Protein AF-A0A4U0TKV6-F1 (afdb_monomer_lite)

Sequence (790 aa):
MGPEIKHHVLARADGSATFTSKLYSILAAANGPVEVQRRDELPEEAAIEVNIRPASGVGGPRERWLESVVSEVLRSVLFVYMHPRTLVQVTLQITKIPSLPFKGAVQDVALLPSLVNAAFLALVDGGLPLQSTVAAALVVVDGEGRSAVDTDEKAVVACQSVHALAFNQHAEMLLNQSSGNFGFAQWEDAAEQAERTCLDAMAPLGVDEQMANGAAEGTSWLRRELEEKAKEAFGPIWQQGALVSWLPRRYFDRACAFCDYALQAPRSLRDGNATIGMGSTGNRETSIQAFFPPTPNSSPVKRTPLPSSDAPLGDGFTAEEKNEALRPQPAEPWQPLVDYEDCDIRALDPGPRAVTFMGRVANLFDVANTPKTPRSAKGCVKLCVKDDTGAVTVRVWFASHVPTVKLGSLVSIWTNHISNGQSGSLSSTTAPLFVSLFPERDRNCHLMVHENSDDGTLCTKPLGYRKGQPLTGLMTLQNFIDGGHEIVDAKILVVVKSIGAKKQITRKDETITENINLQVQDDTADATLGLWGSNSSAPLHCIPQQESTMNPEATCARQGWKAGETVLLLQSAGCKLGRTTYLSFSSATIVDVDPDFPDAEWLRRWSLRQRSREAINPPFPEGIFDLNMIKHGPVRCLYTIGDLDEFARAAPGETFQGYLSVLLTEVKLVDNWRRRILFSGECCSIPTYANATTIQCEGCDKDVPLRLNPRVISQVMDETACIGTGKLLFSDLAWRDLFGRVPEELLRLDCDAMKYLSDRLLFCRLTLLFGWTGDESKAGGRICVLGVQS

pLDDT: mean 78.94, std 19.99, range [22.86, 96.62]

InterPro domains:
  IPR001247 Exoribonuclease, phosphorolytic domain 1 [PF01138] (4-129)
  IPR012340 Nucleic acid-binding, OB-fold [G3DSA:2.40.50.140] (341-428)
  IPR012340 Nucleic acid-binding, OB-fold [G3DSA:2.40.50.140] (476-611)
  IPR012340 Nucleic acid-binding, OB-fold [SSF50249] (332-420)
  IPR012340 Nucleic acid-binding, OB-fold [SSF50249] (490-607)
  IPR020568 Ribosomal protein uS5 domain 2-type superfamily [SSF54211] (5-127)
  IPR027408 PNPase/RNase PH domain superfamily [G3DSA:3.30.230.70] (4-205)
  IPR036345 Exoribonuclease, PH domain 2 superfamily [SSF55666] (129-200)
  IPR052469 Meiosis-specific OB domain-containing [PTHR21166] (334-773)

Organism: NCBI:txid706561

Secondary structure (DSSP, 8-state):
-PPEEEE---TTSSEEEEEE-SS-EEEEEEEEEEEPPTTT--SSS-EEEEEEE-SSS---HHHHHHHHHHHHHHHHHB-GGGSTTEEEEEEEEEEE--SSPPPTHHHHHHHHHHHHHHHHHHHHHTT--BSS-EEEEEEEE-TTS-EEES--HHHHHT-SEEEEEEEETT--EEEEEEEES--HHHHHHHHHHHHHHHHHHH----GGGGS--SS---S-HHHHHHHHHHHHHHHHHHTTT--SSSS--SS-SSS-----------------------------------------PPP----------------S--HHHHHHHTSPPP-PPP--SSPPEE--GGG--SEEEEEEEEEEEEEEEEEE---SSTTS-SEEEEEEEE-SS-EEEEEEEESS------TT-EEEEEEEEEEE--STTTSBTTB-EEEEE-TTT-TT-EEEE-TTT--S-TT-SPTT--TTSPPTTEE-HHHHHTTGGGSTT-EEEEEEEEEPPPEEEE-TTS-EEEEEEEEEE-SS-EEEEEEEGGGGGTTSPPPP-S-----SGGGTTTSPPPTTT-EEEEES-EEE-SSS-EEE--TT-EEEES-SSHHHHHHHHHHHHHHHHH-SSPPP-TTSS-HHHHHH-S---EE-HHHHHHHHHH-TT-EEEEEEEEEEEEE-HHHHHHTT-SEEEEETTEEEEESSSEEE-TTT--EEE-EE-GGGEEEEE-SS-EE-TT-EEE-HHHHHHHHTS-GGGGGG--HHHHHHHHHHHTT-EEEEEEEEES-HHHHTT-EEEEEEE-

Structure (mmCIF, N/CA/C/O backbone):
data_AF-A0A4U0TKV6-F1
#
_entry.id   AF-A0A4U0TKV6-F1
#
loop_
_atom_site.group_PDB
_atom_site.id
_atom_site.type_symbol
_atom_site.label_atom_id
_atom_site.label_alt_id
_atom_site.label_comp_id
_atom_site.label_asym_id
_atom_site.label_entity_id
_atom_site.label_seq_id
_atom_site.pdbx_PDB_ins_code
_atom_site.Cartn_x
_atom_site.Cartn_y
_atom_site.Cartn_z
_atom_site.occupancy
_atom_site.B_iso_or_equiv
_atom_site.auth_seq_id
_atom_site.auth_comp_id
_atom_site.auth_asym_id
_atom_site.auth_atom_id
_atom_site.pdbx_PDB_model_num
ATOM 1 N N . MET A 1 1 ? 10.350 9.645 46.215 1.00 47.09 1 MET A N 1
ATOM 2 C CA . MET A 1 1 ? 11.005 8.520 45.517 1.00 47.09 1 MET A CA 1
ATOM 3 C C . MET A 1 1 ? 9.901 7.600 45.052 1.00 47.09 1 MET A C 1
ATOM 5 O O . MET A 1 1 ? 9.075 7.247 45.882 1.00 47.09 1 MET A O 1
ATOM 9 N N . GLY A 1 2 ? 9.846 7.299 43.755 1.00 67.25 2 GLY A N 1
ATOM 10 C CA . GLY A 1 2 ? 8.886 6.337 43.215 1.00 67.25 2 GLY A CA 1
ATOM 11 C C . GLY A 1 2 ? 9.183 4.897 43.667 1.00 67.25 2 GLY A C 1
ATOM 12 O O . GLY A 1 2 ? 10.212 4.656 44.306 1.00 67.25 2 GLY A O 1
ATOM 13 N N . PRO A 1 3 ? 8.285 3.949 43.361 1.00 83.94 3 PRO A N 1
ATOM 14 C CA . PRO A 1 3 ? 8.494 2.526 43.630 1.00 83.94 3 PRO A CA 1
ATOM 15 C C . PRO A 1 3 ? 9.687 1.966 42.834 1.00 83.94 3 PRO A C 1
ATOM 17 O O . PRO A 1 3 ? 10.012 2.466 41.761 1.00 83.94 3 PRO A O 1
ATOM 20 N N . GLU A 1 4 ? 10.335 0.912 43.344 1.00 87.62 4 GLU A N 1
ATOM 21 C CA . GLU A 1 4 ? 11.399 0.203 42.612 1.00 87.62 4 GLU A CA 1
ATOM 22 C C . GLU A 1 4 ? 10.769 -0.851 41.690 1.00 87.62 4 GLU A C 1
ATOM 24 O O . GLU A 1 4 ? 10.024 -1.723 42.154 1.00 87.62 4 GLU A O 1
ATOM 29 N N . ILE A 1 5 ? 11.079 -0.774 40.393 1.00 90.50 5 ILE A N 1
ATOM 30 C CA . ILE A 1 5 ? 10.494 -1.618 39.345 1.00 90.50 5 ILE A CA 1
ATOM 31 C C . ILE A 1 5 ? 11.603 -2.390 38.628 1.00 90.50 5 ILE A C 1
ATOM 33 O O . ILE A 1 5 ? 12.664 -1.848 38.325 1.00 90.50 5 ILE A O 1
ATOM 37 N N . LYS A 1 6 ? 11.376 -3.683 38.376 1.00 88.69 6 LYS A N 1
ATOM 38 C CA . LYS A 1 6 ? 12.265 -4.533 37.568 1.00 88.69 6 LYS A CA 1
ATOM 39 C C . LYS A 1 6 ? 11.451 -5.334 36.568 1.00 88.69 6 LYS A C 1
ATOM 41 O O . LYS A 1 6 ? 10.641 -6.162 36.972 1.00 88.69 6 LYS A O 1
ATOM 46 N N . HIS A 1 7 ? 11.695 -5.113 35.288 1.00 86.50 7 HIS A N 1
ATOM 47 C CA . HIS A 1 7 ? 11.038 -5.810 34.184 1.00 86.50 7 HIS A CA 1
ATOM 48 C C . HIS A 1 7 ? 11.765 -7.101 33.784 1.00 86.50 7 HIS A C 1
ATOM 50 O O . HIS A 1 7 ? 12.953 -7.262 34.068 1.00 86.50 7 HIS A O 1
ATOM 56 N N . HIS A 1 8 ? 11.044 -7.999 33.113 1.00 84.31 8 HIS A N 1
ATOM 57 C CA . HIS A 1 8 ? 11.537 -9.223 32.489 1.00 84.31 8 HIS A CA 1
ATOM 58 C C . HIS A 1 8 ? 12.391 -10.129 33.404 1.00 84.31 8 HIS A C 1
ATOM 60 O O . HIS A 1 8 ? 13.448 -10.638 33.029 1.00 84.31 8 HIS A O 1
ATOM 66 N N . VAL A 1 9 ? 11.942 -10.323 34.649 1.00 85.06 9 VAL A N 1
ATOM 67 C CA . VAL A 1 9 ? 12.652 -11.110 35.678 1.00 85.06 9 VAL A CA 1
ATOM 68 C C . VAL A 1 9 ? 12.530 -12.622 35.441 1.00 85.06 9 VAL A C 1
ATOM 70 O O . VAL A 1 9 ? 13.395 -13.395 35.860 1.00 85.06 9 VAL A O 1
ATOM 73 N N . LEU A 1 10 ? 11.460 -13.067 34.777 1.00 86.44 10 LEU A N 1
ATOM 74 C CA . LEU A 1 10 ? 11.166 -14.478 34.530 1.00 86.44 10 LEU A CA 1
ATOM 75 C C . LEU A 1 10 ? 11.349 -14.829 33.052 1.00 86.44 10 LEU A C 1
ATOM 77 O O . LEU A 1 10 ? 10.582 -14.396 32.207 1.00 86.44 10 LEU A O 1
ATOM 81 N N . ALA A 1 11 ? 12.289 -15.728 32.757 1.00 80.31 11 ALA A N 1
ATOM 82 C CA . ALA A 1 11 ? 12.618 -16.131 31.383 1.00 80.31 11 ALA A CA 1
ATOM 83 C C . ALA A 1 11 ? 11.553 -16.991 30.668 1.00 80.31 11 ALA A C 1
ATOM 85 O O . ALA A 1 11 ? 11.699 -17.288 29.488 1.00 80.31 11 ALA A O 1
ATOM 86 N N . ARG A 1 12 ? 10.541 -17.489 31.390 1.00 82.19 12 ARG A N 1
ATOM 87 C CA . ARG A 1 12 ? 9.494 -18.378 30.847 1.00 82.19 12 ARG A CA 1
ATOM 88 C C . ARG A 1 12 ? 8.121 -17.720 30.755 1.00 82.19 12 ARG A C 1
ATOM 90 O O . ARG A 1 12 ? 7.193 -18.392 30.322 1.00 82.19 12 ARG A O 1
ATOM 97 N N . ALA A 1 13 ? 7.992 -16.489 31.242 1.00 85.69 13 ALA A N 1
ATOM 98 C CA . ALA A 1 13 ? 6.748 -15.746 31.155 1.00 85.69 13 ALA A CA 1
ATOM 99 C C . ALA A 1 13 ? 6.806 -14.807 29.953 1.00 85.69 13 ALA A C 1
ATOM 101 O O . ALA A 1 13 ? 7.878 -14.276 29.665 1.00 85.69 13 ALA A O 1
ATOM 102 N N . ASP A 1 14 ? 5.671 -14.598 29.286 1.00 86.50 14 ASP A N 1
ATOM 103 C CA . ASP A 1 14 ? 5.591 -13.667 28.154 1.00 86.50 14 ASP A CA 1
ATOM 104 C C . ASP A 1 14 ? 5.890 -12.235 28.620 1.00 86.50 14 ASP A C 1
ATOM 106 O O . ASP A 1 14 ? 6.655 -11.516 27.983 1.00 86.50 14 ASP A O 1
ATOM 110 N N . GLY A 1 15 ? 5.357 -11.859 29.788 1.00 90.31 15 GLY A N 1
ATOM 111 C CA . GLY A 1 15 ? 5.693 -10.629 30.500 1.00 90.31 15 GLY A CA 1
ATOM 112 C C . GLY A 1 15 ? 5.951 -10.882 31.978 1.00 90.31 15 GLY A C 1
ATOM 113 O O . GLY A 1 15 ? 5.281 -11.699 32.615 1.00 90.31 15 GLY A O 1
ATOM 114 N N . SER A 1 16 ? 6.913 -10.177 32.568 1.00 93.25 16 SER A N 1
ATOM 115 C CA . SER A 1 16 ? 7.109 -10.217 34.018 1.00 93.25 16 SER A CA 1
ATOM 116 C C . SER A 1 16 ? 7.615 -8.900 34.585 1.00 93.25 16 SER A C 1
ATOM 118 O O . SER A 1 16 ? 8.428 -8.207 33.985 1.00 93.25 16 SER A O 1
ATOM 120 N N . ALA A 1 17 ? 7.158 -8.561 35.785 1.00 93.56 17 ALA A N 1
ATOM 121 C CA . ALA A 1 17 ? 7.587 -7.356 36.478 1.00 93.56 17 ALA A CA 1
ATOM 122 C C . ALA A 1 17 ? 7.644 -7.597 37.987 1.00 93.56 17 ALA A C 1
ATOM 124 O O . ALA A 1 17 ? 6.777 -8.250 38.560 1.00 93.56 17 ALA A O 1
ATOM 125 N N . THR A 1 18 ? 8.663 -7.064 38.653 1.00 93.50 18 THR A N 1
ATOM 126 C CA . THR A 1 18 ? 8.704 -6.948 40.112 1.00 93.50 18 THR A CA 1
ATOM 127 C C . THR A 1 18 ? 8.419 -5.506 40.483 1.00 93.50 18 THR A C 1
ATOM 129 O O . THR A 1 18 ? 9.177 -4.619 40.100 1.00 93.50 18 THR A O 1
ATOM 132 N N . PHE A 1 19 ? 7.353 -5.284 41.244 1.00 93.19 19 PHE A N 1
ATOM 133 C CA . PHE A 1 19 ? 6.976 -3.980 41.775 1.00 93.19 19 PHE A CA 1
ATOM 134 C C . PHE A 1 19 ? 7.220 -3.961 43.282 1.00 93.19 19 PHE A C 1
ATOM 136 O O . PHE A 1 19 ? 6.690 -4.804 44.012 1.00 93.19 19 PHE A O 1
ATOM 143 N N . THR A 1 20 ? 8.018 -3.006 43.753 1.00 92.19 20 THR A N 1
ATOM 144 C CA . THR A 1 20 ? 8.342 -2.852 45.174 1.00 92.19 20 THR A CA 1
ATOM 145 C C . THR A 1 20 ? 7.878 -1.493 45.675 1.00 92.19 20 THR A C 1
ATOM 147 O O . THR A 1 20 ? 8.464 -0.459 45.354 1.00 92.19 20 THR A O 1
ATOM 150 N N . SER A 1 21 ? 6.827 -1.514 46.493 1.00 87.75 21 SER A N 1
ATOM 151 C CA . SER A 1 21 ? 6.363 -0.372 47.278 1.00 87.75 21 SER A CA 1
ATOM 152 C C . SER A 1 21 ? 7.008 -0.369 48.670 1.00 87.75 21 SER A C 1
ATOM 154 O O . SER A 1 21 ? 7.744 -1.289 49.047 1.00 87.75 21 SER A O 1
ATOM 156 N N . LYS A 1 22 ? 6.720 0.663 49.475 1.00 85.62 22 LYS A N 1
ATOM 157 C CA . LYS A 1 22 ? 7.195 0.740 50.869 1.00 85.62 22 LYS A CA 1
ATOM 158 C C . LYS A 1 22 ? 6.721 -0.443 51.718 1.00 85.62 22 LYS A C 1
ATOM 160 O O . LYS A 1 22 ? 7.459 -0.898 52.589 1.00 85.62 22 LYS A O 1
ATOM 165 N N . LEU A 1 23 ? 5.520 -0.954 51.435 1.00 87.38 23 LEU A N 1
ATOM 166 C CA . LEU A 1 23 ? 4.865 -2.008 52.212 1.00 87.38 23 LEU A CA 1
ATOM 167 C C . LEU A 1 23 ? 5.115 -3.407 51.634 1.00 87.38 23 LEU A C 1
ATOM 169 O O . LEU A 1 23 ? 5.493 -4.317 52.370 1.00 87.38 23 LEU A O 1
ATOM 173 N N . TYR A 1 24 ? 4.928 -3.583 50.324 1.00 90.50 24 TYR A N 1
ATOM 174 C CA . TYR A 1 24 ? 4.923 -4.896 49.675 1.00 90.50 24 TYR A CA 1
ATOM 175 C C . TYR A 1 24 ? 5.875 -4.946 48.480 1.00 90.50 24 TYR A C 1
ATOM 177 O O . TYR A 1 24 ? 6.066 -3.961 47.772 1.00 90.50 24 TYR A O 1
ATOM 185 N N . SER A 1 25 ? 6.437 -6.126 48.225 1.00 92.88 25 SER A N 1
ATOM 186 C CA . SER A 1 25 ? 7.106 -6.438 46.957 1.00 92.88 25 SER A CA 1
ATOM 187 C C . SER A 1 25 ? 6.396 -7.619 46.314 1.00 92.88 25 SER A C 1
ATOM 189 O O . SER A 1 25 ? 6.110 -8.617 46.986 1.00 92.88 25 SER A O 1
ATOM 191 N N . ILE A 1 26 ? 6.047 -7.466 45.039 1.00 95.38 26 ILE A N 1
ATOM 192 C CA . ILE A 1 26 ? 5.226 -8.415 44.291 1.00 95.38 26 ILE A CA 1
ATOM 193 C C . ILE A 1 26 ? 5.910 -8.702 42.964 1.00 95.38 26 ILE A C 1
ATOM 195 O O . ILE A 1 26 ? 6.240 -7.786 42.213 1.00 95.38 26 ILE A O 1
ATOM 199 N N . LEU A 1 27 ? 6.100 -9.988 42.684 1.00 95.12 27 LEU A N 1
ATOM 200 C CA . LEU A 1 27 ? 6.540 -10.495 41.394 1.00 95.12 27 LEU A CA 1
ATOM 201 C C . LEU A 1 27 ? 5.308 -10.913 40.590 1.00 95.12 27 LEU A C 1
ATOM 203 O O . LEU A 1 27 ? 4.599 -11.842 40.972 1.00 95.12 27 LEU A O 1
ATOM 207 N N . ALA A 1 28 ? 5.068 -10.229 39.483 1.00 95.94 28 ALA A N 1
ATOM 208 C CA . ALA A 1 28 ? 3.990 -10.494 38.552 1.00 95.94 28 ALA A CA 1
ATOM 209 C C . ALA A 1 28 ? 4.517 -11.206 37.302 1.00 95.94 28 ALA A C 1
ATOM 211 O O . ALA A 1 28 ? 5.570 -10.853 36.768 1.00 95.94 28 ALA A O 1
ATOM 212 N N . ALA A 1 29 ? 3.764 -12.195 36.834 1.00 95.56 29 ALA A N 1
ATOM 213 C CA . ALA A 1 29 ? 3.970 -12.886 35.571 1.00 95.56 29 ALA A CA 1
ATOM 214 C C . ALA A 1 29 ? 2.662 -12.860 34.779 1.00 95.56 29 ALA A C 1
ATOM 216 O O . ALA A 1 29 ? 1.625 -13.255 35.312 1.00 95.56 29 ALA A O 1
ATOM 217 N N . ALA A 1 30 ? 2.714 -12.424 33.529 1.00 94.50 30 ALA A N 1
ATOM 218 C CA . ALA A 1 30 ? 1.605 -12.458 32.590 1.00 94.50 30 ALA A CA 1
ATOM 219 C C . ALA A 1 30 ? 1.929 -13.457 31.475 1.00 94.50 30 ALA A C 1
ATOM 221 O O . ALA A 1 30 ? 3.003 -13.393 30.881 1.00 94.50 30 ALA A O 1
ATOM 222 N N . ASN A 1 31 ? 1.003 -14.378 31.217 1.00 91.50 31 ASN A N 1
ATOM 223 C CA . ASN A 1 31 ? 1.083 -15.344 30.125 1.00 91.50 31 ASN A CA 1
ATOM 224 C C . ASN A 1 31 ? -0.216 -15.277 29.333 1.00 91.50 31 ASN A C 1
ATOM 226 O O . ASN A 1 31 ? -1.300 -15.387 29.911 1.00 91.50 31 ASN A O 1
ATOM 230 N N . GLY A 1 32 ? -0.129 -15.082 28.027 1.00 84.75 32 GLY A N 1
ATOM 231 C CA . GLY A 1 32 ? -1.316 -14.879 27.209 1.00 84.75 32 GLY A CA 1
ATOM 232 C C . GLY A 1 32 ? -1.001 -14.245 25.861 1.00 84.75 32 GLY A C 1
ATOM 233 O O . GLY A 1 32 ? -0.009 -13.530 25.747 1.00 84.75 32 GLY A O 1
ATOM 234 N N . PRO A 1 33 ? -1.853 -14.455 24.844 1.00 84.19 33 PRO A N 1
ATOM 235 C CA . PRO A 1 33 ? -3.112 -15.204 24.878 1.00 84.19 33 PRO A CA 1
ATOM 236 C C . PRO A 1 33 ? -2.876 -16.718 24.715 1.00 84.19 33 PRO A C 1
ATOM 238 O O . PRO A 1 33 ? -2.315 -17.155 23.711 1.00 84.19 33 PRO A O 1
ATOM 241 N N . VAL A 1 34 ? -3.316 -17.526 25.684 1.00 88.38 34 VAL A N 1
ATOM 242 C CA . VAL A 1 34 ? -3.201 -18.999 25.664 1.00 88.38 34 VAL A CA 1
ATOM 243 C C . VAL A 1 34 ? -4.540 -19.626 25.265 1.00 88.38 34 VAL A C 1
ATOM 245 O O . VAL A 1 34 ? -5.595 -19.032 25.470 1.00 88.38 34 VAL A O 1
ATOM 248 N N . GLU A 1 35 ? -4.530 -20.831 24.694 1.00 85.94 35 GLU A N 1
ATOM 249 C CA . GLU A 1 35 ? -5.759 -21.595 24.450 1.00 85.94 35 GLU A CA 1
ATOM 250 C C . GLU A 1 35 ? -6.469 -21.914 25.779 1.00 85.94 35 GLU A C 1
ATOM 252 O O . GLU A 1 35 ? -5.880 -22.477 26.706 1.00 85.94 35 GLU A O 1
ATOM 257 N N . VAL A 1 36 ? -7.740 -21.528 25.878 1.00 88.69 36 VAL A N 1
ATOM 258 C CA . VAL A 1 36 ? -8.565 -21.733 27.074 1.00 88.69 36 VAL A CA 1
ATOM 259 C C . VAL A 1 36 ? -9.237 -23.109 27.040 1.00 88.69 36 VAL A C 1
ATOM 261 O O . VAL A 1 36 ? -9.538 -23.656 25.980 1.00 88.69 36 VAL A O 1
ATOM 264 N N . GLN A 1 37 ? -9.504 -23.701 28.207 1.00 85.69 37 GLN A N 1
ATOM 265 C CA . GLN A 1 37 ? -10.308 -24.924 28.259 1.00 85.69 37 GLN A CA 1
ATOM 266 C C . GLN A 1 37 ? -11.754 -24.620 27.854 1.00 85.69 37 GLN A C 1
ATOM 268 O O . GLN A 1 37 ? -12.324 -23.646 28.330 1.00 85.69 37 GLN A O 1
ATOM 273 N N . ARG A 1 38 ? -12.397 -25.520 27.094 1.00 81.06 38 ARG A N 1
ATOM 274 C CA . ARG A 1 38 ? -13.794 -25.374 26.616 1.00 81.06 38 ARG A CA 1
ATOM 275 C C . ARG A 1 38 ? -14.830 -24.988 27.682 1.00 81.06 38 ARG A C 1
ATOM 277 O O . ARG A 1 38 ? -15.897 -24.501 27.339 1.00 81.06 38 ARG A O 1
ATOM 284 N N . ARG A 1 39 ? -14.565 -25.270 28.962 1.00 86.56 39 ARG A N 1
ATOM 285 C CA . ARG A 1 39 ? -15.453 -24.913 30.082 1.00 86.56 39 ARG A CA 1
ATOM 286 C C . ARG A 1 39 ? -15.382 -23.431 30.479 1.00 86.56 39 ARG A C 1
ATOM 288 O O . ARG A 1 39 ? -16.380 -22.904 30.950 1.00 86.56 39 ARG A O 1
ATOM 295 N N . ASP A 1 40 ? -14.223 -22.805 30.282 1.00 83.50 40 ASP A N 1
ATOM 296 C CA . ASP A 1 40 ? -13.897 -21.434 30.700 1.00 83.50 40 ASP A CA 1
ATOM 297 C C . ASP A 1 40 ? -13.782 -20.510 29.465 1.00 83.50 40 ASP A C 1
ATOM 299 O O . ASP A 1 40 ? -13.374 -19.356 29.562 1.00 83.50 40 ASP A O 1
ATOM 303 N N . GLU A 1 41 ? -14.128 -21.037 28.285 1.00 85.88 41 GLU A N 1
ATOM 304 C CA . GLU A 1 41 ? -14.083 -20.351 27.000 1.00 85.88 41 GLU A CA 1
ATOM 305 C C . GLU A 1 41 ? -15.209 -19.324 26.893 1.00 85.88 41 GLU A C 1
ATOM 307 O O . GLU A 1 41 ? -16.393 -19.667 26.907 1.00 85.88 41 GLU A O 1
ATOM 312 N N . LEU A 1 42 ? -14.829 -18.057 26.736 1.00 85.88 42 LEU A N 1
ATOM 313 C CA . LEU A 1 42 ? -15.757 -16.974 26.447 1.00 85.88 42 LEU A CA 1
ATOM 314 C C . LEU A 1 42 ? -15.746 -16.711 24.928 1.00 85.88 42 LEU A C 1
ATOM 316 O O . LEU A 1 42 ? -14.689 -16.410 24.367 1.00 85.88 42 LEU A O 1
ATOM 320 N N . PRO A 1 43 ? -16.889 -16.851 24.225 1.00 82.69 43 PRO A N 1
ATOM 321 C CA . PRO A 1 43 ? -16.918 -16.758 22.763 1.00 82.69 43 PRO A CA 1
ATOM 322 C C . PRO A 1 43 ? -16.517 -15.392 22.197 1.00 82.69 43 PRO A C 1
ATOM 324 O O . PRO A 1 43 ? -15.984 -15.343 21.091 1.00 82.69 43 PRO A O 1
ATOM 327 N N . GLU A 1 44 ? -16.790 -14.313 22.934 1.00 83.88 44 GLU A N 1
ATOM 328 C CA . GLU A 1 44 ? -16.665 -12.925 22.462 1.00 83.88 44 GLU A CA 1
ATOM 329 C C . GLU A 1 44 ? -15.487 -12.167 23.096 1.00 83.88 44 GLU A C 1
ATOM 331 O O . GLU A 1 44 ? -15.111 -11.101 22.616 1.00 83.88 44 GLU A O 1
ATOM 336 N N . GLU A 1 45 ? -14.872 -12.705 24.150 1.00 88.06 45 GLU A N 1
ATOM 337 C CA . GLU A 1 45 ? -13.831 -12.022 24.923 1.00 88.06 45 GLU A CA 1
ATOM 338 C C . GLU A 1 45 ? -12.765 -13.000 25.438 1.00 88.06 45 GLU A C 1
ATOM 340 O O . GLU A 1 45 ? -12.980 -14.211 25.494 1.00 88.06 45 GLU A O 1
ATOM 345 N N . ALA A 1 46 ? -11.595 -12.480 25.801 1.00 87.50 46 ALA A N 1
ATOM 346 C CA . ALA A 1 46 ? -10.569 -13.244 26.496 1.00 87.50 46 ALA A CA 1
ATOM 347 C C . ALA A 1 46 ? -10.995 -13.515 27.947 1.00 87.50 46 ALA A C 1
ATOM 349 O O . ALA A 1 46 ? -11.371 -12.596 28.679 1.00 87.50 46 ALA A O 1
ATOM 350 N N . ALA A 1 47 ? -10.878 -14.766 28.386 1.00 90.81 47 ALA A N 1
ATOM 351 C CA . ALA A 1 47 ? -10.973 -15.111 29.795 1.00 90.81 47 ALA A CA 1
ATOM 352 C C . ALA A 1 47 ? -9.730 -14.587 30.531 1.00 90.81 47 ALA A C 1
ATOM 354 O O . ALA A 1 47 ? -8.609 -14.689 30.031 1.00 90.81 47 ALA A O 1
ATOM 355 N N . ILE A 1 48 ? -9.920 -14.031 31.726 1.00 93.06 48 ILE A N 1
ATOM 356 C CA . ILE A 1 48 ? -8.825 -13.561 32.579 1.00 93.06 48 ILE A CA 1
ATOM 357 C C . ILE A 1 48 ? -8.792 -14.444 33.817 1.00 93.06 48 ILE A C 1
ATOM 359 O O . ILE A 1 48 ? -9.782 -14.553 34.536 1.00 93.06 48 ILE A O 1
ATOM 363 N N . GLU A 1 49 ? -7.643 -15.061 34.068 1.00 94.06 49 GLU A N 1
ATOM 364 C CA . GLU A 1 49 ? -7.401 -15.832 35.283 1.00 94.06 49 GLU A CA 1
ATOM 365 C C . GLU A 1 49 ? -6.293 -15.164 36.090 1.00 94.06 49 GLU A C 1
ATOM 367 O O . GLU A 1 49 ? -5.140 -15.091 35.662 1.00 94.06 49 GLU A O 1
ATOM 372 N N . VAL A 1 50 ? -6.641 -14.695 37.287 1.00 96.25 50 VAL A N 1
ATOM 373 C CA . VAL A 1 50 ? -5.679 -14.142 38.240 1.00 96.25 50 VAL A CA 1
ATOM 374 C C . VAL A 1 50 ? -5.389 -15.187 39.311 1.00 96.25 50 VAL A C 1
ATOM 376 O O . VAL A 1 50 ? -6.307 -15.736 39.914 1.00 96.25 50 VAL A O 1
ATOM 379 N N . ASN A 1 51 ? -4.107 -15.457 39.554 1.00 94.75 51 ASN A N 1
ATOM 380 C CA . ASN A 1 51 ? -3.643 -16.364 40.599 1.00 94.75 51 ASN A CA 1
ATOM 381 C C . ASN A 1 51 ? -2.739 -15.609 41.575 1.00 94.75 51 ASN A C 1
ATOM 383 O O . ASN A 1 51 ? -1.651 -15.171 41.197 1.00 94.75 51 ASN A O 1
ATOM 387 N N . ILE A 1 52 ? -3.166 -15.460 42.828 1.00 95.06 52 ILE A N 1
ATOM 388 C CA . ILE A 1 52 ? -2.388 -14.770 43.859 1.00 95.06 52 ILE A CA 1
ATOM 389 C C . ILE A 1 52 ? -1.780 -15.801 44.799 1.00 95.06 52 ILE A C 1
ATOM 391 O O . ILE A 1 52 ? -2.470 -16.557 45.484 1.00 95.06 52 ILE A O 1
ATOM 395 N N . ARG A 1 53 ? -0.450 -15.798 44.872 1.00 93.06 53 ARG A N 1
ATOM 396 C CA . ARG A 1 53 ? 0.316 -16.654 45.770 1.00 93.06 53 ARG A CA 1
ATOM 397 C C . ARG A 1 53 ? 0.798 -15.855 46.981 1.00 93.06 53 ARG A C 1
ATOM 399 O O . ARG A 1 53 ? 1.561 -14.894 46.812 1.00 93.06 53 ARG A O 1
ATOM 406 N N . PRO A 1 54 ? 0.394 -16.244 48.205 1.00 90.19 54 PRO A N 1
ATOM 407 C CA . PRO A 1 54 ? 0.865 -15.586 49.414 1.00 90.19 54 PRO A CA 1
ATOM 408 C C . PRO A 1 54 ? 2.366 -15.846 49.614 1.00 90.19 54 PRO A C 1
ATOM 410 O O . PRO A 1 54 ? 2.938 -16.771 49.033 1.00 90.19 54 PRO A O 1
ATOM 413 N N . ALA A 1 55 ? 3.021 -15.048 50.464 1.00 86.62 55 ALA A N 1
ATOM 414 C CA . ALA A 1 55 ? 4.447 -15.248 50.757 1.00 86.62 55 ALA A CA 1
ATOM 415 C C . ALA A 1 55 ? 4.722 -16.552 51.531 1.00 86.62 55 ALA A C 1
ATOM 417 O O . ALA A 1 55 ? 5.834 -17.070 51.502 1.00 86.62 55 ALA A O 1
ATOM 418 N N . SER A 1 56 ? 3.716 -17.079 52.237 1.00 82.06 56 SER A N 1
ATOM 419 C CA . SER A 1 56 ? 3.781 -18.353 52.952 1.00 82.06 56 SER A CA 1
ATOM 420 C C . SER A 1 56 ? 2.417 -19.041 52.937 1.00 82.06 56 SER A C 1
ATOM 422 O O . SER A 1 56 ? 1.391 -18.382 53.103 1.00 82.06 56 SER A O 1
ATOM 424 N N . GLY A 1 57 ? 2.411 -20.365 52.768 1.00 80.31 57 GLY A N 1
ATOM 425 C CA . GLY A 1 57 ? 1.199 -21.185 52.720 1.00 80.31 57 GLY A CA 1
ATOM 426 C C . GLY A 1 57 ? 0.616 -21.375 51.316 1.00 80.31 57 GLY A C 1
ATOM 427 O O . GLY A 1 57 ? 1.225 -21.022 50.308 1.00 80.31 57 GLY A O 1
ATOM 428 N N . VAL A 1 58 ? -0.566 -21.989 51.264 1.00 82.69 58 VAL A N 1
ATOM 429 C CA . VAL A 1 58 ? -1.365 -22.172 50.042 1.00 82.69 58 VAL A CA 1
ATOM 430 C C . VAL A 1 58 ? -2.492 -21.142 50.009 1.00 82.69 58 VAL A C 1
ATOM 432 O O . VAL A 1 58 ? -2.972 -20.737 51.066 1.00 82.69 58 VAL A O 1
ATOM 435 N N . GLY A 1 59 ? -2.912 -20.722 48.813 1.00 80.25 59 GLY A N 1
ATOM 436 C CA . GLY A 1 59 ? -3.991 -19.743 48.654 1.00 80.25 59 GLY A CA 1
ATOM 437 C C . GLY A 1 59 ? -5.297 -20.209 49.307 1.00 80.25 59 GLY A C 1
ATOM 438 O O . GLY A 1 59 ? -5.713 -21.358 49.129 1.00 80.25 59 GLY A O 1
ATOM 439 N N . GLY A 1 60 ? -5.925 -19.322 50.076 1.00 87.94 60 GLY A N 1
ATOM 440 C CA . GLY A 1 60 ? -7.188 -19.552 50.768 1.00 87.94 60 GLY A CA 1
ATOM 441 C C . GLY A 1 60 ? -8.326 -18.660 50.249 1.00 87.94 60 GLY A C 1
ATOM 442 O O . GLY A 1 60 ? -8.221 -18.045 49.187 1.00 87.94 60 GLY A O 1
ATOM 443 N N . PRO A 1 61 ? -9.443 -18.562 50.998 1.00 89.25 61 PRO A N 1
ATOM 444 C CA . PRO A 1 61 ? -10.581 -17.710 50.634 1.00 89.25 61 PRO A CA 1
ATOM 445 C C . PRO A 1 61 ? -10.224 -16.222 50.506 1.00 89.25 61 PRO A C 1
ATOM 447 O O . PRO A 1 61 ? -10.810 -15.510 49.697 1.00 89.25 61 PRO A O 1
ATOM 450 N N . ARG A 1 62 ? -9.244 -15.767 51.293 1.00 89.25 62 ARG A N 1
ATOM 451 C CA . ARG A 1 62 ? -8.715 -14.402 51.261 1.00 89.25 62 ARG A CA 1
ATOM 452 C C . ARG A 1 62 ? -8.081 -14.085 49.905 1.00 89.25 62 ARG A C 1
ATOM 454 O O . ARG A 1 62 ? -8.422 -13.082 49.287 1.00 89.25 62 ARG A O 1
ATOM 461 N N . GLU A 1 63 ? -7.187 -14.948 49.430 1.00 92.12 63 GLU A N 1
ATOM 462 C CA . GLU A 1 63 ? -6.528 -14.784 48.133 1.00 92.12 63 GLU A CA 1
ATOM 463 C C . GLU A 1 63 ? -7.536 -14.881 46.986 1.00 92.12 63 GLU A C 1
ATOM 465 O O . GLU A 1 63 ? -7.475 -14.070 46.074 1.00 92.12 63 GLU A O 1
ATOM 470 N N . ARG A 1 64 ? -8.535 -15.772 47.076 1.00 92.62 64 ARG A N 1
ATOM 471 C CA . ARG A 1 64 ? -9.631 -15.867 46.090 1.00 92.62 64 ARG A CA 1
ATOM 472 C C . ARG A 1 64 ? -10.447 -14.578 45.963 1.00 92.62 64 ARG A C 1
ATOM 474 O O . ARG A 1 64 ? -10.850 -14.204 44.861 1.00 92.62 64 ARG A O 1
ATOM 481 N N . TRP A 1 65 ? -10.694 -13.895 47.081 1.00 93.56 65 TRP A N 1
ATOM 482 C CA . TRP A 1 65 ? -11.345 -12.585 47.065 1.00 93.56 65 TRP A CA 1
ATOM 483 C C . TRP A 1 65 ? -10.460 -11.534 46.380 1.00 93.56 65 TRP A C 1
ATOM 485 O O . TRP A 1 65 ? -10.931 -10.843 45.480 1.00 93.56 65 TRP A O 1
ATOM 495 N N . LEU A 1 66 ? -9.169 -11.473 46.729 1.00 93.81 66 LEU A N 1
ATOM 496 C CA . LEU A 1 66 ? -8.210 -10.568 46.082 1.00 93.81 66 LEU A CA 1
ATOM 497 C C . LEU A 1 66 ? -8.090 -10.835 44.572 1.00 93.81 66 LEU A C 1
ATOM 499 O O . LEU A 1 66 ? -8.049 -9.891 43.788 1.00 93.81 66 LEU A O 1
ATOM 503 N N . GLU A 1 67 ? -8.065 -12.105 44.159 1.00 95.69 67 GLU A N 1
ATOM 504 C CA . GLU A 1 67 ? -8.034 -12.520 42.751 1.00 95.69 67 GLU A CA 1
ATOM 505 C C . GLU A 1 67 ? -9.250 -11.986 41.996 1.00 95.69 67 GLU A C 1
ATOM 507 O O . GLU A 1 67 ? -9.096 -11.448 40.904 1.00 95.69 67 GLU A O 1
ATOM 512 N N . SER A 1 68 ? -10.441 -12.076 42.598 1.00 94.81 68 SER A N 1
ATOM 513 C CA . SER A 1 68 ? -11.684 -11.584 41.992 1.00 94.81 68 SER A CA 1
ATOM 514 C C . SER A 1 68 ? -11.636 -10.067 41.785 1.00 94.81 68 SER A C 1
ATOM 516 O O . SER A 1 68 ? -11.902 -9.588 40.686 1.00 94.81 68 SER A O 1
ATOM 518 N N . VAL A 1 69 ? -11.200 -9.320 42.806 1.00 95.12 69 VAL A N 1
ATOM 519 C CA . VAL A 1 69 ? -11.083 -7.853 42.746 1.00 95.12 69 VAL A CA 1
ATOM 520 C C . VAL A 1 69 ? -10.066 -7.415 41.688 1.00 95.12 69 VAL A C 1
ATOM 522 O O . VAL A 1 69 ? -10.344 -6.531 40.882 1.00 95.12 69 VAL A O 1
ATOM 525 N N . VAL A 1 70 ? -8.884 -8.036 41.656 1.00 95.81 70 VAL A N 1
ATOM 526 C CA . VAL A 1 70 ? -7.856 -7.702 40.658 1.00 95.81 70 VAL A CA 1
ATOM 527 C C . VAL A 1 70 ? -8.315 -8.106 39.255 1.00 95.81 70 VAL A C 1
ATOM 529 O O . VAL A 1 70 ? -8.093 -7.354 38.311 1.00 95.81 70 VAL A O 1
ATOM 532 N N . SER A 1 71 ? -8.999 -9.243 39.106 1.00 95.25 71 SER A N 1
ATOM 533 C CA . SER A 1 71 ? -9.533 -9.695 37.819 1.00 95.25 71 SER A CA 1
ATOM 534 C C . SER A 1 71 ? -10.549 -8.714 37.230 1.00 95.25 71 SER A C 1
ATOM 536 O O . SER A 1 71 ? -10.528 -8.493 36.021 1.00 95.25 71 SER A O 1
ATOM 538 N N . GLU A 1 72 ? -11.414 -8.108 38.049 1.00 94.00 72 GLU A N 1
ATOM 539 C CA . GLU A 1 72 ? -12.370 -7.085 37.598 1.00 94.00 72 GLU A CA 1
ATOM 540 C C . GLU A 1 72 ? -11.655 -5.831 37.076 1.00 94.00 72 GLU A C 1
ATOM 542 O O . GLU A 1 72 ? -11.969 -5.345 35.987 1.00 94.00 72 GLU A O 1
ATOM 547 N N . VAL A 1 73 ? -10.629 -5.360 37.795 1.00 94.44 73 VAL A N 1
ATOM 548 C CA . VAL A 1 73 ? -9.816 -4.213 37.362 1.00 94.44 73 VAL A CA 1
ATOM 549 C C . VAL A 1 73 ? -9.089 -4.531 36.056 1.00 94.44 73 VAL A C 1
ATOM 551 O O . VAL A 1 73 ? -9.181 -3.765 35.098 1.00 94.44 73 VAL A O 1
ATOM 554 N N . LEU A 1 74 ? -8.413 -5.681 35.965 1.00 93.75 74 LEU A N 1
ATOM 555 C CA . LEU A 1 74 ? -7.680 -6.070 34.756 1.00 93.75 74 LEU A CA 1
ATOM 556 C C . LEU A 1 74 ? -8.600 -6.265 33.549 1.00 93.75 74 LEU A C 1
ATOM 558 O O . LEU A 1 74 ? -8.203 -5.936 32.433 1.00 93.75 74 LEU A O 1
ATOM 562 N N . ARG A 1 75 ? -9.836 -6.731 33.757 1.00 91.81 75 ARG A N 1
ATOM 563 C CA . ARG A 1 75 ? -10.838 -6.856 32.691 1.00 91.81 75 ARG A CA 1
ATOM 564 C C . ARG A 1 75 ? -11.224 -5.514 32.078 1.00 91.81 75 ARG A C 1
ATOM 566 O O . ARG A 1 75 ? -11.437 -5.457 30.875 1.00 91.81 75 ARG A O 1
ATOM 573 N N . SER A 1 76 ? -11.280 -4.449 32.877 1.00 90.12 76 SER A N 1
ATOM 574 C CA . SER A 1 76 ? -11.533 -3.089 32.372 1.00 90.12 76 SER A CA 1
ATOM 575 C C . SER A 1 76 ? -10.330 -2.474 31.641 1.00 90.12 76 SER A C 1
ATOM 577 O O . SER A 1 76 ? -10.487 -1.559 30.837 1.00 90.12 76 SER A O 1
ATOM 579 N N . VAL A 1 77 ? -9.126 -2.981 31.919 1.00 89.44 77 VAL A N 1
ATOM 580 C CA . VAL A 1 77 ? -7.853 -2.444 31.422 1.00 89.44 77 VAL A CA 1
ATOM 581 C C . VAL A 1 77 ? -7.369 -3.176 30.168 1.00 89.44 77 VAL A C 1
ATOM 583 O O . VAL A 1 77 ? -6.738 -2.562 29.310 1.00 89.44 77 VAL A O 1
ATOM 586 N N . LEU A 1 78 ? -7.647 -4.473 30.036 1.00 88.31 78 LEU A N 1
ATOM 587 C CA . LEU A 1 78 ? -7.279 -5.285 28.875 1.00 88.31 78 LEU A CA 1
ATOM 588 C C . LEU A 1 78 ? -8.282 -5.127 27.734 1.00 88.31 78 LEU A C 1
ATOM 590 O O . LEU A 1 78 ? -9.492 -5.100 27.941 1.00 88.31 78 LEU A O 1
ATOM 594 N N . PHE A 1 79 ? -7.787 -5.122 26.497 1.00 84.19 79 PHE A N 1
ATOM 595 C CA . PHE A 1 79 ? -8.644 -5.137 25.314 1.00 84.19 79 PHE A CA 1
ATOM 596 C C . PHE A 1 79 ? -9.147 -6.568 25.039 1.00 84.19 79 PHE A C 1
ATOM 598 O O . PHE A 1 79 ? -8.729 -7.230 24.087 1.00 84.19 79 PHE A O 1
ATOM 605 N N . VAL A 1 80 ? -10.037 -7.068 25.902 1.00 83.69 80 VAL A N 1
ATOM 606 C CA . VAL A 1 80 ? -10.471 -8.479 25.928 1.00 83.69 80 VAL A CA 1
ATOM 607 C C . VAL A 1 80 ? -11.094 -8.966 24.612 1.00 83.69 80 VAL A C 1
ATOM 609 O O . VAL A 1 80 ? -10.943 -10.132 24.259 1.00 83.69 80 VAL A O 1
ATOM 612 N N . TYR A 1 81 ? -11.709 -8.077 23.829 1.00 82.75 81 TYR A N 1
ATOM 613 C CA . TYR A 1 81 ? -12.348 -8.404 22.545 1.00 82.75 81 TYR A CA 1
ATOM 614 C C . TYR A 1 81 ? -11.364 -8.699 21.400 1.00 82.75 81 TYR A C 1
ATOM 616 O O . TYR A 1 81 ? -11.767 -9.198 20.354 1.00 82.75 81 TYR A O 1
ATOM 624 N N . MET A 1 82 ? -10.070 -8.391 21.561 1.00 76.62 82 MET A N 1
ATOM 625 C CA . MET A 1 82 ? -9.056 -8.679 20.532 1.00 76.62 82 MET A CA 1
ATOM 626 C C . MET A 1 82 ? -8.586 -10.135 20.548 1.00 76.62 82 MET A C 1
ATOM 628 O O . MET A 1 82 ? -7.951 -10.579 19.590 1.00 76.62 82 MET A O 1
ATOM 632 N N . HIS A 1 83 ? -8.905 -10.879 21.610 1.00 76.81 83 HIS A N 1
ATOM 633 C CA . HIS A 1 83 ? -8.487 -12.265 21.785 1.00 76.81 83 HIS A CA 1
ATOM 634 C C . HIS A 1 83 ? -9.653 -13.156 22.265 1.00 76.81 83 HIS A C 1
ATOM 636 O O . HIS A 1 83 ? -9.573 -13.739 23.350 1.00 76.81 83 HIS A O 1
ATOM 642 N N . PRO A 1 84 ? -10.745 -13.282 21.482 1.00 84.88 84 PRO A N 1
ATOM 643 C CA . PRO A 1 84 ? -11.867 -14.147 21.847 1.00 84.88 84 PRO A CA 1
ATOM 644 C C . PRO A 1 84 ? -11.404 -15.601 21.990 1.00 84.88 84 PRO A C 1
ATOM 646 O O . PRO A 1 84 ? -10.521 -16.042 21.251 1.00 84.88 84 PRO A O 1
ATOM 649 N N . ARG A 1 85 ? -12.019 -16.359 22.909 1.00 87.88 85 ARG A N 1
ATOM 650 C CA . ARG A 1 85 ? -11.709 -17.786 23.146 1.00 87.88 85 ARG A CA 1
ATOM 651 C C . ARG A 1 85 ? -10.258 -18.054 23.561 1.00 87.88 85 ARG A C 1
ATOM 653 O O . ARG A 1 85 ? -9.717 -19.131 23.318 1.00 87.88 85 ARG A O 1
ATOM 660 N N . THR A 1 86 ? -9.616 -17.076 24.189 1.00 89.12 86 THR A N 1
ATOM 661 C CA . THR A 1 86 ? -8.270 -17.222 24.755 1.00 89.12 86 THR A CA 1
ATOM 662 C C . THR A 1 86 ? -8.279 -16.941 26.251 1.00 89.12 86 THR A C 1
ATOM 664 O O . THR A 1 86 ? -9.254 -16.417 26.789 1.00 89.12 86 THR A O 1
ATOM 667 N N . LEU A 1 87 ? -7.191 -17.304 26.920 1.00 91.88 87 LEU A N 1
ATOM 668 C CA . LEU A 1 87 ? -6.943 -17.087 28.335 1.00 91.88 87 LEU A CA 1
ATOM 669 C C . LEU A 1 87 ? -5.725 -16.178 28.512 1.00 91.88 87 LEU A C 1
ATOM 671 O O . LEU A 1 87 ? -4.647 -16.462 27.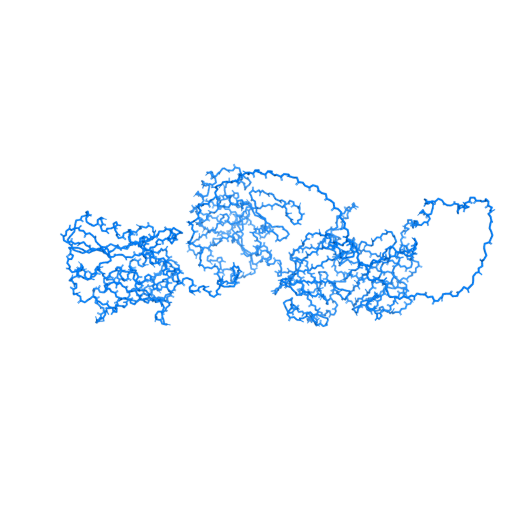985 1.00 91.88 87 LEU A O 1
ATOM 675 N N . VAL A 1 88 ? -5.884 -15.118 29.299 1.00 93.38 88 VAL A N 1
ATOM 676 C CA . VAL A 1 88 ? -4.777 -14.327 29.843 1.00 93.38 88 VAL A CA 1
ATOM 677 C C . VAL A 1 88 ? -4.628 -14.690 31.313 1.00 93.38 88 VAL A C 1
ATOM 679 O O . VAL A 1 88 ? -5.501 -14.400 32.132 1.00 93.38 88 VAL A O 1
ATOM 682 N N . GLN A 1 89 ? -3.517 -15.338 31.646 1.00 94.06 89 GLN A N 1
ATOM 683 C CA . GLN A 1 89 ? -3.222 -15.779 32.998 1.00 94.06 89 GLN A CA 1
ATOM 684 C C . GLN A 1 89 ? -2.199 -14.851 33.651 1.00 94.06 89 GLN A C 1
ATOM 686 O O . GLN A 1 89 ? -1.055 -14.747 33.203 1.00 94.06 89 GLN A O 1
ATOM 691 N N . VAL A 1 90 ? -2.591 -14.215 34.753 1.00 95.81 90 VAL A N 1
ATOM 692 C CA . VAL A 1 90 ? -1.724 -13.338 35.546 1.00 95.81 90 VAL A CA 1
ATOM 693 C C . VAL A 1 90 ? -1.457 -13.986 36.897 1.00 95.81 90 VAL A C 1
ATOM 695 O O . VAL A 1 90 ? -2.365 -14.189 37.697 1.00 95.81 90 VAL A O 1
ATOM 698 N N . THR A 1 91 ? -0.198 -14.317 37.171 1.00 95.25 91 THR A N 1
ATOM 699 C CA . THR A 1 91 ? 0.231 -14.872 38.461 1.00 95.25 91 THR A CA 1
ATOM 700 C C . THR A 1 91 ? 0.991 -13.821 39.260 1.00 95.25 91 THR A C 1
ATOM 702 O O . THR A 1 91 ? 1.980 -13.273 38.782 1.00 95.25 91 THR A O 1
ATOM 705 N N . LEU A 1 92 ? 0.557 -13.565 40.493 1.00 95.50 92 LEU A N 1
ATOM 706 C CA . LEU A 1 92 ? 1.129 -12.573 41.402 1.00 95.50 92 LEU A CA 1
ATOM 707 C C . LEU A 1 92 ? 1.698 -13.279 42.635 1.00 95.50 92 LEU A C 1
ATOM 709 O O . LEU A 1 92 ? 0.954 -13.841 43.435 1.00 95.50 92 LEU A O 1
ATOM 713 N N . GLN A 1 93 ? 3.017 -13.250 42.804 1.00 94.12 93 GLN A N 1
ATOM 714 C CA . GLN A 1 93 ? 3.717 -13.815 43.955 1.00 94.12 93 GLN A CA 1
ATOM 715 C C . GLN A 1 93 ? 4.155 -12.702 44.906 1.00 94.12 93 GLN A C 1
ATOM 717 O O . GLN A 1 93 ? 4.981 -11.859 44.554 1.00 94.12 93 GLN A O 1
ATOM 722 N N . ILE A 1 94 ? 3.661 -12.737 46.143 1.00 94.56 94 ILE A N 1
ATOM 723 C CA . ILE A 1 94 ? 4.103 -11.813 47.193 1.00 94.56 94 ILE A CA 1
ATOM 724 C C . ILE A 1 94 ? 5.470 -12.285 47.703 1.00 94.56 94 ILE A C 1
ATOM 726 O O . ILE A 1 94 ? 5.604 -13.428 48.145 1.00 94.56 94 ILE A O 1
ATOM 730 N N . THR A 1 95 ? 6.486 -11.424 47.631 1.00 91.06 95 THR A N 1
ATOM 731 C CA . THR A 1 95 ? 7.869 -11.735 48.042 1.00 91.06 95 THR A CA 1
ATOM 732 C C . THR A 1 95 ? 8.242 -11.053 49.355 1.00 91.06 95 THR A C 1
ATOM 734 O O . THR A 1 95 ? 8.882 -11.668 50.206 1.00 91.06 95 THR A O 1
ATOM 737 N N . LYS A 1 96 ? 7.803 -9.804 49.553 1.00 89.12 96 LYS A N 1
ATOM 738 C CA . LYS A 1 96 ? 8.015 -9.034 50.785 1.00 89.12 96 LYS A CA 1
ATOM 739 C C . LYS A 1 96 ? 6.674 -8.647 51.398 1.00 89.12 96 LYS A C 1
ATOM 741 O O . LYS A 1 96 ? 5.801 -8.121 50.710 1.00 89.12 96 LYS A O 1
ATOM 746 N N . ILE A 1 97 ? 6.552 -8.886 52.700 1.00 88.81 97 ILE A N 1
ATOM 747 C CA . ILE A 1 97 ? 5.428 -8.480 53.549 1.00 88.81 97 ILE A CA 1
ATOM 748 C C . ILE A 1 97 ? 5.961 -7.464 54.576 1.00 88.81 97 ILE A C 1
ATOM 750 O O . ILE A 1 97 ? 7.134 -7.568 54.955 1.00 88.81 97 ILE A O 1
ATOM 754 N N . PRO A 1 98 ? 5.140 -6.498 55.024 1.00 86.62 98 PRO A N 1
ATOM 755 C CA . PRO A 1 98 ? 5.502 -5.565 56.085 1.00 86.62 98 PRO A CA 1
ATOM 756 C C . PRO A 1 98 ? 5.910 -6.278 57.381 1.00 86.62 98 PRO A C 1
ATOM 758 O O . PRO A 1 98 ? 5.406 -7.353 57.714 1.00 86.62 98 PRO A O 1
ATOM 761 N N . SER A 1 99 ? 6.825 -5.659 58.128 1.00 83.06 99 SER A N 1
ATOM 762 C CA . SER A 1 99 ? 7.335 -6.207 59.392 1.00 83.06 99 SER A CA 1
ATOM 763 C C . SER A 1 99 ? 6.320 -6.112 60.534 1.00 83.06 99 SER A C 1
ATOM 765 O O . SER A 1 99 ? 6.292 -6.966 61.425 1.00 83.06 99 SER A O 1
ATOM 767 N N . LEU A 1 100 ? 5.468 -5.085 60.499 1.00 83.56 100 LEU A N 1
ATOM 768 C CA . LEU A 1 100 ? 4.393 -4.884 61.462 1.00 83.56 100 LEU A CA 1
ATOM 769 C C . LEU A 1 100 ? 3.113 -5.623 61.028 1.00 83.56 100 LEU A C 1
ATOM 771 O O . LEU A 1 100 ? 2.694 -5.505 59.876 1.00 83.56 100 LEU A O 1
ATOM 775 N N . PRO A 1 101 ? 2.442 -6.356 61.938 1.00 77.25 101 PRO A N 1
ATOM 776 C CA . PRO A 1 101 ? 1.220 -7.074 61.601 1.00 77.25 101 PRO A CA 1
ATOM 777 C C . PRO A 1 101 ? 0.043 -6.107 61.434 1.00 77.25 101 PRO A C 1
ATOM 779 O O . PRO A 1 101 ? -0.397 -5.464 62.391 1.00 77.25 101 PRO A O 1
ATOM 782 N N . PHE A 1 102 ? -0.512 -6.050 60.226 1.00 83.38 102 PHE A N 1
ATOM 783 C CA . PHE A 1 102 ? -1.788 -5.383 59.964 1.00 83.38 102 PHE A CA 1
ATOM 784 C C . PHE A 1 102 ? -2.949 -6.298 60.370 1.00 83.38 102 PHE A C 1
ATOM 786 O O . PHE A 1 102 ? -2.863 -7.520 60.249 1.00 83.38 102 PHE A O 1
ATOM 793 N N . LYS A 1 103 ? -4.037 -5.721 60.892 1.00 77.00 103 LYS A N 1
ATOM 794 C CA . LYS A 1 103 ? -5.180 -6.488 61.407 1.00 77.00 103 LYS A CA 1
ATOM 795 C C . LYS A 1 103 ? -6.332 -6.523 60.405 1.00 77.00 103 LYS A C 1
ATOM 797 O O . LYS A 1 103 ? -6.774 -5.477 59.938 1.00 77.00 103 LYS A O 1
ATOM 802 N N . GLY A 1 104 ? -6.878 -7.719 60.179 1.00 81.25 104 GLY A N 1
ATOM 803 C CA . GLY A 1 104 ? -8.125 -7.927 59.437 1.00 81.25 104 GLY A CA 1
ATOM 804 C C . GLY A 1 104 ? -8.111 -7.309 58.036 1.00 81.25 104 GLY A C 1
ATOM 805 O O . GLY A 1 104 ? -7.081 -7.310 57.366 1.00 81.25 104 GLY A O 1
ATOM 806 N N . ALA A 1 105 ? -9.247 -6.734 57.633 1.00 83.56 105 ALA A N 1
ATOM 807 C CA . ALA A 1 105 ? -9.469 -6.178 56.296 1.00 83.56 105 ALA A CA 1
ATOM 808 C C . ALA A 1 105 ? -8.503 -5.041 55.907 1.00 83.56 105 ALA A C 1
ATOM 810 O O . ALA A 1 105 ? -8.284 -4.803 54.723 1.00 83.56 105 ALA A O 1
ATOM 811 N N . VAL A 1 106 ? -7.861 -4.373 56.875 1.00 86.88 106 VAL A N 1
ATOM 812 C CA . VAL A 1 106 ? -6.847 -3.340 56.592 1.00 86.88 106 VAL A CA 1
ATOM 813 C C . VAL A 1 106 ? -5.648 -3.934 55.847 1.00 86.88 106 VAL A C 1
ATOM 815 O O . VAL A 1 106 ? -5.121 -3.303 54.936 1.00 86.88 106 VAL A O 1
ATOM 818 N N . GLN A 1 107 ? -5.246 -5.166 56.183 1.00 87.56 107 GLN A N 1
ATOM 819 C CA . GLN A 1 107 ? -4.156 -5.858 55.489 1.00 87.56 107 GLN A CA 1
ATOM 820 C C . GLN A 1 107 ? -4.513 -6.160 54.027 1.00 87.56 107 GLN A C 1
ATOM 822 O O . GLN A 1 107 ? -3.652 -6.115 53.153 1.00 87.56 107 GLN A O 1
ATOM 827 N N . ASP A 1 108 ? -5.777 -6.492 53.779 1.00 89.38 108 ASP A N 1
ATOM 828 C CA . ASP A 1 108 ? -6.280 -6.885 52.464 1.00 89.38 108 ASP A CA 1
ATOM 829 C C . ASP A 1 108 ? -6.388 -5.683 51.531 1.00 89.38 108 ASP A C 1
ATOM 831 O O . ASP A 1 108 ? -5.877 -5.716 50.413 1.00 89.38 108 ASP A O 1
ATOM 835 N N . VAL A 1 109 ? -6.964 -4.589 52.031 1.00 91.00 109 VAL A N 1
ATOM 836 C CA . VAL A 1 109 ? -7.084 -3.331 51.289 1.00 91.00 109 VAL A CA 1
ATOM 837 C C . VAL A 1 109 ? -5.702 -2.735 51.006 1.00 91.00 109 VAL A C 1
ATOM 839 O O . VAL A 1 109 ? -5.433 -2.345 49.874 1.00 91.00 109 VAL A O 1
ATOM 842 N N . ALA A 1 110 ? -4.778 -2.744 51.974 1.00 91.00 110 ALA A N 1
ATOM 843 C CA . ALA A 1 110 ? -3.431 -2.191 51.787 1.00 91.00 110 ALA A CA 1
ATOM 844 C C . ALA A 1 110 ? -2.590 -2.909 50.715 1.00 91.00 110 ALA A C 1
ATOM 846 O O . ALA A 1 110 ? -1.653 -2.325 50.166 1.00 91.00 110 ALA A O 1
ATOM 847 N N . LEU A 1 111 ? -2.915 -4.165 50.408 1.00 91.88 111 LEU A N 1
ATOM 848 C CA . LEU A 1 111 ? -2.198 -4.973 49.425 1.00 91.88 111 LEU A CA 1
ATOM 849 C C . LEU A 1 111 ? -2.649 -4.694 47.978 1.00 91.88 111 LEU A C 1
ATOM 851 O O . LEU A 1 111 ? -1.834 -4.787 47.055 1.00 91.88 111 LEU A O 1
ATOM 855 N N . LEU A 1 112 ? -3.920 -4.327 47.771 1.00 94.19 112 LEU A N 1
ATOM 856 C CA . LEU A 1 112 ? -4.535 -4.187 46.444 1.00 94.19 112 LEU A CA 1
ATOM 857 C C . LEU A 1 112 ? -3.793 -3.229 45.494 1.00 94.19 112 LEU A C 1
ATOM 859 O O . LEU A 1 112 ? -3.546 -3.636 44.357 1.00 94.19 112 LEU A O 1
ATOM 863 N N . PRO A 1 113 ? -3.360 -2.018 45.904 1.00 93.88 113 PRO A N 1
ATOM 864 C CA . PRO A 1 113 ? -2.687 -1.108 44.979 1.00 93.88 113 PRO A CA 1
ATOM 865 C C . PRO A 1 113 ? -1.374 -1.673 44.435 1.00 93.88 113 PRO A C 1
ATOM 867 O O . PRO A 1 113 ? -1.060 -1.516 43.257 1.00 93.88 113 PRO A O 1
ATOM 870 N N . SER A 1 114 ? -0.627 -2.400 45.274 1.00 93.62 114 SER A N 1
ATOM 871 C CA . SER A 1 114 ? 0.612 -3.047 44.836 1.00 93.62 114 SER A CA 1
ATOM 872 C C . SER A 1 114 ? 0.325 -4.203 43.868 1.00 93.62 114 SER A C 1
ATOM 874 O O . SER A 1 114 ? 1.069 -4.373 42.907 1.00 93.62 114 SER A O 1
ATOM 876 N N . LEU A 1 115 ? -0.753 -4.972 44.083 1.00 95.56 115 LEU A N 1
ATOM 877 C CA . LEU A 1 115 ? -1.162 -6.056 43.177 1.00 95.56 115 LEU A CA 1
ATOM 878 C C . LEU A 1 115 ? -1.559 -5.521 41.797 1.00 95.56 115 LEU A C 1
ATOM 880 O O . LEU A 1 115 ? -1.092 -6.049 40.791 1.00 95.56 115 LEU A O 1
ATOM 884 N N . VAL A 1 116 ? -2.382 -4.467 41.752 1.00 95.50 116 VAL A N 1
ATOM 885 C CA . VAL A 1 116 ? -2.855 -3.857 40.497 1.00 95.50 116 VAL A CA 1
ATOM 886 C C . VAL A 1 116 ? -1.689 -3.263 39.705 1.00 95.50 116 VAL A C 1
ATOM 888 O O . VAL A 1 116 ? -1.546 -3.571 38.523 1.00 95.50 116 VAL A O 1
ATOM 891 N N . ASN A 1 117 ? -0.811 -2.487 40.352 1.00 94.38 117 ASN A N 1
ATOM 892 C CA . ASN A 1 117 ? 0.346 -1.887 39.679 1.00 94.38 117 ASN A CA 1
ATOM 893 C C . ASN A 1 117 ? 1.326 -2.953 39.157 1.00 94.38 117 ASN A C 1
ATOM 895 O O . ASN A 1 117 ? 1.803 -2.849 38.029 1.00 94.38 117 ASN A O 1
ATOM 899 N N . ALA A 1 118 ? 1.596 -4.008 39.937 1.00 95.00 118 ALA A N 1
ATOM 900 C CA . ALA A 1 118 ? 2.460 -5.111 39.509 1.00 95.00 118 ALA A CA 1
ATOM 901 C C . ALA A 1 118 ? 1.867 -5.881 38.318 1.00 95.00 118 ALA A C 1
ATOM 903 O O . ALA A 1 118 ? 2.575 -6.174 37.354 1.00 95.00 118 ALA A O 1
ATOM 904 N N . ALA A 1 119 ? 0.567 -6.187 38.374 1.00 95.62 119 ALA A N 1
ATOM 905 C CA . ALA A 1 119 ? -0.142 -6.868 37.298 1.00 95.62 119 ALA A CA 1
ATOM 906 C C . ALA A 1 119 ? -0.121 -6.043 36.007 1.00 95.62 119 ALA A C 1
ATOM 908 O O . ALA A 1 119 ? 0.229 -6.572 34.956 1.00 95.62 119 ALA A O 1
ATOM 909 N N . PHE A 1 120 ? -0.422 -4.744 36.092 1.00 94.62 120 PHE A N 1
ATOM 910 C CA . PHE A 1 120 ? -0.377 -3.840 34.946 1.00 94.62 120 PHE A CA 1
ATOM 911 C C . PHE A 1 120 ? 1.012 -3.805 34.297 1.00 94.62 120 PHE A C 1
ATOM 913 O O . PHE A 1 120 ? 1.128 -3.998 33.090 1.00 94.62 120 PHE A O 1
ATOM 920 N N . LEU A 1 121 ? 2.075 -3.649 35.092 1.00 92.44 121 LEU A N 1
ATOM 921 C CA . LEU A 1 121 ? 3.449 -3.619 34.580 1.00 92.44 121 LEU A CA 1
ATOM 922 C C . LEU A 1 121 ? 3.853 -4.930 33.889 1.00 92.44 121 LEU A C 1
ATOM 924 O O . LEU A 1 121 ? 4.546 -4.886 32.876 1.00 92.44 121 LEU A O 1
ATOM 928 N N . ALA A 1 122 ? 3.403 -6.087 34.387 1.00 93.31 122 ALA A N 1
ATOM 929 C CA . ALA A 1 122 ? 3.651 -7.370 33.727 1.00 93.31 122 ALA A CA 1
ATOM 930 C C . ALA A 1 122 ? 2.866 -7.527 32.414 1.00 93.31 122 ALA A C 1
ATOM 932 O O . ALA A 1 122 ? 3.394 -8.104 31.466 1.00 93.31 122 ALA A O 1
ATOM 933 N N . LEU A 1 123 ? 1.637 -7.002 32.333 1.00 92.00 123 LEU A N 1
ATOM 934 C CA . LEU A 1 123 ? 0.853 -6.998 31.091 1.00 92.00 123 LEU A CA 1
ATOM 935 C C . LEU A 1 123 ? 1.498 -6.114 30.015 1.00 92.00 123 LEU A C 1
ATOM 937 O O . LEU A 1 123 ? 1.537 -6.506 28.850 1.00 92.00 123 LEU A O 1
ATOM 941 N N . VAL A 1 124 ? 2.034 -4.954 30.411 1.00 90.81 124 VAL A N 1
ATOM 942 C CA . VAL A 1 124 ? 2.809 -4.080 29.518 1.00 90.81 124 VAL A CA 1
ATOM 943 C C . VAL A 1 124 ? 4.085 -4.782 29.053 1.00 90.81 124 VAL A C 1
ATOM 945 O O . VAL A 1 124 ? 4.364 -4.781 27.857 1.00 90.81 124 VAL A O 1
ATOM 948 N N . ASP A 1 125 ? 4.847 -5.388 29.972 1.00 88.38 125 ASP A N 1
ATOM 949 C CA . ASP A 1 125 ? 6.087 -6.112 29.645 1.00 88.38 125 ASP A CA 1
ATOM 950 C C . ASP A 1 125 ? 5.835 -7.238 28.632 1.00 88.38 125 ASP A C 1
ATOM 952 O O . ASP A 1 125 ? 6.618 -7.427 27.706 1.00 88.38 125 ASP A O 1
ATOM 956 N N . GLY A 1 126 ? 4.699 -7.930 28.768 1.00 85.12 126 GLY A N 1
ATOM 957 C CA . GLY A 1 126 ? 4.267 -8.988 27.852 1.00 85.12 126 GLY A CA 1
ATOM 958 C C . GLY A 1 126 ? 3.676 -8.497 26.530 1.00 85.12 126 GLY A C 1
ATOM 959 O O . GLY A 1 126 ? 3.281 -9.316 25.705 1.00 85.12 126 GLY A O 1
ATOM 960 N N . GLY A 1 127 ? 3.575 -7.181 26.313 1.00 85.06 127 GLY A N 1
ATOM 961 C CA . GLY A 1 127 ? 3.047 -6.608 25.073 1.00 85.06 127 GLY A CA 1
ATOM 962 C C . GLY A 1 127 ? 1.569 -6.917 24.814 1.00 85.06 127 GLY A C 1
ATOM 963 O O . GLY A 1 127 ? 1.134 -6.912 23.660 1.00 85.06 127 GLY A O 1
ATOM 964 N N . LEU A 1 128 ? 0.789 -7.198 25.864 1.00 86.31 128 LEU A N 1
ATOM 965 C CA . LEU A 1 128 ? -0.644 -7.460 25.736 1.00 86.31 128 LEU A CA 1
ATOM 966 C C . LEU A 1 128 ? -1.395 -6.161 25.395 1.00 86.31 128 LEU A C 1
ATOM 968 O O . LEU A 1 128 ? -1.049 -5.095 25.910 1.00 86.31 128 LEU A O 1
ATOM 972 N N . PRO A 1 129 ? -2.430 -6.203 24.536 1.00 83.12 129 PRO A N 1
ATOM 973 C CA . PRO A 1 129 ? -3.165 -5.003 24.161 1.00 83.12 129 PRO A CA 1
ATOM 974 C C . PRO A 1 129 ? -4.010 -4.489 25.332 1.00 83.12 129 PRO A C 1
ATOM 976 O O . PRO A 1 129 ? -4.948 -5.145 25.791 1.00 83.12 129 PRO A O 1
ATOM 979 N N . LEU A 1 130 ? -3.689 -3.280 25.786 1.00 86.62 130 LEU A N 1
ATOM 980 C CA . LEU A 1 130 ? -4.355 -2.590 26.889 1.00 86.62 130 LEU A CA 1
ATOM 981 C C . LEU A 1 130 ? -5.251 -1.474 26.330 1.00 86.62 130 LEU A C 1
ATOM 983 O O . LEU A 1 130 ? -4.857 -0.746 25.421 1.00 86.62 130 LEU A O 1
ATOM 987 N N . GLN A 1 131 ? -6.464 -1.346 26.866 1.00 85.44 131 GLN A N 1
ATOM 988 C CA . GLN A 1 131 ? -7.425 -0.293 26.529 1.00 85.44 131 GLN A CA 1
ATOM 989 C C . GLN A 1 131 ? -7.060 1.048 27.182 1.00 85.44 131 GLN A C 1
ATOM 991 O O . GLN A 1 131 ? -7.259 2.102 26.579 1.00 85.44 131 GLN A O 1
ATOM 996 N N . SER A 1 132 ? -6.520 1.019 28.402 1.00 85.50 132 SER A N 1
ATOM 997 C CA . SER A 1 132 ? -6.144 2.218 29.158 1.00 85.50 132 SER A CA 1
ATOM 998 C C . SER A 1 132 ? -4.959 1.957 30.085 1.00 85.50 132 SER A C 1
ATOM 1000 O O . SER A 1 132 ? -4.775 0.839 30.556 1.00 85.50 132 SER A O 1
ATOM 1002 N N . THR A 1 133 ? -4.192 2.999 30.406 1.00 89.62 133 THR A N 1
ATOM 1003 C CA . THR A 1 133 ? -3.195 2.955 31.489 1.00 89.62 133 THR A CA 1
ATOM 1004 C C . THR A 1 133 ? -3.908 3.038 32.837 1.00 89.62 133 THR A C 1
ATOM 1006 O O . THR A 1 133 ? -4.827 3.848 32.976 1.00 89.62 133 THR A O 1
ATOM 1009 N N . VAL A 1 134 ? -3.493 2.230 33.817 1.00 92.75 134 VAL A N 1
ATOM 1010 C CA . VAL A 1 134 ? -4.012 2.277 35.192 1.00 92.75 134 VAL A CA 1
ATOM 1011 C C . VAL A 1 134 ? -2.882 2.509 36.187 1.00 92.75 134 VAL A C 1
ATOM 1013 O O . VAL A 1 134 ? -1.791 1.957 36.043 1.00 92.75 134 VAL A O 1
ATOM 1016 N N . ALA A 1 135 ? -3.174 3.287 37.224 1.00 93.25 135 ALA A N 1
ATOM 1017 C CA . ALA A 1 135 ? -2.367 3.357 38.429 1.00 93.25 135 ALA A CA 1
ATOM 1018 C C . ALA A 1 135 ? -3.273 3.207 39.654 1.00 93.25 135 ALA A C 1
ATOM 1020 O O . ALA A 1 135 ? -4.424 3.648 39.657 1.00 93.25 135 ALA A O 1
ATOM 1021 N N . ALA A 1 136 ? -2.751 2.565 40.693 1.00 93.81 136 ALA A N 1
ATOM 1022 C CA . ALA A 1 136 ? -3.426 2.399 41.968 1.00 93.81 136 ALA A CA 1
ATO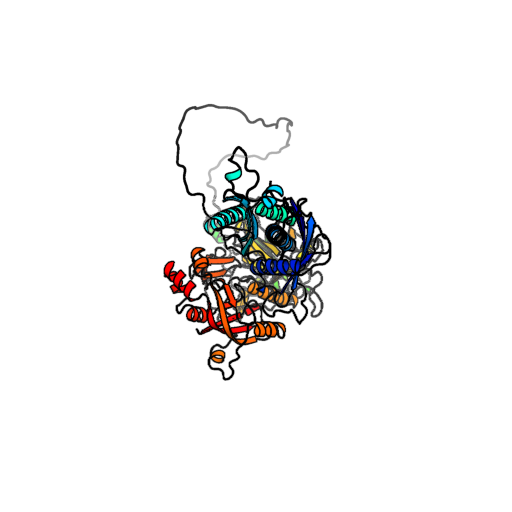M 1023 C C . ALA A 1 136 ? -2.616 3.025 43.104 1.00 93.81 136 ALA A C 1
ATOM 1025 O O . ALA A 1 136 ? -1.392 2.868 43.173 1.00 93.81 136 ALA A O 1
ATOM 1026 N N . ALA A 1 137 ? -3.316 3.690 44.020 1.00 93.06 137 ALA A N 1
ATOM 1027 C CA . ALA A 1 137 ? -2.749 4.360 45.179 1.00 93.06 137 ALA A CA 1
ATOM 1028 C C . ALA A 1 137 ? -3.384 3.854 46.480 1.00 93.06 137 ALA A C 1
ATOM 1030 O O . ALA A 1 137 ? -4.548 3.450 46.530 1.00 93.06 137 ALA A O 1
ATOM 1031 N N . LEU A 1 138 ? -2.581 3.880 47.545 1.00 93.19 138 LEU A N 1
ATOM 1032 C CA . LEU A 1 138 ? -3.025 3.620 48.907 1.00 93.19 138 LEU A CA 1
ATOM 1033 C C . LEU A 1 138 ? -3.100 4.943 49.665 1.00 93.19 138 LEU A C 1
ATOM 1035 O O . LEU A 1 138 ? -2.077 5.619 49.799 1.00 93.19 138 LEU A O 1
ATOM 1039 N N . VAL A 1 139 ? -4.279 5.267 50.188 1.00 92.19 139 VAL A N 1
ATOM 1040 C CA . VAL A 1 139 ? -4.501 6.440 51.038 1.00 92.19 139 VAL A CA 1
ATOM 1041 C C . VAL A 1 139 ? -4.877 5.982 52.435 1.00 92.19 139 VAL A C 1
ATOM 1043 O O . VAL A 1 139 ? -5.736 5.119 52.621 1.00 92.19 139 VAL A O 1
ATOM 1046 N N . VAL A 1 140 ? -4.213 6.552 53.428 1.00 91.69 140 VAL A N 1
ATOM 1047 C CA . VAL A 1 140 ? -4.424 6.244 54.838 1.00 91.69 140 VAL A CA 1
ATOM 1048 C C . VAL A 1 140 ? -4.927 7.493 55.535 1.00 91.69 140 VAL A C 1
ATOM 1050 O O . VAL A 1 140 ? -4.338 8.558 55.379 1.00 91.69 140 VAL A O 1
ATOM 1053 N N . VAL A 1 141 ? -5.993 7.355 56.319 1.00 90.06 141 VAL A N 1
ATOM 1054 C CA . VAL A 1 141 ? -6.544 8.443 57.131 1.00 90.06 141 VAL A CA 1
ATOM 1055 C C . VAL A 1 141 ? -6.175 8.205 58.591 1.00 90.06 141 VAL A C 1
ATOM 1057 O O . VAL A 1 141 ? -6.469 7.144 59.159 1.00 90.06 141 VAL A O 1
ATOM 1060 N N . ASP A 1 142 ? -5.500 9.180 59.195 1.00 86.50 142 ASP A N 1
ATOM 1061 C CA . ASP A 1 142 ? -5.117 9.151 60.604 1.00 86.50 142 ASP A CA 1
ATOM 1062 C C . ASP A 1 142 ? -6.309 9.442 61.541 1.00 86.50 142 ASP A C 1
ATOM 1064 O O . ASP A 1 142 ? -7.405 9.797 61.108 1.00 86.50 142 ASP A O 1
ATOM 1068 N N . GLY A 1 143 ? -6.107 9.279 62.852 1.00 79.88 143 GLY A N 1
ATOM 1069 C CA . GLY A 1 143 ? -7.141 9.568 63.856 1.00 79.88 143 GLY A CA 1
ATOM 1070 C C . GLY A 1 143 ? -7.488 11.056 64.017 1.00 79.88 143 GLY A C 1
ATOM 1071 O O . GLY A 1 143 ? -8.442 11.377 64.722 1.00 79.88 143 GLY A O 1
ATOM 1072 N N . GLU A 1 144 ? -6.732 11.961 63.386 1.00 79.75 144 GLU A N 1
ATOM 1073 C CA . GLU A 1 144 ? -7.030 13.397 63.313 1.00 79.75 144 GLU A CA 1
ATOM 1074 C C . GLU A 1 144 ? -7.823 13.745 62.037 1.00 79.75 144 GLU A C 1
ATOM 1076 O O . GLU A 1 144 ? -8.191 14.902 61.835 1.00 79.75 144 GLU A O 1
ATOM 1081 N N . GLY A 1 145 ? -8.133 12.746 61.200 1.00 77.75 145 GLY A N 1
ATOM 1082 C CA . GLY A 1 145 ? -8.885 12.901 59.960 1.00 77.75 145 GLY A CA 1
ATOM 1083 C C . GLY A 1 145 ? -8.057 13.409 58.782 1.00 77.75 145 GLY A C 1
ATOM 1084 O O . GLY A 1 145 ? -8.648 13.824 57.790 1.00 77.75 145 GLY A O 1
ATOM 1085 N N . ARG A 1 146 ? -6.722 13.389 58.870 1.00 83.44 146 ARG A N 1
ATOM 1086 C CA . ARG A 1 146 ? -5.831 13.745 57.761 1.00 83.44 146 ARG A CA 1
ATOM 1087 C C . ARG A 1 146 ? -5.512 12.513 56.929 1.00 83.44 146 ARG A C 1
ATOM 1089 O O . ARG A 1 146 ? -5.129 11.470 57.457 1.00 83.44 146 ARG A O 1
ATOM 1096 N N . SER A 1 147 ? -5.635 12.668 55.627 1.00 84.88 147 SER A N 1
ATOM 1097 C CA . SER A 1 147 ? -5.301 11.697 54.592 1.00 84.88 147 SER A CA 1
ATOM 1098 C C . SER A 1 147 ? -3.830 11.843 54.177 1.00 84.88 147 SER A C 1
ATOM 1100 O O . SER A 1 147 ? -3.270 12.939 54.116 1.00 84.88 147 SER A O 1
ATOM 1102 N N . ALA A 1 148 ? -3.169 10.712 53.952 1.00 85.31 148 ALA A N 1
ATOM 1103 C CA . ALA A 1 148 ? -1.794 10.645 53.485 1.00 85.31 148 ALA A CA 1
ATOM 1104 C C . ALA A 1 148 ? -1.644 9.520 52.456 1.00 85.31 148 ALA A C 1
ATOM 1106 O O . ALA A 1 148 ? -2.186 8.427 52.633 1.00 85.31 148 ALA A O 1
ATOM 1107 N N . VAL A 1 149 ? -0.879 9.786 51.397 1.00 84.50 149 VAL A N 1
ATOM 1108 C CA . VAL A 1 149 ? -0.603 8.841 50.304 1.00 84.50 149 VAL A CA 1
ATOM 1109 C C . VAL A 1 149 ? 0.818 8.285 50.438 1.00 84.50 149 VAL A C 1
ATOM 1111 O O . VAL A 1 149 ? 1.701 8.965 50.958 1.00 84.50 149 VAL A O 1
ATOM 1114 N N . ASP A 1 150 ? 1.044 7.049 49.980 1.00 70.50 150 ASP A N 1
ATOM 1115 C CA . ASP A 1 150 ? 2.361 6.382 49.992 1.00 70.50 150 ASP A CA 1
ATOM 1116 C C . ASP A 1 150 ? 3.007 6.356 51.396 1.00 70.50 150 ASP A C 1
ATOM 1118 O O . ASP A 1 150 ? 4.119 6.832 51.640 1.00 70.50 150 ASP A O 1
ATOM 1122 N N . THR A 1 151 ? 2.260 5.825 52.363 1.00 79.12 151 THR A N 1
ATOM 1123 C CA . THR A 1 151 ? 2.594 5.877 53.793 1.00 79.12 151 THR A CA 1
ATOM 1124 C C . THR A 1 151 ? 3.429 4.693 54.291 1.00 79.12 151 THR A C 1
ATOM 1126 O O . THR A 1 151 ? 3.334 3.582 53.772 1.00 79.12 151 THR A O 1
ATOM 1129 N N . ASP A 1 152 ? 4.179 4.905 55.376 1.00 82.75 152 ASP A N 1
ATOM 1130 C CA . ASP A 1 152 ? 4.982 3.870 56.042 1.00 82.75 152 ASP A CA 1
ATOM 1131 C C . ASP A 1 152 ? 4.142 2.894 56.889 1.00 82.75 152 ASP A C 1
ATOM 1133 O O . ASP A 1 152 ? 3.032 3.206 57.327 1.00 82.75 152 ASP A O 1
ATOM 1137 N N . GLU A 1 153 ? 4.720 1.736 57.237 1.00 85.94 153 GLU A N 1
ATOM 1138 C CA . GLU A 1 153 ? 4.060 0.690 58.042 1.00 85.94 153 GLU A CA 1
ATOM 1139 C C . GLU A 1 153 ? 3.453 1.218 59.360 1.00 85.94 153 GLU A C 1
ATOM 1141 O O . GLU A 1 153 ? 2.390 0.769 59.785 1.00 85.94 153 GLU A O 1
ATOM 1146 N N . LYS A 1 154 ? 4.100 2.199 60.008 1.00 84.38 154 LYS A N 1
ATOM 1147 C CA . LYS A 1 154 ? 3.626 2.791 61.274 1.00 84.38 154 LYS A CA 1
ATOM 1148 C C . LYS A 1 154 ? 2.321 3.570 61.108 1.00 84.38 154 LYS A C 1
ATOM 1150 O O . LYS A 1 154 ? 1.480 3.529 62.003 1.00 84.38 154 LYS A O 1
ATOM 1155 N N . ALA A 1 155 ? 2.160 4.261 59.981 1.00 84.62 155 ALA A N 1
ATOM 1156 C CA . ALA A 1 155 ? 0.960 5.034 59.687 1.00 84.62 155 ALA A CA 1
ATOM 1157 C C . ALA A 1 155 ? -0.232 4.109 59.411 1.00 84.62 155 ALA A C 1
ATOM 1159 O O . ALA A 1 155 ? -1.316 4.355 59.924 1.00 84.62 155 ALA A O 1
ATOM 1160 N N . VAL A 1 156 ? -0.011 2.991 58.707 1.00 85.94 156 VAL A N 1
ATOM 1161 C CA . VAL A 1 156 ? -1.049 1.975 58.452 1.00 85.94 156 VAL A CA 1
ATOM 1162 C C . VAL A 1 156 ? -1.514 1.305 59.752 1.00 85.94 156 VAL A C 1
ATOM 1164 O O . VAL A 1 156 ? -2.697 1.041 59.930 1.00 85.94 156 VAL A O 1
ATOM 1167 N N . VAL A 1 157 ? -0.613 1.049 60.706 1.00 86.44 157 VAL A N 1
ATOM 1168 C CA . VAL A 1 157 ? -1.001 0.454 62.002 1.00 86.44 157 VAL A CA 1
ATOM 1169 C C . VAL A 1 157 ? -1.795 1.431 62.875 1.00 86.44 157 VAL A C 1
ATOM 1171 O O . VAL A 1 157 ? -2.694 1.006 63.598 1.00 86.44 157 VAL A O 1
ATOM 1174 N N . ALA A 1 158 ? -1.462 2.723 62.826 1.00 85.88 158 ALA A N 1
ATOM 1175 C CA . ALA A 1 158 ? -2.101 3.770 63.625 1.00 85.88 158 ALA A CA 1
ATOM 1176 C C . ALA A 1 158 ? -3.324 4.416 62.945 1.00 85.88 158 ALA A C 1
ATOM 1178 O O . ALA A 1 158 ? -3.896 5.361 63.490 1.00 85.88 158 ALA A O 1
ATOM 1179 N N . CYS A 1 159 ? -3.708 3.942 61.758 1.00 84.69 159 CYS A N 1
ATOM 1180 C CA . CYS A 1 159 ? -4.764 4.557 60.967 1.00 84.69 159 CYS A CA 1
ATOM 1181 C C . CYS A 1 159 ? -6.161 4.336 61.551 1.00 84.69 159 CYS A C 1
ATOM 1183 O O . CYS A 1 159 ? -6.444 3.329 62.206 1.00 84.69 159 CYS A O 1
ATOM 1185 N N . GLN A 1 160 ? -7.054 5.271 61.244 1.00 88.25 160 GLN A N 1
ATOM 1186 C CA . GLN A 1 160 ? -8.484 5.118 61.472 1.00 88.25 160 GLN A CA 1
ATOM 1187 C C . GLN A 1 160 ? -9.157 4.386 60.299 1.00 88.25 160 GLN A C 1
ATOM 1189 O O . GLN A 1 160 ? -10.082 3.591 60.504 1.00 88.25 160 GLN A O 1
ATOM 1194 N N . SER A 1 161 ? -8.695 4.651 59.072 1.00 90.25 161 SER A N 1
ATOM 1195 C CA . SER A 1 161 ? -9.178 3.996 57.855 1.00 90.25 161 SER A CA 1
ATOM 1196 C C . SER A 1 161 ? -8.135 3.977 56.737 1.00 90.25 161 SER A C 1
ATOM 1198 O O . SER A 1 161 ? -7.181 4.755 56.742 1.00 90.25 161 SER A O 1
ATOM 1200 N N . VAL A 1 162 ? -8.314 3.047 55.799 1.00 92.44 162 VAL A N 1
ATOM 1201 C CA . VAL A 1 162 ? -7.450 2.825 54.638 1.00 92.44 162 VAL A CA 1
ATOM 1202 C C . VAL A 1 162 ? -8.307 2.677 53.389 1.00 92.44 162 VAL A C 1
ATOM 1204 O O . VAL A 1 162 ? -9.303 1.952 53.408 1.00 92.44 162 VAL A O 1
ATOM 1207 N N . HIS A 1 163 ? -7.882 3.322 52.307 1.00 93.81 163 HIS A N 1
ATOM 1208 C CA . HIS A 1 163 ? -8.556 3.361 51.015 1.00 93.81 163 HIS A CA 1
ATOM 1209 C C . HIS A 1 163 ? -7.583 2.927 49.911 1.00 93.81 163 HIS A C 1
ATOM 1211 O O . HIS A 1 163 ? -6.543 3.552 49.701 1.00 93.81 163 HIS A O 1
ATOM 1217 N N . ALA A 1 164 ? -7.914 1.843 49.213 1.00 94.38 164 ALA A N 1
ATOM 1218 C CA . ALA A 1 164 ? -7.246 1.396 48.000 1.00 94.38 164 ALA A CA 1
ATOM 1219 C C . ALA A 1 164 ? -8.091 1.791 46.794 1.00 94.38 164 ALA A C 1
ATOM 1221 O O . ALA A 1 164 ? -9.200 1.281 46.599 1.00 94.38 164 ALA A O 1
ATOM 1222 N N . LEU A 1 165 ? -7.547 2.704 45.998 1.00 95.75 165 LEU A N 1
ATOM 1223 C CA . LEU A 1 165 ? -8.234 3.299 44.864 1.00 95.75 165 LEU A CA 1
ATOM 1224 C C . LEU A 1 165 ? -7.356 3.180 43.622 1.00 95.75 165 LEU A C 1
ATOM 1226 O O . LEU A 1 165 ? -6.136 3.330 43.703 1.00 95.75 165 LEU A O 1
ATOM 1230 N N . ALA A 1 166 ? -7.972 2.892 42.480 1.00 95.19 166 ALA A N 1
ATOM 1231 C CA . ALA A 1 166 ? -7.285 2.848 41.194 1.00 95.19 166 ALA A CA 1
ATOM 1232 C C . ALA A 1 166 ? -8.029 3.701 40.182 1.00 95.19 166 ALA A C 1
ATOM 1234 O O . ALA A 1 166 ? -9.257 3.649 40.118 1.00 95.19 166 ALA A O 1
ATOM 1235 N N . PHE A 1 167 ? -7.271 4.446 39.387 1.00 94.62 167 PHE A N 1
ATOM 1236 C CA . PHE A 1 167 ? -7.793 5.334 38.362 1.00 94.62 167 PHE A CA 1
ATOM 1237 C C . PHE A 1 167 ? -7.090 5.072 37.040 1.00 94.62 167 PHE A C 1
ATOM 1239 O O . PHE A 1 167 ? -5.905 4.721 37.004 1.00 94.62 167 PHE A O 1
ATOM 1246 N N . ASN A 1 168 ? -7.824 5.251 35.948 1.00 91.81 168 ASN A N 1
ATOM 1247 C CA . ASN A 1 168 ? -7.229 5.270 34.622 1.00 91.81 168 ASN A CA 1
ATOM 1248 C C . ASN A 1 168 ? -6.746 6.679 34.236 1.00 91.81 168 ASN A C 1
ATOM 1250 O O . ASN A 1 168 ? -6.980 7.667 34.931 1.00 91.81 168 ASN A O 1
ATOM 1254 N N . GLN A 1 169 ? -6.085 6.778 33.085 1.00 85.38 169 GLN A N 1
ATOM 1255 C CA . GLN A 1 169 ? -5.610 8.048 32.514 1.00 85.38 169 GLN A CA 1
ATOM 1256 C C . GLN A 1 169 ? -6.716 9.089 32.224 1.00 85.38 169 GLN A C 1
ATOM 1258 O O . GLN A 1 169 ? -6.403 10.239 31.929 1.00 85.38 169 GLN A O 1
ATOM 1263 N N . HIS A 1 170 ? -7.993 8.693 32.262 1.00 86.75 170 HIS A N 1
ATOM 1264 C CA . HIS A 1 170 ? -9.161 9.553 32.052 1.00 86.75 170 HIS A CA 1
ATOM 1265 C C . HIS A 1 170 ? -9.844 9.960 33.368 1.00 86.75 170 HIS A C 1
ATOM 1267 O O . HIS A 1 170 ? -10.936 10.517 33.321 1.00 86.75 170 HIS A O 1
ATOM 1273 N N . ALA A 1 171 ? -9.205 9.700 34.516 1.00 87.06 171 ALA A N 1
ATOM 1274 C CA . ALA A 1 171 ? -9.751 9.932 35.854 1.00 87.06 171 ALA A CA 1
ATOM 1275 C C . ALA A 1 171 ? -10.999 9.090 36.192 1.00 87.06 171 ALA A C 1
ATOM 1277 O O . ALA A 1 171 ? -11.749 9.405 37.113 1.00 87.06 171 ALA A O 1
ATOM 1278 N N . GLU A 1 172 ? -11.225 7.979 35.489 1.00 91.88 172 GLU A N 1
ATOM 1279 C CA . GLU A 1 172 ? -12.293 7.042 35.837 1.00 91.88 172 GLU A CA 1
ATOM 1280 C C . GLU A 1 172 ? -11.813 6.100 36.947 1.00 91.88 172 GLU A C 1
ATOM 1282 O O . GLU A 1 172 ? -10.742 5.491 36.852 1.00 91.88 172 GLU A O 1
ATOM 1287 N N . MET A 1 173 ? -12.615 5.972 38.005 1.00 93.00 173 MET A N 1
ATOM 1288 C CA . MET A 1 173 ? -12.330 5.105 39.149 1.00 93.00 173 MET A CA 1
ATOM 1289 C C . MET A 1 173 ? -12.603 3.637 38.790 1.00 93.00 173 MET A C 1
ATOM 1291 O O . MET A 1 173 ? -13.747 3.252 38.556 1.00 93.00 173 MET A O 1
ATOM 1295 N N . LEU A 1 174 ? -11.555 2.812 38.782 1.00 92.75 174 LEU A N 1
ATOM 1296 C CA . LEU A 1 174 ? -11.613 1.381 38.453 1.00 92.75 174 LEU A CA 1
ATOM 1297 C C . LEU A 1 174 ? -11.673 0.478 39.691 1.00 92.75 174 LEU A C 1
ATOM 1299 O O . LEU A 1 174 ? -12.198 -0.629 39.629 1.00 92.75 174 LEU A O 1
ATOM 1303 N N . LEU A 1 175 ? -11.126 0.937 40.818 1.00 94.25 175 LEU A N 1
ATOM 1304 C CA . LEU A 1 175 ? -11.126 0.207 42.085 1.00 94.25 175 LEU A CA 1
ATOM 1305 C C . LEU A 1 175 ? -11.538 1.143 43.214 1.00 94.25 175 LEU A C 1
ATOM 1307 O O . LEU A 1 175 ? -10.986 2.234 43.328 1.00 94.25 175 LEU A O 1
ATOM 1311 N N . ASN A 1 176 ? -12.442 0.677 44.076 1.00 94.19 176 ASN A N 1
ATOM 1312 C CA . ASN A 1 176 ? -12.792 1.334 45.331 1.00 94.19 176 ASN A CA 1
ATOM 1313 C C . ASN A 1 176 ? -12.955 0.304 46.443 1.00 94.19 176 ASN A C 1
ATOM 1315 O O . ASN A 1 176 ? -13.995 -0.342 46.560 1.00 94.19 176 ASN A O 1
ATOM 1319 N N . GLN A 1 177 ? -11.909 0.138 47.251 1.00 94.81 177 GLN A N 1
ATOM 1320 C CA . GLN A 1 177 ? -11.939 -0.719 48.430 1.00 94.81 177 GLN A CA 1
ATOM 1321 C C . GLN A 1 177 ? -11.470 0.075 49.639 1.00 94.81 177 GLN A C 1
ATOM 1323 O O . GLN A 1 177 ? -10.405 0.680 49.626 1.00 94.81 177 GLN A O 1
ATOM 1328 N N . SER A 1 178 ? -12.282 0.088 50.689 1.00 93.38 178 SER A N 1
ATOM 1329 C CA . SER A 1 178 ? -12.040 0.898 51.881 1.00 93.38 178 SER A CA 1
ATOM 1330 C C . SER A 1 178 ? -12.307 0.077 53.138 1.00 93.38 178 SER A C 1
ATOM 1332 O O . SER A 1 178 ? -13.252 -0.707 53.180 1.00 93.38 178 SER A O 1
ATOM 1334 N N . SER A 1 179 ? -11.491 0.254 54.174 1.00 92.00 179 SER A N 1
ATOM 1335 C CA . SER A 1 179 ? -11.640 -0.441 55.457 1.00 92.00 179 SER A CA 1
ATOM 1336 C C . SER A 1 179 ? -11.341 0.502 56.618 1.00 92.00 179 SER A C 1
ATOM 1338 O O . SER A 1 179 ? -10.363 1.240 56.584 1.00 92.00 179 SER A O 1
ATOM 1340 N N . GLY A 1 180 ? -12.145 0.435 57.678 1.00 88.62 180 GLY A N 1
ATOM 1341 C CA . GLY A 1 180 ? -12.017 1.276 58.871 1.00 88.62 180 GLY A CA 1
ATOM 1342 C C . GLY A 1 180 ? -13.266 2.114 59.123 1.00 88.62 180 GLY A C 1
ATOM 1343 O O . GLY A 1 180 ? -14.314 1.865 58.533 1.00 88.62 180 GLY A O 1
ATOM 1344 N N . ASN A 1 181 ? -13.161 3.089 60.025 1.00 87.62 181 ASN A N 1
ATOM 1345 C CA . ASN A 1 181 ? -14.276 3.970 60.374 1.00 87.62 181 ASN A CA 1
ATOM 1346 C C . ASN A 1 181 ? -14.064 5.356 59.762 1.00 87.62 181 ASN A C 1
ATOM 1348 O O . ASN A 1 181 ? -13.187 6.082 60.220 1.00 87.62 181 ASN A O 1
ATOM 1352 N N . PHE A 1 182 ? -14.860 5.733 58.766 1.00 89.88 182 PHE A N 1
ATOM 1353 C CA . PHE A 1 182 ? -14.720 7.007 58.062 1.00 89.88 182 PHE A CA 1
ATOM 1354 C C . PHE A 1 182 ? -16.080 7.560 57.627 1.00 89.88 182 PHE A C 1
ATOM 1356 O O . PHE A 1 182 ? -17.033 6.813 57.405 1.00 89.88 182 PHE A O 1
ATOM 1363 N N . GLY A 1 183 ? -16.171 8.886 57.524 1.00 89.19 183 GLY A N 1
ATOM 1364 C CA . GLY A 1 183 ? -17.327 9.581 56.953 1.00 89.19 183 GLY A CA 1
ATOM 1365 C C . GLY A 1 183 ? -17.188 9.817 55.447 1.00 89.19 183 GLY A C 1
ATOM 1366 O O . GLY A 1 183 ? -16.103 9.693 54.886 1.00 89.19 183 GLY A O 1
ATOM 1367 N N . PHE A 1 184 ? -18.278 10.235 54.796 1.00 89.62 184 PHE A N 1
ATOM 1368 C CA . PHE A 1 184 ? -18.283 10.528 53.355 1.00 89.62 184 PHE A CA 1
ATOM 1369 C C . PHE A 1 184 ? -17.265 11.613 52.961 1.00 89.62 184 PHE A C 1
ATOM 1371 O O . PHE A 1 184 ? -16.527 11.423 52.008 1.00 89.62 184 PHE A O 1
ATOM 1378 N N . ALA A 1 185 ? -17.148 12.690 53.747 1.00 88.06 185 ALA A N 1
ATOM 1379 C CA . ALA A 1 185 ? -16.186 13.766 53.481 1.00 88.06 185 ALA A CA 1
ATOM 1380 C C . ALA A 1 185 ? -14.716 13.306 53.571 1.00 88.06 185 ALA A C 1
ATOM 1382 O O . ALA A 1 185 ? -13.873 13.784 52.824 1.00 88.06 185 ALA A O 1
ATOM 1383 N N . GLN A 1 186 ? -14.408 12.362 54.469 1.00 88.62 186 GLN A N 1
ATOM 1384 C CA . GLN A 1 186 ? -13.060 11.787 54.583 1.00 88.62 186 GLN A CA 1
ATOM 1385 C C . GLN A 1 186 ? -12.751 10.858 53.407 1.00 88.62 186 GLN A C 1
ATOM 1387 O O . GLN A 1 186 ? -11.620 10.814 52.937 1.00 88.62 186 GLN A O 1
ATOM 1392 N N . TRP A 1 187 ? -13.759 10.126 52.926 1.00 92.81 187 TRP A N 1
ATOM 1393 C CA . TRP A 1 187 ? -13.631 9.305 51.726 1.00 92.81 187 TRP A CA 1
ATOM 1394 C C . TRP A 1 187 ? -13.467 10.157 50.461 1.00 92.81 187 TRP A C 1
ATOM 1396 O O . TRP A 1 187 ? -12.654 9.806 49.617 1.00 92.81 187 TRP A O 1
ATOM 1406 N N . GLU A 1 188 ? -14.189 11.274 50.341 1.00 91.31 188 GLU A N 1
ATOM 1407 C CA . GLU A 1 188 ? -14.095 12.197 49.201 1.00 91.31 188 GLU A CA 1
ATOM 1408 C C . GLU A 1 188 ? -12.700 12.834 49.102 1.00 91.31 188 GLU A C 1
ATOM 1410 O O . GLU A 1 188 ? -12.079 12.773 48.045 1.00 91.31 188 GLU A O 1
ATOM 1415 N N . ASP A 1 189 ? -12.152 13.320 50.221 1.00 89.88 189 ASP A N 1
ATOM 1416 C CA . ASP A 1 189 ? -10.774 13.831 50.282 1.00 89.88 189 ASP A CA 1
ATOM 1417 C C . ASP A 1 189 ? -9.738 12.732 49.978 1.00 89.88 189 ASP A C 1
ATOM 1419 O O . ASP A 1 189 ? -8.796 12.939 49.211 1.00 89.88 189 ASP A O 1
ATOM 1423 N N . ALA A 1 190 ? -9.936 11.515 50.498 1.00 91.06 190 ALA A N 1
ATOM 1424 C CA . ALA A 1 190 ? -9.075 10.384 50.155 1.00 91.06 190 ALA A CA 1
ATOM 1425 C C . ALA A 1 190 ? -9.161 10.009 48.662 1.00 91.06 190 ALA A C 1
ATOM 1427 O O . ALA A 1 190 ? -8.149 9.630 48.067 1.00 91.06 190 ALA A O 1
ATOM 1428 N N . ALA A 1 191 ? -10.343 10.124 48.049 1.00 92.12 191 ALA A N 1
ATOM 1429 C CA . ALA A 1 191 ? -10.557 9.849 46.635 1.00 92.12 191 ALA A CA 1
ATOM 1430 C C . ALA A 1 191 ? -9.892 10.891 45.734 1.00 92.12 191 ALA A C 1
ATOM 1432 O O . ALA A 1 191 ? -9.172 10.503 44.815 1.00 92.12 191 ALA A O 1
ATOM 1433 N N . GLU A 1 192 ? -10.044 12.178 46.044 1.00 91.75 192 GLU A N 1
ATOM 1434 C CA . GLU A 1 192 ? -9.407 13.277 45.309 1.00 91.75 192 GLU A CA 1
ATOM 1435 C C . GLU A 1 192 ? -7.872 13.174 45.368 1.00 91.75 192 GLU A C 1
ATOM 1437 O O . GLU A 1 192 ? -7.176 13.327 44.360 1.00 91.75 192 GLU A O 1
ATOM 1442 N N . GLN A 1 193 ? -7.318 12.828 46.534 1.00 90.19 193 GLN A N 1
ATOM 1443 C CA . GLN A 1 193 ? -5.875 12.628 46.684 1.00 90.19 193 GLN A CA 1
ATOM 1444 C C . GLN A 1 193 ? -5.357 11.402 45.930 1.00 90.19 193 GLN A C 1
ATOM 1446 O O . GLN A 1 193 ? -4.272 11.452 45.337 1.00 90.19 193 GLN A O 1
ATOM 1451 N N . ALA A 1 194 ? -6.111 10.301 45.940 1.00 91.75 194 ALA A N 1
ATOM 1452 C CA . ALA A 1 194 ? -5.759 9.110 45.179 1.00 91.75 194 ALA A CA 1
ATOM 1453 C C . ALA A 1 194 ? -5.812 9.369 43.669 1.00 91.75 194 ALA A C 1
ATOM 1455 O O . ALA A 1 194 ? -4.882 8.976 42.965 1.00 91.75 194 ALA A O 1
ATOM 1456 N N . GLU A 1 195 ? -6.853 10.055 43.188 1.00 92.69 195 GLU A N 1
ATOM 1457 C CA . GLU A 1 195 ? -7.013 10.447 41.786 1.00 92.69 195 GLU A CA 1
ATOM 1458 C C . GLU A 1 195 ? -5.821 11.287 41.334 1.00 92.69 195 GLU A C 1
ATOM 1460 O O . GLU A 1 195 ? -5.120 10.913 40.392 1.00 92.69 195 GLU A O 1
ATOM 1465 N N . ARG A 1 196 ? -5.515 12.358 42.077 1.00 90.50 196 ARG A N 1
ATOM 1466 C CA . ARG A 1 196 ? -4.378 13.232 41.786 1.00 90.50 196 ARG A CA 1
ATOM 1467 C C . ARG A 1 196 ? -3.061 12.464 41.744 1.00 90.50 196 ARG A C 1
ATOM 1469 O O . ARG A 1 196 ? -2.295 12.626 40.803 1.00 90.50 196 ARG A O 1
ATOM 1476 N N . THR A 1 197 ? -2.818 11.579 42.711 1.00 90.06 197 THR A N 1
ATOM 1477 C CA . THR A 1 197 ? -1.582 10.780 42.749 1.00 90.06 197 THR A CA 1
ATOM 1478 C C . THR A 1 197 ? -1.478 9.820 41.560 1.00 90.06 197 THR A C 1
ATOM 1480 O O . THR A 1 197 ? -0.397 9.642 40.997 1.00 90.06 197 THR A O 1
ATOM 1483 N N . CYS A 1 198 ? -2.587 9.191 41.161 1.00 90.75 198 CYS A N 1
ATOM 1484 C CA . CYS A 1 198 ? -2.612 8.274 40.022 1.00 90.75 198 CYS A CA 1
ATOM 1485 C C . CYS A 1 198 ? -2.411 9.019 38.696 1.00 90.75 198 CYS A C 1
ATOM 1487 O O . CYS A 1 198 ? -1.639 8.565 37.850 1.00 90.75 198 CYS A O 1
ATOM 1489 N N . LEU A 1 199 ? -3.062 10.172 38.522 1.00 89.44 199 LEU A N 1
ATOM 1490 C CA . LEU A 1 199 ? -2.890 11.018 37.343 1.00 89.44 199 LEU A CA 1
ATOM 1491 C C . LEU A 1 199 ? -1.470 11.576 37.255 1.00 89.44 199 LEU A C 1
ATOM 1493 O O . LEU A 1 199 ? -0.873 11.501 36.185 1.00 89.44 199 LEU A O 1
ATOM 1497 N N . ASP A 1 200 ? -0.900 12.044 38.368 1.00 87.75 200 ASP A N 1
ATOM 1498 C CA . ASP A 1 200 ? 0.486 12.517 38.423 1.00 87.75 200 ASP A CA 1
ATOM 1499 C C . ASP A 1 200 ? 1.459 11.399 38.015 1.00 87.75 200 ASP A C 1
ATOM 1501 O O . ASP A 1 200 ? 2.346 11.638 37.196 1.00 87.75 200 ASP A O 1
ATOM 1505 N N . ALA A 1 201 ? 1.240 10.159 38.480 1.00 86.69 201 ALA A N 1
ATOM 1506 C CA . ALA A 1 201 ? 2.038 8.992 38.086 1.00 86.69 201 ALA A CA 1
ATOM 1507 C C . ALA A 1 201 ? 2.000 8.710 36.571 1.00 86.69 201 ALA A C 1
ATOM 1509 O O . ALA A 1 201 ? 3.009 8.282 35.999 1.00 86.69 201 ALA A O 1
ATOM 1510 N N . MET A 1 202 ? 0.853 8.953 35.928 1.00 87.19 202 MET A N 1
ATOM 1511 C CA . MET A 1 202 ? 0.606 8.724 34.497 1.00 87.19 202 MET A CA 1
ATOM 1512 C C . MET A 1 202 ? 0.863 9.955 33.609 1.00 87.19 202 MET A C 1
ATOM 1514 O O . MET A 1 202 ? 0.823 9.833 32.378 1.00 87.19 202 MET A O 1
ATOM 1518 N N . ALA A 1 203 ? 1.115 11.127 34.199 1.00 81.44 203 ALA A N 1
ATOM 1519 C CA . ALA A 1 203 ? 1.198 12.398 33.491 1.00 81.44 203 ALA A CA 1
ATOM 1520 C C . ALA A 1 203 ? 2.327 12.411 32.439 1.00 81.44 203 ALA A C 1
ATOM 1522 O O . ALA A 1 203 ? 3.383 11.803 32.644 1.00 81.44 203 ALA A O 1
ATOM 1523 N N . PRO A 1 204 ? 2.133 13.099 31.296 1.00 65.94 204 PRO A N 1
ATOM 1524 C CA . PRO A 1 204 ? 3.180 13.259 30.295 1.00 65.94 204 PRO A CA 1
ATOM 1525 C C . PRO A 1 204 ? 4.359 14.056 30.867 1.00 65.94 204 PRO A C 1
ATOM 1527 O O . PRO A 1 204 ? 4.166 15.028 31.596 1.00 65.94 204 PRO A O 1
ATOM 1530 N N . LEU A 1 205 ? 5.584 13.666 30.502 1.00 59.78 205 LEU A N 1
ATOM 1531 C CA . LEU A 1 205 ? 6.787 14.428 30.837 1.00 59.78 205 LEU A CA 1
ATOM 1532 C C . LEU A 1 205 ? 6.725 15.786 30.121 1.00 59.78 205 LEU A C 1
ATOM 1534 O O . LEU A 1 205 ? 6.851 15.869 28.899 1.00 59.78 205 LEU A O 1
ATOM 1538 N N . GLY A 1 206 ? 6.457 16.849 30.878 1.00 49.09 206 GLY A N 1
ATOM 1539 C CA . GLY A 1 206 ? 6.413 18.211 30.360 1.00 49.09 206 GLY A CA 1
ATOM 1540 C C . GLY A 1 206 ? 7.812 18.740 30.044 1.00 49.09 206 GLY A C 1
ATOM 1541 O O . GLY A 1 206 ? 8.771 18.495 30.771 1.00 49.09 206 GLY A O 1
ATOM 1542 N N . VAL A 1 207 ? 7.914 19.548 28.987 1.00 43.75 207 VAL A N 1
ATOM 1543 C CA . VAL A 1 207 ? 9.126 20.305 28.605 1.00 43.75 207 VAL A CA 1
ATOM 1544 C C . VAL A 1 207 ? 9.515 21.350 29.679 1.00 43.75 207 VAL A C 1
ATOM 1546 O O . VAL A 1 207 ? 10.614 21.899 29.655 1.00 43.75 207 VAL A O 1
ATOM 1549 N N . ASP A 1 208 ? 8.648 21.578 30.670 1.00 41.00 208 ASP A N 1
ATOM 1550 C CA . ASP A 1 208 ? 8.809 22.573 31.736 1.00 41.00 208 ASP A CA 1
ATOM 1551 C C . ASP A 1 208 ? 9.675 22.113 32.929 1.00 41.00 208 ASP A C 1
ATOM 1553 O O . ASP A 1 208 ? 10.061 22.941 33.757 1.00 41.00 208 ASP A O 1
ATOM 1557 N N . GLU A 1 209 ? 10.077 20.836 33.012 1.00 43.38 209 GLU A N 1
ATOM 1558 C CA . GLU A 1 209 ? 11.015 20.372 34.057 1.00 43.38 209 GLU A CA 1
ATOM 1559 C C . GLU A 1 209 ? 12.429 20.968 33.910 1.00 43.38 209 GLU A C 1
ATOM 1561 O O . GLU A 1 209 ? 13.221 20.946 34.851 1.00 43.38 209 GLU A O 1
ATOM 1566 N N . GLN A 1 210 ? 12.752 21.582 32.766 1.00 40.22 210 GLN A N 1
ATOM 1567 C CA . GLN A 1 210 ? 14.049 22.230 32.539 1.00 40.22 210 GLN A CA 1
ATOM 1568 C C . GLN A 1 210 ? 14.178 23.639 33.149 1.00 40.22 210 GLN A C 1
ATOM 1570 O O . GLN A 1 210 ? 15.248 24.238 33.042 1.00 40.22 210 GLN A O 1
ATOM 1575 N N . MET A 1 211 ? 13.142 24.173 33.812 1.00 37.66 211 MET A N 1
ATOM 1576 C CA . MET A 1 211 ? 13.177 25.524 34.405 1.00 37.66 211 MET A CA 1
ATOM 1577 C C . MET A 1 211 ? 12.867 25.594 35.911 1.00 37.66 211 MET A C 1
ATOM 1579 O O . MET A 1 211 ? 12.978 26.673 36.499 1.00 37.66 211 MET A O 1
ATOM 1583 N N . ALA A 1 212 ? 12.543 24.482 36.578 1.00 33.53 212 ALA A N 1
ATOM 1584 C CA . ALA A 1 212 ? 12.300 24.471 38.021 1.00 33.53 212 ALA A CA 1
ATOM 1585 C C . ALA A 1 212 ? 13.567 24.074 38.798 1.00 33.53 212 ALA A C 1
ATOM 1587 O O . ALA A 1 212 ? 13.822 22.909 39.094 1.00 33.53 212 ALA A O 1
ATOM 1588 N N . ASN A 1 213 ? 14.371 25.074 39.161 1.00 34.59 213 ASN A N 1
ATOM 1589 C CA . ASN A 1 213 ? 15.401 24.914 40.185 1.00 34.59 213 ASN A CA 1
ATOM 1590 C C . ASN A 1 213 ? 14.749 24.518 41.524 1.00 34.59 213 ASN A C 1
ATOM 1592 O O . ASN A 1 213 ? 14.190 25.369 42.213 1.00 34.59 213 ASN A O 1
ATOM 1596 N N . GLY A 1 214 ? 14.902 23.251 41.915 1.00 36.94 214 GLY A N 1
ATOM 1597 C CA . GLY A 1 214 ? 14.787 22.803 43.304 1.00 36.94 214 GLY A CA 1
ATOM 1598 C C . GLY A 1 214 ? 13.547 21.970 43.645 1.00 36.94 214 GLY A C 1
ATOM 1599 O O . GLY A 1 214 ? 12.473 22.508 43.877 1.00 36.94 214 GLY A O 1
ATOM 1600 N N . ALA A 1 215 ? 13.784 20.666 43.830 1.00 32.31 215 ALA A N 1
ATOM 1601 C CA . ALA A 1 215 ? 13.037 19.742 44.692 1.00 32.31 215 ALA A CA 1
ATOM 1602 C C . ALA A 1 215 ? 11.605 19.321 44.285 1.00 32.31 215 ALA A C 1
ATOM 1604 O O . ALA A 1 215 ? 10.652 19.626 44.993 1.00 32.31 215 ALA A O 1
ATOM 1605 N N . ALA A 1 216 ? 11.468 18.489 43.243 1.00 35.47 216 ALA A N 1
ATOM 1606 C CA . ALA A 1 216 ? 10.386 17.492 43.141 1.00 35.47 216 ALA A CA 1
ATOM 1607 C C . ALA A 1 216 ? 10.738 16.399 42.109 1.00 35.47 216 ALA A C 1
ATOM 1609 O O . ALA A 1 216 ? 10.213 16.356 41.007 1.00 35.47 216 ALA A O 1
ATOM 1610 N N . GLU A 1 217 ? 11.665 15.510 42.457 1.00 41.59 217 GLU A N 1
ATOM 1611 C CA . GLU A 1 217 ? 12.234 14.486 41.564 1.00 41.59 217 GLU A CA 1
ATOM 1612 C C . GLU A 1 217 ? 11.317 13.256 41.325 1.00 41.59 217 GLU A C 1
ATOM 1614 O O . GLU A 1 217 ? 11.804 12.137 41.177 1.00 41.59 217 GLU A O 1
ATOM 1619 N N . GLY A 1 218 ? 9.984 13.388 41.321 1.00 53.81 218 GLY A N 1
ATOM 1620 C CA . GLY A 1 218 ? 9.151 12.206 41.063 1.00 53.81 218 GLY A CA 1
ATOM 1621 C C . GLY A 1 218 ? 7.645 12.369 41.160 1.00 53.81 218 GLY A C 1
ATOM 1622 O O . GLY A 1 218 ? 7.052 11.901 42.128 1.00 53.81 218 GLY A O 1
ATOM 1623 N N . THR A 1 219 ? 7.026 12.930 40.127 1.00 61.56 219 THR A N 1
ATOM 1624 C CA . THR A 1 219 ? 5.568 12.872 39.947 1.00 61.56 219 THR A CA 1
ATOM 1625 C C . THR A 1 219 ? 5.158 11.789 38.943 1.00 61.56 219 THR A C 1
ATOM 1627 O O . THR A 1 219 ? 4.356 10.939 39.306 1.00 61.56 219 THR A O 1
ATOM 1630 N N . SER A 1 220 ? 5.790 11.678 37.769 1.00 77.75 220 SER A N 1
ATOM 1631 C CA . SER A 1 220 ? 5.377 10.766 36.678 1.00 77.75 220 SER A CA 1
ATOM 1632 C C . SER A 1 220 ? 6.170 9.452 36.576 1.00 77.75 220 SER A C 1
ATOM 1634 O O . SER A 1 220 ? 6.637 9.048 35.506 1.00 77.75 220 SER A O 1
ATOM 1636 N N . TRP A 1 221 ? 6.340 8.752 37.704 1.00 84.56 221 TRP A N 1
ATOM 1637 C CA . TRP A 1 221 ? 7.180 7.544 37.770 1.00 84.56 221 TRP A CA 1
ATOM 1638 C C . TRP A 1 221 ? 6.752 6.439 36.787 1.00 84.56 221 TRP A C 1
ATOM 1640 O O . TRP A 1 221 ? 7.616 5.802 36.189 1.00 84.56 221 TRP A O 1
ATOM 1650 N N . LEU A 1 222 ? 5.444 6.229 36.586 1.00 83.62 222 LEU A N 1
ATOM 1651 C CA . LEU A 1 222 ? 4.934 5.160 35.722 1.00 83.62 222 LEU A CA 1
ATOM 1652 C C . LEU A 1 222 ? 5.183 5.496 34.251 1.00 83.62 222 LEU A C 1
ATOM 1654 O O . LEU A 1 222 ? 5.692 4.664 33.506 1.00 83.62 222 LEU A O 1
ATOM 1658 N N . ARG A 1 223 ? 4.895 6.737 33.840 1.00 83.00 223 ARG A N 1
ATOM 1659 C CA . ARG A 1 223 ? 5.183 7.232 32.484 1.00 83.00 223 ARG A CA 1
ATOM 1660 C C . ARG A 1 223 ? 6.666 7.079 32.137 1.00 83.00 223 ARG A C 1
ATOM 1662 O O . ARG A 1 223 ? 6.995 6.572 31.067 1.00 83.00 223 ARG A O 1
ATOM 1669 N N . ARG A 1 224 ? 7.548 7.503 33.046 1.00 83.25 224 ARG A N 1
ATOM 1670 C CA . ARG A 1 224 ? 9.000 7.436 32.859 1.00 83.25 224 ARG A CA 1
ATOM 1671 C C . ARG A 1 224 ? 9.484 6.000 32.662 1.00 83.25 224 ARG A C 1
ATOM 1673 O O . ARG A 1 224 ? 10.230 5.758 31.719 1.00 83.25 224 ARG A O 1
ATOM 1680 N N . GLU A 1 225 ? 9.031 5.067 33.497 1.00 83.06 225 GLU A N 1
ATOM 1681 C CA . GLU A 1 225 ? 9.399 3.649 33.383 1.00 83.06 225 GLU A CA 1
ATOM 1682 C C . GLU A 1 225 ? 8.963 3.064 32.029 1.00 83.06 225 GLU A C 1
ATOM 1684 O O . GLU A 1 225 ? 9.756 2.434 31.329 1.00 83.06 225 GLU A O 1
ATOM 1689 N N . LEU A 1 226 ? 7.723 3.342 31.607 1.00 83.75 226 LEU A N 1
ATOM 1690 C CA . LEU A 1 226 ? 7.193 2.886 30.318 1.00 83.75 226 LEU A CA 1
ATOM 1691 C C . LEU A 1 226 ? 7.992 3.448 29.129 1.00 83.75 226 LEU A C 1
ATOM 1693 O O . LEU A 1 226 ? 8.259 2.734 28.161 1.00 83.75 226 LEU A O 1
ATOM 1697 N N . GLU A 1 227 ? 8.401 4.717 29.191 1.00 81.31 227 GLU A N 1
ATOM 1698 C CA . GLU A 1 227 ? 9.212 5.347 28.146 1.00 81.31 227 GLU A CA 1
ATOM 1699 C C . GLU A 1 227 ? 10.659 4.845 28.121 1.00 81.31 227 GLU A C 1
ATOM 1701 O O . GLU A 1 227 ? 11.215 4.655 27.037 1.00 81.31 227 GLU A O 1
ATOM 1706 N N . GLU A 1 228 ? 11.284 4.633 29.282 1.00 80.12 228 GLU A N 1
ATOM 1707 C CA . GLU A 1 228 ? 12.620 4.035 29.375 1.00 80.12 228 GLU A CA 1
ATOM 1708 C C . GLU A 1 228 ? 12.605 2.611 28.798 1.00 80.12 228 GLU A C 1
ATOM 1710 O O . GLU A 1 228 ? 13.449 2.287 27.959 1.00 80.12 228 GLU A O 1
ATOM 1715 N N . LYS A 1 229 ? 11.577 1.807 29.103 1.00 75.31 229 LYS A N 1
ATOM 1716 C CA . LYS A 1 229 ? 11.395 0.472 28.509 1.00 75.31 229 LYS A CA 1
ATOM 1717 C C . LYS A 1 229 ? 11.165 0.502 27.007 1.00 75.31 229 LYS A C 1
ATOM 1719 O O . LYS A 1 229 ? 11.787 -0.272 26.281 1.00 75.31 229 LYS A O 1
ATOM 1724 N N . ALA A 1 230 ? 10.329 1.414 26.515 1.00 74.69 230 ALA A N 1
ATOM 1725 C CA . ALA A 1 230 ? 10.158 1.594 25.078 1.00 74.69 230 ALA A CA 1
ATOM 1726 C C . ALA A 1 230 ? 11.501 1.948 24.410 1.00 74.69 230 ALA A C 1
ATOM 1728 O O . ALA A 1 230 ? 11.870 1.361 23.394 1.00 74.69 230 ALA A O 1
ATOM 1729 N N . LYS A 1 231 ? 12.289 2.855 25.000 1.00 75.19 231 LYS A N 1
ATOM 1730 C CA . LYS A 1 231 ? 13.619 3.217 24.483 1.00 75.19 231 LYS A CA 1
ATOM 1731 C C . LYS A 1 231 ? 14.591 2.038 24.494 1.00 75.19 231 LYS A C 1
ATOM 1733 O O . LYS A 1 231 ? 15.319 1.878 23.519 1.00 75.19 231 LYS A O 1
ATOM 1738 N N . GLU A 1 232 ? 14.599 1.207 25.533 1.00 71.50 232 GLU A N 1
ATOM 1739 C CA . GLU A 1 232 ? 15.417 -0.013 25.577 1.00 71.50 232 GLU A CA 1
ATOM 1740 C C . GLU A 1 232 ? 15.004 -1.020 24.493 1.00 71.50 232 GLU A C 1
ATOM 1742 O O . GLU A 1 232 ? 15.868 -1.545 23.789 1.00 71.50 232 GLU A O 1
ATOM 1747 N N . ALA A 1 233 ? 13.699 -1.230 24.292 1.00 63.41 233 ALA A N 1
ATOM 1748 C CA . ALA A 1 233 ? 13.174 -2.130 23.266 1.00 63.41 233 ALA A CA 1
ATOM 1749 C C . ALA A 1 233 ? 13.495 -1.660 21.831 1.00 63.41 233 ALA A C 1
ATOM 1751 O O . ALA A 1 233 ? 13.742 -2.483 20.949 1.00 63.41 233 ALA A O 1
ATOM 1752 N N . PHE A 1 234 ? 13.535 -0.343 21.588 1.00 58.25 234 PHE A N 1
ATOM 1753 C CA . PHE A 1 234 ? 13.770 0.242 20.258 1.00 58.25 234 PHE A CA 1
ATOM 1754 C C . PHE A 1 234 ? 15.189 0.809 20.046 1.00 58.25 234 PHE A C 1
ATOM 1756 O O . PHE A 1 234 ? 15.513 1.259 18.944 1.00 58.25 234 PHE A O 1
ATOM 1763 N N . GLY A 1 235 ? 16.062 0.785 21.055 1.00 46.66 235 GLY A N 1
ATOM 1764 C CA . GLY A 1 235 ? 17.391 1.417 21.054 1.00 46.66 235 GLY A CA 1
ATOM 1765 C C . GLY A 1 235 ? 18.310 1.092 19.860 1.00 46.66 235 GLY A C 1
ATOM 1766 O O . GLY A 1 235 ? 18.946 2.014 19.342 1.00 46.66 235 GLY A O 1
ATOM 1767 N N . PRO A 1 236 ? 18.360 -0.153 19.341 1.00 47.75 236 PRO A N 1
ATOM 1768 C CA . PRO A 1 236 ? 19.162 -0.482 18.156 1.00 47.75 236 PRO A CA 1
ATOM 1769 C C . PRO A 1 236 ? 18.648 0.162 16.856 1.00 47.75 236 PRO A C 1
ATOM 1771 O O . PRO A 1 236 ? 19.415 0.361 15.918 1.00 47.75 236 PRO A O 1
ATOM 1774 N N . ILE A 1 237 ? 17.356 0.498 16.795 1.00 44.47 237 ILE A N 1
ATOM 1775 C CA . ILE A 1 237 ? 16.662 0.993 15.595 1.00 44.47 237 ILE A CA 1
ATOM 1776 C C . ILE A 1 237 ? 16.787 2.524 15.484 1.00 44.47 237 ILE A C 1
ATOM 1778 O O . ILE A 1 237 ? 16.871 3.073 14.385 1.00 44.47 237 ILE A O 1
ATOM 1782 N N . TRP A 1 238 ? 16.907 3.227 16.616 1.00 34.81 238 TRP A N 1
ATOM 1783 C CA . TRP A 1 238 ? 17.027 4.691 16.652 1.00 34.81 238 TRP A CA 1
ATOM 1784 C C . TRP A 1 238 ? 18.383 5.233 16.171 1.00 34.81 238 TRP A C 1
ATOM 1786 O O . TRP A 1 238 ? 18.438 6.351 15.661 1.00 34.81 238 TRP A O 1
ATOM 1796 N N . GLN A 1 239 ? 19.475 4.463 16.262 1.00 37.00 239 GLN A N 1
ATOM 1797 C CA . GLN A 1 239 ? 20.802 4.923 15.816 1.00 37.00 239 GLN A CA 1
ATOM 1798 C C . GLN A 1 239 ? 21.010 4.890 14.290 1.00 37.00 239 GLN A C 1
ATOM 1800 O O . GLN A 1 239 ? 21.975 5.478 13.806 1.00 37.00 239 GLN A O 1
ATOM 1805 N N . GLN A 1 240 ? 20.126 4.249 13.515 1.00 32.34 240 GLN A N 1
ATOM 1806 C CA . GLN A 1 240 ? 20.328 4.055 12.069 1.00 32.34 240 GLN A CA 1
ATOM 1807 C C . GLN A 1 240 ? 19.502 4.971 11.156 1.00 32.34 240 GLN A C 1
ATOM 1809 O O . GLN A 1 240 ? 19.619 4.861 9.939 1.00 32.34 240 GLN A O 1
ATOM 1814 N N . GLY A 1 241 ? 18.697 5.901 11.683 1.00 34.84 241 GLY A N 1
ATOM 1815 C CA . GLY A 1 241 ? 17.971 6.869 10.841 1.00 34.84 241 GLY A CA 1
ATOM 1816 C C . GLY A 1 241 ? 17.048 6.233 9.785 1.00 34.84 241 GLY A C 1
ATOM 1817 O O . GLY A 1 241 ? 16.663 6.892 8.821 1.00 34.84 241 GLY A O 1
ATOM 1818 N N . ALA A 1 242 ? 16.692 4.960 9.959 1.00 31.56 242 ALA A N 1
ATOM 1819 C CA . ALA A 1 242 ? 15.780 4.215 9.109 1.00 31.56 242 ALA A CA 1
ATOM 1820 C C . ALA A 1 242 ? 14.425 4.142 9.813 1.00 31.56 242 ALA A C 1
ATOM 1822 O O . ALA A 1 242 ? 14.133 3.207 10.549 1.00 31.56 242 ALA A O 1
ATOM 1823 N N . LEU A 1 243 ? 13.597 5.163 9.604 1.00 32.22 243 LEU A N 1
ATOM 1824 C CA . LEU A 1 243 ? 12.211 5.157 10.065 1.00 32.22 243 LEU A CA 1
ATOM 1825 C C . LEU A 1 243 ? 11.256 5.378 8.894 1.00 32.22 243 LEU A C 1
ATOM 1827 O O . LEU A 1 243 ? 10.401 6.249 8.934 1.00 32.22 243 LEU A O 1
ATOM 1831 N N . VAL A 1 244 ? 11.409 4.566 7.844 1.00 36.75 244 VAL A N 1
ATOM 1832 C CA . VAL A 1 244 ? 10.313 4.135 6.964 1.00 36.75 244 VAL A CA 1
ATOM 1833 C C . VAL A 1 244 ? 10.708 2.772 6.392 1.00 36.75 244 VAL A C 1
ATOM 1835 O O . VAL A 1 244 ? 11.754 2.661 5.764 1.00 36.75 244 VAL A O 1
ATOM 1838 N N . SER A 1 245 ? 9.833 1.778 6.547 1.00 32.28 245 SER A N 1
ATOM 1839 C CA . SER A 1 245 ? 9.925 0.392 6.051 1.00 32.28 245 SER A CA 1
ATOM 1840 C C . SER A 1 245 ? 10.732 -0.576 6.928 1.00 32.28 245 SER A C 1
ATOM 1842 O O . SER A 1 245 ? 11.848 -0.274 7.322 1.00 32.28 245 SER A O 1
ATOM 1844 N N . TRP A 1 246 ? 10.130 -1.747 7.181 1.00 25.28 246 TRP A N 1
ATOM 1845 C CA . TRP A 1 246 ? 10.579 -2.885 8.008 1.00 25.28 246 TRP A CA 1
ATOM 1846 C C . TRP A 1 246 ? 10.110 -2.920 9.476 1.00 25.28 246 TRP A C 1
ATOM 1848 O O . TRP A 1 246 ? 10.904 -2.794 10.398 1.00 25.28 246 TRP A O 1
ATOM 1858 N N . LEU A 1 247 ? 8.791 -3.116 9.669 1.00 25.62 247 LEU A N 1
ATOM 1859 C CA . LEU A 1 247 ? 8.112 -4.136 10.516 1.00 25.62 247 LEU A CA 1
ATOM 1860 C C . LEU A 1 247 ? 6.567 -3.891 10.486 1.00 25.62 247 LEU A C 1
ATOM 1862 O O . LEU A 1 247 ? 6.136 -2.816 10.056 1.00 25.62 247 LEU A O 1
ATOM 1866 N N . PRO A 1 248 ? 5.702 -4.883 10.802 1.00 28.42 248 PRO A N 1
ATOM 1867 C CA . PRO A 1 248 ? 4.295 -4.924 10.386 1.00 28.42 248 PRO A CA 1
ATOM 1868 C C . PRO A 1 248 ? 3.411 -3.883 11.089 1.00 28.42 248 PRO A C 1
ATOM 1870 O O . PRO A 1 248 ? 3.331 -3.839 12.310 1.00 28.42 248 PRO A O 1
ATOM 1873 N N . ARG A 1 249 ? 2.655 -3.101 10.306 1.00 29.06 249 ARG A N 1
ATOM 1874 C CA . ARG A 1 249 ? 1.615 -2.161 10.771 1.00 29.06 249 ARG A CA 1
ATOM 1875 C C . ARG A 1 249 ? 0.334 -2.879 11.229 1.00 29.06 249 ARG A C 1
ATOM 1877 O O . ARG A 1 249 ? -0.735 -2.703 10.646 1.00 29.06 249 ARG A O 1
ATOM 1884 N N . ARG A 1 250 ? 0.423 -3.690 12.275 1.00 31.95 250 ARG A N 1
ATOM 1885 C CA . ARG A 1 250 ? -0.706 -3.960 13.176 1.00 31.95 250 ARG A CA 1
ATOM 1886 C C . ARG A 1 250 ? -0.186 -3.653 14.576 1.00 31.95 250 ARG A C 1
ATOM 1888 O O . ARG A 1 250 ? 0.907 -4.095 14.892 1.00 31.95 250 ARG A O 1
ATOM 1895 N N . TYR A 1 251 ? -0.957 -2.899 15.361 1.00 35.12 251 TYR A N 1
ATOM 1896 C CA . TYR A 1 251 ? -0.631 -2.422 16.716 1.00 35.12 251 TYR A CA 1
ATOM 1897 C C . TYR A 1 251 ? 0.348 -1.232 16.802 1.00 35.12 251 TYR A C 1
ATOM 1899 O O . TYR A 1 251 ? 1.462 -1.394 17.272 1.00 35.12 251 TYR A O 1
ATOM 1907 N N . PHE A 1 252 ? -0.074 -0.024 16.385 1.00 25.53 252 PHE A N 1
ATOM 1908 C CA . PHE A 1 252 ? 0.381 1.228 17.042 1.00 25.53 252 PHE A CA 1
ATOM 1909 C C . PHE A 1 252 ? -0.460 2.489 16.735 1.00 25.53 252 PHE A C 1
ATOM 1911 O O . PHE A 1 252 ? -0.305 3.499 17.412 1.00 25.53 252 PHE A O 1
ATOM 1918 N N . ASP A 1 253 ? -1.408 2.468 15.792 1.00 25.88 253 ASP A N 1
ATOM 1919 C CA . ASP A 1 253 ? -2.245 3.650 15.511 1.00 25.88 253 ASP A CA 1
ATOM 1920 C C . ASP A 1 253 ? -3.537 3.662 16.348 1.00 25.88 253 ASP A C 1
ATOM 1922 O O . ASP A 1 253 ? -4.640 3.534 15.816 1.00 25.88 253 ASP A O 1
ATOM 1926 N N . ARG A 1 254 ? -3.409 3.800 17.676 1.00 29.81 254 ARG A N 1
ATOM 1927 C CA . ARG A 1 254 ? -4.510 4.272 18.543 1.00 29.81 254 ARG A CA 1
ATOM 1928 C C . ARG A 1 254 ? -4.042 4.805 19.909 1.00 29.81 254 ARG A C 1
ATOM 1930 O O . ARG A 1 254 ? -4.627 4.465 20.922 1.00 29.81 254 ARG A O 1
ATOM 1937 N N . ALA A 1 255 ? -3.019 5.663 19.948 1.00 28.08 255 ALA A N 1
ATOM 1938 C CA . ALA A 1 255 ? -2.780 6.574 21.081 1.00 28.08 255 ALA A CA 1
ATOM 1939 C C . ALA A 1 255 ? -1.735 7.650 20.727 1.00 28.08 255 ALA A C 1
ATOM 1941 O O . ALA A 1 255 ? -0.565 7.498 21.046 1.00 28.08 255 ALA A O 1
ATOM 1942 N N . CYS A 1 256 ? -2.147 8.727 20.049 1.00 23.02 256 CYS A N 1
ATOM 1943 C CA . CYS A 1 256 ? -1.510 10.050 20.158 1.00 23.02 256 CYS A CA 1
ATOM 1944 C C . CYS A 1 256 ? -2.331 11.083 19.375 1.00 23.02 256 CYS A C 1
ATOM 1946 O O . CYS A 1 256 ? -2.050 11.405 18.224 1.00 23.02 256 CYS A O 1
ATOM 1948 N N . ALA A 1 257 ? -3.373 11.599 20.018 1.00 24.84 257 ALA A N 1
ATOM 1949 C CA . ALA A 1 257 ? -3.976 12.874 19.666 1.00 24.84 257 ALA A CA 1
ATOM 1950 C C . ALA A 1 257 ? -3.886 13.757 20.910 1.00 24.84 257 ALA A C 1
ATOM 1952 O O . ALA A 1 257 ? -4.829 13.792 21.681 1.00 24.84 257 ALA A O 1
ATOM 1953 N N . PHE A 1 258 ? -2.726 14.375 21.144 1.00 25.70 258 PHE A N 1
ATOM 1954 C CA . PHE A 1 258 ? -2.556 15.565 21.989 1.00 25.70 258 PHE A CA 1
ATOM 1955 C C . PHE A 1 258 ? -1.120 16.085 21.828 1.00 25.70 258 PHE A C 1
ATOM 1957 O O . PHE A 1 258 ? -0.235 15.728 22.595 1.00 25.70 258 PHE A O 1
ATOM 1964 N N . CYS A 1 259 ? -0.879 16.885 20.786 1.00 22.86 259 CYS A N 1
ATOM 1965 C CA . CYS A 1 259 ? 0.134 17.945 20.798 1.00 22.86 259 CYS A CA 1
ATOM 1966 C C . CYS A 1 259 ? -0.050 18.831 19.557 1.00 22.86 259 CYS A C 1
ATOM 1968 O O . CYS A 1 259 ? 0.656 18.692 18.567 1.00 22.86 259 CYS A O 1
ATOM 1970 N N . ASP A 1 260 ? -1.024 19.735 19.612 1.00 24.20 260 ASP A N 1
ATOM 1971 C CA . ASP A 1 260 ? -1.064 20.919 18.755 1.00 24.20 260 ASP A CA 1
ATOM 1972 C C . ASP A 1 260 ? -1.307 22.107 19.683 1.00 24.20 260 ASP A C 1
ATOM 1974 O O . ASP A 1 260 ? -2.403 22.235 20.215 1.00 24.20 260 ASP A O 1
ATOM 1978 N N . TYR A 1 261 ? -0.264 22.903 19.941 1.00 23.97 261 TYR A N 1
ATOM 1979 C CA . TYR A 1 261 ? -0.305 24.361 20.132 1.00 23.97 261 TYR A CA 1
ATOM 1980 C C . TYR A 1 261 ? 1.100 24.875 20.493 1.00 23.97 261 TYR A C 1
ATOM 1982 O O . TYR A 1 261 ? 1.499 24.821 21.649 1.00 23.97 261 TYR A O 1
ATOM 1990 N N . ALA A 1 262 ? 1.843 25.390 19.507 1.00 24.08 262 ALA A N 1
ATOM 1991 C CA . ALA A 1 262 ? 2.711 26.569 19.645 1.00 24.08 262 ALA A CA 1
ATOM 1992 C C . ALA A 1 262 ? 3.433 26.862 18.318 1.00 24.08 262 ALA A C 1
ATOM 1994 O O . ALA A 1 262 ? 4.311 26.108 17.914 1.00 24.08 262 ALA A O 1
ATOM 1995 N N . LEU A 1 263 ? 3.073 27.990 17.687 1.00 25.69 263 LEU A N 1
ATOM 1996 C CA . LEU A 1 263 ? 3.956 29.017 17.089 1.00 25.69 263 LEU A CA 1
ATOM 1997 C C . LEU A 1 263 ? 3.332 29.686 15.842 1.00 25.69 263 LEU A C 1
ATOM 1999 O O . LEU A 1 263 ? 3.607 29.353 14.695 1.00 25.69 263 LEU A O 1
ATOM 2003 N N . GLN A 1 264 ? 2.540 30.724 16.109 1.00 23.23 264 GLN A N 1
ATOM 2004 C CA . GLN A 1 264 ? 2.473 31.993 15.363 1.00 23.23 264 GLN A CA 1
ATOM 2005 C C . GLN A 1 264 ? 2.853 33.064 16.416 1.00 23.23 264 GLN A C 1
ATOM 2007 O O . GLN A 1 264 ? 2.430 32.922 17.557 1.00 23.23 264 GLN A O 1
ATOM 2012 N N . ALA A 1 265 ? 3.635 34.132 16.234 1.00 23.81 265 ALA A N 1
ATOM 2013 C CA . ALA A 1 265 ? 4.152 34.895 15.094 1.00 23.81 265 ALA A CA 1
ATOM 2014 C C . ALA A 1 265 ? 5.408 35.714 15.574 1.00 23.81 265 ALA A C 1
ATOM 2016 O O . ALA A 1 265 ? 6.132 35.227 16.438 1.00 23.81 265 ALA A O 1
ATOM 2017 N N . PRO A 1 266 ? 5.633 36.992 15.191 1.00 33.91 266 PRO A N 1
ATOM 2018 C CA . PRO A 1 266 ? 6.398 37.534 14.054 1.00 33.91 266 PRO A CA 1
ATOM 2019 C C . PRO A 1 266 ? 7.681 38.311 14.472 1.00 33.91 266 PRO A C 1
ATOM 2021 O O . PRO A 1 266 ? 7.876 38.584 15.651 1.00 33.91 266 PRO A O 1
ATOM 2024 N N . ARG A 1 267 ? 8.521 38.752 13.514 1.00 24.62 267 ARG A N 1
ATOM 2025 C CA . ARG A 1 267 ? 9.508 39.872 13.628 1.00 24.62 267 ARG A CA 1
ATOM 2026 C C . ARG A 1 267 ? 10.042 40.195 12.220 1.00 24.62 267 ARG A C 1
ATOM 2028 O O . ARG A 1 267 ? 10.645 39.332 11.602 1.00 24.62 267 ARG A O 1
ATOM 2035 N N . SER A 1 268 ? 9.626 41.260 11.531 1.00 24.30 268 SER A N 1
ATOM 2036 C CA . SER A 1 268 ? 9.871 42.708 11.701 1.00 24.30 268 SER A CA 1
ATOM 2037 C C . SER A 1 268 ? 11.304 43.170 11.394 1.00 24.30 268 SER A C 1
ATOM 2039 O O . SER A 1 268 ? 12.247 42.814 12.096 1.00 24.30 268 SER A O 1
ATOM 2041 N N . LEU A 1 269 ? 11.377 44.037 10.377 1.00 25.84 269 LEU A N 1
ATOM 2042 C CA . LEU A 1 269 ? 12.460 44.921 9.942 1.00 25.84 269 LEU A CA 1
ATOM 2043 C C . LEU A 1 269 ? 13.326 45.532 11.058 1.00 25.84 269 LEU A C 1
ATOM 2045 O O . LEU A 1 269 ? 12.802 45.952 12.091 1.00 25.84 269 LEU A O 1
ATOM 2049 N N . ARG A 1 270 ? 14.606 45.770 10.733 1.00 26.03 270 ARG A N 1
ATOM 2050 C CA . ARG A 1 270 ? 15.310 47.022 11.063 1.00 26.03 270 ARG A CA 1
ATOM 2051 C C . ARG A 1 270 ? 16.488 47.285 10.119 1.00 26.03 270 ARG A C 1
ATOM 2053 O O . ARG A 1 270 ? 17.357 46.438 9.948 1.00 26.03 270 ARG A O 1
ATOM 2060 N N . ASP A 1 271 ? 16.466 48.492 9.563 1.00 25.25 271 ASP A N 1
ATOM 2061 C CA . ASP A 1 271 ? 17.522 49.175 8.820 1.00 25.25 271 ASP A CA 1
ATOM 2062 C C . ASP A 1 271 ? 18.745 49.526 9.682 1.00 25.25 271 ASP A C 1
ATOM 2064 O O . ASP A 1 271 ? 18.649 49.671 10.903 1.00 25.25 271 ASP A O 1
ATOM 2068 N N . GLY A 1 272 ? 19.870 49.781 9.006 1.00 25.17 272 GLY A N 1
ATOM 2069 C CA . GLY A 1 272 ? 21.051 50.426 9.581 1.00 25.17 272 GLY A CA 1
ATOM 2070 C C . GLY A 1 272 ? 22.175 50.656 8.565 1.00 25.17 272 GLY A C 1
ATOM 2071 O O . GLY A 1 272 ? 23.096 49.855 8.470 1.00 25.17 272 GLY A O 1
ATOM 2072 N N . ASN A 1 273 ? 22.084 51.762 7.821 1.00 24.84 273 ASN A N 1
ATOM 2073 C CA . ASN A 1 273 ? 23.112 52.333 6.938 1.00 24.84 273 ASN A CA 1
ATOM 2074 C C . ASN A 1 273 ? 24.444 52.643 7.652 1.00 24.84 273 ASN A C 1
ATOM 2076 O O . ASN A 1 273 ? 24.419 53.204 8.744 1.00 24.84 273 ASN A O 1
ATOM 2080 N N . ALA A 1 274 ? 25.572 52.489 6.943 1.00 25.53 274 ALA A N 1
ATOM 2081 C CA . ALA A 1 274 ? 26.655 53.485 6.917 1.00 25.53 274 ALA A CA 1
ATOM 2082 C C . ALA A 1 274 ? 27.604 53.278 5.715 1.00 25.53 274 ALA A C 1
ATOM 2084 O O . ALA A 1 274 ? 28.090 52.185 5.446 1.00 25.53 274 ALA A O 1
ATOM 2085 N N . THR A 1 275 ? 27.837 54.375 5.002 1.00 25.20 275 THR A N 1
ATOM 2086 C CA . THR A 1 275 ? 28.609 54.581 3.767 1.00 25.20 275 THR A CA 1
ATOM 2087 C C . THR A 1 275 ? 30.104 54.890 3.986 1.00 25.20 275 THR A C 1
ATOM 2089 O O . THR A 1 275 ? 30.489 55.330 5.064 1.00 25.20 275 THR A O 1
ATOM 2092 N N . ILE A 1 276 ? 30.850 54.858 2.862 1.00 25.28 276 ILE A N 1
ATOM 2093 C CA . ILE A 1 276 ? 32.051 55.645 2.454 1.00 25.28 276 ILE A CA 1
ATOM 2094 C C . ILE A 1 276 ? 33.353 54.831 2.287 1.00 25.28 276 ILE A C 1
ATOM 2096 O O . ILE A 1 276 ? 33.863 54.256 3.240 1.00 25.28 276 ILE A O 1
ATOM 2100 N N . GLY A 1 277 ? 33.960 54.918 1.087 1.00 24.64 277 GLY A N 1
ATOM 2101 C CA . GLY A 1 277 ? 35.413 54.754 0.904 1.00 24.64 277 GLY A CA 1
ATOM 2102 C C . GLY A 1 277 ? 35.885 54.284 -0.479 1.00 24.64 277 GLY A C 1
ATOM 2103 O O . GLY A 1 277 ? 36.004 53.092 -0.716 1.00 24.64 277 GLY A O 1
ATOM 2104 N N . MET A 1 278 ? 36.190 55.224 -1.378 1.00 24.27 278 MET A N 1
ATOM 2105 C CA . MET A 1 278 ? 36.822 55.026 -2.694 1.00 24.27 278 MET A CA 1
ATOM 2106 C C . MET A 1 278 ? 38.254 54.443 -2.632 1.00 24.27 278 MET A C 1
ATOM 2108 O O . MET A 1 278 ? 39.040 54.855 -1.788 1.00 24.27 278 MET A O 1
ATOM 2112 N N . GLY A 1 279 ? 38.641 53.685 -3.671 1.00 23.31 279 GLY A N 1
ATOM 2113 C CA . GLY A 1 279 ? 39.808 54.046 -4.498 1.00 23.31 279 GLY A CA 1
ATOM 2114 C C . GLY A 1 279 ? 41.125 53.251 -4.395 1.00 23.31 279 GLY A C 1
ATOM 2115 O O . GLY A 1 279 ? 41.818 53.283 -3.387 1.00 23.31 279 GLY A O 1
ATOM 2116 N N . SER A 1 280 ? 41.548 52.762 -5.571 1.00 24.92 280 SER A N 1
ATOM 2117 C CA . SER A 1 280 ? 42.928 52.690 -6.108 1.00 24.92 280 SER A CA 1
ATOM 2118 C C . SER A 1 280 ? 43.652 51.325 -6.219 1.00 24.92 280 SER A C 1
ATOM 2120 O O . SER A 1 280 ? 44.043 50.693 -5.249 1.00 24.92 280 SER A O 1
ATOM 2122 N N . THR A 1 281 ? 43.842 50.941 -7.493 1.00 26.23 281 THR A N 1
ATOM 2123 C CA . THR A 1 281 ? 45.069 50.476 -8.183 1.00 26.23 281 THR A CA 1
ATOM 2124 C C . THR A 1 281 ? 45.942 49.340 -7.629 1.00 26.23 281 THR A C 1
ATOM 2126 O O . THR A 1 281 ? 46.642 49.515 -6.640 1.00 26.23 281 THR A O 1
ATOM 2129 N N . GLY A 1 282 ? 46.154 48.325 -8.483 1.00 25.25 282 GLY A N 1
ATOM 2130 C CA . GLY A 1 282 ? 47.510 47.961 -8.925 1.00 25.25 282 GLY A CA 1
ATOM 2131 C C . GLY A 1 282 ? 47.970 46.512 -8.712 1.00 25.25 282 GLY A C 1
ATOM 2132 O O . GLY A 1 282 ? 47.902 45.995 -7.607 1.00 25.25 282 GLY A O 1
ATOM 2133 N N . ASN A 1 283 ? 48.602 45.975 -9.771 1.00 27.08 283 ASN A N 1
ATOM 2134 C CA . ASN A 1 283 ? 49.527 44.826 -9.833 1.00 27.08 283 ASN A CA 1
ATOM 2135 C C . ASN A 1 283 ? 48.945 43.407 -9.709 1.00 27.08 283 ASN A C 1
ATOM 2137 O O . ASN A 1 283 ? 48.077 43.146 -8.896 1.00 27.08 283 ASN A O 1
ATOM 2141 N N . ARG A 1 284 ? 49.465 42.384 -10.393 1.00 28.34 284 ARG A N 1
ATOM 2142 C CA . ARG A 1 284 ? 50.344 42.226 -11.572 1.00 28.34 284 ARG A CA 1
ATOM 2143 C C . ARG A 1 284 ? 50.353 40.712 -11.813 1.00 28.34 284 ARG A C 1
ATOM 2145 O O . ARG A 1 284 ? 50.599 39.961 -10.875 1.00 28.34 284 ARG A O 1
ATOM 2152 N N . GLU A 1 285 ? 50.109 40.281 -13.041 1.00 30.05 285 GLU A N 1
ATOM 2153 C CA . GLU A 1 285 ? 50.334 38.898 -13.468 1.00 30.05 285 GLU A CA 1
ATOM 2154 C C . GLU A 1 285 ? 51.842 38.621 -13.571 1.00 30.05 285 GLU A C 1
ATOM 2156 O O . GLU A 1 285 ? 52.603 39.459 -14.061 1.00 30.05 285 GLU A O 1
ATOM 2161 N N . THR A 1 286 ? 52.284 37.443 -13.127 1.00 29.42 286 THR A N 1
ATOM 2162 C CA . THR A 1 286 ? 53.640 36.930 -13.362 1.00 29.42 286 THR A CA 1
ATOM 2163 C C . THR A 1 286 ? 53.568 35.586 -14.081 1.00 29.42 286 THR A C 1
ATOM 2165 O O . THR A 1 286 ? 53.301 34.539 -13.497 1.00 29.42 286 THR A O 1
ATOM 2168 N N . SER A 1 287 ? 53.830 35.629 -15.387 1.00 31.44 287 SER A N 1
ATOM 2169 C CA . SER A 1 287 ? 54.048 34.474 -16.255 1.00 31.44 287 SER A CA 1
ATOM 2170 C C . SER A 1 287 ? 55.496 33.982 -16.165 1.00 31.44 287 SER A C 1
ATOM 2172 O O . SER A 1 287 ? 56.429 34.765 -16.352 1.00 31.44 287 SER A O 1
ATOM 2174 N N . ILE A 1 288 ? 55.693 32.674 -15.987 1.00 33.41 288 ILE A N 1
ATOM 2175 C CA . ILE A 1 288 ? 56.977 31.996 -16.218 1.00 33.41 288 ILE A CA 1
ATOM 2176 C C . ILE A 1 288 ? 56.945 31.409 -17.635 1.00 33.41 288 ILE A C 1
ATOM 2178 O O . ILE A 1 288 ? 56.569 30.262 -17.850 1.00 33.41 288 ILE A O 1
ATOM 2182 N N . GLN A 1 289 ? 57.325 32.224 -18.616 1.00 37.41 289 GLN A N 1
ATOM 2183 C CA . GLN A 1 289 ? 57.772 31.779 -19.939 1.00 37.41 289 GLN A CA 1
ATOM 2184 C C . GLN A 1 289 ? 58.981 32.627 -20.334 1.00 37.41 289 GLN A C 1
ATOM 2186 O O . GLN A 1 289 ? 58.904 33.536 -21.152 1.00 37.41 289 GLN A O 1
ATOM 2191 N N . ALA A 1 290 ? 60.107 32.362 -19.678 1.00 37.44 290 ALA A N 1
ATOM 2192 C CA . ALA A 1 290 ? 61.383 32.990 -19.995 1.00 37.44 290 ALA A CA 1
ATOM 2193 C C . ALA A 1 290 ? 62.530 31.995 -19.811 1.00 37.44 290 ALA A C 1
ATOM 2195 O O . ALA A 1 290 ? 63.473 32.262 -19.086 1.00 37.44 290 ALA A O 1
ATOM 2196 N N . PHE A 1 291 ? 62.442 30.833 -20.452 1.00 34.31 291 PHE A N 1
ATOM 2197 C CA . PHE A 1 291 ? 63.582 29.948 -20.675 1.00 34.31 291 PHE A CA 1
ATOM 2198 C C . PHE A 1 291 ? 63.280 29.177 -21.955 1.00 34.31 291 PHE A C 1
ATOM 2200 O O . PHE A 1 291 ? 62.448 28.290 -21.911 1.00 34.31 291 PHE A O 1
ATOM 2207 N N . PHE A 1 292 ? 63.832 29.624 -23.087 1.00 37.16 292 PHE A N 1
ATOM 2208 C CA . PHE A 1 292 ? 64.301 28.857 -24.259 1.00 37.16 292 PHE A CA 1
ATOM 2209 C C . PHE A 1 292 ? 64.301 29.770 -25.512 1.00 37.16 292 PHE A C 1
ATOM 2211 O O . PHE A 1 292 ? 63.253 30.297 -25.884 1.00 37.16 292 PHE A O 1
ATOM 2218 N N . PRO A 1 293 ? 65.463 30.003 -26.157 1.00 37.97 293 PRO A N 1
ATOM 2219 C CA . PRO A 1 293 ? 65.583 30.853 -27.347 1.00 37.97 293 PRO A CA 1
ATOM 2220 C C . PRO A 1 293 ? 65.347 30.075 -28.664 1.00 37.97 293 PRO A C 1
ATOM 2222 O O . PRO A 1 293 ? 65.681 28.891 -28.723 1.00 37.97 293 PRO A O 1
ATOM 2225 N N . PRO A 1 294 ? 64.856 30.717 -29.749 1.00 40.03 294 PRO A N 1
ATOM 2226 C CA . PRO A 1 294 ? 64.741 30.088 -31.067 1.00 40.03 294 PRO A CA 1
ATOM 2227 C C . PRO A 1 294 ? 65.734 30.652 -32.101 1.00 40.03 294 PRO A C 1
ATOM 2229 O O . PRO A 1 294 ? 66.050 31.840 -32.083 1.00 40.03 294 PRO A O 1
ATOM 2232 N N . THR A 1 295 ? 66.184 29.804 -33.034 1.00 29.42 295 THR A N 1
ATOM 2233 C CA . THR A 1 295 ? 66.409 30.037 -34.492 1.00 29.42 295 THR A CA 1
ATOM 2234 C C . THR A 1 295 ? 67.201 28.853 -35.094 1.00 29.42 295 THR A C 1
ATOM 2236 O O . THR A 1 295 ? 67.847 28.149 -34.318 1.00 29.42 295 THR A O 1
ATOM 2239 N N . PRO A 1 296 ? 67.232 28.613 -36.433 1.00 41.31 296 PRO A N 1
ATOM 2240 C CA . PRO A 1 296 ? 66.597 29.339 -37.548 1.00 41.31 296 PRO A CA 1
ATOM 2241 C C . PRO A 1 296 ? 65.813 28.457 -38.560 1.00 41.31 296 PRO A C 1
ATOM 2243 O O . PRO A 1 296 ? 66.104 27.281 -38.756 1.00 41.31 296 PRO A O 1
ATOM 2246 N N . ASN A 1 297 ? 64.885 29.080 -39.299 1.00 32.03 297 ASN A N 1
ATOM 2247 C CA . ASN A 1 297 ? 64.303 28.538 -40.535 1.00 32.03 297 ASN A CA 1
ATOM 2248 C C . ASN A 1 297 ? 65.068 29.065 -41.759 1.00 32.03 297 ASN A C 1
ATOM 2250 O O . ASN A 1 297 ? 65.282 30.271 -41.895 1.00 32.03 297 ASN A O 1
ATOM 2254 N N . SER A 1 298 ? 65.432 28.168 -42.675 1.00 31.16 298 SER A N 1
ATOM 2255 C CA . SER A 1 298 ? 65.940 28.482 -44.011 1.00 31.16 298 SER A CA 1
ATOM 2256 C C . SER A 1 298 ? 64.788 28.784 -44.981 1.00 31.16 298 SER A C 1
ATOM 2258 O O . SER A 1 298 ? 63.762 28.110 -44.997 1.00 31.16 298 SER A O 1
ATOM 2260 N N . SER A 1 299 ? 64.951 29.836 -45.788 1.00 33.09 299 SER A N 1
ATOM 2261 C CA . SER A 1 299 ? 64.056 30.210 -46.905 1.00 33.09 299 SER A CA 1
ATOM 2262 C C . SER A 1 299 ? 64.485 29.500 -48.214 1.00 33.09 299 SER A C 1
ATOM 2264 O O . SER A 1 299 ? 65.574 28.923 -48.227 1.00 33.09 299 SER A O 1
ATOM 2266 N N . PRO A 1 300 ? 63.717 29.564 -49.333 1.00 40.28 300 PRO A N 1
ATOM 2267 C CA . PRO A 1 300 ? 63.748 30.770 -50.178 1.00 40.28 300 PRO A CA 1
ATOM 2268 C C . PRO A 1 300 ? 62.431 31.169 -50.896 1.00 40.28 300 PRO A C 1
ATOM 2270 O O . PRO A 1 300 ? 61.809 30.400 -51.617 1.00 40.28 300 PRO A O 1
ATOM 2273 N N . VAL A 1 301 ? 62.077 32.447 -50.725 1.00 33.56 301 VAL A N 1
ATOM 2274 C CA . VAL A 1 301 ? 61.716 33.489 -51.719 1.00 33.56 301 VAL A CA 1
ATOM 2275 C C . VAL A 1 301 ? 61.147 33.089 -53.100 1.00 33.56 301 VAL A C 1
ATOM 2277 O O . VAL A 1 301 ? 61.861 32.525 -53.928 1.00 33.56 301 VAL A O 1
ATOM 2280 N N . LYS A 1 302 ? 59.983 33.671 -53.464 1.00 27.23 302 LYS A N 1
ATOM 2281 C CA . LYS A 1 302 ? 59.760 34.236 -54.818 1.00 27.23 302 LYS A CA 1
ATOM 2282 C C . LYS A 1 302 ? 58.762 35.418 -54.859 1.00 27.23 302 LYS A C 1
ATOM 2284 O O . LYS A 1 302 ? 57.557 35.233 -54.820 1.00 27.23 302 LYS A O 1
ATOM 2289 N N . ARG A 1 303 ? 59.354 36.617 -54.966 1.00 28.83 303 ARG A N 1
ATOM 2290 C CA . ARG A 1 303 ? 58.998 37.852 -55.713 1.00 28.83 303 ARG A CA 1
ATOM 2291 C C . ARG A 1 303 ? 57.534 38.320 -55.837 1.00 28.83 303 ARG A C 1
ATOM 2293 O O . ARG A 1 303 ? 56.747 37.740 -56.573 1.00 28.83 303 ARG A O 1
ATOM 2300 N N . THR A 1 304 ? 57.293 39.523 -55.318 1.00 34.97 304 THR A N 1
ATOM 2301 C CA . THR A 1 304 ? 56.284 40.497 -55.780 1.00 34.97 304 THR A CA 1
ATOM 2302 C C . THR A 1 304 ? 56.798 41.287 -56.996 1.00 34.97 304 THR A C 1
ATOM 2304 O O . THR A 1 304 ? 58.010 41.500 -57.111 1.00 34.97 304 THR A O 1
ATOM 2307 N N . PRO A 1 305 ? 55.899 41.787 -57.864 1.00 35.16 305 PRO A N 1
ATOM 2308 C CA . PRO A 1 305 ? 55.893 43.237 -58.109 1.00 35.16 305 PRO A CA 1
ATOM 2309 C C . PRO A 1 305 ? 54.481 43.866 -58.205 1.00 35.16 305 PRO A C 1
ATOM 2311 O O . PRO A 1 305 ? 53.637 43.358 -58.926 1.00 35.16 305 PRO A O 1
ATOM 2314 N N . LEU A 1 306 ? 54.296 44.960 -57.444 1.00 30.42 306 LEU A N 1
ATOM 2315 C CA . LEU A 1 306 ? 53.677 46.291 -57.703 1.00 30.42 306 LEU A CA 1
ATOM 2316 C C . LEU A 1 306 ? 52.439 46.482 -58.641 1.00 30.42 306 LEU A C 1
ATOM 2318 O O . LEU A 1 306 ? 52.136 45.649 -59.482 1.00 30.42 306 LEU A O 1
ATOM 2322 N N . PRO A 1 307 ? 51.687 47.597 -58.472 1.00 47.72 307 PRO A N 1
ATOM 2323 C CA . PRO A 1 307 ? 50.227 47.618 -58.441 1.00 47.72 307 PRO A CA 1
ATOM 2324 C C . PRO A 1 307 ? 49.591 47.987 -59.785 1.00 47.72 307 PRO A C 1
ATOM 2326 O O . PRO A 1 307 ? 50.053 48.886 -60.484 1.00 47.72 307 PRO A O 1
ATOM 2329 N N . SER A 1 308 ? 48.458 47.361 -60.091 1.00 32.75 308 SER A N 1
ATOM 2330 C CA . SER A 1 308 ? 47.504 47.874 -61.074 1.00 32.75 308 SER A CA 1
ATOM 2331 C C . SER A 1 308 ? 46.092 47.670 -60.544 1.00 32.75 308 SER A C 1
ATOM 2333 O O . SER A 1 308 ? 45.811 46.695 -59.847 1.00 32.75 308 SER A O 1
ATOM 2335 N N . SER A 1 309 ? 45.259 48.675 -60.789 1.00 47.03 309 SER A N 1
ATOM 2336 C CA . SER A 1 309 ? 43.828 48.667 -60.539 1.00 47.03 309 SER A CA 1
ATOM 2337 C C . SER A 1 309 ? 43.198 47.414 -61.124 1.00 47.03 309 SER A C 1
ATOM 2339 O O . SER A 1 309 ? 43.392 47.170 -62.306 1.00 47.03 309 SER A O 1
ATOM 2341 N N . ASP A 1 310 ? 42.425 46.688 -60.328 1.00 35.28 310 ASP A N 1
ATOM 2342 C CA . ASP A 1 310 ? 41.178 46.085 -60.782 1.00 35.28 310 ASP A CA 1
ATOM 2343 C C . ASP A 1 310 ? 40.375 45.637 -59.561 1.00 35.28 310 ASP A C 1
ATOM 2345 O O . ASP A 1 310 ? 40.902 45.091 -58.589 1.00 35.28 310 ASP A O 1
ATOM 2349 N N . ALA A 1 311 ? 39.082 45.948 -59.597 1.00 39.62 311 ALA A N 1
ATOM 2350 C CA . ALA A 1 311 ? 38.091 45.417 -58.677 1.00 39.62 311 ALA A CA 1
ATOM 2351 C C . ALA A 1 311 ? 38.198 43.880 -58.629 1.00 39.62 311 ALA A C 1
ATOM 2353 O O . ALA A 1 311 ? 38.524 43.270 -59.651 1.00 39.62 311 ALA A O 1
ATOM 2354 N N . PRO A 1 312 ? 37.907 43.219 -57.492 1.00 41.31 312 PRO A N 1
ATOM 2355 C CA . PRO A 1 312 ? 37.813 41.771 -57.497 1.00 41.31 312 PRO A CA 1
ATOM 2356 C C . PRO A 1 312 ? 36.701 41.396 -58.477 1.00 41.31 312 PRO A C 1
ATOM 2358 O O . PRO A 1 312 ? 35.536 41.728 -58.257 1.00 41.31 312 PRO A O 1
ATOM 2361 N N . LEU A 1 313 ? 37.079 40.746 -59.580 1.00 47.22 313 LEU A N 1
ATOM 2362 C CA . LEU A 1 313 ? 36.156 40.026 -60.445 1.00 47.22 313 LEU A CA 1
ATOM 2363 C C . LEU A 1 313 ? 35.407 39.043 -59.546 1.00 47.22 313 LEU A C 1
ATOM 2365 O O . LEU A 1 313 ? 35.939 38.002 -59.159 1.00 47.22 313 LEU A O 1
ATOM 2369 N N . GLY A 1 314 ? 34.201 39.438 -59.141 1.00 52.28 314 GLY A N 1
ATOM 2370 C CA . GLY A 1 314 ? 33.267 38.559 -58.464 1.00 52.28 314 GLY A CA 1
ATOM 2371 C C . GLY A 1 314 ? 33.000 37.374 -59.377 1.00 52.28 314 GLY A C 1
ATOM 2372 O O . GLY A 1 314 ? 32.891 37.531 -60.592 1.00 52.28 314 GLY A O 1
ATOM 2373 N N . ASP A 1 315 ? 32.879 36.188 -58.798 1.00 59.53 315 ASP A N 1
ATOM 2374 C CA . ASP A 1 315 ? 32.618 34.937 -59.512 1.00 59.53 315 ASP A CA 1
ATOM 2375 C C . ASP A 1 315 ? 31.215 34.864 -60.141 1.00 59.53 315 ASP A C 1
ATOM 2377 O O . ASP A 1 315 ? 30.749 33.784 -60.479 1.00 59.53 315 ASP A O 1
ATOM 2381 N N . GLY A 1 316 ? 30.548 36.008 -60.324 1.00 57.66 316 GLY A N 1
ATOM 2382 C CA . GLY A 1 316 ? 29.265 36.137 -61.003 1.00 57.66 316 GLY A CA 1
ATOM 2383 C C . GLY A 1 316 ? 28.067 35.612 -60.217 1.00 57.66 316 GLY A C 1
ATOM 2384 O O . GLY A 1 316 ? 26.963 35.691 -60.738 1.00 57.66 316 GLY A O 1
ATOM 2385 N N . PHE A 1 317 ? 28.259 35.114 -58.989 1.00 58.50 317 PHE A N 1
ATOM 2386 C CA . PHE A 1 317 ? 27.188 34.544 -58.171 1.00 58.50 317 PHE A CA 1
ATOM 2387 C C . PHE A 1 317 ? 26.980 35.333 -56.880 1.00 58.50 317 PHE A C 1
ATOM 2389 O O . PHE A 1 317 ? 27.904 35.537 -56.083 1.00 58.50 317 PHE A O 1
ATOM 2396 N N . THR A 1 318 ? 25.732 35.712 -56.632 1.00 70.56 318 THR A N 1
ATOM 2397 C CA . THR A 1 318 ? 25.284 36.250 -55.347 1.00 70.56 318 THR A CA 1
ATOM 2398 C C . THR A 1 318 ? 25.389 35.188 -54.240 1.00 70.56 318 THR A C 1
ATOM 2400 O O . THR A 1 318 ? 25.396 33.978 -54.486 1.00 70.56 318 THR A O 1
ATOM 2403 N N . ALA A 1 319 ? 25.486 35.623 -52.978 1.00 60.16 319 ALA A N 1
ATOM 2404 C CA . ALA A 1 319 ? 25.483 34.704 -51.832 1.00 60.16 319 ALA A CA 1
ATOM 2405 C C . ALA A 1 319 ? 24.184 33.875 -51.756 1.00 60.16 319 ALA A C 1
ATOM 2407 O O . ALA A 1 319 ? 24.189 32.753 -51.250 1.00 60.16 319 ALA A O 1
ATOM 2408 N N . GLU A 1 320 ? 23.096 34.418 -52.302 1.00 56.31 320 GLU A N 1
ATOM 2409 C CA . GLU A 1 320 ? 21.787 33.781 -52.425 1.00 56.31 320 GLU A CA 1
ATOM 2410 C C . GLU A 1 320 ? 21.792 32.701 -53.514 1.00 56.31 320 GLU A C 1
ATOM 2412 O O . GLU A 1 320 ? 21.429 31.568 -53.210 1.00 56.31 320 GLU A O 1
ATOM 2417 N N . GLU A 1 321 ? 22.334 32.970 -54.707 1.00 62.44 321 GLU A N 1
ATOM 2418 C CA . GLU A 1 321 ? 22.490 31.967 -55.779 1.00 62.44 321 GLU A CA 1
ATOM 2419 C C . GLU A 1 321 ? 23.430 30.820 -55.380 1.00 62.44 321 GLU A C 1
ATOM 2421 O O . GLU A 1 321 ? 23.178 29.659 -55.703 1.00 62.44 321 GLU A O 1
ATOM 2426 N N . LYS A 1 322 ? 24.494 31.104 -54.615 1.00 59.91 322 LYS A N 1
ATOM 2427 C CA . LYS A 1 322 ? 25.351 30.058 -54.030 1.00 59.91 322 LYS A CA 1
ATOM 2428 C C . LYS A 1 322 ? 24.599 29.208 -53.013 1.00 59.91 322 LYS A C 1
ATOM 2430 O O . LYS A 1 322 ? 24.755 27.991 -53.016 1.00 59.91 322 LYS A O 1
ATOM 2435 N N . ASN A 1 323 ? 23.789 29.822 -52.152 1.00 59.31 323 ASN A N 1
ATOM 2436 C CA . ASN A 1 323 ? 22.955 29.090 -51.198 1.00 59.31 323 ASN A CA 1
ATOM 2437 C C . ASN A 1 323 ? 21.877 28.262 -51.903 1.00 59.31 323 ASN A C 1
ATOM 2439 O O . ASN A 1 323 ? 21.591 27.148 -51.475 1.00 59.31 323 ASN A O 1
ATOM 2443 N N . GLU A 1 324 ? 21.306 28.771 -52.990 1.00 60.28 324 GLU A N 1
ATOM 2444 C CA . GLU A 1 324 ? 20.275 28.099 -53.776 1.00 60.28 324 GLU A CA 1
ATOM 2445 C C . GLU A 1 324 ? 20.842 26.925 -54.589 1.00 60.28 324 GLU A C 1
ATOM 2447 O O . GLU A 1 324 ? 20.272 25.840 -54.560 1.00 60.28 324 GLU A O 1
ATOM 2452 N N . ALA A 1 325 ? 22.037 27.063 -55.175 1.00 59.66 325 ALA A N 1
ATOM 2453 C CA . ALA A 1 325 ? 22.770 25.962 -55.813 1.00 59.66 325 ALA A CA 1
ATOM 2454 C C . ALA A 1 325 ? 23.276 24.890 -54.820 1.00 59.66 325 ALA A C 1
ATOM 2456 O O . ALA A 1 325 ? 23.645 23.780 -55.219 1.00 59.66 325 ALA A O 1
ATOM 2457 N N . LEU A 1 326 ? 23.328 25.220 -53.524 1.00 56.28 326 LEU A N 1
ATOM 2458 C CA . LEU A 1 326 ? 23.654 24.303 -52.428 1.00 56.28 326 LEU A CA 1
ATOM 2459 C C . LEU A 1 326 ? 22.408 23.673 -51.780 1.00 56.28 326 LEU A C 1
ATOM 2461 O O . LEU A 1 326 ? 22.565 22.734 -50.993 1.00 56.28 326 LEU A O 1
ATOM 2465 N N . ARG A 1 327 ? 21.189 24.138 -52.101 1.00 53.84 327 ARG A N 1
ATOM 2466 C CA . ARG A 1 327 ? 19.948 23.490 -51.655 1.00 53.84 327 ARG A CA 1
ATOM 2467 C C . ARG A 1 327 ? 19.763 22.178 -52.427 1.00 53.84 327 ARG A C 1
ATOM 2469 O O . ARG A 1 327 ? 19.823 22.186 -53.656 1.00 53.84 327 ARG A O 1
ATOM 2476 N N . PRO A 1 328 ? 19.547 21.037 -51.748 1.00 54.84 328 PRO A N 1
ATOM 2477 C CA . PRO A 1 328 ? 19.158 19.819 -52.445 1.00 54.84 328 PRO A CA 1
ATOM 2478 C C . PRO A 1 328 ? 17.817 20.046 -53.154 1.00 54.84 328 PRO A C 1
ATOM 2480 O O . PRO A 1 328 ? 16.924 20.690 -52.601 1.00 54.84 328 PRO A O 1
ATOM 2483 N N . GLN A 1 329 ? 17.691 19.539 -54.383 1.00 53.25 329 GLN A N 1
ATOM 2484 C CA . GLN A 1 329 ? 16.419 19.553 -55.109 1.00 53.25 329 GLN A CA 1
ATOM 2485 C C . GLN A 1 329 ? 15.343 18.817 -54.287 1.00 53.25 329 GLN A C 1
ATOM 2487 O O . GLN A 1 329 ? 15.684 17.865 -53.578 1.00 53.25 329 GLN A O 1
ATOM 2492 N N . PRO A 1 330 ? 14.065 19.240 -54.347 1.00 50.47 330 PRO A N 1
ATOM 2493 C CA . PRO A 1 330 ? 12.984 18.540 -53.660 1.00 50.47 330 PRO A CA 1
ATOM 2494 C C . PRO A 1 330 ? 12.963 17.071 -54.094 1.00 50.47 330 PRO A C 1
ATOM 2496 O O . PRO A 1 330 ? 13.043 16.768 -55.284 1.00 50.47 330 PRO A O 1
ATOM 2499 N N . ALA A 1 331 ? 12.924 16.166 -53.115 1.00 54.53 331 ALA A N 1
ATOM 2500 C CA . ALA A 1 331 ? 13.023 14.735 -53.355 1.00 54.53 331 ALA A CA 1
ATOM 2501 C C . ALA A 1 331 ? 11.805 14.247 -54.153 1.00 54.53 331 ALA A C 1
ATOM 2503 O O . ALA A 1 331 ? 10.683 14.248 -53.650 1.00 54.53 331 ALA A O 1
ATOM 2504 N N . GLU A 1 332 ? 12.030 13.827 -55.399 1.00 58.16 332 GLU A N 1
ATOM 2505 C CA . GLU A 1 332 ? 11.080 12.976 -56.116 1.00 58.16 332 GLU A CA 1
ATOM 2506 C C . GLU A 1 332 ? 10.819 11.701 -55.291 1.00 58.16 332 GLU A C 1
ATOM 2508 O O . GLU A 1 332 ? 11.743 11.215 -54.625 1.00 58.16 332 GLU A O 1
ATOM 2513 N N . PRO A 1 333 ? 9.594 11.140 -55.314 1.00 66.31 333 PRO A N 1
ATOM 2514 C CA . PRO A 1 333 ? 9.300 9.888 -54.625 1.00 66.31 333 PRO A CA 1
ATOM 2515 C C . PRO A 1 333 ? 10.276 8.800 -55.083 1.00 66.31 333 PRO A C 1
ATOM 2517 O O . PRO A 1 333 ? 10.456 8.580 -56.283 1.00 66.31 333 PRO A O 1
ATOM 2520 N N . TRP A 1 334 ? 10.942 8.156 -54.121 1.00 74.50 334 TRP A N 1
ATOM 2521 C CA . TRP A 1 334 ? 11.962 7.152 -54.407 1.00 74.50 334 TRP A CA 1
ATOM 2522 C C . TRP A 1 334 ? 11.347 5.979 -55.174 1.00 74.50 334 TRP A C 1
ATOM 2524 O O . TRP A 1 334 ? 10.345 5.403 -54.752 1.00 74.50 334 TRP A O 1
ATOM 2534 N N . GLN A 1 335 ? 11.960 5.636 -56.305 1.00 70.94 335 GLN A N 1
ATOM 2535 C CA . GLN A 1 335 ? 11.635 4.453 -57.090 1.00 70.94 335 GLN A CA 1
ATOM 2536 C C . GLN A 1 335 ? 12.911 3.617 -57.223 1.00 70.94 335 GLN A C 1
ATOM 2538 O O . GLN A 1 335 ? 13.939 4.166 -57.638 1.00 70.94 335 GLN A O 1
ATOM 2543 N N . PRO A 1 336 ? 12.880 2.323 -56.864 1.00 74.94 336 PRO A N 1
ATOM 2544 C CA . PRO A 1 336 ? 14.047 1.463 -56.981 1.00 74.94 336 PRO A CA 1
ATOM 2545 C C . PRO A 1 336 ? 14.468 1.355 -58.449 1.00 74.94 336 PRO A C 1
ATOM 2547 O O . PRO A 1 336 ? 13.679 0.987 -59.314 1.00 74.94 336 PRO A O 1
ATOM 2550 N N . LEU A 1 337 ? 15.727 1.694 -58.730 1.00 72.38 337 LEU A N 1
ATOM 2551 C CA . LEU A 1 337 ? 16.331 1.578 -60.065 1.00 72.38 337 LEU A CA 1
ATOM 2552 C C . LEU A 1 337 ? 16.877 0.168 -60.344 1.00 72.38 337 LEU A C 1
ATOM 2554 O O . LEU A 1 337 ? 17.275 -0.131 -61.467 1.00 72.38 337 LEU A O 1
ATOM 2558 N N . VAL A 1 338 ? 16.946 -0.665 -59.305 1.00 80.62 338 VAL A N 1
ATOM 2559 C CA . VAL A 1 338 ? 17.529 -2.008 -59.293 1.00 80.62 338 VAL A CA 1
ATOM 2560 C C . VAL A 1 338 ? 16.592 -2.918 -58.504 1.00 80.62 338 VAL A C 1
ATOM 2562 O O . VAL A 1 338 ? 15.984 -2.467 -57.533 1.00 80.62 338 VAL A O 1
ATOM 2565 N N . ASP A 1 339 ? 16.500 -4.186 -58.896 1.00 84.19 339 ASP A N 1
ATOM 2566 C CA . ASP A 1 339 ? 15.803 -5.204 -58.113 1.00 84.19 339 ASP A CA 1
ATOM 2567 C C . ASP A 1 339 ? 16.648 -5.564 -56.883 1.00 84.19 339 ASP A C 1
ATOM 2569 O O . ASP A 1 339 ? 17.779 -6.039 -57.004 1.00 84.19 339 ASP A O 1
ATOM 2573 N N . TYR A 1 340 ? 16.109 -5.304 -55.693 1.00 89.44 340 TYR A N 1
ATOM 2574 C CA . TYR A 1 340 ? 16.747 -5.653 -54.426 1.00 89.44 340 TYR A CA 1
ATOM 2575 C C . TYR A 1 340 ? 16.242 -7.013 -53.960 1.00 89.44 340 TYR A C 1
ATOM 2577 O O . TYR A 1 340 ? 15.036 -7.249 -53.912 1.00 89.44 340 TYR A O 1
ATOM 2585 N N . GLU A 1 341 ? 17.163 -7.896 -53.594 1.00 90.44 341 GLU A N 1
ATOM 2586 C CA . GLU A 1 341 ? 16.828 -9.205 -53.040 1.00 90.44 341 GLU A CA 1
ATOM 2587 C C . GLU A 1 341 ? 16.456 -9.079 -51.560 1.00 90.44 341 GLU A C 1
ATOM 2589 O O . GLU A 1 341 ? 17.211 -8.491 -50.785 1.00 90.44 341 GLU A O 1
ATOM 2594 N N . ASP A 1 342 ? 15.307 -9.626 -51.168 1.00 91.44 342 ASP A N 1
ATOM 2595 C CA . ASP A 1 342 ? 14.868 -9.646 -49.771 1.00 91.44 342 ASP A CA 1
ATOM 2596 C C . ASP A 1 342 ? 15.662 -10.691 -48.978 1.00 91.44 342 ASP A C 1
ATOM 2598 O O . ASP A 1 342 ? 15.803 -11.838 -49.412 1.00 91.44 342 ASP A O 1
ATOM 2602 N N . CYS A 1 343 ? 16.247 -10.284 -47.855 1.00 91.75 343 CYS A N 1
ATOM 2603 C CA . CYS A 1 343 ? 17.181 -11.088 -47.074 1.00 91.75 343 CYS A CA 1
ATOM 2604 C C . CYS A 1 343 ? 16.943 -10.916 -45.571 1.00 91.75 343 CYS A C 1
ATOM 2606 O O . CYS A 1 343 ? 16.838 -9.797 -45.072 1.00 91.75 343 CYS A O 1
ATOM 2608 N N . ASP A 1 344 ? 17.005 -12.021 -44.827 1.00 91.75 344 ASP A N 1
ATOM 2609 C CA . ASP A 1 344 ? 17.142 -11.977 -43.370 1.00 91.75 344 ASP A CA 1
ATOM 2610 C C . ASP A 1 344 ? 18.492 -11.356 -42.981 1.00 91.75 344 ASP A C 1
ATOM 2612 O O . ASP A 1 344 ? 19.514 -11.575 -43.644 1.00 91.75 344 ASP A O 1
ATOM 2616 N N . ILE A 1 345 ? 18.548 -10.650 -41.851 1.00 92.56 345 ILE A N 1
ATOM 2617 C CA . ILE A 1 345 ? 19.753 -9.924 -41.424 1.00 92.56 345 ILE A CA 1
ATOM 2618 C C . ILE A 1 345 ? 20.935 -10.875 -41.198 1.00 92.56 345 ILE A C 1
ATOM 2620 O O . ILE A 1 345 ? 22.086 -10.531 -41.477 1.00 92.56 345 ILE A O 1
ATOM 2624 N N . ARG A 1 346 ? 20.680 -12.099 -40.728 1.00 89.94 346 ARG A N 1
ATOM 2625 C CA . ARG A 1 346 ? 21.721 -13.120 -40.546 1.00 89.94 346 ARG A CA 1
ATOM 2626 C C . ARG A 1 346 ? 22.293 -13.661 -41.861 1.00 89.94 346 ARG A C 1
ATOM 2628 O O . ARG A 1 346 ? 23.410 -14.174 -41.847 1.00 89.94 346 ARG A O 1
ATOM 2635 N N . ALA A 1 347 ? 21.542 -13.584 -42.958 1.00 90.19 347 ALA A N 1
ATOM 2636 C CA . ALA A 1 347 ? 21.951 -14.071 -44.276 1.00 90.19 347 ALA A CA 1
ATOM 2637 C C . ALA A 1 347 ? 22.748 -13.026 -45.082 1.00 90.19 347 ALA A C 1
ATOM 2639 O O . ALA A 1 347 ? 23.118 -13.276 -46.228 1.00 90.19 347 ALA A O 1
ATOM 2640 N N . LEU A 1 348 ? 23.003 -11.852 -44.500 1.00 90.44 348 LEU A N 1
ATOM 2641 C CA . LEU A 1 348 ? 23.752 -10.782 -45.142 1.00 90.44 348 LEU A CA 1
ATOM 2642 C C . LEU A 1 348 ? 25.256 -11.088 -45.177 1.00 90.44 348 LEU A C 1
ATOM 2644 O O . LEU A 1 348 ? 25.887 -11.298 -44.142 1.00 90.44 348 LEU A O 1
ATOM 2648 N N . ASP A 1 349 ? 25.843 -11.005 -46.371 1.00 88.56 349 ASP A N 1
ATOM 2649 C CA . ASP A 1 349 ? 27.279 -11.174 -46.594 1.00 88.56 349 ASP A CA 1
ATOM 2650 C C . ASP A 1 349 ? 27.961 -9.830 -46.918 1.00 88.56 349 ASP A C 1
ATOM 2652 O O . ASP A 1 349 ? 27.387 -9.003 -47.636 1.00 88.56 349 ASP A O 1
ATOM 2656 N N . PRO A 1 350 ? 29.198 -9.581 -46.443 1.00 89.19 350 PRO A N 1
ATOM 2657 C CA . PRO A 1 350 ? 29.957 -8.392 -46.820 1.00 89.19 350 PRO A CA 1
ATOM 2658 C C . PRO A 1 350 ? 30.271 -8.360 -48.322 1.00 89.19 350 PRO A C 1
ATOM 2660 O O . PRO A 1 350 ? 30.832 -9.308 -48.869 1.00 89.19 350 PRO A O 1
ATOM 2663 N N . GLY A 1 351 ? 29.997 -7.231 -48.971 1.00 88.69 351 GLY A N 1
ATOM 2664 C CA . GLY A 1 351 ? 30.303 -7.000 -50.378 1.00 88.69 351 GLY A CA 1
ATOM 2665 C C . GLY A 1 351 ? 29.270 -6.124 -51.096 1.00 88.69 351 GLY A C 1
ATOM 2666 O O . GLY A 1 351 ? 28.293 -5.671 -50.491 1.00 88.69 351 GLY A O 1
ATOM 2667 N N . PRO A 1 352 ? 29.487 -5.863 -52.398 1.00 86.62 352 PRO A N 1
ATOM 2668 C CA . PRO A 1 352 ? 28.533 -5.161 -53.247 1.00 86.62 352 PRO A CA 1
ATOM 2669 C C . PRO A 1 352 ? 27.394 -6.106 -53.668 1.00 86.62 352 PRO A C 1
ATOM 2671 O O . PRO A 1 352 ? 27.573 -6.950 -54.545 1.00 86.62 352 PRO A O 1
ATOM 2674 N N . ARG A 1 353 ? 26.221 -5.967 -53.047 1.00 86.00 353 ARG A N 1
ATOM 2675 C CA . ARG A 1 353 ? 24.996 -6.715 -53.373 1.00 86.00 353 ARG A CA 1
ATOM 2676 C C . ARG A 1 353 ? 23.781 -5.824 -53.117 1.00 86.00 353 ARG A C 1
ATOM 2678 O O . ARG A 1 353 ? 23.706 -5.186 -52.069 1.00 86.00 353 ARG A O 1
ATOM 2685 N N . ALA A 1 354 ? 22.854 -5.773 -54.072 1.00 89.88 354 ALA A N 1
ATOM 2686 C CA . ALA A 1 354 ? 21.585 -5.065 -53.926 1.00 89.88 354 ALA A CA 1
ATOM 2687 C C . ALA A 1 354 ? 20.620 -5.915 -53.095 1.00 89.88 354 ALA A C 1
ATOM 2689 O O . ALA A 1 354 ? 20.053 -6.884 -53.593 1.00 89.88 354 ALA A O 1
ATOM 2690 N N . VAL A 1 355 ? 20.469 -5.562 -51.823 1.00 92.81 355 VAL A N 1
ATOM 2691 C CA . VAL A 1 355 ? 19.610 -6.280 -50.880 1.00 92.81 355 VAL A CA 1
ATOM 2692 C C . VAL A 1 355 ? 18.663 -5.336 -50.162 1.00 92.81 355 VAL A C 1
ATOM 2694 O O . VAL A 1 355 ? 18.960 -4.153 -49.949 1.00 92.81 355 VAL A O 1
ATOM 2697 N N . THR A 1 356 ? 17.523 -5.884 -49.773 1.00 93.31 356 THR A N 1
ATOM 2698 C CA . THR A 1 356 ? 16.593 -5.263 -48.847 1.00 93.31 356 THR A CA 1
ATOM 2699 C C . THR A 1 356 ? 16.388 -6.167 -47.645 1.00 93.31 356 THR A C 1
ATOM 2701 O O . THR A 1 356 ? 16.488 -7.384 -47.751 1.00 93.31 356 THR A O 1
ATOM 2704 N N . PHE A 1 357 ? 16.206 -5.558 -46.483 1.00 94.31 357 PHE A N 1
ATOM 2705 C CA . PHE A 1 357 ? 15.908 -6.273 -45.252 1.00 94.31 357 PHE A CA 1
ATOM 2706 C C . PHE A 1 357 ? 15.057 -5.385 -44.351 1.00 94.31 357 PHE A C 1
ATOM 2708 O O . PHE A 1 357 ? 15.150 -4.148 -44.386 1.00 94.31 357 PHE A O 1
ATOM 2715 N N . MET A 1 358 ? 14.241 -6.032 -43.528 1.00 93.88 358 MET A N 1
ATOM 2716 C CA . MET A 1 358 ? 13.331 -5.393 -42.588 1.00 93.88 358 MET A CA 1
ATOM 2717 C C . MET A 1 358 ? 13.763 -5.694 -41.154 1.00 93.88 358 MET A C 1
ATOM 2719 O O . MET A 1 358 ? 14.255 -6.779 -40.854 1.00 93.88 358 MET A O 1
ATOM 2723 N N . GLY A 1 359 ? 13.583 -4.734 -40.251 1.00 93.44 359 GLY A N 1
ATOM 2724 C CA . GLY A 1 359 ? 13.862 -4.956 -38.839 1.00 93.44 359 GLY A CA 1
ATOM 2725 C C . GLY A 1 359 ? 13.389 -3.829 -37.933 1.00 93.44 359 GLY A C 1
ATOM 2726 O O . GLY A 1 359 ? 13.006 -2.752 -38.388 1.00 93.44 359 GLY A O 1
ATOM 2727 N N . ARG A 1 360 ? 13.434 -4.068 -36.622 1.00 92.94 360 ARG A N 1
ATOM 2728 C CA . ARG A 1 360 ? 13.170 -3.062 -35.593 1.00 92.94 360 ARG A CA 1
ATOM 2729 C C . ARG A 1 360 ? 14.446 -2.370 -35.153 1.00 92.94 360 ARG A C 1
ATOM 2731 O O . ARG A 1 360 ? 15.507 -2.981 -35.013 1.00 92.94 360 ARG A O 1
ATOM 2738 N N . VAL A 1 361 ? 14.329 -1.076 -34.888 1.00 92.81 361 VAL A N 1
ATOM 2739 C CA . VAL A 1 361 ? 15.423 -0.261 -34.358 1.00 92.81 361 VAL A CA 1
ATOM 2740 C C . VAL A 1 361 ? 15.624 -0.590 -32.880 1.00 92.81 361 VAL A C 1
ATOM 2742 O O . VAL A 1 361 ? 14.852 -0.156 -32.026 1.00 92.81 361 VAL A O 1
ATOM 2745 N N . ALA A 1 362 ? 16.675 -1.347 -32.580 1.00 91.75 362 ALA A N 1
ATOM 2746 C CA . ALA A 1 362 ? 17.013 -1.798 -31.235 1.00 91.75 362 ALA A CA 1
ATOM 2747 C C . ALA A 1 362 ? 17.981 -0.864 -30.494 1.00 91.75 362 ALA A C 1
ATOM 2749 O O . ALA A 1 362 ? 18.169 -0.990 -29.287 1.00 91.75 362 ALA A O 1
ATOM 2750 N N . ASN A 1 363 ? 18.640 0.059 -31.197 1.00 91.62 363 ASN A N 1
ATOM 2751 C CA . ASN A 1 363 ? 19.448 1.110 -30.579 1.00 91.62 363 ASN A CA 1
ATOM 2752 C C . ASN A 1 363 ? 19.656 2.285 -31.545 1.00 91.62 363 ASN A C 1
ATOM 2754 O O . ASN A 1 363 ? 19.591 2.108 -32.763 1.00 91.62 363 ASN A O 1
ATOM 2758 N N . LEU A 1 364 ? 19.937 3.472 -31.014 1.00 88.75 364 LEU A N 1
ATOM 2759 C CA . LEU A 1 364 ? 20.024 4.720 -31.767 1.00 88.75 364 LEU A CA 1
ATOM 2760 C C . LEU A 1 364 ? 21.048 5.666 -31.117 1.00 88.75 364 LEU A C 1
ATOM 2762 O O . LEU A 1 364 ? 20.976 5.953 -29.923 1.00 88.75 364 LEU A O 1
ATOM 2766 N N . PHE A 1 365 ? 21.996 6.175 -31.910 1.00 85.19 365 PHE A N 1
ATOM 2767 C CA . PHE A 1 365 ? 22.996 7.156 -31.476 1.00 85.19 365 PHE A CA 1
ATOM 2768 C C . PHE A 1 365 ? 23.161 8.292 -32.474 1.00 85.19 365 PHE A C 1
ATOM 2770 O O . PHE A 1 365 ? 23.396 8.068 -33.664 1.00 85.19 365 PHE A O 1
ATOM 2777 N N . ASP A 1 366 ? 23.156 9.511 -31.949 1.00 80.75 366 ASP A N 1
ATOM 2778 C CA . ASP A 1 366 ? 23.486 10.705 -32.713 1.00 80.75 366 ASP A CA 1
ATOM 2779 C C . ASP A 1 366 ? 25.004 10.845 -32.817 1.00 80.75 366 ASP A C 1
ATOM 2781 O O . ASP A 1 366 ? 25.718 10.920 -31.813 1.00 80.75 366 ASP A O 1
ATOM 2785 N N . VAL A 1 367 ? 25.510 10.891 -34.046 1.00 78.88 367 VAL A N 1
ATOM 2786 C CA . VAL A 1 367 ? 26.918 11.156 -34.328 1.00 78.88 367 VAL A CA 1
ATOM 2787 C C . VAL A 1 367 ? 27.020 12.573 -34.878 1.00 78.88 367 VAL A C 1
ATOM 2789 O O . VAL A 1 367 ? 26.678 12.844 -36.034 1.00 78.88 367 VAL A O 1
ATOM 2792 N N . ALA A 1 368 ? 27.497 13.485 -34.029 1.00 68.00 368 ALA A N 1
ATOM 2793 C CA . ALA A 1 368 ? 27.793 14.854 -34.425 1.00 68.00 368 ALA A CA 1
ATOM 2794 C C . ALA A 1 368 ? 28.898 14.859 -35.492 1.00 68.00 368 ALA A C 1
ATOM 2796 O O . ALA A 1 368 ? 29.926 14.195 -35.340 1.00 68.00 368 ALA A O 1
ATOM 2797 N N . ASN A 1 369 ? 28.687 15.610 -36.572 1.00 69.56 369 ASN A N 1
ATOM 2798 C CA . ASN A 1 369 ? 29.669 15.777 -37.635 1.00 69.56 369 ASN A CA 1
ATOM 2799 C C . ASN A 1 369 ? 30.077 17.249 -37.727 1.00 69.56 369 ASN A C 1
ATOM 2801 O O . ASN A 1 369 ? 29.221 18.130 -37.682 1.00 69.56 369 ASN A O 1
ATOM 2805 N N . THR A 1 370 ? 31.371 17.527 -37.882 1.00 64.19 370 THR A N 1
ATOM 2806 C CA . THR A 1 370 ? 31.861 18.874 -38.193 1.00 64.19 370 THR A CA 1
ATOM 2807 C C . THR A 1 370 ? 31.953 19.013 -39.713 1.00 64.19 370 THR A C 1
ATOM 2809 O O . THR A 1 370 ? 32.827 18.402 -40.338 1.00 64.19 370 THR A O 1
ATOM 2812 N N . PRO A 1 371 ? 31.035 19.756 -40.360 1.00 62.06 371 PRO A N 1
ATOM 2813 C CA . PRO A 1 371 ? 30.996 19.813 -41.812 1.00 62.06 371 PRO A CA 1
ATOM 2814 C C . PRO A 1 371 ? 32.263 20.487 -42.352 1.00 62.06 371 PRO A C 1
ATOM 2816 O O . PRO A 1 371 ? 32.509 21.666 -42.116 1.00 62.06 371 PRO A O 1
ATOM 2819 N N . LYS A 1 372 ? 33.084 19.732 -43.092 1.00 60.91 372 LYS A N 1
ATOM 2820 C CA . LYS A 1 372 ? 34.332 20.235 -43.701 1.00 60.91 372 LYS A CA 1
ATOM 2821 C C . LYS A 1 372 ? 34.086 21.049 -44.976 1.00 60.91 372 LYS A C 1
ATOM 2823 O O . LYS A 1 372 ? 34.957 21.794 -45.406 1.00 60.91 372 LYS A O 1
ATOM 2828 N N . THR A 1 373 ? 32.921 20.881 -45.605 1.00 62.41 373 THR A N 1
ATOM 2829 C CA . THR A 1 373 ? 32.499 21.591 -46.826 1.00 62.41 373 THR A CA 1
ATOM 2830 C C . THR A 1 373 ? 30.993 21.888 -46.780 1.00 62.41 373 THR A C 1
ATOM 2832 O O . THR A 1 373 ? 30.257 21.145 -46.128 1.00 62.41 373 THR A O 1
ATOM 2835 N N . PRO A 1 374 ? 30.475 22.899 -47.504 1.00 56.47 374 PRO A N 1
ATOM 2836 C CA . PRO A 1 374 ? 29.030 23.169 -47.567 1.00 56.47 374 PRO A CA 1
ATOM 2837 C C . PRO A 1 374 ? 28.225 22.012 -48.188 1.00 56.47 374 PRO A C 1
ATOM 2839 O O . PRO A 1 374 ? 27.031 21.882 -47.947 1.00 56.47 374 PRO A O 1
ATOM 2842 N N . ARG A 1 375 ? 28.889 21.124 -48.944 1.00 58.50 375 ARG A N 1
ATOM 2843 C CA . ARG A 1 375 ? 28.328 19.866 -49.453 1.00 58.50 375 ARG A CA 1
ATOM 2844 C C . ARG A 1 375 ? 28.555 18.672 -48.520 1.00 58.50 375 ARG A C 1
ATOM 2846 O O . ARG A 1 375 ? 28.186 17.570 -48.898 1.00 58.50 375 ARG A O 1
ATOM 2853 N N . SER A 1 376 ? 29.144 18.801 -47.339 1.00 65.69 376 SER A N 1
ATOM 2854 C CA . SER A 1 376 ? 29.287 17.652 -46.427 1.00 65.69 376 SER A CA 1
ATOM 2855 C C . SER A 1 376 ? 27.987 17.368 -45.663 1.00 65.69 376 SER A C 1
ATOM 2857 O O . SER A 1 376 ? 27.137 18.245 -45.530 1.00 65.69 376 SER A O 1
ATOM 2859 N N . ALA A 1 377 ? 27.794 16.121 -45.225 1.00 70.31 377 ALA A N 1
ATOM 2860 C CA . ALA A 1 377 ? 26.631 15.748 -44.423 1.00 70.31 377 ALA A CA 1
ATOM 2861 C C . ALA A 1 377 ? 26.621 16.539 -43.107 1.00 70.31 377 ALA A C 1
ATOM 2863 O O . ALA A 1 377 ? 27.662 16.652 -42.452 1.00 70.31 377 ALA A O 1
ATOM 2864 N N . LYS A 1 378 ? 25.453 17.056 -42.712 1.00 76.00 378 LYS A N 1
ATOM 2865 C CA . LYS A 1 378 ? 25.303 17.820 -41.465 1.00 76.00 378 LYS A CA 1
ATOM 2866 C C . LYS A 1 378 ? 25.397 16.920 -40.234 1.00 76.00 378 LYS A C 1
ATOM 2868 O O . LYS A 1 378 ? 25.881 17.363 -39.200 1.00 76.00 378 LYS A O 1
ATOM 2873 N N . GLY A 1 379 ? 24.993 15.657 -40.355 1.00 81.56 379 GLY A N 1
ATOM 2874 C CA . GLY A 1 379 ? 25.081 14.683 -39.274 1.00 81.56 379 GLY A CA 1
ATOM 2875 C C . GLY A 1 379 ? 24.897 13.245 -39.749 1.00 81.56 379 GLY A C 1
ATOM 2876 O O . GLY A 1 379 ? 24.636 12.985 -40.927 1.00 81.56 379 GLY A O 1
ATOM 2877 N N . CYS A 1 380 ? 25.068 12.315 -38.812 1.00 85.44 380 CYS A N 1
ATOM 2878 C CA . CYS A 1 380 ? 24.847 10.889 -39.012 1.00 85.44 380 CYS A CA 1
ATOM 2879 C C . CYS A 1 380 ? 24.074 10.328 -37.822 1.00 85.44 380 CYS A C 1
ATOM 2881 O O . CYS A 1 380 ? 24.443 10.559 -36.672 1.00 85.44 380 CYS A O 1
ATOM 2883 N N . VAL A 1 381 ? 23.052 9.530 -38.104 1.00 87.12 381 VAL A N 1
ATOM 2884 C CA . VAL A 1 381 ? 22.353 8.728 -37.102 1.00 87.12 381 VAL A CA 1
ATOM 2885 C C . VAL A 1 381 ? 22.829 7.285 -37.231 1.00 87.12 381 VAL A C 1
ATOM 2887 O O . VAL A 1 381 ? 22.765 6.708 -38.315 1.00 87.12 381 VAL A O 1
ATOM 2890 N N . LYS A 1 382 ? 23.363 6.703 -36.156 1.00 88.75 382 LYS A N 1
ATOM 2891 C CA . LYS A 1 382 ? 23.781 5.294 -36.112 1.00 88.75 382 LYS A CA 1
ATOM 2892 C C . LYS A 1 382 ? 22.669 4.477 -35.459 1.00 88.75 382 LYS A C 1
ATOM 2894 O O . LYS A 1 382 ? 22.408 4.634 -34.271 1.00 88.75 382 LYS A O 1
ATOM 2899 N N . LEU A 1 383 ? 22.035 3.616 -36.241 1.00 91.31 383 LEU A N 1
ATOM 2900 C CA . LEU A 1 383 ? 20.998 2.685 -35.818 1.00 91.31 383 LEU A CA 1
ATOM 2901 C C . LEU A 1 383 ? 21.609 1.298 -35.598 1.00 91.31 383 LEU A C 1
ATOM 2903 O O . LEU A 1 383 ? 22.499 0.879 -36.340 1.00 91.31 383 LEU A O 1
ATOM 2907 N N . CYS A 1 384 ? 21.106 0.571 -34.610 1.00 92.12 384 CYS A N 1
ATOM 2908 C CA . CYS A 1 384 ? 21.196 -0.884 -34.557 1.00 92.12 384 CYS A CA 1
ATOM 2909 C C . CYS A 1 384 ? 19.828 -1.421 -34.969 1.00 92.12 384 CYS A C 1
ATOM 2911 O O . CYS A 1 384 ? 18.839 -1.120 -34.301 1.00 92.12 384 CYS A O 1
ATOM 2913 N N . VAL A 1 385 ? 19.761 -2.150 -36.079 1.00 93.88 385 VAL A N 1
ATOM 2914 C CA . VAL A 1 385 ? 18.520 -2.733 -36.600 1.00 93.88 385 VAL A CA 1
ATOM 2915 C C . VAL A 1 385 ? 18.599 -4.239 -36.436 1.00 93.88 385 VAL A C 1
ATOM 2917 O O . VAL A 1 385 ? 19.620 -4.836 -36.776 1.00 93.88 385 VAL A O 1
ATOM 2920 N N . LYS A 1 386 ? 17.540 -4.845 -35.905 1.00 93.62 386 LYS A N 1
ATOM 2921 C CA . LYS A 1 386 ? 17.448 -6.291 -35.710 1.00 93.62 386 LYS A CA 1
ATOM 2922 C C . LYS A 1 386 ? 16.184 -6.861 -36.344 1.00 93.62 386 LYS A C 1
ATOM 2924 O O . LYS A 1 386 ? 15.163 -6.183 -36.407 1.00 93.62 386 LYS A O 1
ATOM 2929 N N . ASP A 1 387 ? 16.238 -8.122 -36.717 1.00 92.75 387 ASP A N 1
ATOM 2930 C CA . ASP A 1 387 ? 15.087 -8.945 -37.072 1.00 92.75 387 ASP A CA 1
ATOM 2931 C C . ASP A 1 387 ? 14.999 -10.112 -36.068 1.00 92.75 387 ASP A C 1
ATOM 2933 O O . ASP A 1 387 ? 15.549 -10.048 -34.962 1.00 92.75 387 ASP A O 1
ATOM 2937 N N . ASP A 1 388 ? 14.328 -11.196 -36.449 1.00 90.81 388 ASP A N 1
ATOM 2938 C CA . ASP A 1 388 ? 14.237 -12.406 -35.627 1.00 90.81 388 ASP A CA 1
ATOM 2939 C C . ASP A 1 388 ? 15.500 -13.295 -35.711 1.00 90.81 388 ASP A C 1
ATOM 2941 O O . ASP A 1 388 ? 15.610 -14.297 -34.990 1.00 90.81 388 ASP A O 1
ATOM 2945 N N . THR A 1 389 ? 16.454 -12.965 -36.593 1.00 89.50 389 THR A N 1
ATOM 2946 C CA . THR A 1 389 ? 17.602 -13.807 -36.962 1.00 89.50 389 THR A CA 1
ATOM 2947 C C . THR A 1 389 ? 18.959 -13.234 -36.536 1.00 89.50 389 THR A C 1
ATOM 2949 O O . THR A 1 389 ? 19.852 -14.012 -36.169 1.00 89.50 389 THR A O 1
ATOM 2952 N N . GLY A 1 390 ? 19.129 -11.910 -36.550 1.00 90.12 390 GLY A N 1
ATOM 2953 C CA . GLY A 1 390 ? 20.383 -11.195 -36.334 1.00 90.12 390 GLY A CA 1
ATOM 2954 C C . GLY A 1 390 ? 20.220 -9.675 -36.183 1.00 90.12 390 GLY A C 1
ATOM 2955 O O . GLY A 1 390 ? 19.119 -9.135 -36.116 1.00 90.12 390 GLY A O 1
ATOM 2956 N N . ALA A 1 391 ? 21.352 -8.971 -36.093 1.00 91.88 391 ALA A N 1
ATOM 2957 C CA . ALA A 1 391 ? 21.404 -7.514 -35.974 1.00 91.88 391 ALA A CA 1
ATOM 2958 C C . ALA A 1 391 ? 22.492 -6.913 -36.876 1.00 91.88 391 ALA A C 1
ATOM 2960 O O . ALA A 1 391 ? 23.562 -7.497 -37.063 1.00 91.88 391 ALA A O 1
ATOM 2961 N N . VAL A 1 392 ? 22.229 -5.717 -37.405 1.00 92.69 392 VAL A N 1
ATOM 2962 C CA . VAL A 1 392 ? 23.112 -4.968 -38.308 1.00 92.69 392 VAL A CA 1
ATOM 2963 C C . VAL A 1 392 ? 23.180 -3.497 -37.901 1.00 92.69 392 VAL A C 1
ATOM 2965 O O . VAL A 1 392 ? 22.200 -2.890 -37.467 1.00 92.69 392 VAL A O 1
ATOM 2968 N N . THR A 1 393 ? 24.361 -2.897 -38.040 1.00 92.00 393 THR A N 1
ATOM 2969 C CA . THR A 1 393 ? 24.548 -1.464 -37.790 1.00 92.00 393 THR A CA 1
ATOM 2970 C C . THR A 1 393 ? 24.201 -0.659 -39.044 1.00 92.00 393 THR A C 1
ATOM 2972 O O . THR A 1 393 ? 24.755 -0.900 -40.109 1.00 92.00 393 THR A O 1
ATOM 2975 N N . VAL A 1 394 ? 23.361 0.366 -38.944 1.00 91.69 394 VAL A N 1
ATOM 2976 C CA . VAL A 1 394 ? 22.949 1.184 -40.095 1.00 91.69 394 VAL A CA 1
ATOM 2977 C C . VAL A 1 394 ? 23.281 2.642 -39.823 1.00 91.69 394 VAL A C 1
ATOM 2979 O O . VAL A 1 394 ? 22.816 3.236 -38.857 1.00 91.69 394 VAL A O 1
ATOM 2982 N N . ARG A 1 395 ? 24.122 3.240 -40.662 1.00 90.56 395 ARG A N 1
ATOM 2983 C CA . ARG A 1 395 ? 24.544 4.638 -40.553 1.00 90.56 395 ARG A CA 1
ATOM 2984 C C . ARG A 1 395 ? 23.783 5.463 -41.570 1.00 90.56 395 ARG A C 1
ATOM 2986 O O . ARG A 1 395 ? 24.013 5.313 -42.764 1.00 90.56 395 ARG A O 1
ATOM 2993 N N . VAL A 1 396 ? 22.904 6.334 -41.102 1.00 90.00 396 VAL A N 1
ATOM 2994 C CA . VAL A 1 396 ? 22.058 7.170 -41.952 1.00 90.00 396 VAL A CA 1
ATOM 2995 C C . VAL A 1 396 ? 22.603 8.590 -41.944 1.00 90.00 396 VAL A C 1
ATOM 2997 O O . VAL A 1 396 ? 22.548 9.288 -40.930 1.00 90.00 396 VAL A O 1
ATOM 3000 N N . TRP A 1 397 ? 23.161 9.010 -43.074 1.00 88.00 397 TRP A N 1
ATOM 3001 C CA . TRP A 1 397 ? 23.667 10.362 -43.281 1.00 88.00 397 TRP A CA 1
ATOM 3002 C C . TRP A 1 397 ? 22.566 11.272 -43.813 1.00 88.00 397 TRP A C 1
ATOM 3004 O O . TRP A 1 397 ? 21.798 10.881 -44.693 1.00 88.00 397 TRP A O 1
ATOM 3014 N N . PHE A 1 398 ? 22.536 12.508 -43.319 1.00 84.00 398 PHE A N 1
ATOM 3015 C CA . PHE A 1 398 ? 21.574 13.517 -43.753 1.00 84.00 398 PHE A CA 1
ATOM 3016 C C . PHE A 1 398 ? 22.242 14.881 -43.972 1.00 84.00 398 PHE A C 1
ATOM 3018 O O . PHE A 1 398 ? 23.221 15.240 -43.306 1.00 84.00 398 PHE A O 1
ATOM 3025 N N . ALA A 1 399 ? 21.721 15.659 -44.925 1.00 76.38 399 ALA A N 1
ATOM 3026 C CA . ALA A 1 399 ? 22.133 17.037 -45.182 1.00 76.38 399 ALA A CA 1
ATOM 3027 C C . ALA A 1 399 ? 21.032 18.050 -44.837 1.00 76.38 399 ALA A C 1
ATOM 3029 O O . ALA A 1 399 ? 21.365 19.158 -44.409 1.00 76.38 399 ALA A O 1
ATOM 3030 N N . SER A 1 400 ? 19.751 17.696 -44.977 1.00 69.12 400 SER A N 1
ATOM 3031 C CA . SER A 1 400 ? 18.638 18.617 -44.695 1.00 69.12 400 SER A CA 1
ATOM 3032 C C . SER A 1 400 ? 17.678 18.107 -43.628 1.00 69.12 400 SER A C 1
ATOM 3034 O O . SER A 1 400 ? 17.365 18.872 -42.717 1.00 69.12 400 SER A O 1
ATOM 3036 N N . HIS A 1 401 ? 17.269 16.840 -43.690 1.00 69.31 401 HIS A N 1
ATOM 3037 C CA . HIS A 1 401 ? 16.241 16.280 -42.813 1.00 69.31 401 HIS A CA 1
ATOM 3038 C C . HIS A 1 401 ? 16.817 15.185 -41.917 1.00 69.31 401 HIS A C 1
ATOM 3040 O O . HIS A 1 401 ? 17.362 14.193 -42.397 1.00 69.31 401 HIS A O 1
ATOM 3046 N N . VAL A 1 402 ? 16.687 15.357 -40.601 1.00 74.25 402 VAL A N 1
ATOM 3047 C CA . VAL A 1 402 ? 17.020 14.296 -39.643 1.00 74.25 402 VAL A CA 1
ATOM 3048 C C . VAL A 1 402 ? 15.967 13.188 -39.777 1.00 74.25 402 VAL A C 1
ATOM 3050 O O . VAL A 1 402 ? 14.778 13.504 -39.718 1.00 74.25 402 VAL A O 1
ATOM 3053 N N . PRO A 1 403 ? 16.357 11.910 -39.942 1.00 76.12 403 PRO A N 1
ATOM 3054 C CA . PRO A 1 403 ? 15.404 10.805 -39.981 1.00 76.12 403 PRO A CA 1
ATOM 3055 C C . PRO A 1 403 ? 14.572 10.739 -38.691 1.00 76.12 403 PRO A C 1
ATOM 3057 O O . PRO A 1 403 ? 15.132 10.693 -37.595 1.00 76.12 403 PRO A O 1
ATOM 3060 N N . THR A 1 404 ? 13.243 10.698 -38.807 1.00 78.50 404 THR A N 1
ATOM 3061 C CA . THR A 1 404 ? 12.309 10.576 -37.674 1.00 78.50 404 THR A CA 1
ATOM 3062 C C . THR A 1 404 ? 12.195 9.120 -37.225 1.00 78.50 404 THR A C 1
ATOM 3064 O O . THR A 1 404 ? 11.190 8.454 -37.445 1.00 78.50 404 THR A O 1
ATOM 3067 N N . VAL A 1 405 ? 13.262 8.592 -36.627 1.00 84.19 405 VAL A N 1
ATOM 3068 C CA . VAL A 1 405 ? 13.347 7.188 -36.198 1.00 84.19 405 VAL A CA 1
ATOM 3069 C C . VAL A 1 405 ? 13.330 7.099 -34.673 1.00 84.19 405 VAL A C 1
ATOM 3071 O O . VAL A 1 405 ? 14.028 7.858 -34.001 1.00 84.19 405 VAL A O 1
ATOM 3074 N N . LYS A 1 406 ? 12.563 6.152 -34.120 1.00 87.31 406 LYS A N 1
ATOM 3075 C CA . LYS A 1 406 ? 12.484 5.880 -32.677 1.00 87.31 406 LYS A CA 1
ATOM 3076 C C . LYS A 1 406 ? 12.918 4.451 -32.356 1.00 87.31 406 LYS A C 1
ATOM 3078 O O . LYS A 1 406 ? 12.958 3.585 -33.226 1.00 87.31 406 LYS A O 1
ATOM 3083 N N . LEU A 1 407 ? 13.229 4.199 -31.084 1.00 89.00 407 LEU A N 1
ATOM 3084 C CA . LEU A 1 407 ? 13.432 2.834 -30.591 1.00 89.00 407 LEU A CA 1
ATOM 3085 C C . LEU A 1 407 ? 12.144 2.022 -30.757 1.00 89.00 407 LEU A C 1
ATOM 3087 O O . LEU A 1 407 ? 11.063 2.502 -30.420 1.00 89.00 407 LEU A O 1
ATOM 3091 N N . GLY A 1 408 ? 12.277 0.803 -31.272 1.00 87.94 408 GLY A N 1
ATOM 3092 C CA . GLY A 1 408 ? 11.165 -0.094 -31.578 1.00 87.94 408 GLY A CA 1
ATOM 3093 C C . GLY A 1 408 ? 10.498 0.141 -32.938 1.00 87.94 408 GLY A C 1
ATOM 3094 O O . GLY A 1 408 ? 9.730 -0.721 -33.364 1.00 87.94 408 GLY A O 1
ATOM 3095 N N . SER A 1 409 ? 10.805 1.235 -33.652 1.00 88.62 409 SER A N 1
ATOM 3096 C CA . SER A 1 409 ? 10.254 1.494 -34.991 1.00 88.62 409 SER A CA 1
ATOM 3097 C C . SER A 1 409 ? 10.643 0.394 -35.978 1.00 88.62 409 SER A C 1
ATOM 3099 O O . SER A 1 409 ? 11.819 0.030 -36.066 1.00 88.62 409 SER A O 1
ATOM 3101 N N . LEU A 1 410 ? 9.666 -0.092 -36.745 1.00 91.00 410 LEU A N 1
ATOM 3102 C CA . LEU A 1 410 ? 9.892 -0.996 -37.868 1.00 91.00 410 LEU A CA 1
ATOM 3103 C C . LEU A 1 410 ? 10.418 -0.207 -39.075 1.00 91.00 410 LEU A C 1
ATOM 3105 O O . LEU A 1 410 ? 9.815 0.784 -39.500 1.00 91.00 410 LEU A O 1
ATOM 3109 N N . VAL A 1 411 ? 11.550 -0.644 -39.621 1.00 92.38 411 VAL A N 1
ATOM 3110 C CA . VAL A 1 411 ? 12.201 -0.015 -40.771 1.00 92.38 411 VAL A CA 1
ATOM 3111 C C . VAL A 1 411 ? 12.516 -1.036 -41.856 1.00 92.38 411 VAL A C 1
ATOM 3113 O O . VAL A 1 411 ? 12.933 -2.155 -41.562 1.00 92.38 411 VAL A O 1
ATOM 3116 N N . SER A 1 412 ? 12.362 -0.615 -43.108 1.00 92.75 412 SER A N 1
ATOM 3117 C CA . SER A 1 412 ? 12.887 -1.324 -44.276 1.00 92.75 412 SER A CA 1
ATOM 3118 C C . SER A 1 412 ? 14.054 -0.547 -44.860 1.00 92.75 412 SER A C 1
ATOM 3120 O O . SER A 1 412 ? 14.008 0.684 -44.975 1.00 92.75 412 SER A O 1
ATOM 3122 N N . ILE A 1 413 ? 15.118 -1.266 -45.199 1.00 93.69 413 ILE A N 1
ATOM 3123 C CA . ILE A 1 413 ? 16.359 -0.690 -45.709 1.00 93.69 413 ILE A CA 1
ATOM 3124 C C . ILE A 1 413 ? 16.662 -1.294 -47.069 1.00 93.69 413 ILE A C 1
ATOM 3126 O O . ILE A 1 413 ? 16.579 -2.505 -47.249 1.00 93.69 413 ILE A O 1
ATOM 3130 N N . TRP A 1 414 ? 17.065 -0.442 -48.007 1.00 93.44 414 TRP A N 1
ATOM 3131 C CA . TRP A 1 414 ? 17.585 -0.836 -49.313 1.00 93.44 414 TRP A CA 1
ATOM 3132 C C . TRP A 1 414 ? 19.025 -0.361 -49.423 1.00 93.44 414 TRP A C 1
ATOM 3134 O O . TRP A 1 414 ? 19.322 0.813 -49.179 1.00 93.44 414 TRP A O 1
ATOM 3144 N N . THR A 1 415 ? 19.931 -1.266 -49.778 1.00 92.31 415 THR A N 1
ATOM 3145 C CA . THR A 1 415 ? 21.348 -0.948 -49.956 1.00 92.31 415 THR A CA 1
ATOM 3146 C C . THR A 1 415 ? 21.978 -1.807 -51.040 1.00 92.31 415 THR A C 1
ATOM 3148 O O . THR A 1 415 ? 21.530 -2.913 -51.318 1.00 92.31 415 THR A O 1
ATOM 3151 N N . ASN A 1 416 ? 23.032 -1.286 -51.656 1.00 90.38 416 ASN A N 1
ATOM 3152 C CA . ASN A 1 416 ? 23.849 -1.982 -52.643 1.00 90.38 416 ASN A CA 1
ATOM 3153 C C . ASN A 1 416 ? 25.179 -2.493 -52.069 1.00 90.38 416 ASN A C 1
ATOM 3155 O O . ASN A 1 416 ? 25.962 -3.094 -52.805 1.00 90.38 416 ASN A O 1
ATOM 3159 N N . HIS A 1 417 ? 25.480 -2.207 -50.799 1.00 89.19 417 HIS A N 1
ATOM 3160 C CA . HIS A 1 417 ? 26.784 -2.512 -50.232 1.00 89.19 417 HIS A CA 1
ATOM 3161 C C . HIS A 1 417 ? 26.729 -2.757 -48.724 1.00 89.19 417 HIS A C 1
ATOM 3163 O O . HIS A 1 417 ? 26.380 -1.875 -47.934 1.00 89.19 417 HIS A O 1
ATOM 3169 N N . ILE A 1 418 ? 27.206 -3.931 -48.317 1.00 90.75 418 ILE A N 1
ATOM 3170 C CA . ILE A 1 418 ? 27.351 -4.321 -46.915 1.00 90.75 418 ILE A CA 1
ATOM 3171 C C . ILE A 1 418 ? 28.830 -4.395 -46.574 1.00 90.75 418 ILE A C 1
ATOM 3173 O O . ILE A 1 418 ? 29.628 -4.990 -47.292 1.00 90.75 418 ILE A O 1
ATOM 3177 N N . SER A 1 419 ? 29.211 -3.773 -45.465 1.00 88.88 419 SER A N 1
ATOM 3178 C CA . SER A 1 419 ? 30.592 -3.761 -44.987 1.00 88.88 419 SER A CA 1
ATOM 3179 C C . SER A 1 419 ? 30.713 -4.549 -43.691 1.00 88.88 419 SER A C 1
ATOM 3181 O O . SER A 1 419 ? 29.774 -4.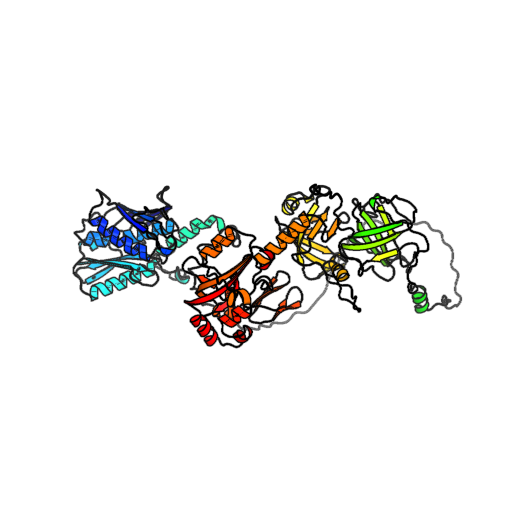609 -42.904 1.00 88.88 419 SER A O 1
ATOM 3183 N N . ASN A 1 420 ? 31.894 -5.099 -43.423 1.00 85.12 420 ASN A N 1
ATOM 3184 C CA . ASN A 1 420 ? 32.219 -5.670 -42.120 1.00 85.12 420 ASN A CA 1
ATOM 3185 C C . ASN A 1 420 ? 33.096 -4.682 -41.341 1.00 85.12 420 ASN A C 1
ATOM 3187 O O . ASN A 1 420 ? 34.170 -4.296 -41.806 1.00 85.12 420 ASN A O 1
ATOM 3191 N N . GLY A 1 421 ? 32.631 -4.239 -40.176 1.00 72.25 421 GLY A N 1
ATOM 3192 C CA . GLY A 1 421 ? 33.385 -3.359 -39.295 1.00 72.25 421 GLY A CA 1
ATOM 3193 C C . GLY A 1 421 ? 34.023 -4.163 -38.167 1.00 72.25 421 GLY A C 1
ATOM 3194 O O . GLY A 1 421 ? 33.324 -4.695 -37.313 1.00 72.25 421 GLY A O 1
ATOM 3195 N N . GLN A 1 422 ? 35.354 -4.217 -38.124 1.00 57.00 422 GLN A N 1
ATOM 3196 C CA . GLN A 1 422 ? 36.098 -4.866 -37.032 1.00 57.00 422 GLN A CA 1
ATOM 3197 C C . GLN A 1 422 ? 36.383 -3.925 -35.842 1.00 57.00 422 GLN A C 1
ATOM 3199 O O . GLN A 1 422 ? 37.075 -4.304 -34.903 1.00 57.00 422 GLN A O 1
ATOM 3204 N N . SER A 1 423 ? 35.901 -2.676 -35.855 1.00 54.28 423 SER A N 1
ATOM 3205 C CA . SER A 1 423 ? 36.236 -1.672 -34.831 1.00 54.28 423 SER A CA 1
ATOM 3206 C C . SER A 1 423 ? 35.013 -0.865 -34.396 1.00 54.28 423 SER A C 1
ATOM 3208 O O . SER A 1 423 ? 34.305 -0.314 -35.241 1.00 54.28 423 SER A O 1
ATOM 3210 N N . GLY A 1 424 ? 34.821 -0.725 -33.076 1.00 55.25 424 GLY A N 1
ATOM 3211 C CA . GLY A 1 424 ? 33.629 -0.156 -32.416 1.00 55.25 424 GLY A CA 1
ATOM 3212 C C . GLY A 1 424 ? 33.218 1.278 -32.800 1.00 55.25 424 GLY A C 1
ATOM 3213 O O . GLY A 1 424 ? 32.161 1.754 -32.386 1.00 55.25 424 GLY A O 1
ATOM 3214 N N . SER A 1 425 ? 34.015 1.972 -33.618 1.00 60.34 425 SER A N 1
ATOM 3215 C CA . SER A 1 425 ? 33.640 3.249 -34.239 1.00 60.34 425 SER A CA 1
ATOM 3216 C C . SER A 1 425 ? 32.640 3.056 -35.394 1.00 60.34 425 SER A C 1
ATOM 3218 O O . SER A 1 425 ? 31.630 3.760 -35.475 1.00 60.34 425 SER A O 1
ATOM 3220 N N . LEU A 1 426 ? 32.852 2.051 -36.253 1.00 60.56 426 LEU A N 1
ATOM 3221 C CA . LEU A 1 426 ? 32.079 1.847 -37.487 1.00 60.56 426 LEU A CA 1
ATOM 3222 C C . LEU A 1 426 ? 30.827 0.989 -37.266 1.00 60.56 426 LEU A C 1
ATOM 3224 O O . LEU A 1 426 ? 29.733 1.388 -37.661 1.00 60.56 426 LEU A O 1
ATOM 3228 N N . SER A 1 427 ? 30.981 -0.132 -36.571 1.00 64.69 427 SER A N 1
ATOM 3229 C CA . SER A 1 427 ? 29.941 -1.114 -36.236 1.00 64.69 427 SER A CA 1
ATOM 3230 C C . SER A 1 427 ? 29.891 -1.324 -34.721 1.00 64.69 427 SER A C 1
ATOM 3232 O O . SER A 1 427 ? 30.694 -0.741 -33.987 1.00 64.69 427 SER A O 1
ATOM 3234 N N . SER A 1 428 ? 28.905 -2.068 -34.233 1.00 67.75 428 SER A N 1
ATOM 3235 C CA . SER A 1 428 ? 28.868 -2.527 -32.843 1.00 67.75 428 SER A CA 1
ATOM 3236 C C . SER A 1 428 ? 29.441 -3.941 -32.733 1.00 67.75 428 SER A C 1
ATOM 3238 O O . SER A 1 428 ? 29.347 -4.709 -33.685 1.00 67.75 428 SER A O 1
ATOM 3240 N N . THR A 1 429 ? 30.001 -4.324 -31.581 1.00 68.81 429 THR A N 1
ATOM 3241 C CA . THR A 1 429 ? 30.493 -5.699 -31.349 1.00 68.81 429 THR A CA 1
ATOM 3242 C C . THR A 1 429 ? 29.375 -6.736 -31.494 1.00 68.81 429 THR A C 1
ATOM 3244 O O . THR A 1 429 ? 29.620 -7.851 -31.939 1.00 68.81 429 THR A O 1
ATOM 3247 N N . THR A 1 430 ? 28.140 -6.355 -31.156 1.00 70.50 430 THR A N 1
ATOM 3248 C CA . THR A 1 430 ? 26.943 -7.202 -31.260 1.00 70.50 430 THR A CA 1
ATOM 3249 C C . THR A 1 430 ? 26.345 -7.242 -32.672 1.00 70.50 430 THR A C 1
ATOM 3251 O O . THR A 1 430 ? 25.575 -8.145 -32.980 1.00 70.50 430 THR A O 1
ATOM 3254 N N . ALA A 1 431 ? 26.732 -6.306 -33.547 1.00 76.75 431 ALA A N 1
ATOM 3255 C CA . ALA A 1 431 ? 26.271 -6.188 -34.931 1.00 76.75 431 ALA A CA 1
ATOM 3256 C C . ALA A 1 431 ? 27.450 -5.769 -35.840 1.00 76.75 431 ALA A C 1
ATOM 3258 O O . ALA A 1 431 ? 27.582 -4.579 -36.164 1.00 76.75 431 ALA A O 1
ATOM 3259 N N . PRO A 1 432 ? 28.344 -6.713 -36.209 1.00 78.12 432 PRO A N 1
ATOM 3260 C CA . PRO A 1 432 ? 29.619 -6.414 -36.871 1.00 78.12 432 PRO A CA 1
ATOM 3261 C C . PRO A 1 432 ? 29.450 -5.950 -38.322 1.00 78.12 432 PRO A C 1
ATOM 3263 O O . PRO A 1 432 ? 30.251 -5.153 -38.822 1.00 78.12 432 PRO A O 1
ATOM 3266 N N . LEU A 1 433 ? 28.388 -6.406 -38.989 1.00 87.50 433 LEU A N 1
ATOM 3267 C CA . LEU A 1 433 ? 28.000 -5.910 -40.302 1.00 87.50 433 LEU A CA 1
ATOM 3268 C C . LEU A 1 433 ? 27.459 -4.487 -40.173 1.00 87.50 433 LEU A C 1
ATOM 3270 O O . LEU A 1 433 ? 26.699 -4.176 -39.249 1.00 87.50 433 LEU A O 1
ATOM 3274 N N . PHE A 1 434 ? 27.841 -3.620 -41.108 1.00 88.81 434 PHE A N 1
ATOM 3275 C CA . PHE A 1 434 ? 27.283 -2.284 -41.189 1.00 88.81 434 PHE A CA 1
ATOM 3276 C C . PHE A 1 434 ? 26.957 -1.836 -42.610 1.00 88.81 434 PHE A C 1
ATOM 3278 O O . PHE A 1 434 ? 27.635 -2.180 -43.581 1.00 88.81 434 PHE A O 1
ATOM 3285 N N . VAL A 1 435 ? 25.931 -0.997 -42.693 1.00 90.94 435 VAL A N 1
ATOM 3286 C CA . VAL A 1 435 ? 25.440 -0.353 -43.909 1.00 90.94 435 VAL A CA 1
ATOM 3287 C C . VAL A 1 435 ? 25.546 1.158 -43.734 1.00 90.94 435 VAL A C 1
ATOM 3289 O O . VAL A 1 435 ? 25.284 1.683 -42.653 1.00 90.94 435 VAL A O 1
ATOM 3292 N N . SER A 1 436 ? 25.948 1.874 -44.782 1.00 90.25 436 SER A N 1
ATOM 3293 C CA . SER A 1 436 ? 26.012 3.338 -44.784 1.00 90.25 436 SER A CA 1
ATOM 3294 C C . SER A 1 436 ? 25.074 3.881 -45.854 1.00 90.25 436 SER A C 1
ATOM 3296 O O . SER A 1 436 ? 25.311 3.671 -47.037 1.00 90.25 436 SER A O 1
ATOM 3298 N N . LEU A 1 437 ? 24.026 4.582 -45.432 1.00 89.50 437 LEU A N 1
ATOM 3299 C CA . LEU A 1 437 ? 22.965 5.122 -46.276 1.00 89.50 437 LEU A CA 1
ATOM 3300 C C . LEU A 1 437 ? 23.097 6.642 -46.376 1.00 89.50 437 LEU A C 1
ATOM 3302 O O . LEU A 1 437 ? 23.323 7.314 -45.367 1.00 89.50 437 LEU A O 1
ATOM 3306 N N . PHE A 1 438 ? 22.888 7.195 -47.569 1.00 87.94 438 PHE A N 1
ATOM 3307 C CA . PHE A 1 438 ? 22.699 8.633 -47.766 1.00 87.94 438 PHE A CA 1
ATOM 3308 C C . PHE A 1 438 ? 21.502 8.893 -48.701 1.00 87.94 438 PHE A C 1
ATOM 3310 O O . PHE A 1 438 ? 21.700 9.304 -49.846 1.00 87.94 438 PHE A O 1
ATOM 3317 N N . PRO A 1 439 ? 20.258 8.699 -48.216 1.00 82.56 439 PRO A N 1
ATOM 3318 C CA . PRO A 1 439 ? 19.063 8.696 -49.067 1.00 82.56 439 PRO A CA 1
ATOM 3319 C C . PRO A 1 439 ? 18.823 10.006 -49.833 1.00 82.56 439 PRO A C 1
ATOM 3321 O O . PRO A 1 439 ? 18.312 9.990 -50.946 1.00 82.56 439 PRO A O 1
ATOM 3324 N N . GLU A 1 440 ? 19.231 11.155 -49.278 1.00 79.00 440 GLU A N 1
ATOM 3325 C CA . GLU A 1 440 ? 19.078 12.465 -49.939 1.00 79.00 440 GLU A CA 1
ATOM 3326 C C . GLU A 1 440 ? 19.979 12.644 -51.177 1.00 79.00 440 GLU A C 1
ATOM 3328 O O . GLU A 1 440 ? 19.835 13.626 -51.906 1.00 79.00 440 GLU A O 1
ATOM 3333 N N . ARG A 1 441 ? 20.957 11.757 -51.398 1.00 78.69 441 ARG A N 1
ATOM 3334 C CA . ARG A 1 441 ? 21.953 11.903 -52.474 1.00 78.69 441 ARG A CA 1
ATOM 3335 C C . ARG A 1 441 ? 22.194 10.649 -53.289 1.00 78.69 441 ARG A C 1
ATOM 3337 O O . ARG A 1 441 ? 22.549 10.769 -54.458 1.00 78.69 441 ARG A O 1
ATOM 3344 N N . ASP A 1 442 ? 22.044 9.480 -52.684 1.00 81.94 442 ASP A N 1
ATOM 3345 C CA . ASP A 1 442 ? 22.222 8.199 -53.348 1.00 81.94 442 ASP A CA 1
ATOM 3346 C C . ASP A 1 442 ? 20.866 7.516 -53.533 1.00 81.94 442 ASP A C 1
ATOM 3348 O O . ASP A 1 442 ? 20.259 7.047 -52.571 1.00 81.94 442 ASP A O 1
ATOM 3352 N N . ARG A 1 443 ? 20.406 7.448 -54.790 1.00 80.94 443 ARG A N 1
ATOM 3353 C CA . ARG A 1 443 ? 19.146 6.786 -55.163 1.00 80.94 443 ARG A CA 1
ATOM 3354 C C . ARG A 1 443 ? 19.219 5.261 -55.049 1.00 80.94 443 ARG A C 1
ATOM 3356 O O . ARG A 1 443 ? 18.173 4.622 -55.036 1.00 80.94 443 ARG A O 1
ATOM 3363 N N . ASN A 1 444 ? 20.412 4.678 -54.925 1.00 84.50 444 ASN A N 1
ATOM 3364 C CA . ASN A 1 444 ? 20.588 3.235 -54.744 1.00 84.50 444 ASN A CA 1
ATOM 3365 C C . ASN A 1 444 ? 20.422 2.796 -53.284 1.00 84.50 444 ASN A C 1
ATOM 3367 O O . ASN A 1 444 ? 20.628 1.620 -52.964 1.00 84.50 444 ASN A O 1
ATOM 3371 N N . CYS A 1 445 ? 20.087 3.722 -52.388 1.00 87.00 445 CYS A N 1
ATOM 3372 C CA . CYS A 1 445 ? 19.850 3.417 -50.994 1.00 87.00 445 CYS A CA 1
ATOM 3373 C C . CYS A 1 445 ? 18.609 4.148 -50.485 1.00 87.00 445 CYS A C 1
ATOM 3375 O O . CYS A 1 445 ? 18.330 5.284 -50.870 1.00 87.00 445 CYS A O 1
ATOM 3377 N N . HIS A 1 446 ? 17.854 3.491 -49.614 1.00 89.00 446 HIS A N 1
ATOM 3378 C CA . HIS A 1 446 ? 16.638 4.068 -49.062 1.00 89.00 446 HIS A CA 1
ATOM 3379 C C . HIS A 1 446 ? 16.373 3.533 -47.657 1.00 89.00 446 HIS A C 1
ATOM 3381 O O . HIS A 1 446 ? 16.824 2.444 -47.295 1.00 89.00 446 HIS A O 1
ATOM 3387 N N . LEU A 1 447 ? 15.660 4.329 -46.867 1.00 89.94 447 LEU A N 1
ATOM 3388 C CA . LEU A 1 447 ? 15.190 3.985 -45.533 1.00 89.94 447 LEU A CA 1
ATOM 3389 C C . LEU A 1 447 ? 13.713 4.353 -45.465 1.00 89.94 447 LEU A C 1
ATOM 3391 O O . LEU A 1 447 ? 13.371 5.523 -45.629 1.00 89.94 447 LEU A O 1
ATOM 3395 N N . MET A 1 448 ? 12.870 3.371 -45.170 1.00 88.31 448 MET A N 1
ATOM 3396 C CA . MET A 1 448 ? 11.440 3.566 -44.966 1.00 88.31 448 MET A CA 1
ATOM 3397 C C . MET A 1 448 ? 11.082 3.224 -43.526 1.00 88.31 448 MET A C 1
ATOM 3399 O O . MET A 1 448 ? 11.427 2.149 -43.041 1.00 88.31 448 MET A O 1
ATOM 3403 N N . VAL A 1 449 ? 10.386 4.137 -42.850 1.00 88.06 449 VAL A N 1
ATOM 3404 C CA . VAL A 1 449 ? 9.846 3.926 -41.500 1.00 88.06 449 VAL A CA 1
ATOM 3405 C C . VAL A 1 449 ? 8.368 3.571 -41.631 1.00 88.06 449 VAL A C 1
ATOM 3407 O O . VAL A 1 449 ? 7.594 4.322 -42.223 1.00 88.06 449 VAL A O 1
ATOM 3410 N N . HIS A 1 450 ? 7.965 2.423 -41.095 1.00 85.81 450 HIS A N 1
ATOM 3411 C CA . HIS A 1 450 ? 6.609 1.890 -41.236 1.00 85.81 450 HIS A CA 1
ATOM 3412 C C . HIS A 1 450 ? 5.636 2.464 -40.191 1.00 85.81 450 HIS A C 1
ATOM 3414 O O . HIS A 1 450 ? 5.063 1.732 -39.395 1.00 85.81 450 HIS A O 1
ATOM 3420 N N . GLU A 1 451 ? 5.407 3.779 -40.179 1.00 72.88 451 GLU A N 1
ATOM 3421 C CA . GLU A 1 451 ? 4.549 4.415 -39.157 1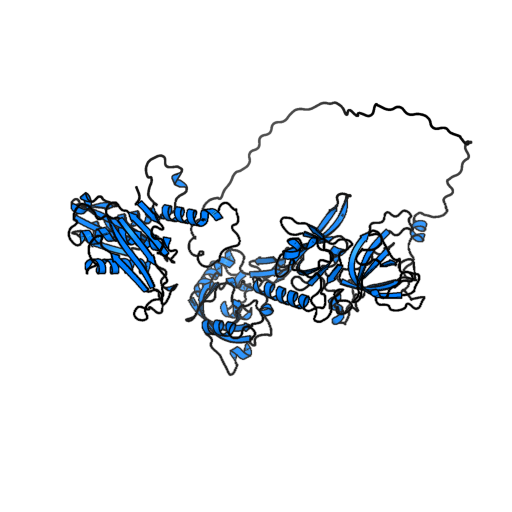.00 72.88 451 GLU A CA 1
ATOM 3422 C C . GLU A 1 451 ? 3.049 4.085 -39.292 1.00 72.88 451 GLU A C 1
ATOM 3424 O O . GLU A 1 451 ? 2.304 4.173 -38.318 1.00 72.88 451 GLU A O 1
ATOM 3429 N N . ASN A 1 452 ? 2.599 3.726 -40.501 1.00 69.44 452 ASN A N 1
ATOM 3430 C CA . ASN A 1 452 ? 1.179 3.527 -40.836 1.00 69.44 452 ASN A CA 1
ATOM 3431 C C . ASN A 1 452 ? 0.818 2.070 -41.156 1.00 69.44 452 ASN A C 1
ATOM 3433 O O . ASN A 1 452 ? -0.349 1.778 -41.412 1.00 69.44 452 ASN A O 1
ATOM 3437 N N . SER A 1 453 ? 1.809 1.180 -41.204 1.00 77.06 453 SER A N 1
ATOM 3438 C CA . SER A 1 453 ? 1.644 -0.218 -41.621 1.00 77.06 453 SER A CA 1
ATOM 3439 C C . SER A 1 453 ? 2.185 -1.225 -40.605 1.00 77.06 453 SER A C 1
ATOM 3441 O O . SER A 1 453 ? 2.114 -2.417 -40.872 1.00 77.06 453 SER A O 1
ATOM 3443 N N . ASP A 1 454 ? 2.774 -0.767 -39.496 1.00 79.50 454 ASP A N 1
ATOM 3444 C CA . ASP A 1 454 ? 3.274 -1.628 -38.420 1.00 79.50 454 ASP A CA 1
ATOM 3445 C C . ASP A 1 454 ? 2.146 -1.925 -37.421 1.00 79.50 454 ASP A C 1
ATOM 3447 O O . ASP A 1 454 ? 1.607 -1.021 -36.777 1.00 79.50 454 ASP A O 1
ATOM 3451 N N . ASP A 1 455 ? 1.793 -3.203 -37.314 1.00 74.88 455 ASP A N 1
ATOM 3452 C CA . ASP A 1 455 ? 0.822 -3.756 -36.366 1.00 74.88 455 ASP A CA 1
ATOM 3453 C C . ASP A 1 455 ? 1.467 -4.131 -35.017 1.00 74.88 455 ASP A C 1
ATOM 3455 O O . ASP A 1 455 ? 0.776 -4.535 -34.082 1.00 74.88 455 ASP A O 1
ATOM 3459 N N . GLY A 1 456 ? 2.792 -3.985 -34.899 1.00 77.81 456 GLY A N 1
ATOM 3460 C CA . GLY A 1 456 ? 3.552 -4.310 -33.700 1.00 77.81 456 GLY A CA 1
ATOM 3461 C C . GLY A 1 456 ? 3.920 -5.788 -33.559 1.00 77.81 456 GLY A C 1
ATOM 3462 O O . GLY A 1 456 ? 4.448 -6.150 -32.513 1.00 77.81 456 GLY A O 1
ATOM 3463 N N . THR A 1 457 ? 3.678 -6.646 -34.558 1.00 81.75 457 THR A N 1
ATOM 3464 C CA . THR A 1 457 ? 3.947 -8.096 -34.446 1.00 81.75 457 THR A CA 1
ATOM 3465 C C . THR A 1 457 ? 5.264 -8.514 -35.100 1.00 81.75 457 THR A C 1
ATOM 3467 O O . THR A 1 457 ? 5.974 -9.381 -34.585 1.00 81.75 457 THR A O 1
ATOM 3470 N N . LEU A 1 458 ? 5.642 -7.854 -36.196 1.00 86.44 458 LEU A N 1
ATOM 3471 C CA . LEU A 1 458 ? 6.825 -8.192 -36.993 1.00 86.44 458 LEU A CA 1
ATOM 3472 C C . LEU A 1 458 ? 8.137 -7.902 -36.252 1.00 86.44 458 LEU A C 1
ATOM 3474 O O . LEU A 1 458 ? 8.250 -6.881 -35.574 1.00 86.44 458 LEU A O 1
ATOM 3478 N N . CYS A 1 459 ? 9.148 -8.762 -36.418 1.00 87.19 459 CYS A N 1
ATOM 3479 C CA . CYS A 1 459 ? 10.515 -8.573 -35.902 1.00 87.19 459 CYS A CA 1
ATOM 3480 C C . CYS A 1 459 ? 10.602 -8.301 -34.381 1.00 87.19 459 CYS A C 1
ATOM 3482 O O . CYS A 1 459 ? 11.473 -7.559 -33.912 1.00 87.19 459 CYS A O 1
ATOM 3484 N N . THR A 1 460 ? 9.665 -8.843 -33.598 1.00 88.75 460 THR A N 1
ATOM 3485 C CA . THR A 1 460 ? 9.575 -8.649 -32.138 1.00 88.75 460 THR A CA 1
ATOM 3486 C C . THR A 1 460 ? 10.308 -9.723 -31.341 1.00 88.75 460 THR A C 1
ATOM 3488 O O . THR A 1 460 ? 10.516 -9.564 -30.134 1.00 88.75 460 THR A O 1
ATOM 3491 N N . LYS A 1 461 ? 10.750 -10.807 -31.986 1.00 91.12 461 LYS A N 1
ATOM 3492 C CA . LYS A 1 461 ? 11.369 -11.930 -31.293 1.00 91.12 461 LYS A CA 1
ATOM 3493 C C . LYS A 1 461 ? 12.750 -11.537 -30.745 1.00 91.12 461 LYS A C 1
ATOM 3495 O O . LYS A 1 461 ? 13.576 -10.969 -31.469 1.00 91.12 461 LYS A O 1
ATOM 3500 N N . PRO A 1 462 ? 13.063 -11.846 -29.475 1.00 91.88 462 PRO A N 1
ATOM 3501 C CA . PRO A 1 462 ? 14.410 -11.651 -28.951 1.00 91.88 462 PRO A CA 1
ATOM 3502 C C . PRO A 1 462 ? 15.448 -12.523 -29.659 1.00 91.88 462 PRO A C 1
ATOM 3504 O O . PRO A 1 462 ? 15.218 -13.708 -29.928 1.00 91.88 462 PRO A O 1
ATOM 3507 N N . LEU A 1 463 ? 16.637 -11.963 -29.887 1.00 89.25 463 LEU A N 1
ATOM 3508 C CA . LEU A 1 463 ? 17.754 -12.704 -30.469 1.00 89.25 463 LEU A CA 1
ATOM 3509 C C . LEU A 1 463 ? 18.147 -13.886 -29.571 1.00 89.25 463 LEU A C 1
ATOM 3511 O O . LEU A 1 463 ? 18.370 -13.736 -28.370 1.00 89.25 463 LEU A O 1
ATOM 3515 N N . GLY A 1 464 ? 18.238 -15.075 -30.168 1.00 84.69 464 GLY A N 1
ATOM 3516 C CA . GLY A 1 464 ? 18.582 -16.313 -29.462 1.00 84.69 464 GLY A CA 1
ATOM 3517 C C . GLY A 1 464 ? 17.408 -17.016 -28.769 1.00 84.69 464 GLY A C 1
ATOM 3518 O O . GLY A 1 464 ? 17.592 -18.133 -28.286 1.00 84.69 464 GLY A O 1
ATOM 3519 N N . TYR A 1 465 ? 16.200 -16.439 -28.767 1.00 90.06 465 TYR A N 1
ATOM 3520 C CA . TYR A 1 465 ? 15.027 -17.092 -28.187 1.00 90.06 465 TYR A CA 1
ATOM 3521 C C . TYR A 1 465 ? 14.565 -18.303 -29.016 1.00 90.06 465 TYR A C 1
ATOM 3523 O O . TYR A 1 465 ? 14.419 -18.248 -30.245 1.00 90.06 465 TYR A O 1
ATOM 3531 N N . ARG A 1 466 ? 14.279 -19.413 -28.328 1.00 87.19 466 ARG A N 1
ATOM 3532 C CA . ARG A 1 466 ? 13.682 -20.625 -28.900 1.00 87.19 466 ARG A CA 1
ATOM 3533 C C . ARG A 1 466 ? 12.494 -21.040 -28.045 1.00 87.19 466 ARG A C 1
ATOM 3535 O O . ARG A 1 466 ? 12.612 -21.150 -26.829 1.00 87.19 466 ARG A O 1
ATOM 3542 N N . LYS A 1 467 ? 11.351 -21.296 -28.686 1.00 86.50 467 LYS A N 1
ATOM 3543 C CA . LYS A 1 467 ? 10.116 -21.680 -27.993 1.00 86.50 467 LYS A CA 1
ATOM 3544 C C . LYS A 1 467 ? 10.362 -22.922 -27.125 1.00 86.50 467 LYS A C 1
ATOM 3546 O O . LYS A 1 467 ? 10.851 -23.932 -27.623 1.00 86.50 467 LYS A O 1
ATOM 3551 N N . GLY A 1 468 ? 10.031 -22.828 -25.838 1.00 82.25 468 GLY A N 1
ATOM 3552 C CA . GLY A 1 468 ? 10.232 -23.900 -24.855 1.00 82.25 468 GLY A CA 1
ATOM 3553 C C . GLY A 1 468 ? 11.618 -23.947 -24.198 1.00 82.25 468 GLY A C 1
ATOM 3554 O O . GLY A 1 468 ? 11.843 -24.819 -23.364 1.00 82.25 468 GLY A O 1
ATOM 3555 N N . GLN A 1 469 ? 12.536 -23.034 -24.533 1.00 87.94 469 GLN A N 1
ATOM 3556 C CA . GLN A 1 469 ? 13.823 -22.879 -23.847 1.00 87.94 469 GLN A CA 1
ATOM 3557 C C . GLN A 1 469 ? 13.903 -21.503 -23.167 1.00 87.94 469 GLN A C 1
ATOM 3559 O O . GLN A 1 469 ? 13.427 -20.522 -23.745 1.00 87.94 469 GLN A O 1
ATOM 3564 N N . PRO A 1 470 ? 14.500 -21.406 -21.962 1.00 87.00 470 PRO A N 1
ATOM 3565 C CA . PRO A 1 470 ? 14.736 -20.118 -21.322 1.00 87.00 470 PRO A CA 1
ATOM 3566 C C . PRO A 1 470 ? 15.732 -19.293 -22.142 1.00 87.00 470 PRO A C 1
ATOM 3568 O O . PRO A 1 470 ? 16.645 -19.838 -22.771 1.00 87.00 470 PRO A O 1
ATOM 3571 N N . LEU A 1 471 ? 15.562 -17.971 -22.137 1.00 90.88 471 LEU A N 1
ATOM 3572 C CA . LEU A 1 471 ? 16.466 -17.070 -22.843 1.00 90.88 471 LEU A CA 1
ATOM 3573 C C . LEU A 1 471 ? 17.845 -17.070 -22.165 1.00 90.88 471 LEU A C 1
ATOM 3575 O O . LEU A 1 471 ? 17.975 -16.801 -20.973 1.00 90.88 471 LEU A O 1
ATOM 3579 N N . THR A 1 472 ? 18.896 -17.366 -22.928 1.00 89.56 472 THR A N 1
ATOM 3580 C CA . THR A 1 472 ? 20.258 -17.467 -22.389 1.00 89.56 472 THR A CA 1
ATOM 3581 C C . THR A 1 472 ? 20.772 -16.112 -21.905 1.00 89.56 472 THR A C 1
ATOM 3583 O O . THR A 1 472 ? 20.693 -15.117 -22.631 1.00 89.56 472 THR A O 1
ATOM 3586 N N . GLY A 1 473 ? 21.340 -16.083 -20.699 1.00 88.12 473 GLY A N 1
ATOM 3587 C CA . GLY A 1 473 ? 21.873 -14.860 -20.090 1.00 88.12 473 GLY A CA 1
ATOM 3588 C C . GLY A 1 473 ? 20.808 -13.935 -19.494 1.00 88.12 473 GLY A C 1
ATOM 3589 O O . GLY A 1 473 ? 21.170 -12.874 -18.991 1.00 88.12 473 GLY A O 1
ATOM 3590 N N . LEU A 1 474 ? 19.524 -14.322 -19.528 1.00 93.25 474 LEU A N 1
ATOM 3591 C CA . LEU A 1 474 ? 18.460 -13.609 -18.825 1.00 93.25 474 LEU A CA 1
ATOM 3592 C C . LEU A 1 474 ? 18.617 -13.793 -17.312 1.00 93.25 474 LEU A C 1
ATOM 3594 O O . LEU A 1 474 ? 18.689 -14.918 -16.819 1.00 93.25 474 LEU A O 1
ATOM 3598 N N . MET A 1 475 ? 18.670 -12.682 -16.585 1.00 94.12 475 MET A N 1
ATOM 3599 C CA . MET A 1 475 ? 18.757 -12.645 -15.128 1.00 94.12 475 MET A CA 1
ATOM 3600 C C . MET A 1 475 ? 17.830 -11.570 -14.561 1.00 94.12 475 MET A C 1
ATOM 3602 O O . MET A 1 475 ? 17.384 -10.677 -15.284 1.00 94.12 475 MET A O 1
ATOM 3606 N N . THR A 1 476 ? 17.558 -11.656 -13.262 1.00 94.94 476 THR A N 1
ATOM 3607 C CA . THR A 1 476 ? 16.800 -10.630 -12.542 1.00 94.94 476 THR A CA 1
ATOM 3608 C C . THR A 1 476 ? 17.604 -9.336 -12.444 1.00 94.94 476 THR A C 1
ATOM 3610 O O . THR A 1 476 ? 18.842 -9.342 -12.460 1.00 94.94 476 THR A O 1
ATOM 3613 N N . LEU A 1 477 ? 16.907 -8.212 -12.323 1.00 94.62 477 LEU A N 1
ATOM 3614 C CA . LEU A 1 477 ? 17.503 -6.893 -12.177 1.00 94.62 477 LEU A CA 1
ATOM 3615 C C . LEU A 1 477 ? 18.368 -6.816 -10.916 1.00 94.62 477 LEU A C 1
ATOM 3617 O O . LEU A 1 477 ? 19.460 -6.255 -10.977 1.00 94.62 477 LEU A O 1
ATOM 3621 N N . GLN A 1 478 ? 17.945 -7.436 -9.810 1.00 93.50 478 GLN A N 1
ATOM 3622 C CA . GLN A 1 478 ? 18.755 -7.505 -8.592 1.00 93.50 478 GLN A CA 1
ATOM 3623 C C . GLN A 1 478 ? 20.080 -8.253 -8.826 1.00 93.50 478 GLN A C 1
ATOM 3625 O O . GLN A 1 478 ? 21.144 -7.727 -8.511 1.00 93.50 478 GLN A O 1
ATOM 3630 N N . ASN A 1 479 ? 20.053 -9.419 -9.485 1.00 93.44 479 ASN A N 1
ATOM 3631 C CA . ASN A 1 479 ? 21.278 -10.164 -9.807 1.00 93.44 479 ASN A CA 1
ATOM 3632 C C . ASN A 1 479 ? 22.200 -9.380 -10.755 1.00 93.44 479 ASN A C 1
ATOM 3634 O O . ASN A 1 479 ? 23.426 -9.468 -10.664 1.00 93.44 479 ASN A O 1
ATOM 3638 N N . PHE A 1 480 ? 21.622 -8.594 -11.664 1.00 93.19 480 PHE A N 1
ATOM 3639 C CA . PHE A 1 480 ? 22.383 -7.707 -12.539 1.00 93.19 480 PHE A CA 1
ATOM 3640 C C . PHE A 1 480 ? 23.093 -6.590 -11.756 1.00 93.19 480 PHE A C 1
ATOM 3642 O O . PHE A 1 480 ? 24.268 -6.300 -12.012 1.00 93.19 480 PHE A O 1
ATOM 3649 N N . ILE A 1 481 ? 22.404 -6.001 -10.773 1.00 91.12 481 ILE A N 1
ATOM 3650 C CA . ILE A 1 481 ? 22.950 -4.993 -9.854 1.00 91.12 481 ILE A CA 1
ATOM 3651 C C . ILE A 1 481 ? 24.085 -5.586 -9.010 1.00 91.12 481 ILE A C 1
ATOM 3653 O O . ILE A 1 481 ? 25.150 -4.977 -8.924 1.00 91.12 481 ILE A O 1
ATOM 3657 N N . ASP A 1 482 ? 23.902 -6.796 -8.481 1.00 89.62 482 ASP A N 1
ATOM 3658 C CA . ASP A 1 482 ? 24.834 -7.459 -7.556 1.00 89.62 482 ASP A CA 1
ATOM 3659 C C . ASP A 1 482 ? 26.102 -8.031 -8.224 1.00 89.62 482 ASP A C 1
ATOM 3661 O O . ASP A 1 482 ? 26.919 -8.678 -7.571 1.00 89.62 482 ASP A O 1
ATOM 3665 N N . GLY A 1 483 ? 26.298 -7.782 -9.523 1.00 84.88 483 GLY A N 1
ATOM 3666 C CA . GLY A 1 483 ? 27.517 -8.153 -10.255 1.00 84.88 483 GLY A CA 1
ATOM 3667 C C . GLY A 1 483 ? 27.273 -8.707 -11.657 1.00 84.88 483 GLY A C 1
ATOM 3668 O O . GLY A 1 483 ? 28.209 -8.827 -12.444 1.00 84.88 483 GLY A O 1
ATOM 3669 N N . GLY A 1 484 ? 26.021 -8.992 -12.024 1.00 85.31 484 GLY A N 1
ATOM 3670 C CA . GLY A 1 484 ? 25.687 -9.503 -13.355 1.00 85.31 484 GLY A CA 1
ATOM 3671 C C . GLY A 1 484 ? 25.994 -8.539 -14.509 1.00 85.31 484 GLY A C 1
ATOM 3672 O O . GLY A 1 484 ? 26.128 -8.981 -15.646 1.00 85.31 484 GLY A O 1
ATOM 3673 N N . HIS A 1 485 ? 26.181 -7.245 -14.236 1.00 83.50 485 HIS A N 1
ATOM 3674 C CA . HIS A 1 485 ? 26.596 -6.255 -15.236 1.00 83.50 485 HIS A CA 1
ATOM 3675 C C . HIS A 1 485 ? 28.008 -6.479 -15.815 1.00 83.50 485 HIS A C 1
ATOM 3677 O O . HIS A 1 485 ? 28.308 -5.939 -16.879 1.00 83.50 485 HIS A O 1
ATOM 3683 N N . GLU A 1 486 ? 28.867 -7.262 -15.152 1.00 84.38 486 GLU A N 1
ATOM 3684 C CA . GLU A 1 486 ? 30.193 -7.640 -15.671 1.00 84.38 486 GLU A CA 1
ATOM 3685 C C . GLU A 1 486 ? 30.136 -8.846 -16.626 1.00 84.38 486 GLU A C 1
ATOM 3687 O O . GLU A 1 486 ? 31.094 -9.121 -17.354 1.00 84.38 486 GLU A O 1
ATOM 3692 N N . ILE A 1 487 ? 29.014 -9.573 -16.644 1.00 85.12 487 ILE A N 1
ATOM 3693 C CA . ILE A 1 487 ? 28.835 -10.767 -17.470 1.00 85.12 487 ILE A CA 1
ATOM 3694 C C . ILE A 1 487 ? 28.615 -10.353 -18.931 1.00 85.12 487 ILE A C 1
ATOM 3696 O O . ILE A 1 487 ? 27.747 -9.544 -19.263 1.00 85.12 487 ILE A O 1
ATOM 3700 N N . VAL A 1 488 ? 29.393 -10.955 -19.831 1.00 79.00 488 VAL A N 1
ATOM 3701 C CA . VAL A 1 488 ? 29.234 -10.774 -21.280 1.00 79.00 488 VAL A CA 1
ATOM 3702 C C . VAL A 1 488 ? 27.887 -11.357 -21.720 1.00 79.00 488 VAL A C 1
ATOM 3704 O O . VAL A 1 488 ? 27.567 -12.488 -21.367 1.00 79.00 488 VAL A O 1
ATOM 3707 N N . ASP A 1 489 ? 27.119 -10.601 -22.511 1.00 82.12 489 ASP A N 1
ATOM 3708 C CA . ASP A 1 489 ? 25.760 -10.966 -22.957 1.00 82.12 489 ASP A CA 1
ATOM 3709 C C . ASP A 1 489 ? 24.727 -11.095 -21.814 1.00 82.12 489 ASP A C 1
ATOM 3711 O O . ASP A 1 489 ? 23.749 -11.837 -21.915 1.00 82.12 489 ASP A O 1
ATOM 3715 N N . ALA A 1 490 ? 24.916 -10.349 -20.719 1.00 89.69 490 ALA A N 1
ATOM 3716 C CA . ALA A 1 490 ? 23.885 -10.196 -19.698 1.00 89.69 490 ALA A CA 1
ATOM 3717 C C . ALA A 1 490 ? 22.615 -9.563 -20.292 1.00 89.69 490 ALA A C 1
ATOM 3719 O O . ALA A 1 490 ? 22.675 -8.525 -20.970 1.00 89.69 490 ALA A O 1
ATOM 3720 N N . LYS A 1 491 ? 21.465 -10.182 -20.008 1.00 94.38 491 LYS A N 1
ATOM 3721 C CA . LYS A 1 491 ? 20.142 -9.716 -20.425 1.00 94.38 491 LYS A CA 1
ATOM 3722 C C . LYS A 1 491 ? 19.267 -9.488 -19.200 1.00 94.38 491 LYS A C 1
ATOM 3724 O O . LYS A 1 491 ? 19.197 -10.341 -18.319 1.00 94.38 491 LYS A O 1
ATOM 3729 N N . ILE A 1 492 ? 18.575 -8.357 -19.170 1.00 95.75 492 ILE A N 1
ATOM 3730 C CA . ILE A 1 492 ? 17.594 -8.025 -18.134 1.00 95.75 492 ILE A CA 1
ATOM 3731 C C . ILE A 1 492 ? 16.272 -7.644 -18.782 1.00 95.75 492 ILE A C 1
ATOM 3733 O O . ILE A 1 492 ? 16.249 -6.989 -19.825 1.00 95.75 492 ILE A O 1
ATOM 3737 N N . LEU A 1 493 ? 15.176 -8.055 -18.156 1.00 96.62 493 LEU A N 1
ATOM 3738 C CA . LEU A 1 493 ? 13.821 -7.762 -18.598 1.00 96.62 493 LEU A CA 1
ATOM 3739 C C . LEU A 1 493 ? 13.165 -6.848 -17.568 1.00 96.62 493 LEU A C 1
ATOM 3741 O O . LEU A 1 493 ? 13.080 -7.205 -16.399 1.00 96.62 493 LEU A O 1
ATOM 3745 N N . VAL A 1 494 ? 12.733 -5.665 -17.995 1.00 96.38 494 VAL A N 1
ATOM 3746 C CA . VAL A 1 494 ? 12.200 -4.637 -17.094 1.00 96.38 494 VAL A CA 1
ATOM 3747 C C . VAL A 1 494 ? 10.923 -4.027 -17.657 1.00 96.38 494 VAL A C 1
ATOM 3749 O O . VAL A 1 494 ? 10.782 -3.867 -18.866 1.00 96.38 494 VAL A O 1
ATOM 3752 N N . VAL A 1 495 ? 9.991 -3.647 -16.790 1.00 95.19 495 VAL A N 1
ATOM 3753 C CA . VAL A 1 495 ? 8.795 -2.880 -17.158 1.00 95.19 495 VAL A CA 1
ATOM 3754 C C . VAL A 1 495 ? 9.013 -1.399 -16.867 1.00 95.19 495 VAL A C 1
ATOM 3756 O O . VAL A 1 495 ? 9.631 -1.031 -15.866 1.00 95.19 495 VAL A O 1
ATOM 3759 N N . VAL A 1 496 ? 8.496 -0.523 -17.727 1.00 92.00 496 VAL A N 1
ATOM 3760 C CA . VAL A 1 496 ? 8.544 0.930 -17.513 1.00 92.00 496 VAL A CA 1
ATOM 3761 C C . VAL A 1 496 ? 7.538 1.310 -16.425 1.00 92.00 496 VAL A C 1
ATOM 3763 O O . VAL A 1 496 ? 6.343 1.331 -16.683 1.00 92.00 496 VAL A O 1
ATOM 3766 N N . LYS A 1 497 ? 7.993 1.637 -15.213 1.00 88.06 497 LYS A N 1
ATOM 3767 C CA . LYS A 1 497 ? 7.152 2.022 -14.061 1.00 88.06 497 LYS A CA 1
ATOM 3768 C C . LYS A 1 497 ? 6.619 3.449 -14.172 1.00 88.06 497 LYS A C 1
ATOM 3770 O O . LYS A 1 497 ? 5.448 3.700 -13.892 1.00 88.06 497 LYS A O 1
ATOM 3775 N N . SER A 1 498 ? 7.469 4.394 -14.568 1.00 85.56 498 SER A N 1
ATOM 3776 C CA . SER A 1 498 ? 7.081 5.789 -14.800 1.00 85.56 498 SER A CA 1
ATOM 3777 C C . SER A 1 498 ? 8.010 6.475 -15.800 1.00 85.56 498 SER A C 1
ATOM 3779 O O . SER A 1 498 ? 9.172 6.095 -15.971 1.00 85.56 498 SER A O 1
ATOM 3781 N N . ILE A 1 499 ? 7.476 7.490 -16.479 1.00 86.00 499 ILE A N 1
ATOM 3782 C CA . ILE A 1 499 ? 8.180 8.271 -17.499 1.00 86.00 499 ILE A CA 1
ATOM 3783 C C . ILE A 1 499 ? 8.411 9.671 -16.933 1.00 86.00 499 ILE A C 1
ATOM 3785 O O . ILE A 1 499 ? 7.454 10.377 -16.621 1.00 86.00 499 ILE A O 1
ATOM 3789 N N . GLY A 1 500 ? 9.675 10.063 -16.766 1.00 81.25 500 GLY A N 1
ATOM 3790 C CA . GLY A 1 500 ? 10.033 11.395 -16.287 1.00 81.25 500 GLY A CA 1
ATOM 3791 C C . GLY A 1 500 ? 9.874 12.483 -17.352 1.00 81.25 500 GLY A C 1
ATOM 3792 O O . GLY A 1 500 ? 9.828 12.211 -18.552 1.00 81.25 500 GLY A O 1
ATOM 3793 N N . ALA A 1 501 ? 9.846 13.740 -16.907 1.00 79.75 501 ALA A N 1
ATOM 3794 C CA . ALA A 1 501 ? 9.797 14.895 -17.798 1.00 79.75 501 ALA A CA 1
ATOM 3795 C C . ALA A 1 501 ? 11.071 15.026 -18.653 1.00 79.75 501 ALA A C 1
ATOM 3797 O O . ALA A 1 501 ? 12.183 14.729 -18.199 1.00 79.75 501 ALA A O 1
ATOM 3798 N N . LYS A 1 502 ? 10.905 15.534 -19.879 1.00 83.44 502 LYS A N 1
ATOM 3799 C CA . LYS A 1 502 ? 12.003 15.830 -20.805 1.00 83.44 502 LYS A CA 1
ATOM 3800 C C . LYS A 1 502 ? 12.820 17.016 -20.303 1.00 83.44 502 LYS A C 1
ATOM 3802 O O . LYS A 1 502 ? 12.282 18.097 -20.083 1.00 83.44 502 LYS A O 1
ATOM 3807 N N . LYS A 1 503 ? 14.128 16.818 -20.137 1.00 85.12 503 LYS A N 1
ATOM 3808 C CA . LYS A 1 503 ? 15.076 17.835 -19.663 1.00 85.12 503 LYS A CA 1
ATOM 3809 C C . LYS A 1 503 ? 16.110 18.136 -20.737 1.00 85.12 503 LYS A C 1
ATOM 3811 O O . LYS A 1 503 ? 16.581 17.229 -21.419 1.00 85.12 503 LYS A O 1
ATOM 3816 N N . GLN A 1 504 ? 16.504 19.398 -20.851 1.00 86.69 504 GLN A N 1
ATOM 3817 C CA . GLN A 1 504 ? 17.662 19.802 -21.644 1.00 86.69 504 GLN A CA 1
ATOM 3818 C C . GLN A 1 504 ? 18.866 19.947 -20.716 1.00 86.69 504 GLN A C 1
ATOM 3820 O O . GLN A 1 504 ? 18.805 20.657 -19.715 1.00 86.69 504 GLN A O 1
ATOM 3825 N N . ILE A 1 505 ? 19.946 19.235 -21.026 1.00 84.94 505 ILE A N 1
ATOM 3826 C CA . ILE A 1 505 ? 21.173 19.207 -20.235 1.00 84.94 505 ILE A CA 1
ATOM 3827 C C . ILE A 1 505 ? 22.316 19.714 -21.111 1.00 84.94 505 ILE A C 1
ATOM 3829 O O . ILE A 1 505 ? 22.633 19.121 -22.145 1.00 84.94 505 ILE A O 1
ATOM 3833 N N . THR A 1 506 ? 22.952 20.796 -20.669 1.00 84.75 506 THR A N 1
ATOM 3834 C CA . THR A 1 506 ? 24.214 21.291 -21.225 1.00 84.75 506 THR A CA 1
ATOM 3835 C C . THR A 1 506 ? 25.353 20.390 -20.765 1.00 84.75 506 THR A C 1
ATOM 3837 O O . THR A 1 506 ? 25.603 20.239 -19.566 1.00 84.75 506 THR A O 1
ATOM 3840 N N . ARG A 1 507 ? 26.032 19.756 -21.715 1.00 76.50 507 ARG A N 1
ATOM 3841 C CA . ARG A 1 507 ? 27.207 18.922 -21.465 1.00 76.50 507 ARG A CA 1
ATOM 3842 C C . ARG A 1 507 ? 28.439 19.786 -21.172 1.00 76.50 507 ARG A C 1
ATOM 3844 O O . ARG A 1 507 ? 28.436 21.001 -21.342 1.00 76.50 507 ARG A O 1
ATOM 3851 N N . LYS A 1 508 ? 29.522 19.133 -20.731 1.00 76.12 508 LYS A N 1
ATOM 3852 C CA . LYS A 1 508 ? 30.825 19.778 -20.465 1.00 76.12 508 LYS A CA 1
ATOM 3853 C C . LYS A 1 508 ? 31.466 20.401 -21.712 1.00 76.12 508 LYS A C 1
ATOM 3855 O O . LYS A 1 508 ? 32.364 21.217 -21.575 1.00 76.12 508 LYS A O 1
ATOM 3860 N N . ASP A 1 509 ? 31.029 19.984 -22.894 1.00 73.94 509 ASP A N 1
ATOM 3861 C CA . ASP A 1 509 ? 31.440 20.495 -24.204 1.00 73.94 509 ASP A CA 1
ATOM 3862 C C . ASP A 1 509 ? 30.537 21.647 -24.697 1.00 73.94 509 ASP A C 1
ATOM 3864 O O . ASP A 1 509 ? 30.551 21.963 -25.881 1.00 73.94 509 ASP A O 1
ATOM 3868 N N . GLU A 1 510 ? 29.729 22.236 -23.802 1.00 72.31 510 GLU A N 1
ATOM 3869 C CA . GLU A 1 510 ? 28.747 23.302 -24.068 1.00 72.31 510 GLU A CA 1
ATOM 3870 C C . GLU A 1 510 ? 27.613 22.911 -25.036 1.00 72.31 510 GLU A C 1
ATOM 3872 O O . GLU A 1 510 ? 26.736 23.722 -25.336 1.00 72.31 510 GLU A O 1
ATOM 3877 N N . THR A 1 511 ? 27.553 21.650 -25.478 1.00 79.19 511 THR A N 1
ATOM 3878 C CA . THR A 1 511 ? 26.455 21.164 -26.319 1.00 79.19 511 THR A CA 1
ATOM 3879 C C . THR A 1 511 ? 25.200 20.899 -25.490 1.00 79.19 511 THR A C 1
ATOM 3881 O O . THR A 1 511 ? 25.257 20.394 -24.365 1.00 79.19 511 THR A O 1
ATOM 3884 N N . ILE A 1 512 ? 24.033 21.228 -26.044 1.00 81.75 512 ILE A N 1
ATOM 3885 C CA . ILE A 1 512 ? 22.738 20.955 -25.413 1.00 81.75 512 ILE A CA 1
ATOM 3886 C C . ILE A 1 512 ? 22.265 19.578 -25.878 1.00 81.75 512 ILE A C 1
ATOM 3888 O O . ILE A 1 512 ? 22.146 19.330 -27.076 1.00 81.75 512 ILE A O 1
ATOM 3892 N N . THR A 1 513 ? 21.976 18.683 -24.933 1.00 83.69 513 THR A N 1
ATOM 3893 C CA . THR A 1 513 ? 21.401 17.363 -25.226 1.00 83.69 513 THR A CA 1
ATOM 3894 C C . THR A 1 513 ? 20.154 17.108 -24.402 1.00 83.69 513 THR A C 1
ATOM 3896 O O . THR A 1 513 ? 20.062 17.501 -23.242 1.00 83.69 513 THR A O 1
ATOM 3899 N N . GLU A 1 514 ? 19.180 16.444 -25.010 1.00 86.94 514 GLU A N 1
ATOM 3900 C CA . GLU A 1 514 ? 17.930 16.095 -24.346 1.00 86.94 514 GLU A CA 1
ATOM 3901 C C . GLU A 1 514 ? 18.081 14.797 -23.545 1.00 86.94 514 GLU A C 1
ATOM 3903 O O . GLU A 1 514 ? 18.805 13.880 -23.946 1.00 86.94 514 GLU A O 1
ATOM 3908 N N . ASN A 1 515 ? 17.400 14.727 -22.405 1.00 89.06 515 ASN A N 1
ATOM 3909 C CA . ASN A 1 515 ? 17.391 13.584 -21.505 1.00 89.06 515 ASN A CA 1
ATOM 3910 C C . ASN A 1 515 ? 15.970 13.318 -20.990 1.00 89.06 515 ASN A C 1
ATOM 3912 O O . ASN A 1 515 ? 15.275 14.244 -20.567 1.00 89.06 515 ASN A O 1
ATOM 3916 N N . ILE A 1 516 ? 15.577 12.043 -20.983 1.00 89.69 516 ILE A N 1
ATOM 3917 C CA . ILE A 1 516 ? 14.459 11.536 -20.185 1.00 89.69 516 ILE A CA 1
ATOM 3918 C C . ILE A 1 516 ? 14.967 10.408 -19.291 1.00 89.69 516 ILE A C 1
ATOM 3920 O O . ILE A 1 516 ? 15.563 9.446 -19.772 1.00 89.69 516 ILE A O 1
ATOM 3924 N N . ASN A 1 517 ? 14.677 10.503 -17.994 1.00 90.75 517 ASN A N 1
ATOM 3925 C CA . ASN A 1 517 ? 14.900 9.413 -17.053 1.00 90.75 517 ASN A CA 1
ATOM 3926 C C . ASN A 1 517 ? 13.586 8.656 -16.838 1.00 90.75 517 ASN A C 1
ATOM 3928 O O . ASN A 1 517 ? 12.559 9.257 -16.518 1.00 90.75 517 ASN A O 1
ATOM 3932 N N . LEU A 1 518 ? 13.641 7.341 -16.986 1.00 91.12 518 LEU A N 1
ATOM 3933 C CA . LEU A 1 518 ? 12.544 6.419 -16.733 1.00 91.12 518 LEU A CA 1
ATOM 3934 C C . LEU A 1 518 ? 12.796 5.685 -15.422 1.00 91.12 518 LEU A C 1
ATOM 3936 O O . LEU A 1 518 ? 13.938 5.333 -15.135 1.00 91.12 518 LEU A O 1
ATOM 3940 N N . GLN A 1 519 ? 11.745 5.418 -14.653 1.00 91.69 519 GLN A N 1
ATOM 3941 C CA . GLN A 1 519 ? 11.818 4.390 -13.617 1.00 91.69 519 GLN A CA 1
ATOM 3942 C C . GLN A 1 519 ? 11.432 3.065 -14.254 1.00 91.69 519 GLN A C 1
ATOM 3944 O O . GLN A 1 519 ? 10.386 2.970 -14.899 1.00 91.69 519 GLN A O 1
ATOM 3949 N N . VAL A 1 520 ? 12.283 2.062 -14.100 1.00 93.88 520 VAL A N 1
ATOM 3950 C CA . VAL A 1 520 ? 12.065 0.705 -14.595 1.00 93.88 520 VAL A CA 1
ATOM 3951 C C . VAL A 1 520 ? 12.178 -0.271 -13.436 1.00 93.88 520 VAL A C 1
ATOM 3953 O O . VAL A 1 520 ? 12.917 -0.015 -12.488 1.00 93.88 520 VAL A O 1
ATOM 3956 N N . GLN A 1 521 ? 11.436 -1.367 -13.499 1.00 93.44 521 GLN A N 1
ATOM 3957 C CA . GLN A 1 521 ? 11.422 -2.359 -12.429 1.00 93.44 521 GLN A CA 1
ATOM 3958 C C . GLN A 1 521 ? 11.248 -3.767 -12.980 1.00 93.44 521 GLN A C 1
ATOM 3960 O O . GLN A 1 521 ? 10.751 -3.951 -14.093 1.00 93.44 521 GLN A O 1
ATOM 3965 N N . ASP A 1 522 ? 11.619 -4.750 -12.180 1.00 94.69 522 ASP A N 1
ATOM 3966 C CA . ASP A 1 522 ? 11.143 -6.122 -12.307 1.00 94.69 522 ASP A CA 1
ATOM 3967 C C . ASP A 1 522 ? 10.514 -6.566 -10.976 1.00 94.69 522 ASP A C 1
ATOM 3969 O O . ASP A 1 522 ? 10.176 -5.729 -10.139 1.00 94.69 522 ASP A O 1
ATOM 3973 N N . ASP A 1 523 ? 10.316 -7.867 -10.774 1.00 93.12 523 ASP A N 1
ATOM 3974 C CA . ASP A 1 523 ? 9.795 -8.406 -9.517 1.00 93.12 523 ASP A CA 1
ATOM 3975 C C . ASP A 1 523 ? 10.814 -8.433 -8.365 1.00 93.12 523 ASP A C 1
ATOM 3977 O O . ASP A 1 523 ? 10.445 -8.768 -7.237 1.00 93.12 523 ASP A O 1
ATOM 3981 N N . THR A 1 524 ? 12.068 -8.049 -8.619 1.00 93.94 524 THR A N 1
ATOM 3982 C CA . THR A 1 524 ? 13.177 -8.111 -7.660 1.00 93.94 524 THR A CA 1
ATOM 3983 C C . THR A 1 524 ? 13.725 -6.747 -7.241 1.00 93.94 524 THR A C 1
ATOM 3985 O O . THR A 1 524 ? 14.112 -6.600 -6.082 1.00 93.94 524 THR A O 1
ATOM 3988 N N . ALA A 1 525 ? 13.765 -5.754 -8.135 1.00 91.88 525 ALA A N 1
ATOM 3989 C CA . ALA A 1 525 ? 14.379 -4.451 -7.881 1.00 91.88 525 ALA A CA 1
ATOM 3990 C C . ALA A 1 525 ? 13.798 -3.311 -8.744 1.00 91.88 525 ALA A C 1
ATOM 3992 O O . ALA A 1 525 ? 13.113 -3.530 -9.743 1.00 91.88 525 ALA A O 1
ATOM 3993 N N . ASP A 1 526 ? 14.155 -2.075 -8.374 1.00 92.69 526 ASP A N 1
ATOM 3994 C CA . ASP A 1 526 ? 13.882 -0.837 -9.116 1.00 92.69 526 ASP A CA 1
ATOM 3995 C C . ASP A 1 526 ? 15.202 -0.224 -9.636 1.00 92.69 526 ASP A C 1
ATOM 3997 O O . ASP A 1 526 ? 16.231 -0.239 -8.953 1.00 92.69 526 ASP A O 1
ATOM 4001 N N . ALA A 1 527 ? 15.179 0.384 -10.824 1.00 94.00 527 ALA A N 1
ATOM 4002 C CA . ALA A 1 527 ? 16.306 1.126 -11.389 1.00 94.00 527 ALA A CA 1
ATOM 4003 C C . ALA A 1 527 ? 15.853 2.350 -12.202 1.00 94.00 527 ALA A C 1
ATOM 4005 O O . ALA A 1 527 ? 14.729 2.441 -12.689 1.00 94.00 527 ALA A O 1
ATOM 4006 N N . THR A 1 528 ? 16.761 3.307 -12.394 1.00 93.94 528 THR A N 1
ATOM 4007 C CA . THR A 1 528 ? 16.545 4.455 -13.280 1.00 93.94 528 THR A CA 1
ATOM 4008 C C . THR A 1 528 ? 17.212 4.208 -14.628 1.00 93.94 528 THR A C 1
ATOM 4010 O O . THR A 1 528 ? 18.425 4.027 -14.685 1.00 93.94 528 THR A O 1
ATOM 4013 N N . LEU A 1 529 ? 16.451 4.253 -15.720 1.00 94.06 529 LEU A N 1
ATOM 4014 C CA . LEU A 1 529 ? 16.958 4.134 -17.086 1.00 94.06 529 LEU A CA 1
ATOM 4015 C C . LEU A 1 529 ? 17.034 5.508 -17.764 1.00 94.06 529 LEU A C 1
ATOM 4017 O O . LEU A 1 529 ? 16.021 6.180 -17.947 1.00 94.06 529 LEU A O 1
ATOM 4021 N N . GLY A 1 530 ? 18.239 5.925 -18.151 1.00 92.00 530 GLY A N 1
ATOM 4022 C CA . GLY A 1 530 ? 18.475 7.208 -18.811 1.00 92.00 530 GLY A CA 1
ATOM 4023 C C . GLY A 1 530 ? 18.484 7.128 -20.334 1.00 92.00 530 GLY A C 1
ATOM 4024 O O . GLY A 1 530 ? 19.381 6.515 -20.916 1.00 92.00 530 GLY A O 1
ATOM 4025 N N . LEU A 1 531 ? 17.553 7.828 -20.980 1.00 90.81 531 LEU A N 1
ATOM 4026 C CA . LEU A 1 531 ? 17.491 7.995 -22.431 1.00 90.81 531 LEU A CA 1
ATOM 4027 C C . LEU A 1 531 ? 18.055 9.359 -22.834 1.00 90.81 531 LEU A C 1
ATOM 4029 O O . LEU A 1 531 ? 17.601 10.392 -22.345 1.00 90.81 531 LEU A O 1
ATOM 4033 N N . TRP A 1 532 ? 19.024 9.367 -23.749 1.00 87.25 532 TRP A N 1
ATOM 4034 C CA . TRP A 1 532 ? 19.770 10.566 -24.150 1.00 87.25 532 TRP A CA 1
ATOM 4035 C C . TRP A 1 532 ? 19.664 10.839 -25.653 1.00 87.25 532 TRP A C 1
ATOM 4037 O O . TRP A 1 532 ? 19.660 9.900 -26.450 1.00 87.25 532 TRP A O 1
ATOM 4047 N N . GLY A 1 533 ? 19.642 12.118 -26.037 1.00 84.62 533 GLY A N 1
ATOM 4048 C CA . GLY A 1 533 ? 19.589 12.543 -27.442 1.00 84.62 533 GLY A CA 1
ATOM 4049 C C . GLY A 1 533 ? 18.306 12.073 -28.120 1.00 84.62 533 GLY A C 1
ATOM 4050 O O . GLY A 1 533 ? 17.232 12.135 -27.514 1.00 84.62 533 GLY A O 1
ATOM 4051 N N . SER A 1 534 ? 18.411 11.540 -29.336 1.00 81.12 534 SER A N 1
ATOM 4052 C CA . SER A 1 534 ? 17.260 11.032 -30.093 1.00 81.12 534 SER A CA 1
ATOM 4053 C C . SER A 1 534 ? 16.488 9.913 -29.372 1.00 81.12 534 SER A C 1
ATOM 4055 O O . SER A 1 534 ? 15.267 9.825 -29.520 1.00 81.12 534 SER A O 1
ATOM 4057 N N . ASN A 1 535 ? 17.136 9.137 -28.486 1.00 83.25 535 ASN A N 1
ATOM 4058 C CA . ASN A 1 535 ? 16.455 8.130 -27.654 1.00 83.25 535 ASN A CA 1
ATOM 4059 C C . ASN A 1 535 ? 15.423 8.739 -26.697 1.00 83.25 535 ASN A C 1
ATOM 4061 O O . ASN A 1 535 ? 14.459 8.071 -26.334 1.00 83.25 535 ASN A O 1
ATOM 4065 N N . SER A 1 536 ? 15.586 10.005 -26.298 1.00 82.38 536 SER A N 1
ATOM 4066 C CA . SER A 1 536 ? 14.636 10.684 -25.406 1.00 82.38 536 SER A CA 1
ATOM 4067 C C . SER A 1 536 ? 13.252 10.877 -26.042 1.00 82.38 536 SER A C 1
ATOM 4069 O O . SER A 1 536 ? 12.274 11.093 -25.337 1.00 82.38 536 SER A O 1
ATOM 4071 N N . SER A 1 537 ? 13.133 10.764 -27.367 1.00 81.00 537 SER A N 1
ATOM 4072 C CA . SER A 1 537 ? 11.853 10.878 -28.074 1.00 81.00 537 SER A CA 1
ATOM 4073 C C . SER A 1 537 ? 11.055 9.567 -28.143 1.00 81.00 537 SER A C 1
ATOM 4075 O O . SER A 1 537 ? 9.861 9.601 -28.451 1.00 81.00 537 SER A O 1
ATOM 4077 N N . ALA A 1 538 ? 11.685 8.425 -27.836 1.00 80.81 538 ALA A N 1
ATOM 4078 C CA . ALA A 1 538 ? 11.075 7.096 -27.906 1.00 80.81 538 ALA A CA 1
ATOM 4079 C C . ALA A 1 538 ? 9.853 6.910 -26.980 1.00 80.81 538 ALA A C 1
ATOM 4081 O O . ALA A 1 538 ? 8.812 6.488 -27.478 1.00 80.81 538 ALA A O 1
ATOM 4082 N N . PRO A 1 539 ? 9.902 7.273 -25.679 1.00 76.50 539 PRO A N 1
ATOM 4083 C CA . PRO A 1 539 ? 8.750 7.109 -24.789 1.00 76.50 539 PRO A CA 1
ATOM 4084 C C . PRO A 1 539 ? 7.615 8.112 -25.054 1.00 76.50 539 PRO A C 1
ATOM 4086 O O . PRO A 1 539 ? 6.516 7.942 -24.532 1.00 76.50 539 PRO A O 1
ATOM 4089 N N . LEU A 1 540 ? 7.854 9.164 -25.843 1.00 77.69 540 LEU A N 1
ATOM 4090 C CA . LEU A 1 540 ? 6.885 10.233 -26.080 1.00 77.69 540 LEU A CA 1
ATOM 4091 C C . LEU A 1 540 ? 5.973 9.922 -27.274 1.00 77.69 540 LEU A C 1
ATOM 4093 O O . LEU A 1 540 ? 6.420 9.458 -28.326 1.00 77.69 540 LEU A O 1
ATOM 4097 N N . HIS A 1 541 ? 4.688 10.244 -27.126 1.00 63.97 541 HIS A N 1
ATOM 4098 C CA . HIS A 1 541 ? 3.682 10.088 -28.175 1.00 63.97 541 HIS A CA 1
ATOM 4099 C C . HIS A 1 541 ? 3.951 11.040 -29.356 1.00 63.97 541 HIS A C 1
ATOM 4101 O O . HIS A 1 541 ? 4.255 12.216 -29.151 1.00 63.97 541 HIS A O 1
ATOM 4107 N N . CYS A 1 542 ? 3.841 10.549 -30.595 1.00 52.66 542 CYS A N 1
ATOM 4108 C CA . CYS A 1 542 ? 3.846 11.404 -31.784 1.00 52.66 542 CYS A CA 1
ATOM 4109 C C . CYS A 1 542 ? 2.514 12.166 -31.868 1.00 52.66 542 CYS A C 1
ATOM 4111 O O . CYS A 1 542 ? 1.462 11.543 -31.986 1.00 52.66 542 CYS A O 1
ATOM 4113 N N . ILE A 1 543 ? 2.544 13.501 -31.829 1.00 43.09 543 ILE A N 1
ATOM 4114 C CA . ILE A 1 543 ? 1.367 14.318 -32.160 1.00 43.09 543 ILE A CA 1
ATOM 4115 C C . ILE A 1 543 ? 1.161 14.235 -33.683 1.00 43.09 543 ILE A C 1
ATOM 4117 O O . ILE A 1 543 ? 2.111 14.526 -34.412 1.00 43.09 543 ILE A O 1
ATOM 4121 N N . PRO A 1 544 ? -0.032 13.874 -34.195 1.00 42.91 544 PRO A N 1
ATOM 4122 C CA . PRO A 1 544 ? -0.288 13.891 -35.630 1.00 42.91 544 PRO A CA 1
ATOM 4123 C C . PRO A 1 544 ? -0.293 15.336 -36.144 1.00 42.91 544 PRO A C 1
ATOM 4125 O O . PRO A 1 544 ? -1.152 16.131 -35.760 1.00 42.91 544 PRO A O 1
ATOM 4128 N N . GLN A 1 545 ? 0.616 15.681 -37.055 1.00 37.41 545 GLN A N 1
ATOM 4129 C CA . GLN A 1 545 ? 0.346 16.752 -38.013 1.00 37.41 545 GLN A CA 1
ATOM 4130 C C . GLN A 1 545 ? -0.503 16.133 -39.132 1.00 37.41 545 GLN A C 1
ATOM 4132 O O . GLN A 1 545 ? 0.033 15.452 -39.989 1.00 37.41 545 GLN A O 1
ATOM 4137 N N . GLN A 1 546 ? -1.827 16.311 -39.039 1.00 39.09 546 GLN A N 1
ATOM 4138 C CA . GLN A 1 546 ? -2.844 16.063 -40.080 1.00 39.09 546 GLN A CA 1
ATOM 4139 C C . GLN A 1 546 ? -2.781 14.722 -40.851 1.00 39.09 546 GLN A C 1
ATOM 4141 O O . GLN A 1 546 ? -2.053 14.590 -41.820 1.00 39.09 546 GLN A O 1
ATOM 4146 N N . GLU A 1 547 ? -3.635 13.763 -40.471 1.00 41.22 547 GLU A N 1
ATOM 4147 C CA . GLU A 1 547 ? -4.686 13.147 -41.318 1.00 41.22 547 GLU A CA 1
ATOM 4148 C C . GLU A 1 547 ? -5.196 11.824 -40.717 1.00 41.22 547 GLU A C 1
ATOM 4150 O O . GLU A 1 547 ? -4.456 10.966 -40.227 1.00 41.22 547 GLU A O 1
ATOM 4155 N N . SER A 1 548 ? -6.522 11.690 -40.743 1.00 41.31 548 SER A N 1
ATOM 4156 C CA . SER A 1 548 ? -7.307 10.540 -40.308 1.00 41.31 548 SER A CA 1
ATOM 4157 C C . SER A 1 548 ? -6.933 9.287 -41.096 1.00 41.31 548 SER A C 1
ATOM 4159 O O . SER A 1 548 ? -7.356 9.089 -42.232 1.00 41.31 548 SER A O 1
ATOM 4161 N N . THR A 1 549 ? -6.170 8.405 -40.472 1.00 43.41 549 THR A N 1
ATOM 4162 C CA . THR A 1 549 ? -5.930 7.052 -40.978 1.00 43.41 549 THR A CA 1
ATOM 4163 C C . THR A 1 549 ? -7.059 6.172 -40.443 1.00 43.41 549 THR A C 1
ATOM 4165 O O . THR A 1 549 ? -7.177 5.994 -39.236 1.00 43.41 549 THR A O 1
ATOM 4168 N N . MET A 1 550 ? -7.927 5.660 -41.326 1.00 43.72 550 MET A N 1
ATOM 4169 C CA . MET A 1 550 ? -9.102 4.841 -40.966 1.00 43.72 550 MET A CA 1
ATOM 4170 C C . MET A 1 550 ? -8.756 3.408 -40.514 1.00 43.72 550 MET A C 1
ATOM 4172 O O . MET A 1 550 ? -9.646 2.564 -40.454 1.00 43.72 550 MET A O 1
ATOM 4176 N N . ASN A 1 551 ? -7.485 3.115 -40.217 1.00 48.72 551 ASN A N 1
ATOM 4177 C CA . ASN A 1 551 ? -7.036 1.769 -39.875 1.00 48.72 551 ASN A CA 1
ATOM 4178 C C . ASN A 1 551 ? -6.738 1.665 -38.364 1.00 48.72 551 ASN A C 1
ATOM 4180 O O . ASN A 1 551 ? -5.715 2.195 -37.924 1.00 48.72 551 ASN A O 1
ATOM 4184 N N . PRO A 1 552 ? -7.605 1.025 -37.555 1.00 49.72 552 PRO A N 1
ATOM 4185 C CA . PRO A 1 552 ? -7.433 0.938 -36.101 1.00 49.72 552 PRO A CA 1
ATOM 4186 C C . PRO A 1 552 ? -6.191 0.134 -35.674 1.00 49.72 552 PRO A C 1
ATOM 4188 O O . PRO A 1 552 ? -5.671 0.361 -34.581 1.00 49.72 552 PRO A O 1
ATOM 4191 N N . GLU A 1 553 ? -5.664 -0.740 -36.535 1.00 44.75 553 GLU A N 1
ATOM 4192 C CA . GLU A 1 553 ? -4.471 -1.563 -36.271 1.00 44.75 553 GLU A CA 1
ATOM 4193 C C . GLU A 1 553 ? -3.155 -0.761 -36.378 1.00 44.75 553 GLU A C 1
ATOM 4195 O O . GLU A 1 553 ? -2.249 -0.946 -35.570 1.00 44.75 553 GLU A O 1
ATOM 4200 N N . ALA A 1 554 ? -3.088 0.246 -37.262 1.00 42.66 554 ALA A N 1
ATOM 4201 C CA . ALA A 1 554 ? -1.927 1.137 -37.427 1.00 42.66 554 ALA A CA 1
ATOM 4202 C C . ALA A 1 554 ? -1.724 2.128 -36.256 1.00 42.66 554 ALA A C 1
ATOM 4204 O O . ALA A 1 554 ? -0.760 2.895 -36.213 1.00 42.66 554 ALA A O 1
ATOM 4205 N N . THR A 1 555 ? -2.651 2.150 -35.294 1.00 45.84 555 THR A N 1
ATOM 4206 C CA . THR A 1 555 ? -2.619 3.058 -34.139 1.00 45.84 555 THR A CA 1
ATOM 4207 C C . THR A 1 555 ? -1.599 2.625 -33.079 1.00 45.84 555 THR A C 1
ATOM 4209 O O . THR A 1 555 ? -1.152 3.467 -32.299 1.00 45.84 555 THR A O 1
ATOM 4212 N N . CYS A 1 556 ? -1.214 1.342 -33.042 1.00 45.19 556 CYS A N 1
ATOM 4213 C CA . CYS A 1 556 ? -0.347 0.781 -31.999 1.00 45.19 556 CYS A CA 1
ATOM 4214 C C . CYS A 1 556 ? 1.107 1.274 -32.117 1.00 45.19 556 CYS A C 1
ATOM 4216 O O . CYS A 1 556 ? 1.677 1.720 -31.124 1.00 45.19 556 CYS A O 1
ATOM 4218 N N . ALA A 1 557 ? 1.662 1.335 -33.335 1.00 47.19 557 ALA A N 1
ATOM 4219 C CA . ALA A 1 557 ? 3.019 1.834 -33.601 1.00 47.19 557 ALA A CA 1
ATOM 4220 C C . ALA A 1 557 ? 3.209 3.344 -33.326 1.00 47.19 557 ALA A C 1
ATOM 4222 O O . ALA A 1 557 ? 4.334 3.824 -33.184 1.00 47.19 557 ALA A O 1
ATOM 4223 N N . ARG A 1 558 ? 2.112 4.111 -33.223 1.00 54.94 558 ARG A N 1
ATOM 4224 C CA . ARG A 1 558 ? 2.127 5.557 -32.926 1.00 54.94 558 ARG A CA 1
ATOM 4225 C C . ARG A 1 558 ? 2.048 5.882 -31.435 1.00 54.94 558 ARG A C 1
ATOM 4227 O O . ARG A 1 558 ? 2.325 7.024 -31.041 1.00 54.94 558 ARG A O 1
ATOM 4234 N N . GLN A 1 559 ? 1.610 4.936 -30.606 1.00 61.28 559 GLN A N 1
ATOM 4235 C CA . GLN A 1 559 ? 1.469 5.153 -29.169 1.00 61.28 559 GLN A CA 1
ATOM 4236 C C . GLN A 1 559 ? 2.859 5.187 -28.522 1.00 61.28 559 GLN A C 1
ATOM 4238 O O . GLN A 1 559 ? 3.694 4.322 -28.758 1.00 61.28 559 GLN A O 1
ATOM 4243 N N . GLY A 1 560 ? 3.123 6.230 -27.728 1.00 72.25 560 GLY A N 1
ATOM 4244 C CA . GLY A 1 560 ? 4.322 6.270 -26.888 1.00 72.25 560 GLY A CA 1
ATOM 4245 C C . GLY A 1 560 ? 4.289 5.153 -25.843 1.00 72.25 560 GLY A C 1
ATOM 4246 O O . GLY A 1 560 ? 3.254 4.515 -25.635 1.00 72.25 560 GLY A O 1
ATOM 4247 N N . TRP A 1 561 ? 5.413 4.929 -25.166 1.00 85.19 561 TRP A N 1
ATOM 4248 C CA . TRP A 1 561 ? 5.504 3.894 -24.135 1.00 85.19 561 TRP A CA 1
ATOM 4249 C C . TRP A 1 561 ? 4.449 4.117 -23.046 1.00 85.19 561 TRP A C 1
ATOM 4251 O O . TRP A 1 561 ? 4.195 5.247 -22.619 1.00 85.19 561 TRP A O 1
ATOM 4261 N N . LYS A 1 562 ? 3.834 3.029 -22.583 1.00 83.25 562 LYS A N 1
ATOM 4262 C CA . LYS A 1 562 ? 2.806 3.053 -21.543 1.00 83.25 562 LYS A CA 1
ATOM 4263 C C . LYS A 1 562 ? 3.407 2.621 -20.217 1.00 83.25 562 LYS A C 1
ATOM 4265 O O . LYS A 1 562 ? 3.886 1.497 -20.066 1.00 83.25 562 LYS A O 1
ATOM 4270 N N . ALA A 1 563 ? 3.345 3.517 -19.237 1.00 82.81 563 ALA A N 1
ATOM 4271 C CA . ALA A 1 563 ? 3.770 3.213 -17.878 1.00 82.81 563 ALA A CA 1
ATOM 4272 C C . ALA A 1 563 ? 2.946 2.046 -17.293 1.00 82.81 563 ALA A C 1
ATOM 4274 O O . ALA A 1 563 ? 1.715 2.044 -17.326 1.00 82.81 563 ALA A O 1
ATOM 4275 N N . GLY A 1 564 ? 3.646 1.050 -16.762 1.00 81.31 564 GLY A N 1
ATOM 4276 C CA . GLY A 1 564 ? 3.125 -0.191 -16.202 1.00 81.31 564 GLY A CA 1
ATOM 4277 C C . GLY A 1 564 ? 2.867 -1.301 -17.227 1.00 81.31 564 GLY A C 1
ATOM 4278 O O . GLY A 1 564 ? 2.612 -2.427 -16.808 1.00 81.31 564 GLY A O 1
ATOM 4279 N N . GLU A 1 565 ? 2.950 -1.021 -18.532 1.00 87.12 565 GLU A N 1
ATOM 4280 C CA . GLU A 1 565 ? 2.600 -1.970 -19.604 1.00 87.12 565 GLU A CA 1
ATOM 4281 C C . GLU A 1 565 ? 3.765 -2.278 -20.552 1.00 87.12 565 GLU A C 1
ATOM 4283 O O . GLU A 1 565 ? 3.946 -3.436 -20.932 1.00 87.12 565 GLU A O 1
ATOM 4288 N N . THR A 1 566 ? 4.546 -1.262 -20.932 1.00 90.69 566 THR A N 1
ATOM 4289 C CA . THR A 1 566 ? 5.665 -1.433 -21.865 1.00 90.69 566 THR A CA 1
ATOM 4290 C C . THR A 1 566 ? 6.812 -2.175 -21.191 1.00 90.69 566 THR A C 1
ATOM 4292 O O . THR A 1 566 ? 7.342 -1.726 -20.168 1.00 90.69 566 THR A O 1
ATOM 4295 N N . VAL A 1 567 ? 7.211 -3.294 -21.790 1.00 94.88 567 VAL A N 1
ATOM 4296 C CA . VAL A 1 567 ? 8.317 -4.140 -21.334 1.00 94.88 567 VAL A CA 1
ATOM 4297 C C . VAL A 1 567 ? 9.528 -3.929 -22.236 1.00 94.88 567 VAL A C 1
ATOM 4299 O O . VAL A 1 567 ? 9.402 -3.846 -23.453 1.00 94.88 567 VAL A O 1
ATOM 4302 N N . LEU A 1 568 ? 10.712 -3.848 -21.638 1.00 95.50 568 LEU A N 1
ATOM 4303 C CA . LEU A 1 568 ? 11.983 -3.675 -22.325 1.00 95.50 568 LEU A CA 1
ATOM 4304 C C . LEU A 1 568 ? 12.900 -4.851 -21.992 1.00 95.50 568 LEU A C 1
ATOM 4306 O O . LEU A 1 568 ? 13.155 -5.127 -20.819 1.00 95.50 568 LEU A O 1
ATOM 4310 N N . LEU A 1 569 ? 13.443 -5.506 -23.014 1.00 96.06 569 LEU A N 1
ATOM 4311 C CA . LEU A 1 569 ? 14.575 -6.417 -22.848 1.00 96.06 569 LEU A CA 1
ATOM 4312 C C . LEU A 1 569 ? 15.855 -5.659 -23.190 1.00 96.06 569 LEU A C 1
ATOM 4314 O O . LEU A 1 569 ? 16.032 -5.214 -24.322 1.00 96.06 569 LEU A O 1
ATOM 4318 N N . LEU A 1 570 ? 16.745 -5.517 -22.212 1.00 94.50 570 LEU A N 1
ATOM 4319 C CA . LEU A 1 570 ? 18.024 -4.837 -22.371 1.00 94.50 570 LEU A CA 1
ATOM 4320 C C . LEU A 1 570 ? 19.149 -5.866 -22.391 1.00 94.50 570 LEU A C 1
ATOM 4322 O O . LEU A 1 570 ? 19.327 -6.618 -21.434 1.00 94.50 570 LEU A O 1
ATOM 4326 N N . GLN A 1 571 ? 19.935 -5.867 -23.462 1.00 92.12 571 GLN A N 1
ATOM 4327 C CA . GLN A 1 571 ? 21.135 -6.693 -23.593 1.00 92.12 571 GLN A CA 1
ATOM 4328 C C . GLN A 1 571 ? 22.372 -5.806 -23.496 1.00 92.12 571 GLN A C 1
ATOM 4330 O O . GLN A 1 571 ? 22.442 -4.782 -24.177 1.00 92.12 571 GLN A O 1
ATOM 4335 N N . SER A 1 572 ? 23.360 -6.194 -22.683 1.00 87.44 572 SER A N 1
ATOM 4336 C CA . SER A 1 572 ? 24.609 -5.431 -22.501 1.00 87.44 572 SER A CA 1
ATOM 4337 C C . SER A 1 572 ? 24.366 -3.953 -22.134 1.00 87.44 572 SER A C 1
ATOM 4339 O O . SER A 1 572 ? 24.929 -3.030 -22.736 1.00 87.44 572 SER A O 1
ATOM 4341 N N . ALA A 1 573 ? 23.461 -3.706 -21.182 1.00 88.81 573 ALA A N 1
ATOM 4342 C CA . ALA A 1 573 ? 23.203 -2.368 -20.654 1.00 88.81 573 ALA A CA 1
ATOM 4343 C C . ALA A 1 573 ? 24.376 -1.886 -19.785 1.00 88.81 573 ALA A C 1
ATOM 4345 O O . ALA A 1 573 ? 24.955 -2.653 -19.021 1.00 88.81 573 ALA A O 1
ATOM 4346 N N . GLY A 1 574 ? 24.716 -0.599 -19.868 1.00 86.69 574 GLY A N 1
ATOM 4347 C CA . GLY A 1 574 ? 25.704 -0.002 -18.974 1.00 86.69 574 GLY A CA 1
ATOM 4348 C C . GLY A 1 574 ? 25.088 0.281 -17.607 1.00 86.69 574 GLY A C 1
ATOM 4349 O O . GLY A 1 574 ? 24.059 0.953 -17.536 1.00 86.69 574 GLY A O 1
ATOM 4350 N N . CYS A 1 575 ? 25.732 -0.169 -16.533 1.00 87.38 575 CYS A N 1
ATOM 4351 C CA . CYS A 1 575 ? 25.287 0.056 -15.159 1.00 87.38 575 CYS A CA 1
ATOM 4352 C C . CYS A 1 575 ? 26.219 1.032 -14.430 1.00 87.38 575 CYS A C 1
ATOM 4354 O O . CYS A 1 575 ? 27.441 0.908 -14.502 1.00 87.38 575 CYS A O 1
ATOM 4356 N N . LYS A 1 576 ? 25.648 2.003 -13.713 1.00 87.75 576 LYS A N 1
ATOM 4357 C CA . LYS A 1 576 ? 26.363 2.817 -12.724 1.00 87.75 576 LYS A CA 1
ATOM 4358 C C . LYS A 1 576 ? 25.712 2.623 -11.363 1.00 87.75 576 LYS A C 1
ATOM 4360 O O . LYS A 1 576 ? 24.548 2.976 -11.167 1.00 87.75 576 LYS A O 1
ATOM 4365 N N . LEU A 1 577 ? 26.493 2.084 -10.434 1.00 78.75 577 LEU A N 1
ATOM 4366 C CA . LEU A 1 577 ? 26.086 1.846 -9.054 1.00 78.75 577 LEU A CA 1
ATOM 4367 C C . LEU A 1 577 ? 26.172 3.160 -8.262 1.00 78.75 577 LEU A C 1
ATOM 4369 O O . LEU A 1 577 ? 27.188 3.855 -8.284 1.00 78.75 577 LEU A O 1
ATOM 4373 N N . GLY A 1 578 ? 25.079 3.518 -7.595 1.00 70.81 578 GLY A N 1
ATOM 4374 C CA . GLY A 1 578 ? 24.936 4.719 -6.771 1.00 70.81 578 GLY A CA 1
ATOM 4375 C C . GLY A 1 578 ? 23.835 4.510 -5.729 1.00 70.81 578 GLY A C 1
ATOM 4376 O O . GLY A 1 578 ? 23.480 3.374 -5.440 1.00 70.81 578 GLY A O 1
ATOM 4377 N N . ARG A 1 579 ? 23.245 5.587 -5.186 1.00 69.62 579 ARG A N 1
ATOM 4378 C CA . ARG A 1 579 ? 22.097 5.478 -4.252 1.00 69.62 579 ARG A CA 1
ATOM 4379 C C . ARG A 1 579 ? 20.866 4.820 -4.896 1.00 69.62 579 ARG A C 1
ATOM 4381 O O . ARG A 1 579 ? 20.082 4.180 -4.211 1.00 69.62 579 ARG A O 1
ATOM 4388 N N . THR A 1 580 ? 20.711 5.001 -6.202 1.00 78.44 580 THR A N 1
ATOM 4389 C CA . THR A 1 580 ? 19.731 4.333 -7.062 1.00 78.44 580 THR A CA 1
ATOM 4390 C C . THR A 1 580 ? 20.478 3.839 -8.294 1.00 78.44 580 THR A C 1
ATOM 4392 O O . THR A 1 580 ? 21.235 4.617 -8.885 1.00 78.44 580 THR A O 1
ATOM 4395 N N . THR A 1 581 ? 20.282 2.582 -8.686 1.00 89.44 581 THR A N 1
ATOM 4396 C CA . THR A 1 581 ? 20.933 1.995 -9.865 1.00 89.44 581 THR A CA 1
ATOM 4397 C C . THR A 1 581 ? 20.589 2.793 -11.117 1.00 89.44 581 THR A C 1
ATOM 4399 O O . THR A 1 581 ? 19.412 3.007 -11.412 1.00 89.44 581 THR A O 1
ATOM 4402 N N . TYR A 1 582 ? 21.608 3.232 -11.861 1.00 92.94 582 TYR A N 1
ATOM 4403 C CA . TYR A 1 582 ? 21.426 3.982 -13.102 1.00 92.94 582 TYR A CA 1
ATOM 4404 C C . TYR A 1 582 ? 21.844 3.145 -14.313 1.00 92.94 582 TYR A C 1
ATOM 4406 O O . TYR A 1 582 ? 23.029 2.865 -14.513 1.00 92.94 582 TYR A O 1
ATOM 4414 N N . LEU A 1 583 ? 20.864 2.776 -15.134 1.00 93.69 583 LEU A N 1
ATOM 4415 C CA . LEU A 1 583 ? 21.041 2.074 -16.399 1.00 93.69 583 LEU A CA 1
ATOM 4416 C C . LEU A 1 583 ? 21.206 3.081 -17.542 1.00 93.69 583 LEU A C 1
ATOM 4418 O O . LEU A 1 583 ? 20.525 4.106 -17.612 1.00 93.69 583 LEU A O 1
ATOM 4422 N N . SER A 1 584 ? 22.118 2.780 -18.459 1.00 91.25 584 SER A N 1
ATOM 4423 C CA . SER A 1 584 ? 22.430 3.622 -19.613 1.00 91.25 584 SER A CA 1
ATOM 4424 C C . SER A 1 584 ? 22.704 2.785 -20.855 1.00 91.25 584 SER A C 1
ATOM 4426 O O . SER A 1 584 ? 23.172 1.649 -20.771 1.00 91.25 584 SER A O 1
ATOM 4428 N N . PHE A 1 585 ? 22.427 3.360 -22.021 1.00 90.12 585 PHE A N 1
ATOM 4429 C CA . PHE A 1 585 ? 22.720 2.714 -23.294 1.00 90.12 585 PHE A CA 1
ATOM 4430 C C . PHE A 1 585 ? 24.158 2.983 -23.727 1.00 90.12 585 PHE A C 1
ATOM 4432 O O . PHE A 1 585 ? 24.643 4.115 -23.688 1.00 90.12 585 PHE A O 1
ATOM 4439 N N . SER A 1 586 ? 24.825 1.923 -24.170 1.00 85.62 586 SER A N 1
ATOM 4440 C CA . SER A 1 586 ? 26.118 1.965 -24.848 1.00 85.62 586 SER A CA 1
ATOM 4441 C C . SER A 1 586 ? 25.943 1.577 -26.317 1.00 85.62 586 SER A C 1
ATOM 4443 O O . SER A 1 586 ? 24.906 1.034 -26.696 1.00 85.62 586 SER A O 1
ATOM 4445 N N . SER A 1 587 ? 26.966 1.784 -27.148 1.00 80.44 587 SER A N 1
ATOM 4446 C CA . SER A 1 587 ? 26.938 1.353 -28.555 1.00 80.44 587 SER A CA 1
ATOM 4447 C C . SER A 1 587 ? 26.711 -0.153 -28.743 1.00 80.44 587 SER A C 1
ATOM 4449 O O . SER A 1 587 ? 26.259 -0.564 -29.811 1.00 80.44 587 SER A O 1
ATOM 4451 N N . ALA A 1 588 ? 27.006 -0.965 -27.724 1.00 82.62 588 ALA A N 1
ATOM 4452 C CA . ALA A 1 588 ? 26.800 -2.411 -27.714 1.00 82.62 588 ALA A CA 1
ATOM 4453 C C . ALA A 1 588 ? 25.399 -2.837 -27.260 1.00 82.62 588 ALA A C 1
ATOM 4455 O O . ALA A 1 588 ? 25.016 -3.983 -27.486 1.00 82.62 588 ALA A O 1
ATOM 4456 N N . THR A 1 589 ? 24.640 -1.933 -26.637 1.00 89.75 589 THR A N 1
ATOM 4457 C CA . THR A 1 589 ? 23.339 -2.261 -26.055 1.00 89.75 589 THR A CA 1
ATOM 4458 C C . THR A 1 589 ? 22.322 -2.594 -27.150 1.00 89.75 589 THR A C 1
ATOM 4460 O O . THR A 1 589 ? 22.286 -1.935 -28.189 1.00 89.75 589 THR A O 1
ATOM 4463 N N . ILE A 1 590 ? 21.494 -3.609 -26.926 1.00 91.25 590 ILE A N 1
ATOM 4464 C CA . ILE A 1 590 ? 20.348 -3.947 -27.783 1.00 91.25 590 ILE A CA 1
ATOM 4465 C C . ILE A 1 590 ? 19.102 -3.865 -26.907 1.00 91.25 590 ILE A C 1
ATOM 4467 O O . ILE A 1 590 ? 19.087 -4.419 -25.806 1.00 91.25 590 ILE A O 1
ATOM 4471 N N . VAL A 1 591 ? 18.098 -3.131 -27.377 1.00 93.56 591 VAL A N 1
ATOM 4472 C CA . VAL A 1 591 ? 16.835 -2.900 -26.677 1.00 93.56 591 VAL A CA 1
ATOM 4473 C C . VAL A 1 591 ? 15.700 -3.464 -27.509 1.00 93.56 591 VAL A C 1
ATOM 4475 O O . VAL A 1 591 ? 15.451 -2.990 -28.615 1.00 93.56 591 VAL A O 1
ATOM 4478 N N . ASP A 1 592 ? 14.972 -4.421 -26.945 1.00 93.19 592 ASP A N 1
ATOM 4479 C CA . ASP A 1 592 ? 13.725 -4.895 -27.534 1.00 93.19 592 ASP A CA 1
ATOM 4480 C C . ASP A 1 592 ? 12.563 -4.255 -26.783 1.00 93.19 592 ASP A C 1
ATOM 4482 O O . ASP A 1 592 ? 12.446 -4.416 -25.567 1.00 93.19 592 ASP A O 1
ATOM 4486 N N . VAL A 1 593 ? 11.732 -3.507 -27.509 1.00 91.88 593 VAL A N 1
ATOM 4487 C CA . VAL A 1 593 ? 10.504 -2.897 -26.987 1.00 91.88 593 VAL A CA 1
ATOM 4488 C C . VAL A 1 593 ? 9.359 -3.876 -27.204 1.00 91.88 593 VAL A C 1
ATOM 4490 O O . VAL A 1 593 ? 9.145 -4.315 -28.329 1.00 91.88 593 VAL A O 1
ATOM 4493 N N . ASP A 1 594 ? 8.661 -4.216 -26.122 1.00 91.19 594 ASP A N 1
ATOM 4494 C CA . ASP A 1 594 ? 7.568 -5.189 -26.073 1.00 91.19 594 ASP A CA 1
ATOM 4495 C C . ASP A 1 594 ? 7.883 -6.508 -26.812 1.00 91.19 594 ASP A C 1
ATOM 4497 O O . ASP A 1 594 ? 7.153 -6.906 -27.719 1.00 91.19 594 ASP A O 1
ATOM 4501 N N . PRO A 1 595 ? 8.972 -7.209 -26.428 1.00 92.88 595 PRO A N 1
ATOM 4502 C CA . PRO A 1 595 ? 9.369 -8.455 -27.077 1.00 92.88 595 PRO A CA 1
ATOM 4503 C C . PRO A 1 595 ? 8.300 -9.547 -26.939 1.00 92.88 595 PRO A C 1
ATOM 4505 O O . PRO A 1 595 ? 7.744 -9.750 -25.856 1.00 92.88 595 PRO A O 1
ATOM 4508 N N . ASP A 1 596 ? 8.077 -10.308 -28.012 1.00 90.56 596 ASP A N 1
ATOM 4509 C CA . ASP A 1 596 ? 7.097 -11.400 -28.028 1.00 90.56 596 ASP A CA 1
ATOM 4510 C C . ASP A 1 596 ? 7.694 -12.703 -27.472 1.00 90.56 596 ASP A C 1
ATOM 4512 O O . ASP A 1 596 ? 8.283 -13.517 -28.192 1.00 90.56 596 ASP A O 1
ATOM 4516 N N . PHE A 1 597 ? 7.595 -12.878 -26.151 1.00 91.56 597 PHE A N 1
ATOM 4517 C CA . PHE A 1 597 ? 7.886 -14.142 -25.473 1.00 91.56 597 PHE A CA 1
ATOM 4518 C C . PHE A 1 597 ? 7.205 -14.234 -24.088 1.00 91.56 597 PHE A C 1
ATOM 4520 O O . PHE A 1 597 ? 6.836 -13.206 -23.512 1.00 91.56 597 PHE A O 1
ATOM 4527 N N . PRO A 1 598 ? 7.050 -15.448 -23.513 1.00 91.19 598 PRO A N 1
ATOM 4528 C CA . PRO A 1 598 ? 6.247 -15.668 -22.306 1.00 91.19 598 PRO A CA 1
ATOM 4529 C C . PRO A 1 598 ? 6.656 -14.842 -21.081 1.00 91.19 598 PRO A C 1
ATOM 4531 O O . PRO A 1 598 ? 5.776 -14.382 -20.354 1.00 91.19 598 PRO A O 1
ATOM 4534 N N . ASP A 1 599 ? 7.955 -14.620 -20.848 1.00 92.12 599 ASP A N 1
ATOM 4535 C CA . ASP A 1 599 ? 8.401 -13.906 -19.642 1.00 92.12 599 ASP A CA 1
ATOM 4536 C C . ASP A 1 599 ? 8.071 -12.407 -19.726 1.00 92.12 599 ASP A C 1
ATOM 4538 O O . ASP A 1 599 ? 7.757 -11.791 -18.708 1.00 92.12 599 ASP A O 1
ATOM 4542 N N . ALA A 1 600 ? 8.052 -11.818 -20.931 1.00 92.94 600 ALA A N 1
ATOM 4543 C CA . ALA A 1 600 ? 7.588 -10.442 -21.131 1.00 92.94 600 ALA A CA 1
ATOM 4544 C C . ALA A 1 600 ? 6.091 -10.301 -20.860 1.00 92.94 600 ALA A C 1
ATOM 4546 O O . ALA A 1 600 ? 5.666 -9.354 -20.198 1.00 92.94 600 ALA A O 1
ATOM 4547 N N . GLU A 1 601 ? 5.287 -11.262 -21.314 1.00 91.25 601 GLU A N 1
ATOM 4548 C CA . GLU A 1 601 ? 3.855 -11.270 -21.029 1.00 91.25 601 GLU A CA 1
ATOM 4549 C C . GLU A 1 601 ? 3.581 -11.473 -19.530 1.00 91.25 601 GLU A C 1
ATOM 4551 O O . GLU A 1 601 ? 2.731 -10.796 -18.945 1.00 91.25 601 GLU A O 1
ATOM 4556 N N . TRP A 1 602 ? 4.342 -12.364 -18.889 1.00 92.75 602 TRP A N 1
ATOM 4557 C CA . TRP A 1 602 ? 4.288 -12.576 -17.448 1.00 92.75 602 TRP A CA 1
ATOM 4558 C C . TRP A 1 602 ? 4.637 -11.300 -16.677 1.00 92.75 602 TRP A C 1
ATOM 4560 O O . TRP A 1 602 ? 3.865 -10.904 -15.800 1.00 92.75 602 TRP A O 1
ATOM 4570 N N . LEU A 1 603 ? 5.734 -10.618 -17.033 1.00 93.62 603 LEU A N 1
ATOM 4571 C CA . LEU A 1 603 ? 6.176 -9.396 -16.357 1.00 93.62 603 LEU A CA 1
ATOM 4572 C C . LEU A 1 603 ? 5.168 -8.256 -16.547 1.00 93.62 603 LEU A C 1
ATOM 4574 O O . LEU A 1 603 ? 4.857 -7.535 -15.597 1.00 93.62 603 LEU A O 1
ATOM 4578 N N . ARG A 1 604 ? 4.582 -8.137 -17.745 1.00 90.81 604 ARG A N 1
ATOM 4579 C CA . ARG A 1 604 ? 3.496 -7.189 -18.025 1.00 90.81 604 ARG A CA 1
ATOM 4580 C C . ARG A 1 604 ? 2.280 -7.457 -17.137 1.00 90.81 604 ARG A C 1
ATOM 4582 O O . ARG A 1 604 ? 1.776 -6.542 -16.486 1.00 90.81 604 ARG A O 1
ATOM 4589 N N . ARG A 1 605 ? 1.829 -8.714 -17.051 1.00 87.94 605 ARG A N 1
ATOM 4590 C CA . ARG A 1 605 ? 0.713 -9.115 -16.174 1.00 87.94 605 ARG A CA 1
ATOM 4591 C C . ARG A 1 605 ? 1.036 -8.890 -14.695 1.00 87.94 605 ARG A C 1
ATOM 4593 O O . ARG A 1 605 ? 0.169 -8.459 -13.938 1.00 87.94 605 ARG A O 1
ATOM 4600 N N . TRP A 1 606 ? 2.265 -9.164 -14.265 1.00 90.44 606 TRP A N 1
ATOM 4601 C CA . TRP A 1 606 ? 2.727 -8.889 -12.904 1.00 90.44 606 TRP A CA 1
ATOM 4602 C C . TRP A 1 606 ? 2.683 -7.387 -12.580 1.00 90.44 606 TRP A C 1
ATOM 4604 O O . TRP A 1 606 ? 2.089 -7.002 -11.573 1.00 90.44 606 TRP A O 1
ATOM 4614 N N . SER A 1 607 ? 3.205 -6.541 -13.470 1.00 89.50 607 SER A N 1
ATOM 4615 C CA . SER A 1 607 ? 3.222 -5.080 -13.327 1.00 89.50 607 SER A CA 1
ATOM 4616 C C . SER A 1 607 ? 1.819 -4.482 -13.217 1.00 89.50 607 SER A C 1
ATOM 4618 O O . SER A 1 607 ? 1.547 -3.682 -12.321 1.00 89.50 607 SER A O 1
ATOM 4620 N N . LEU A 1 608 ? 0.893 -4.917 -14.076 1.00 84.00 608 LEU A N 1
ATOM 4621 C CA . LEU A 1 608 ? -0.503 -4.472 -14.043 1.00 84.00 608 LEU A CA 1
ATOM 4622 C C . LEU A 1 608 ? -1.194 -4.829 -12.720 1.00 84.00 608 LEU A C 1
ATOM 4624 O O . LEU A 1 608 ? -1.888 -3.991 -12.136 1.00 84.00 608 LEU A O 1
ATOM 4628 N N . ARG A 1 609 ? -0.962 -6.045 -12.206 1.00 83.12 609 ARG A N 1
ATOM 4629 C CA . ARG A 1 609 ? -1.467 -6.457 -10.888 1.00 83.12 609 ARG 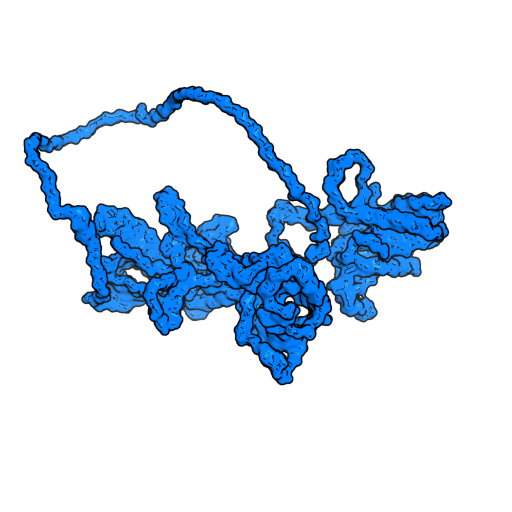A CA 1
ATOM 4630 C C . ARG A 1 609 ? -0.892 -5.588 -9.774 1.00 83.12 609 ARG A C 1
ATOM 4632 O O . ARG A 1 609 ? -1.668 -5.042 -8.994 1.00 83.12 609 ARG A O 1
ATOM 4639 N N . GLN A 1 610 ? 0.425 -5.379 -9.738 1.00 83.56 610 GLN A N 1
ATOM 4640 C CA . GLN A 1 610 ? 1.061 -4.507 -8.741 1.00 83.56 610 GLN A CA 1
ATOM 4641 C C . GLN A 1 610 ? 0.493 -3.090 -8.773 1.00 83.56 610 GLN A C 1
ATOM 4643 O O . GLN A 1 610 ? 0.049 -2.584 -7.745 1.00 83.56 610 GLN A O 1
ATOM 4648 N N . ARG A 1 611 ? 0.410 -2.487 -9.963 1.00 80.81 611 ARG A N 1
ATOM 4649 C CA . ARG A 1 611 ? -0.115 -1.133 -10.148 1.00 80.81 611 ARG A CA 1
ATOM 4650 C C . ARG A 1 611 ? -1.543 -1.003 -9.628 1.00 80.81 611 ARG A C 1
ATOM 4652 O O . ARG A 1 611 ? -1.831 -0.090 -8.870 1.00 80.81 611 ARG A O 1
ATOM 4659 N N . SER A 1 612 ? -2.438 -1.923 -9.982 1.00 80.69 612 SER A N 1
ATOM 4660 C CA . SER A 1 612 ? -3.827 -1.885 -9.495 1.00 80.69 612 SER A CA 1
ATOM 4661 C C . SER A 1 612 ? -3.933 -2.067 -7.969 1.00 80.69 612 SER A C 1
ATOM 4663 O O . SER A 1 612 ? -4.780 -1.447 -7.317 1.00 80.69 612 SER A O 1
ATOM 4665 N N . ARG A 1 613 ? -3.059 -2.893 -7.380 1.00 80.94 613 ARG A N 1
ATOM 4666 C CA . ARG A 1 613 ? -3.006 -3.169 -5.942 1.00 80.94 613 ARG A CA 1
ATOM 4667 C C . ARG A 1 613 ? -2.503 -1.957 -5.161 1.00 80.94 613 ARG A C 1
ATOM 4669 O O . ARG A 1 613 ? -3.099 -1.598 -4.148 1.00 80.94 613 ARG A O 1
ATOM 4676 N N . GLU A 1 614 ? -1.456 -1.307 -5.655 1.00 82.38 614 GLU A N 1
ATOM 4677 C CA . GLU A 1 614 ? -0.836 -0.127 -5.043 1.00 82.38 614 GLU A CA 1
ATOM 4678 C C . GLU A 1 614 ? -1.581 1.179 -5.346 1.00 82.38 614 GLU A C 1
ATOM 4680 O O . GLU A 1 614 ? -1.459 2.137 -4.579 1.00 82.38 614 GLU A O 1
ATOM 4685 N N . ALA A 1 615 ? -2.404 1.207 -6.402 1.00 82.50 615 ALA A N 1
ATOM 4686 C CA . ALA A 1 615 ? -3.183 2.377 -6.787 1.00 82.50 615 ALA A CA 1
ATOM 4687 C C . ALA A 1 615 ? -4.026 2.899 -5.620 1.00 82.50 615 ALA A C 1
ATOM 4689 O O . ALA A 1 615 ? -4.774 2.166 -4.971 1.00 82.50 615 ALA A O 1
ATOM 4690 N N . ILE A 1 616 ? -3.960 4.198 -5.358 1.00 85.44 616 ILE A N 1
ATOM 4691 C CA . ILE A 1 616 ? -4.717 4.792 -4.247 1.00 85.44 616 ILE A CA 1
ATOM 4692 C C . ILE A 1 616 ? -6.218 4.799 -4.518 1.00 85.44 616 ILE A C 1
ATOM 4694 O O . ILE A 1 616 ? -7.010 4.600 -3.596 1.00 85.44 616 ILE A O 1
ATOM 4698 N N . ASN A 1 617 ? -6.599 5.027 -5.772 1.00 87.69 617 ASN A N 1
ATOM 4699 C CA . ASN A 1 617 ? -7.985 5.054 -6.206 1.00 87.69 617 ASN A CA 1
ATOM 4700 C C . ASN A 1 617 ? -8.066 4.538 -7.649 1.00 87.69 617 ASN A C 1
ATOM 4702 O O . ASN A 1 617 ? -8.092 5.347 -8.581 1.00 87.69 617 ASN A O 1
ATOM 4706 N N . PRO A 1 618 ? -8.004 3.210 -7.866 1.00 85.75 618 PRO A N 1
ATOM 4707 C CA . PRO A 1 618 ? -8.102 2.661 -9.211 1.00 85.75 618 PRO A CA 1
ATOM 4708 C C . PRO A 1 618 ? -9.460 3.019 -9.843 1.00 85.75 618 PRO A C 1
ATOM 4710 O O . PRO A 1 618 ? -10.446 3.261 -9.132 1.00 85.75 618 PRO A O 1
ATOM 4713 N N . PRO A 1 619 ? -9.547 3.041 -11.182 1.00 86.06 619 PRO A N 1
ATOM 4714 C CA . PRO A 1 619 ? -10.833 3.161 -11.853 1.00 86.06 619 PRO A CA 1
ATOM 4715 C C . PRO A 1 619 ? -11.754 2.008 -11.434 1.00 86.06 619 PRO A C 1
ATOM 4717 O O . PRO A 1 619 ? -11.301 0.896 -11.165 1.00 86.06 619 PRO A O 1
ATOM 4720 N N . PHE A 1 620 ? -13.056 2.283 -11.353 1.00 89.75 620 PHE A N 1
ATOM 4721 C CA . PHE A 1 620 ? -14.031 1.242 -11.054 1.00 89.75 620 PHE A CA 1
ATOM 4722 C C . PHE A 1 620 ? -14.122 0.269 -12.246 1.00 89.75 620 PHE A C 1
ATOM 4724 O O . PHE A 1 620 ? -14.185 0.734 -13.385 1.00 89.75 620 PHE A O 1
ATOM 4731 N N . PRO A 1 621 ? -14.122 -1.057 -12.029 1.00 88.06 621 PRO A N 1
ATOM 4732 C CA . PRO A 1 621 ? -14.174 -2.021 -13.121 1.00 88.06 621 PRO A CA 1
ATOM 4733 C C . PRO A 1 621 ? -15.574 -2.089 -13.749 1.00 88.06 621 PRO A C 1
ATOM 4735 O O . PRO A 1 621 ? -16.479 -2.752 -13.239 1.00 88.06 621 PRO A O 1
ATOM 4738 N N . GLU A 1 622 ? -15.757 -1.405 -14.876 1.00 83.50 622 GLU A N 1
ATOM 4739 C CA . GLU A 1 622 ? -17.005 -1.436 -15.644 1.00 83.50 622 GLU A CA 1
ATOM 4740 C C . GLU A 1 622 ? -17.161 -2.743 -16.441 1.00 83.50 622 GLU A C 1
ATOM 4742 O O . GLU A 1 622 ? -16.188 -3.323 -16.924 1.00 83.50 622 GLU A O 1
ATOM 4747 N N . GLY A 1 623 ? -18.402 -3.222 -16.577 1.00 84.12 623 GLY A N 1
ATOM 4748 C CA . GLY A 1 623 ? -18.742 -4.392 -17.397 1.00 84.12 623 GLY A CA 1
ATOM 4749 C C . GLY A 1 623 ? -18.406 -5.765 -16.798 1.00 84.12 623 GLY A C 1
ATOM 4750 O O . GLY A 1 623 ? -18.731 -6.771 -17.418 1.00 84.12 623 GLY A O 1
ATOM 4751 N N . ILE A 1 624 ? -17.792 -5.830 -15.609 1.00 87.19 624 ILE A N 1
ATOM 4752 C CA . ILE A 1 624 ? -17.511 -7.104 -14.910 1.00 87.19 624 ILE A CA 1
ATOM 4753 C C . ILE A 1 624 ? -18.727 -7.596 -14.119 1.00 87.19 624 ILE A C 1
ATOM 4755 O O . ILE A 1 624 ? -18.997 -8.791 -14.053 1.00 87.19 624 ILE A O 1
ATOM 4759 N N . PHE A 1 625 ? -19.454 -6.664 -13.511 1.00 89.31 625 PHE A N 1
ATOM 4760 C CA . PHE A 1 625 ? -20.548 -6.937 -12.588 1.00 89.31 625 PHE A CA 1
ATOM 4761 C C . PHE A 1 625 ? -21.848 -6.349 -13.136 1.00 89.31 625 PHE A C 1
ATOM 4763 O O . PHE A 1 625 ? -21.856 -5.229 -13.654 1.00 89.31 625 PHE A O 1
ATOM 4770 N N . ASP A 1 626 ? -22.955 -7.069 -12.979 1.00 86.62 626 ASP A N 1
ATOM 4771 C CA . ASP A 1 626 ? -24.266 -6.634 -13.463 1.00 86.62 626 ASP A CA 1
ATOM 4772 C C . ASP A 1 626 ? -25.155 -6.196 -12.294 1.00 86.62 626 ASP A C 1
ATOM 4774 O O . ASP A 1 626 ? -25.760 -7.017 -11.597 1.00 86.62 626 ASP A O 1
ATOM 4778 N N . LEU A 1 627 ? -25.267 -4.876 -12.107 1.00 85.94 627 LEU A N 1
ATOM 4779 C CA . LEU A 1 627 ? -26.101 -4.263 -11.070 1.00 85.94 627 LEU A CA 1
ATOM 4780 C C . LEU A 1 627 ? -27.588 -4.629 -11.208 1.00 85.94 627 LEU A C 1
ATOM 4782 O O . LEU A 1 627 ? -28.271 -4.781 -10.191 1.00 85.94 627 LEU A O 1
ATOM 4786 N N . ASN A 1 628 ? -28.105 -4.763 -12.434 1.00 86.25 628 ASN A N 1
ATOM 4787 C CA . ASN A 1 628 ? -29.507 -5.116 -12.659 1.00 86.25 628 ASN A CA 1
ATOM 4788 C C . ASN A 1 628 ? -29.762 -6.562 -12.248 1.00 86.25 628 ASN A C 1
ATOM 4790 O O . ASN A 1 628 ? -30.780 -6.840 -11.613 1.00 86.25 628 ASN A O 1
ATOM 4794 N N . MET A 1 629 ? -28.816 -7.457 -12.538 1.00 85.75 629 MET A N 1
ATOM 4795 C CA . MET A 1 629 ? -28.879 -8.840 -12.078 1.00 85.75 629 MET A CA 1
ATOM 4796 C C . MET A 1 629 ? -28.818 -8.935 -10.548 1.00 85.75 629 MET A C 1
ATOM 4798 O O . MET A 1 629 ? -29.568 -9.720 -9.980 1.00 85.75 629 MET A O 1
ATOM 4802 N N . ILE A 1 630 ? -28.020 -8.111 -9.855 1.00 85.88 630 ILE A N 1
ATOM 4803 C CA . ILE A 1 630 ? -28.035 -8.082 -8.378 1.00 85.88 630 ILE A CA 1
ATOM 4804 C C . ILE A 1 630 ? -29.412 -7.621 -7.878 1.00 85.88 630 ILE A C 1
ATOM 4806 O O . ILE A 1 630 ? -30.040 -8.314 -7.086 1.00 85.88 630 ILE A O 1
ATOM 4810 N N . LYS A 1 631 ? -29.920 -6.480 -8.373 1.00 85.25 631 LYS A N 1
ATOM 4811 C CA . LYS A 1 631 ? -31.171 -5.861 -7.889 1.00 85.25 631 LYS A CA 1
ATOM 4812 C C . LYS A 1 631 ? -32.430 -6.663 -8.217 1.00 85.25 631 LYS A C 1
ATOM 4814 O O . LYS A 1 631 ? -33.340 -6.745 -7.393 1.00 85.25 631 LYS A O 1
ATOM 4819 N N . HIS A 1 632 ? -32.525 -7.204 -9.425 1.00 84.62 632 HIS A N 1
ATOM 4820 C CA . HIS A 1 632 ? -33.755 -7.784 -9.974 1.00 84.62 632 HIS A CA 1
ATOM 4821 C C . HIS A 1 632 ? -33.619 -9.266 -10.323 1.00 84.62 632 HIS A C 1
ATOM 4823 O O . HIS A 1 632 ? -34.591 -9.867 -10.778 1.00 84.62 632 HIS A O 1
ATOM 4829 N N . GLY A 1 633 ? -32.444 -9.856 -10.106 1.00 78.44 633 GLY A N 1
ATOM 4830 C CA . GLY A 1 633 ? -32.206 -11.262 -10.385 1.00 78.44 633 GLY A CA 1
ATOM 4831 C C . GLY A 1 633 ? -33.080 -12.194 -9.541 1.00 78.44 633 GLY A C 1
ATOM 4832 O O . GLY A 1 633 ? -33.533 -11.822 -8.452 1.00 78.44 633 GLY A O 1
ATOM 4833 N N . PRO A 1 634 ? -33.307 -13.424 -10.033 1.00 73.19 634 PRO A N 1
ATOM 4834 C CA . PRO A 1 634 ? -34.117 -14.429 -9.345 1.00 73.19 634 PRO A CA 1
ATOM 4835 C C . PRO A 1 634 ? -33.447 -14.955 -8.069 1.00 73.19 634 PRO A C 1
ATOM 4837 O O . PRO A 1 634 ? -34.133 -15.421 -7.164 1.00 73.19 634 PRO A O 1
ATOM 4840 N N . VAL A 1 635 ? -32.115 -14.873 -7.992 1.00 73.12 635 VAL A N 1
ATOM 4841 C CA . VAL A 1 635 ? -31.314 -15.297 -6.843 1.00 73.12 635 VAL A CA 1
ATOM 4842 C C . VAL A 1 635 ? -30.622 -14.071 -6.262 1.00 73.12 635 VAL A C 1
ATOM 4844 O O . VAL A 1 635 ? -29.853 -13.400 -6.947 1.00 73.12 635 VAL A O 1
ATOM 4847 N N . ARG A 1 636 ? -30.904 -13.782 -4.991 1.00 77.56 636 ARG A N 1
ATOM 4848 C CA . ARG A 1 636 ? -30.290 -12.694 -4.227 1.00 77.56 636 ARG A CA 1
ATOM 4849 C C . ARG A 1 636 ? -29.496 -13.295 -3.079 1.00 77.56 636 ARG A C 1
ATOM 4851 O O . ARG A 1 636 ? -30.060 -13.613 -2.037 1.00 77.56 636 ARG A O 1
ATOM 4858 N N . CYS A 1 637 ? -28.202 -13.488 -3.298 1.00 82.62 637 CYS A N 1
ATOM 4859 C CA . CYS A 1 637 ? -27.316 -14.046 -2.286 1.00 82.62 637 CYS A CA 1
ATOM 4860 C C . CYS A 1 637 ? -26.887 -12.947 -1.309 1.00 82.62 637 CYS A C 1
ATOM 4862 O O . CYS A 1 637 ? -26.234 -11.978 -1.707 1.00 82.62 637 CYS A O 1
ATOM 4864 N N . LEU A 1 638 ? -27.279 -13.098 -0.045 1.00 89.38 638 LEU A N 1
ATOM 4865 C CA . LEU A 1 638 ? -26.723 -12.336 1.066 1.00 89.38 638 LEU A CA 1
ATOM 4866 C C . LEU A 1 638 ? -25.469 -13.061 1.550 1.00 89.38 638 LEU A C 1
ATOM 4868 O O . LEU A 1 638 ? -25.532 -14.250 1.850 1.00 89.38 638 LEU A O 1
ATOM 4872 N N . TYR A 1 639 ? -24.363 -12.334 1.609 1.00 92.44 639 TYR A N 1
ATOM 4873 C CA . TYR A 1 639 ? -23.090 -12.806 2.130 1.00 92.44 639 TYR A CA 1
ATOM 4874 C C . TYR A 1 639 ? -22.784 -12.088 3.439 1.00 92.44 639 TYR A C 1
ATOM 4876 O O . TYR A 1 639 ? -23.170 -10.929 3.626 1.00 92.44 639 TYR A O 1
ATOM 4884 N N . THR A 1 640 ? -22.053 -12.766 4.312 1.00 94.25 640 THR A N 1
ATOM 4885 C CA . THR A 1 640 ? -21.281 -12.125 5.375 1.00 94.25 640 THR A CA 1
ATOM 4886 C C . THR A 1 640 ? -19.864 -11.812 4.881 1.00 94.25 640 THR A C 1
ATOM 4888 O O . THR A 1 640 ? -19.404 -12.340 3.863 1.00 94.25 640 THR A O 1
ATOM 4891 N N . ILE A 1 641 ? -19.145 -10.938 5.580 1.00 94.50 641 ILE A N 1
ATOM 4892 C CA . ILE A 1 641 ? -17.739 -10.631 5.294 1.00 94.50 641 ILE A CA 1
ATOM 4893 C C . ILE A 1 641 ? -16.875 -11.892 5.487 1.00 94.50 641 ILE A C 1
ATOM 4895 O O . ILE A 1 641 ? -15.910 -12.088 4.748 1.00 94.50 641 ILE A O 1
ATOM 4899 N N . GLY A 1 642 ? -17.233 -12.769 6.426 1.00 92.50 642 GLY A N 1
ATOM 4900 C CA . GLY A 1 642 ? -16.608 -14.077 6.615 1.00 92.50 642 GLY A CA 1
ATOM 4901 C C . GLY A 1 642 ? -16.776 -14.986 5.397 1.00 92.50 642 GLY A C 1
ATOM 4902 O O . GLY A 1 642 ? -15.780 -15.498 4.888 1.00 92.50 642 GLY A O 1
ATOM 4903 N N . ASP A 1 643 ? -18.000 -15.108 4.869 1.00 92.19 643 ASP A N 1
ATOM 4904 C CA . ASP A 1 643 ? -18.269 -15.904 3.658 1.00 92.19 643 ASP A CA 1
ATOM 4905 C C . ASP A 1 643 ? -17.474 -15.377 2.456 1.00 92.19 643 ASP A C 1
ATOM 4907 O O . ASP A 1 643 ? -16.968 -16.141 1.632 1.00 92.19 643 ASP A O 1
ATOM 4911 N N . LEU A 1 644 ? -17.353 -14.050 2.360 1.00 90.44 644 LEU A N 1
ATOM 4912 C CA . LEU A 1 644 ? -16.584 -13.382 1.319 1.00 90.44 644 LEU A CA 1
ATOM 4913 C C . LEU A 1 644 ? -15.093 -13.747 1.382 1.00 90.44 644 LEU A C 1
ATOM 4915 O O . LEU A 1 644 ? -14.503 -14.052 0.346 1.00 90.44 644 LEU A O 1
ATOM 4919 N N . ASP A 1 645 ? -14.489 -13.716 2.575 1.00 90.56 645 ASP A N 1
ATOM 4920 C CA . ASP A 1 645 ? -13.081 -14.085 2.787 1.00 90.56 645 ASP A CA 1
ATOM 4921 C C . ASP A 1 645 ? -12.840 -15.577 2.517 1.00 90.56 645 ASP A C 1
ATOM 4923 O O . ASP A 1 645 ? -11.863 -15.930 1.853 1.00 90.56 645 ASP A O 1
ATOM 4927 N N . GLU A 1 646 ? -13.748 -16.453 2.956 1.00 91.25 646 GLU A N 1
ATOM 4928 C CA . GLU A 1 646 ? -13.656 -17.889 2.686 1.00 91.25 646 GLU A CA 1
ATOM 4929 C C . GLU A 1 646 ? -13.730 -18.177 1.181 1.00 91.25 646 GLU A C 1
ATOM 4931 O O . GLU A 1 646 ? -12.862 -18.868 0.641 1.00 91.25 646 GLU A O 1
ATOM 4936 N N . PHE A 1 647 ? -14.700 -17.589 0.475 1.00 88.12 647 PHE A N 1
ATOM 4937 C CA . PHE A 1 647 ? -14.860 -17.797 -0.963 1.00 88.12 647 PHE A CA 1
ATOM 4938 C C . PHE A 1 647 ? -13.682 -17.225 -1.760 1.00 88.12 647 PHE A C 1
ATOM 4940 O O . PHE A 1 647 ? -13.162 -17.887 -2.660 1.00 88.12 647 PHE A O 1
ATOM 4947 N N . ALA A 1 648 ? -13.205 -16.029 -1.400 1.00 86.88 648 ALA A N 1
ATOM 4948 C CA . ALA A 1 648 ? -12.047 -15.413 -2.043 1.00 86.88 648 ALA A CA 1
ATOM 4949 C C . ALA A 1 648 ? -10.773 -16.267 -1.903 1.00 86.88 648 ALA A C 1
ATOM 4951 O O . ALA A 1 648 ? -9.948 -16.292 -2.817 1.00 86.88 648 ALA A O 1
ATOM 4952 N N . ARG A 1 649 ? -10.609 -16.990 -0.786 1.00 87.69 649 ARG A N 1
ATOM 4953 C CA . ARG A 1 649 ? -9.472 -17.903 -0.570 1.00 87.69 649 ARG A CA 1
ATOM 4954 C C . ARG A 1 649 ? -9.666 -19.263 -1.229 1.00 87.69 649 ARG A C 1
ATOM 4956 O O . ARG A 1 649 ? -8.699 -19.820 -1.744 1.00 87.69 649 ARG A O 1
ATOM 4963 N N . ALA A 1 650 ? -10.884 -19.800 -1.205 1.00 88.56 650 ALA A N 1
ATOM 4964 C CA . ALA A 1 650 ? -11.202 -21.097 -1.794 1.00 88.56 650 ALA A CA 1
ATOM 4965 C C . ALA A 1 650 ? -11.144 -21.067 -3.330 1.00 88.56 650 ALA A C 1
ATOM 4967 O O . ALA A 1 650 ? -10.715 -22.041 -3.949 1.00 88.56 650 ALA A O 1
ATOM 4968 N N . ALA A 1 651 ? -11.539 -19.946 -3.942 1.00 85.38 651 ALA A N 1
ATOM 4969 C CA . ALA A 1 651 ? -11.604 -19.771 -5.389 1.00 85.38 651 ALA A CA 1
ATOM 4970 C C . ALA A 1 651 ? -11.020 -18.407 -5.822 1.00 85.38 651 ALA A C 1
ATOM 4972 O O . ALA A 1 651 ? -11.755 -17.509 -6.238 1.00 85.38 651 ALA A O 1
ATOM 4973 N N . PRO A 1 652 ? -9.684 -18.232 -5.781 1.00 80.75 652 PRO A N 1
ATOM 4974 C CA . PRO A 1 652 ? -9.034 -16.933 -5.978 1.00 80.75 652 PRO A CA 1
ATOM 4975 C C . PRO A 1 652 ? -9.131 -16.373 -7.402 1.00 80.75 652 PRO A C 1
ATOM 4977 O O . PRO A 1 652 ? -8.755 -15.228 -7.612 1.00 80.75 652 PRO A O 1
ATOM 4980 N N . GLY A 1 653 ? -9.590 -17.159 -8.382 1.00 82.31 653 GLY A N 1
ATOM 4981 C CA . GLY A 1 653 ? -9.782 -16.721 -9.770 1.00 82.31 653 GLY A CA 1
ATOM 4982 C C . GLY A 1 653 ? -11.234 -16.425 -10.150 1.00 82.31 653 GLY A C 1
ATOM 4983 O O . GLY A 1 653 ? -11.472 -15.927 -11.247 1.00 82.31 653 GLY A O 1
ATOM 4984 N N . GLU A 1 654 ? -12.197 -16.732 -9.279 1.00 87.00 654 GLU A N 1
ATOM 4985 C CA . GLU A 1 654 ? -13.622 -16.615 -9.594 1.00 87.00 654 GLU A CA 1
ATOM 4986 C C . GLU A 1 654 ? -14.149 -15.192 -9.372 1.00 87.00 654 GLU A C 1
ATOM 4988 O O . GLU A 1 654 ? -13.634 -14.411 -8.561 1.00 87.00 654 GLU A O 1
ATOM 4993 N N . THR A 1 655 ? -15.207 -14.855 -10.106 1.00 90.06 655 THR A N 1
ATOM 4994 C CA . THR A 1 655 ? -15.954 -13.605 -9.953 1.00 90.06 655 THR A CA 1
ATOM 4995 C C . THR A 1 655 ? -17.336 -13.899 -9.389 1.00 90.06 655 THR A C 1
ATOM 4997 O O . THR A 1 655 ? -18.015 -14.835 -9.805 1.00 90.06 655 THR A O 1
ATOM 5000 N N . PHE A 1 656 ? -17.782 -13.099 -8.426 1.00 89.62 656 PHE A N 1
ATOM 5001 C CA . PHE A 1 656 ? -19.120 -13.243 -7.856 1.00 89.62 656 PHE A CA 1
ATOM 5002 C C . PHE A 1 656 ? -19.648 -11.912 -7.332 1.00 89.62 656 PHE A C 1
ATOM 5004 O O . PHE A 1 656 ? -18.908 -10.946 -7.157 1.00 89.62 656 PHE A O 1
ATOM 5011 N N . GLN A 1 657 ? -20.959 -11.848 -7.124 1.00 92.00 657 GLN A N 1
ATOM 5012 C CA . GLN A 1 657 ? -21.663 -10.629 -6.747 1.00 92.00 657 GLN A CA 1
ATOM 5013 C C . GLN A 1 657 ? -22.852 -10.943 -5.841 1.00 92.00 657 GLN A C 1
ATOM 5015 O O . GLN A 1 657 ? -23.436 -12.025 -5.924 1.00 92.00 657 GLN A O 1
ATOM 5020 N N . GLY A 1 658 ? -23.234 -9.993 -4.992 1.00 91.94 658 GLY A N 1
ATOM 5021 C CA . GLY A 1 658 ? -24.319 -10.194 -4.039 1.00 91.94 658 GLY A CA 1
ATOM 5022 C C . GLY A 1 658 ? -24.564 -8.999 -3.131 1.00 91.94 658 GLY A C 1
ATOM 5023 O O . GLY A 1 658 ? -24.248 -7.854 -3.467 1.00 91.94 658 GLY A O 1
ATOM 5024 N N . TYR A 1 659 ? -25.152 -9.287 -1.975 1.00 93.25 659 TYR A N 1
ATOM 5025 C CA . TYR A 1 659 ? -25.479 -8.311 -0.944 1.00 93.25 659 TYR A CA 1
ATOM 5026 C C . TYR A 1 659 ? -24.595 -8.506 0.287 1.00 93.25 659 TYR A C 1
ATOM 5028 O O . TYR A 1 659 ? -24.348 -9.640 0.685 1.00 93.25 659 TYR A O 1
ATOM 5036 N N . LEU A 1 660 ? -24.176 -7.407 0.909 1.00 94.00 660 LEU A N 1
ATOM 5037 C CA . LEU A 1 660 ? -23.506 -7.372 2.211 1.00 94.00 660 LEU A CA 1
ATOM 5038 C C . LEU A 1 660 ? -24.278 -6.431 3.132 1.00 94.00 660 LEU A C 1
ATOM 5040 O O . LEU A 1 660 ? -24.478 -5.269 2.788 1.00 94.00 660 LEU A O 1
ATOM 5044 N N . SER A 1 661 ? -24.696 -6.904 4.302 1.00 94.31 661 SER A N 1
ATOM 5045 C CA . SER A 1 661 ? -25.281 -6.050 5.342 1.00 94.31 661 SER A CA 1
ATOM 5046 C C . SER A 1 661 ? -24.180 -5.631 6.310 1.00 94.31 661 SER A C 1
ATOM 5048 O O . SER A 1 661 ? -23.703 -6.468 7.064 1.00 94.31 661 SER A O 1
ATOM 5050 N N . VAL A 1 662 ? -23.815 -4.350 6.342 1.00 94.94 662 VAL A N 1
ATOM 5051 C CA . VAL A 1 662 ? -22.691 -3.852 7.153 1.00 94.94 662 VAL A CA 1
ATOM 5052 C C . VAL A 1 662 ? -23.066 -2.624 7.977 1.00 94.94 662 VAL A C 1
ATOM 5054 O O . VAL A 1 662 ? -23.969 -1.868 7.627 1.00 94.94 662 VAL A O 1
ATOM 5057 N N . LEU A 1 663 ? -22.332 -2.401 9.061 1.00 95.19 663 LEU A N 1
ATOM 5058 C CA . LEU A 1 663 ? -22.328 -1.189 9.872 1.00 95.19 663 LEU A CA 1
ATOM 5059 C C . LEU A 1 663 ? -21.104 -0.339 9.525 1.00 95.19 663 LEU A C 1
ATOM 5061 O O . LEU A 1 663 ? -19.986 -0.852 9.454 1.00 95.19 663 LEU A O 1
ATOM 5065 N N . LEU A 1 664 ? -21.297 0.968 9.343 1.00 93.12 664 LEU A N 1
ATOM 5066 C CA . LEU A 1 664 ? -20.193 1.918 9.185 1.00 93.12 664 LEU A CA 1
ATOM 5067 C C . LEU A 1 664 ? -19.624 2.297 10.559 1.00 93.12 664 LEU A C 1
ATOM 5069 O O . LEU A 1 664 ? -20.232 3.082 11.279 1.00 93.12 664 LEU A O 1
ATOM 5073 N N . THR A 1 665 ? -18.461 1.775 10.940 1.00 92.06 665 THR A N 1
ATOM 5074 C CA . THR A 1 665 ? -17.861 2.064 12.259 1.00 92.06 665 THR A CA 1
ATOM 5075 C C . THR A 1 665 ? -16.925 3.258 12.255 1.00 92.06 665 THR A C 1
ATOM 5077 O O . THR A 1 665 ? -16.671 3.841 13.306 1.00 92.06 665 THR A O 1
ATOM 5080 N N . GLU A 1 666 ? -16.399 3.636 11.089 1.00 92.81 666 GLU A N 1
ATOM 5081 C CA . GLU A 1 666 ? -15.483 4.766 10.971 1.00 92.81 666 GLU A CA 1
ATOM 5082 C C . GLU A 1 666 ? -15.675 5.498 9.636 1.00 92.81 666 GLU A C 1
ATOM 5084 O O . GLU A 1 666 ? -15.494 4.928 8.554 1.00 92.81 666 GLU A O 1
ATOM 5089 N N . VAL A 1 667 ? -15.995 6.793 9.718 1.00 93.06 667 VAL A N 1
ATOM 5090 C CA . VAL A 1 667 ? -16.178 7.697 8.573 1.00 93.06 667 VAL A CA 1
ATOM 5091 C C . VAL A 1 667 ? -15.253 8.902 8.752 1.00 93.06 667 VAL A C 1
ATOM 5093 O O . VAL A 1 667 ? -15.372 9.640 9.724 1.00 93.06 667 VAL A O 1
ATOM 5096 N N . LYS A 1 668 ? -14.332 9.121 7.806 1.00 92.88 668 LYS A N 1
ATOM 5097 C CA . LYS A 1 668 ? -13.324 10.203 7.832 1.00 92.88 668 LYS A CA 1
ATOM 5098 C C . LYS A 1 668 ? -13.617 11.298 6.810 1.00 92.88 668 LYS A C 1
ATOM 5100 O O . LYS A 1 668 ? -12.720 11.798 6.130 1.00 92.88 668 LYS A O 1
ATOM 5105 N N . LEU A 1 669 ? -14.889 11.665 6.669 1.00 93.12 669 LEU A N 1
ATOM 5106 C CA . LEU A 1 669 ? -15.321 12.661 5.687 1.00 93.12 669 LEU A CA 1
ATOM 5107 C C . LEU A 1 669 ? -14.749 14.054 6.003 1.00 93.12 669 LEU A C 1
ATOM 5109 O O . LEU A 1 669 ? -14.128 14.680 5.142 1.00 93.12 669 LEU A O 1
ATOM 5113 N N . VAL A 1 670 ? -14.917 14.514 7.248 1.00 92.69 670 VAL A N 1
ATOM 5114 C CA . VAL A 1 670 ? -14.452 15.839 7.698 1.00 92.69 670 VAL A CA 1
ATOM 5115 C C . VAL A 1 670 ? -12.926 15.926 7.679 1.00 92.69 670 VAL A C 1
ATOM 5117 O O . VAL A 1 670 ? -12.375 16.916 7.197 1.00 92.69 670 VAL A O 1
ATOM 5120 N N . ASP A 1 671 ? -12.238 14.880 8.139 1.00 92.06 671 ASP A N 1
ATOM 5121 C CA . ASP A 1 671 ? -10.774 14.833 8.177 1.00 92.06 671 ASP A CA 1
ATOM 5122 C C . ASP A 1 671 ? -10.168 14.909 6.774 1.00 92.06 671 ASP A C 1
ATOM 5124 O O . ASP A 1 671 ? -9.259 15.706 6.526 1.00 92.06 671 ASP A O 1
ATOM 5128 N N . ASN A 1 672 ? -10.701 14.125 5.830 1.00 92.44 672 ASN A N 1
ATOM 5129 C CA . ASN A 1 672 ? -10.231 14.140 4.446 1.00 92.44 672 ASN A CA 1
ATOM 5130 C C . ASN A 1 672 ? -10.504 15.491 3.776 1.00 92.44 672 ASN A C 1
ATOM 5132 O O . ASN A 1 672 ? -9.654 15.990 3.038 1.00 92.44 672 ASN A O 1
ATOM 5136 N N . TRP A 1 673 ? -11.644 16.120 4.071 1.00 92.19 673 TRP A N 1
ATOM 5137 C CA . TRP A 1 673 ? -11.950 17.457 3.573 1.00 92.19 673 TRP A CA 1
ATOM 5138 C C . TRP A 1 673 ? -10.998 18.519 4.145 1.00 92.19 673 TRP A C 1
ATOM 5140 O O . TRP A 1 673 ? -10.398 19.268 3.375 1.00 92.19 673 TRP A O 1
ATOM 5150 N N . ARG A 1 674 ? -10.765 18.550 5.465 1.00 91.75 674 ARG A N 1
ATOM 5151 C CA . ARG A 1 674 ? -9.845 19.515 6.106 1.00 91.75 674 ARG A CA 1
ATOM 5152 C C . ARG A 1 674 ? -8.411 19.386 5.598 1.00 91.75 674 ARG A C 1
ATOM 5154 O O . ARG A 1 674 ? -7.740 20.390 5.378 1.00 91.75 674 ARG A O 1
ATOM 5161 N N . ARG A 1 675 ? -7.960 18.154 5.353 1.00 92.50 675 ARG A N 1
ATOM 5162 C CA . ARG A 1 675 ? -6.625 17.848 4.816 1.00 92.50 675 ARG A CA 1
ATOM 5163 C C . ARG A 1 675 ? -6.487 18.085 3.308 1.00 92.50 675 ARG A C 1
ATOM 5165 O O . ARG A 1 675 ? -5.406 17.869 2.773 1.00 92.50 675 ARG A O 1
ATOM 5172 N N . ARG A 1 676 ? -7.552 18.526 2.627 1.00 92.19 676 ARG A N 1
ATOM 5173 C CA . ARG A 1 676 ? -7.625 18.700 1.166 1.00 92.19 676 ARG A CA 1
ATOM 5174 C C . ARG A 1 676 ? -7.361 17.421 0.358 1.00 92.19 676 ARG A C 1
ATOM 5176 O O . ARG A 1 676 ? -6.766 17.475 -0.713 1.00 92.19 676 ARG A O 1
ATOM 5183 N N . ILE A 1 677 ? -7.819 16.279 0.867 1.00 94.00 677 ILE A N 1
ATOM 5184 C CA . ILE A 1 677 ? -7.653 14.954 0.247 1.00 94.00 677 ILE A CA 1
ATOM 5185 C C . ILE A 1 677 ? -8.987 14.231 0.006 1.00 94.00 677 ILE A C 1
ATOM 5187 O O . ILE A 1 677 ? -9.018 12.998 -0.064 1.00 94.00 677 ILE A O 1
ATOM 5191 N N . LEU A 1 678 ? -10.099 14.975 -0.077 1.00 93.56 678 LEU A N 1
ATOM 5192 C CA . LEU A 1 678 ? -11.437 14.403 -0.259 1.00 93.56 678 LEU A CA 1
ATOM 5193 C C . LEU A 1 678 ? -11.558 13.624 -1.573 1.00 93.56 678 LEU A C 1
ATOM 5195 O O . LEU A 1 678 ? -12.203 12.578 -1.605 1.00 93.56 678 LEU A O 1
ATOM 5199 N N . PHE A 1 679 ? -10.912 14.109 -2.629 1.00 94.44 679 PHE A N 1
ATOM 5200 C CA . PHE A 1 679 ? -10.789 13.424 -3.906 1.00 94.44 679 PHE A CA 1
ATOM 5201 C C . PHE A 1 679 ? -9.353 12.943 -4.100 1.00 94.44 679 PHE A C 1
ATOM 5203 O O . PHE A 1 679 ? -8.390 13.590 -3.677 1.00 94.44 679 PHE A O 1
ATOM 5210 N N . SER A 1 680 ? -9.215 11.786 -4.734 1.00 92.62 680 SER A N 1
ATOM 5211 C CA . SER A 1 680 ? -7.935 11.168 -5.045 1.00 92.62 680 SER A CA 1
ATOM 5212 C C . SER A 1 680 ? -7.940 10.549 -6.437 1.00 92.62 680 SER A C 1
ATOM 5214 O O . SER A 1 680 ? -8.974 10.132 -6.963 1.00 92.62 680 SER A O 1
ATOM 5216 N N . GLY A 1 681 ? -6.755 10.491 -7.025 1.00 89.81 681 GLY A N 1
ATOM 5217 C CA . GLY A 1 681 ? -6.495 9.911 -8.332 1.00 89.81 681 GLY A CA 1
ATOM 5218 C C . GLY A 1 681 ? -5.006 9.654 -8.504 1.00 89.81 681 GLY A C 1
ATOM 5219 O O . GLY A 1 681 ? -4.209 9.894 -7.593 1.00 89.81 681 GLY A O 1
ATOM 5220 N N . GLU A 1 682 ? -4.633 9.152 -9.670 1.00 84.50 682 GLU A N 1
ATOM 5221 C CA . GLU A 1 682 ? -3.247 8.840 -9.989 1.00 84.50 682 GLU A CA 1
ATOM 5222 C C . GLU A 1 682 ? -2.982 9.130 -11.463 1.00 84.50 682 GLU A C 1
ATOM 5224 O O . GLU A 1 682 ? -3.762 8.750 -12.337 1.00 84.50 682 GLU A O 1
ATOM 5229 N N . CYS A 1 683 ? -1.865 9.792 -11.744 1.00 78.69 683 CYS A N 1
ATOM 5230 C CA . CYS A 1 683 ? -1.392 10.016 -13.102 1.00 78.69 683 CYS A CA 1
ATOM 5231 C C . CYS A 1 683 ? 0.133 9.984 -13.117 1.00 78.69 683 CYS A C 1
ATOM 5233 O O . CYS A 1 683 ? 0.771 10.480 -12.195 1.00 78.69 683 CYS A O 1
ATOM 5235 N N . CYS A 1 684 ? 0.730 9.382 -14.149 1.00 67.31 684 CYS A N 1
ATOM 5236 C CA . CYS A 1 684 ? 2.184 9.188 -14.244 1.00 67.31 684 CYS A CA 1
ATOM 5237 C C . CYS A 1 684 ? 2.795 8.430 -13.045 1.00 67.31 684 CYS A C 1
ATOM 5239 O O . CYS A 1 684 ? 3.957 8.652 -12.708 1.00 67.31 684 CYS A O 1
ATOM 5241 N N . SER A 1 685 ? 2.016 7.555 -12.400 1.00 71.31 685 SER A N 1
ATOM 5242 C CA . SER A 1 685 ? 2.390 6.867 -11.153 1.00 71.31 685 SER A CA 1
ATOM 5243 C C . SER A 1 685 ? 2.620 7.825 -9.971 1.00 71.31 685 SER A C 1
ATOM 5245 O O . SER A 1 685 ? 3.303 7.487 -9.004 1.00 71.31 685 SER A O 1
ATOM 5247 N N . ILE A 1 686 ? 2.065 9.041 -10.056 1.00 77.69 686 ILE A N 1
ATOM 5248 C CA . ILE A 1 686 ? 2.084 10.059 -9.008 1.00 77.69 686 ILE A CA 1
ATOM 5249 C C . ILE A 1 686 ? 0.681 10.133 -8.402 1.00 77.69 686 ILE A C 1
ATOM 5251 O O . ILE A 1 686 ? -0.293 10.376 -9.127 1.00 77.69 686 ILE A O 1
ATOM 5255 N N . PRO A 1 687 ? 0.552 9.946 -7.082 1.00 86.50 687 PRO A N 1
ATOM 5256 C CA . PRO A 1 687 ? -0.723 10.087 -6.414 1.00 86.50 687 PRO A CA 1
ATOM 5257 C C . PRO A 1 687 ? -1.107 11.552 -6.255 1.00 86.50 687 PRO A C 1
ATOM 5259 O O . PRO A 1 687 ? -0.357 12.352 -5.701 1.00 86.50 687 PRO A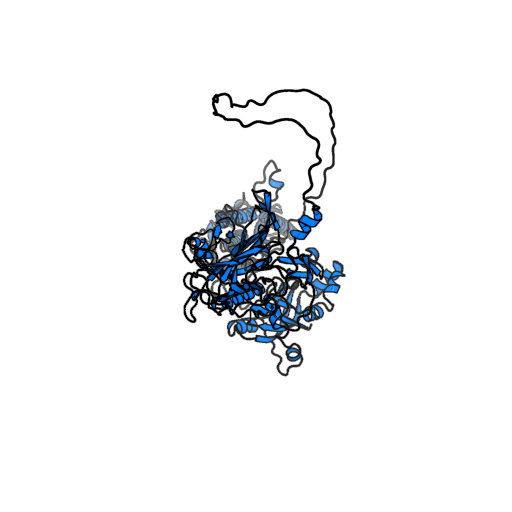 O 1
ATOM 5262 N N . THR A 1 688 ? -2.310 11.889 -6.696 1.00 89.44 688 THR A N 1
ATOM 5263 C CA . THR A 1 688 ? -2.839 13.250 -6.646 1.00 89.44 688 THR A CA 1
ATOM 5264 C C . THR A 1 688 ? -4.044 13.308 -5.725 1.00 89.44 688 THR A C 1
ATOM 5266 O O . THR A 1 688 ? -4.954 12.483 -5.830 1.00 89.44 688 THR A O 1
ATOM 5269 N N . TYR A 1 689 ? -4.066 14.306 -4.846 1.00 92.50 689 TYR A N 1
ATOM 5270 C CA . TYR A 1 689 ? -5.153 14.542 -3.904 1.00 92.50 689 TYR A CA 1
ATOM 5271 C C . TYR A 1 689 ? -5.603 15.994 -3.984 1.00 92.50 689 TYR A C 1
ATOM 5273 O O . TYR A 1 689 ? -4.769 16.896 -4.054 1.00 92.50 689 TYR A O 1
ATOM 5281 N N . ALA A 1 690 ? -6.911 16.221 -3.951 1.00 92.44 690 ALA A N 1
ATOM 5282 C CA . ALA A 1 690 ? -7.468 17.563 -3.887 1.00 92.44 690 ALA A CA 1
ATOM 5283 C C . ALA A 1 690 ? -8.890 17.545 -3.323 1.00 92.44 690 ALA A C 1
ATOM 5285 O O . ALA A 1 690 ? -9.562 16.519 -3.306 1.00 92.44 690 ALA A O 1
ATOM 5286 N N . ASN A 1 691 ? -9.400 18.717 -2.949 1.00 92.38 691 ASN A N 1
ATOM 5287 C CA . ASN A 1 691 ? -10.843 18.950 -2.841 1.00 92.38 691 ASN A CA 1
ATOM 5288 C C . ASN A 1 691 ? -11.352 19.559 -4.154 1.00 92.38 691 ASN A C 1
ATOM 5290 O O . ASN A 1 691 ? -11.861 20.676 -4.177 1.00 92.38 691 ASN A O 1
ATOM 5294 N N . ALA A 1 692 ? -11.127 18.854 -5.257 1.00 91.62 692 ALA A N 1
ATOM 5295 C CA . ALA A 1 692 ? -11.539 19.252 -6.594 1.00 91.62 692 ALA A CA 1
ATOM 5296 C C . ALA A 1 692 ? -11.800 17.996 -7.428 1.00 91.62 692 ALA A C 1
ATOM 5298 O O . ALA A 1 692 ? -11.262 16.930 -7.139 1.00 91.62 692 ALA A O 1
ATOM 5299 N N . THR A 1 693 ? -12.609 18.131 -8.471 1.00 90.44 693 THR A N 1
ATOM 5300 C CA . THR A 1 693 ? -12.928 17.044 -9.409 1.00 90.44 693 THR A CA 1
ATOM 5301 C C . THR A 1 693 ? -11.853 16.847 -10.468 1.00 90.44 693 THR A C 1
ATOM 5303 O O . THR A 1 693 ? -11.812 15.810 -11.118 1.00 90.44 693 THR A O 1
ATOM 5306 N N . THR A 1 694 ? -10.993 17.842 -10.665 1.00 92.31 694 THR A N 1
ATOM 5307 C CA . THR A 1 694 ? -9.918 17.833 -11.656 1.00 92.31 694 THR A CA 1
ATOM 5308 C C . THR A 1 694 ? -8.683 18.511 -11.081 1.00 92.31 694 THR A C 1
ATOM 5310 O O . THR A 1 694 ? -8.800 19.515 -10.374 1.00 92.31 694 THR A O 1
ATOM 5313 N N . ILE A 1 695 ? -7.504 17.987 -11.403 1.00 91.25 695 ILE A N 1
ATOM 5314 C CA . ILE A 1 695 ? -6.216 18.603 -11.070 1.00 91.25 695 ILE A CA 1
ATOM 5315 C C . ILE A 1 695 ? -5.240 18.432 -12.231 1.00 91.25 695 ILE A C 1
ATOM 5317 O O . ILE A 1 695 ? -5.279 17.418 -12.925 1.00 91.25 695 ILE A O 1
ATOM 5321 N N . GLN A 1 696 ? -4.346 19.396 -12.426 1.00 89.06 696 GLN A N 1
ATOM 5322 C CA . GLN A 1 696 ? -3.242 19.244 -13.369 1.00 89.06 696 GLN A CA 1
ATOM 5323 C C . GLN A 1 696 ? -2.176 18.319 -12.788 1.00 89.06 696 GLN A C 1
ATOM 5325 O O . GLN A 1 696 ? -1.713 18.510 -11.663 1.00 89.06 696 GLN A O 1
ATOM 5330 N N . CYS A 1 697 ? -1.793 17.296 -13.548 1.00 80.00 697 CYS A N 1
ATOM 5331 C CA . CYS A 1 697 ? -0.714 16.398 -13.163 1.00 80.00 697 CYS A CA 1
ATOM 5332 C C . CYS A 1 697 ? 0.639 17.112 -13.250 1.00 80.00 697 CYS A C 1
ATOM 5334 O O . CYS A 1 697 ? 1.038 17.515 -14.335 1.00 80.00 697 CYS A O 1
ATOM 5336 N N . GLU A 1 698 ? 1.402 17.140 -12.155 1.00 73.94 698 GLU A N 1
ATOM 5337 C CA . GLU A 1 698 ? 2.762 17.713 -12.117 1.00 73.94 698 GLU A CA 1
ATOM 5338 C C . GLU A 1 698 ? 3.762 17.027 -13.071 1.00 73.94 698 GLU A C 1
ATOM 5340 O O . GLU A 1 698 ? 4.832 17.562 -13.352 1.00 73.94 698 GLU A O 1
ATOM 5345 N N . GLY A 1 699 ? 3.456 15.810 -13.535 1.00 67.94 699 GLY A N 1
ATOM 5346 C CA . GLY A 1 699 ? 4.337 15.042 -14.414 1.00 67.94 699 GLY A CA 1
ATOM 5347 C C . GLY A 1 699 ? 4.106 15.281 -15.907 1.00 67.94 699 GLY A C 1
ATOM 5348 O O . GLY A 1 699 ? 5.061 15.247 -16.680 1.00 67.94 699 GLY A O 1
ATOM 5349 N N . CYS A 1 700 ? 2.852 15.464 -16.331 1.00 69.56 700 CYS A N 1
ATOM 5350 C CA . CYS A 1 700 ? 2.498 15.563 -17.753 1.00 69.56 700 CYS A CA 1
ATOM 5351 C C . CYS A 1 700 ? 1.646 16.783 -18.118 1.00 69.56 700 CYS A C 1
ATOM 5353 O O . CYS A 1 700 ? 1.228 16.878 -19.271 1.00 69.56 700 CYS A O 1
ATOM 5355 N N . ASP A 1 701 ? 1.365 17.667 -17.157 1.00 75.44 701 ASP A N 1
ATOM 5356 C CA . ASP A 1 701 ? 0.558 18.889 -17.291 1.00 75.44 701 ASP A CA 1
ATOM 5357 C C . ASP A 1 701 ? -0.850 18.672 -17.875 1.00 75.44 701 ASP A C 1
ATOM 5359 O O . ASP A 1 701 ? -1.513 19.609 -18.318 1.00 75.44 701 ASP A O 1
ATOM 5363 N N . LYS A 1 702 ? -1.341 17.427 -17.876 1.00 79.56 702 LYS A N 1
ATOM 5364 C CA . LYS A 1 702 ? -2.708 17.093 -18.288 1.00 79.56 702 LYS A CA 1
ATOM 5365 C C . LYS A 1 702 ? -3.658 17.212 -17.108 1.00 79.56 702 LYS A C 1
ATOM 5367 O O . LYS A 1 702 ? -3.304 16.843 -15.987 1.00 79.56 702 LYS A O 1
ATOM 5372 N N . ASP A 1 703 ? -4.880 17.646 -17.389 1.00 86.25 703 ASP A N 1
ATOM 5373 C CA . ASP A 1 703 ? -5.972 17.608 -16.423 1.00 86.25 703 ASP A CA 1
ATOM 5374 C C . ASP A 1 703 ? -6.393 16.156 -16.165 1.00 86.25 703 ASP A C 1
ATOM 5376 O O . ASP A 1 703 ? -6.753 15.413 -17.081 1.00 86.25 703 ASP A O 1
ATOM 5380 N N . VAL A 1 704 ? -6.334 15.751 -14.901 1.00 87.06 704 VAL A N 1
ATOM 5381 C CA . VAL A 1 704 ? -6.675 14.410 -14.427 1.00 87.06 704 VAL A CA 1
ATOM 5382 C C . VAL A 1 704 ? -7.994 14.484 -13.664 1.00 87.06 704 VAL A C 1
ATOM 5384 O O . VAL A 1 704 ? -8.087 15.267 -12.711 1.00 87.06 704 VAL A O 1
ATOM 5387 N N . PRO A 1 705 ? -9.008 13.680 -14.030 1.00 90.94 705 PRO A N 1
ATOM 5388 C CA . PRO A 1 705 ? -10.226 13.570 -13.243 1.00 90.94 705 PRO A CA 1
ATOM 5389 C C . PRO A 1 705 ? -9.937 12.838 -11.928 1.00 90.94 705 PRO A C 1
ATOM 5391 O O . PRO A 1 705 ? -9.320 11.772 -11.909 1.00 90.94 705 PRO A O 1
ATOM 5394 N N . LEU A 1 706 ? -10.397 13.409 -10.820 1.00 91.81 706 LEU A N 1
ATOM 5395 C CA . LEU A 1 706 ? -10.286 12.831 -9.487 1.00 91.81 706 LEU A CA 1
ATOM 5396 C C . LEU A 1 706 ? -11.629 12.243 -9.059 1.00 91.81 706 LEU A C 1
ATOM 5398 O O . LEU A 1 706 ? -12.688 12.802 -9.339 1.00 91.81 706 LEU A O 1
ATOM 5402 N N . ARG A 1 707 ? -11.582 11.130 -8.327 1.00 92.31 707 ARG A N 1
ATOM 5403 C CA . ARG A 1 707 ? -12.766 10.465 -7.764 1.00 92.31 707 ARG A CA 1
ATOM 5404 C C . ARG A 1 707 ? -12.768 10.614 -6.251 1.00 92.31 707 ARG A C 1
ATOM 5406 O O . ARG A 1 707 ? -11.725 10.879 -5.654 1.00 92.31 707 ARG A O 1
ATOM 5413 N N . LEU A 1 708 ? -13.923 10.432 -5.612 1.00 92.94 708 LEU A N 1
ATOM 5414 C CA . LEU A 1 708 ? -13.994 10.439 -4.150 1.00 92.94 708 LEU A CA 1
ATOM 5415 C C . LEU A 1 708 ? -13.012 9.431 -3.565 1.00 92.94 708 LEU A C 1
ATOM 5417 O O . LEU A 1 708 ? -12.909 8.293 -4.029 1.00 92.94 708 LEU A O 1
ATOM 5421 N N . ASN A 1 709 ? -12.295 9.871 -2.540 1.00 92.81 709 ASN A N 1
ATOM 5422 C CA . ASN A 1 709 ? -11.279 9.070 -1.898 1.00 92.81 709 ASN A CA 1
ATOM 5423 C C . ASN A 1 709 ? -11.937 7.872 -1.187 1.00 92.81 709 ASN A C 1
ATOM 5425 O O . ASN A 1 709 ? -12.739 8.081 -0.272 1.00 92.81 709 ASN A O 1
ATOM 5429 N N . PRO A 1 710 ? -11.577 6.617 -1.523 1.00 90.06 710 PRO A N 1
ATOM 5430 C CA . PRO A 1 710 ? -12.147 5.430 -0.887 1.00 90.06 710 PRO A CA 1
ATOM 5431 C C . PRO A 1 710 ? -11.957 5.405 0.630 1.00 90.06 710 PRO A C 1
ATOM 5433 O O . PRO A 1 710 ? -12.714 4.755 1.339 1.00 90.06 710 PRO A O 1
ATOM 5436 N N . ARG A 1 711 ? -10.969 6.149 1.149 1.00 90.50 711 ARG A N 1
ATOM 5437 C CA . ARG A 1 711 ? -10.697 6.272 2.587 1.00 90.50 711 ARG A CA 1
ATOM 5438 C C . ARG A 1 711 ? -11.718 7.120 3.348 1.00 90.50 711 ARG A C 1
ATOM 5440 O O . ARG A 1 711 ? -11.633 7.189 4.571 1.00 90.50 711 ARG A O 1
ATOM 5447 N N . VAL A 1 712 ? -12.656 7.780 2.662 1.00 92.12 712 VAL A N 1
ATOM 5448 C CA . VAL A 1 712 ? -13.772 8.486 3.316 1.00 92.12 712 VAL A CA 1
ATOM 5449 C C . VAL A 1 712 ? -14.584 7.512 4.169 1.00 92.12 712 VAL A C 1
ATOM 5451 O O . VAL A 1 712 ? -14.903 7.835 5.311 1.00 92.12 712 VAL A O 1
ATOM 5454 N N . ILE A 1 713 ? -14.822 6.301 3.660 1.00 92.00 713 ILE A N 1
ATOM 5455 C CA . ILE A 1 713 ? -15.352 5.181 4.441 1.00 92.00 713 ILE A CA 1
ATOM 5456 C C . ILE A 1 713 ? -14.162 4.353 4.913 1.00 92.00 713 ILE A C 1
ATOM 5458 O O . ILE A 1 713 ? -13.505 3.664 4.133 1.00 92.00 713 ILE A O 1
ATOM 5462 N N . SER A 1 714 ? -13.820 4.507 6.189 1.00 86.00 714 SER A N 1
ATOM 5463 C CA . SER A 1 714 ? -12.594 3.939 6.743 1.00 86.00 714 SER A CA 1
ATOM 5464 C C . SER A 1 714 ? -12.785 2.514 7.220 1.00 86.00 714 SER A C 1
ATOM 5466 O O . SER A 1 714 ? -11.950 1.672 6.905 1.00 86.00 714 SER A O 1
ATOM 5468 N N . GLN A 1 715 ? -13.862 2.218 7.936 1.00 92.38 715 GLN A N 1
ATOM 5469 C CA . GLN A 1 715 ? -14.096 0.870 8.429 1.00 92.38 715 GLN A CA 1
ATOM 5470 C C . GLN A 1 715 ? -15.575 0.525 8.332 1.00 92.38 715 GLN A C 1
ATOM 5472 O O . GLN A 1 715 ? -16.443 1.326 8.689 1.00 92.38 715 GLN A O 1
ATOM 5477 N N . VAL A 1 716 ? -15.834 -0.681 7.833 1.00 94.19 716 VAL A N 1
ATOM 5478 C CA . VAL A 1 716 ? -17.157 -1.303 7.864 1.00 94.19 716 VAL A CA 1
ATOM 5479 C C . VAL A 1 716 ? -17.050 -2.655 8.553 1.00 94.19 716 VAL A C 1
ATOM 5481 O O . VAL A 1 716 ? -16.015 -3.315 8.450 1.00 94.19 716 VAL A O 1
ATOM 5484 N N . MET A 1 717 ? -18.092 -3.072 9.260 1.00 94.38 717 MET A N 1
ATOM 5485 C CA . MET A 1 717 ? -18.121 -4.374 9.926 1.00 94.38 717 MET A CA 1
ATOM 5486 C C . MET A 1 717 ? -19.479 -5.046 9.806 1.00 94.38 717 MET A C 1
ATOM 5488 O O . MET A 1 717 ? -20.493 -4.375 9.633 1.00 94.38 717 MET A O 1
ATOM 5492 N N . ASP A 1 718 ? -19.492 -6.358 9.954 1.00 94.31 718 ASP A N 1
ATOM 5493 C CA . ASP A 1 718 ? -20.691 -7.145 10.207 1.00 94.31 718 ASP A CA 1
ATOM 5494 C C . ASP A 1 718 ? -20.450 -8.080 11.402 1.00 94.31 718 ASP A C 1
ATOM 5496 O O . ASP A 1 718 ? -19.461 -7.939 12.126 1.00 94.31 718 ASP A O 1
ATOM 5500 N N . GLU A 1 719 ? -21.367 -9.014 11.640 1.00 91.56 719 GLU A N 1
ATOM 5501 C CA . GLU A 1 719 ? -21.287 -9.971 12.744 1.00 91.56 719 GLU A CA 1
ATOM 5502 C C . GLU A 1 719 ? -20.113 -10.966 12.609 1.00 91.56 719 GLU A C 1
ATOM 5504 O O . GLU A 1 719 ? -19.778 -11.653 13.572 1.00 91.56 719 GLU A O 1
ATOM 5509 N N . THR A 1 720 ? -19.480 -11.056 11.435 1.00 93.56 720 THR A N 1
ATOM 5510 C CA . THR A 1 720 ? -18.449 -12.058 11.125 1.00 93.56 720 THR A CA 1
ATOM 5511 C C . THR A 1 720 ? -17.040 -11.483 11.023 1.00 93.56 720 THR A C 1
ATOM 5513 O O . THR A 1 720 ? -16.082 -12.163 11.388 1.00 93.56 720 THR A O 1
ATOM 5516 N N . ALA A 1 721 ? -16.883 -10.250 10.533 1.00 92.69 721 ALA A N 1
ATOM 5517 C CA . ALA A 1 721 ? -15.579 -9.619 10.352 1.00 92.69 721 ALA A CA 1
ATOM 5518 C C . ALA A 1 721 ? -15.679 -8.095 10.140 1.00 92.69 721 ALA A C 1
ATOM 5520 O O . ALA A 1 721 ? -16.751 -7.493 10.106 1.00 92.69 721 ALA A O 1
ATOM 5521 N N . CYS A 1 722 ? -14.522 -7.446 9.983 1.00 92.81 722 CYS A N 1
ATOM 5522 C CA . CYS A 1 722 ? -14.431 -6.040 9.598 1.00 92.81 722 CYS A CA 1
ATOM 5523 C C . CYS A 1 722 ? -13.531 -5.850 8.373 1.00 92.81 722 CYS A C 1
ATOM 5525 O O . CYS A 1 722 ? -12.526 -6.539 8.191 1.00 92.81 722 CYS A O 1
ATOM 5527 N N . ILE A 1 723 ? -13.884 -4.876 7.537 1.00 92.56 723 ILE A N 1
ATOM 5528 C CA . ILE A 1 723 ? -13.113 -4.456 6.370 1.00 92.56 723 ILE A CA 1
ATOM 5529 C C . ILE A 1 723 ? -12.456 -3.116 6.697 1.00 92.56 723 ILE A C 1
ATOM 5531 O O . ILE A 1 723 ? -13.120 -2.145 7.063 1.00 92.56 723 ILE A O 1
ATOM 5535 N N . GLY A 1 724 ? -11.131 -3.078 6.564 1.00 88.06 724 GLY A N 1
ATOM 5536 C CA . GLY A 1 724 ? -10.322 -1.893 6.837 1.00 88.06 724 GLY A CA 1
ATOM 5537 C C . GLY A 1 724 ? -10.305 -0.860 5.705 1.00 88.06 724 GLY A C 1
ATOM 5538 O O . GLY A 1 724 ? -10.841 -1.049 4.611 1.00 88.06 724 GLY A O 1
ATOM 5539 N N . THR A 1 725 ? -9.602 0.239 5.964 1.00 87.94 725 THR A N 1
ATOM 5540 C CA . THR A 1 725 ? -9.606 1.434 5.112 1.00 87.94 725 THR A CA 1
ATOM 5541 C C . THR A 1 725 ? -9.005 1.191 3.730 1.00 87.94 725 THR A C 1
ATOM 5543 O O . THR A 1 725 ? -7.931 0.606 3.591 1.00 87.94 725 THR A O 1
ATOM 5546 N N . GLY A 1 726 ? -9.683 1.689 2.690 1.00 84.19 726 GLY A N 1
ATOM 5547 C CA . GLY A 1 726 ? -9.217 1.618 1.298 1.00 84.19 726 GLY A CA 1
ATOM 5548 C C . GLY A 1 726 ? -9.354 0.242 0.633 1.00 84.19 726 GLY A C 1
ATOM 5549 O O . GLY A 1 726 ? -8.794 0.034 -0.445 1.00 84.19 726 GLY A O 1
ATOM 5550 N N . LYS A 1 727 ? -10.073 -0.696 1.266 1.00 89.69 727 LYS A N 1
ATOM 5551 C CA . LYS A 1 727 ? -10.373 -2.032 0.720 1.00 89.69 727 LYS A CA 1
ATOM 5552 C C . LYS A 1 727 ? -11.700 -2.107 -0.037 1.00 89.69 727 LYS A C 1
ATOM 5554 O O . LYS A 1 727 ? -11.888 -3.026 -0.828 1.00 89.69 727 LYS A O 1
ATOM 5559 N N . LEU A 1 728 ? -12.585 -1.136 0.176 1.00 92.19 728 LEU A N 1
ATOM 5560 C CA . LEU A 1 728 ? -13.800 -0.949 -0.610 1.00 92.19 728 LEU A CA 1
ATOM 5561 C C . LEU A 1 728 ? -13.519 0.008 -1.769 1.00 92.19 728 LEU A C 1
ATOM 5563 O O . LEU A 1 728 ? -12.909 1.058 -1.571 1.00 92.19 728 LEU A O 1
ATOM 5567 N N . LEU A 1 729 ? -13.989 -0.336 -2.962 1.00 92.81 729 LEU A N 1
ATOM 5568 C CA . LEU A 1 729 ? -13.939 0.514 -4.143 1.00 92.81 729 LEU A CA 1
ATOM 5569 C C . LEU A 1 729 ? -15.369 0.839 -4.565 1.00 92.81 729 LEU A C 1
ATOM 5571 O O . LEU A 1 729 ? -16.084 -0.028 -5.050 1.00 92.81 729 LEU A O 1
ATOM 5575 N N . PHE A 1 730 ? -15.795 2.080 -4.370 1.00 93.00 730 PHE A N 1
ATOM 5576 C CA . PHE A 1 730 ? -17.161 2.506 -4.673 1.00 93.00 730 PHE A CA 1
ATOM 5577 C C . PHE A 1 730 ? -17.289 2.950 -6.130 1.00 93.00 730 PHE A C 1
ATOM 5579 O O . PHE A 1 730 ? -16.391 3.603 -6.670 1.00 93.00 730 PHE A O 1
ATOM 5586 N N . SER A 1 731 ? -18.411 2.613 -6.762 1.00 93.12 731 SER A N 1
ATOM 5587 C CA . SER A 1 731 ? -18.848 3.237 -8.008 1.00 93.12 731 SER A CA 1
ATOM 5588 C C . SER A 1 731 ? -19.383 4.647 -7.731 1.00 93.12 731 SER A C 1
ATOM 5590 O O . SER A 1 731 ? -19.749 4.987 -6.603 1.00 93.12 731 SER A O 1
ATOM 5592 N N . ASP A 1 732 ? -19.479 5.477 -8.766 1.00 90.81 732 ASP A N 1
ATOM 5593 C CA . ASP A 1 732 ? -20.017 6.834 -8.612 1.00 90.81 732 ASP A CA 1
ATOM 5594 C C . ASP A 1 732 ? -21.516 6.806 -8.248 1.00 90.81 732 ASP A C 1
ATOM 5596 O O . ASP A 1 732 ? -22.008 7.661 -7.509 1.00 90.81 732 ASP A O 1
ATOM 5600 N N . LEU A 1 733 ? -22.230 5.758 -8.679 1.00 91.94 733 LEU A N 1
ATOM 5601 C CA . LEU A 1 733 ? -23.608 5.490 -8.270 1.00 91.94 733 LEU A CA 1
ATOM 5602 C C . LEU A 1 733 ? -23.693 5.109 -6.788 1.00 91.94 733 LEU A C 1
ATOM 5604 O O . LEU A 1 733 ? -24.545 5.641 -6.084 1.00 91.94 733 LEU A O 1
ATOM 5608 N N . ALA A 1 734 ? -22.791 4.258 -6.297 1.00 93.56 734 ALA A N 1
ATOM 5609 C CA . ALA A 1 734 ? -22.746 3.876 -4.889 1.00 93.56 734 ALA A CA 1
ATOM 5610 C C . ALA A 1 734 ? -22.446 5.074 -3.979 1.00 93.56 734 ALA A C 1
ATOM 5612 O O . ALA A 1 734 ? -23.063 5.214 -2.925 1.00 93.56 734 ALA A O 1
ATOM 5613 N N . TRP A 1 735 ? -21.550 5.974 -4.401 1.00 93.94 735 TRP A N 1
ATOM 5614 C CA . TRP A 1 735 ? -21.310 7.226 -3.682 1.00 93.94 735 TRP A CA 1
ATOM 5615 C C . TRP A 1 735 ? -22.550 8.113 -3.627 1.00 93.94 735 TRP A C 1
ATOM 5617 O O . TRP A 1 735 ? -22.865 8.669 -2.573 1.00 93.94 735 TRP A O 1
ATOM 5627 N N . ARG A 1 736 ? -23.269 8.223 -4.749 1.00 93.50 736 ARG A N 1
ATOM 5628 C CA . ARG A 1 736 ? -24.509 8.995 -4.819 1.00 93.50 736 ARG A CA 1
ATOM 5629 C C . ARG A 1 736 ? -25.593 8.417 -3.916 1.00 93.50 736 ARG A C 1
ATOM 5631 O O . ARG A 1 736 ? -26.260 9.181 -3.225 1.00 93.50 736 ARG A O 1
ATOM 5638 N N . ASP A 1 737 ? -25.746 7.096 -3.910 1.00 93.00 737 ASP A N 1
ATOM 5639 C CA . ASP A 1 737 ? -26.706 6.395 -3.058 1.00 93.00 737 ASP A CA 1
ATOM 5640 C C . ASP A 1 737 ? -26.369 6.598 -1.568 1.00 93.00 737 ASP A C 1
ATOM 5642 O O . ASP A 1 737 ? -27.259 6.873 -0.766 1.00 93.00 737 ASP A O 1
ATOM 5646 N N . LEU A 1 738 ? -25.081 6.547 -1.203 1.00 93.00 738 LEU A N 1
ATOM 5647 C CA . LEU A 1 738 ? -24.615 6.698 0.178 1.00 93.00 738 LEU A CA 1
ATOM 5648 C C . LEU A 1 738 ? -24.825 8.113 0.739 1.00 93.00 738 LEU A C 1
ATOM 5650 O O . LEU A 1 738 ? -25.314 8.273 1.856 1.00 93.00 738 LEU A O 1
ATOM 5654 N N . PHE A 1 739 ? -24.440 9.148 -0.013 1.00 92.00 739 PHE A N 1
ATOM 5655 C CA . PHE A 1 739 ? -24.551 10.538 0.448 1.00 92.00 739 PHE A CA 1
ATOM 5656 C C . PHE A 1 739 ? -25.904 11.185 0.120 1.00 92.00 739 PHE A C 1
ATOM 5658 O O . PHE A 1 739 ? -26.191 12.286 0.601 1.00 92.00 739 PHE A O 1
ATOM 5665 N N . GLY A 1 740 ? -26.721 10.539 -0.718 1.00 89.69 740 GLY A N 1
ATOM 5666 C CA . GLY A 1 740 ? -27.964 11.096 -1.255 1.00 89.69 740 GLY A CA 1
ATOM 5667 C C . GLY A 1 740 ? -27.748 12.298 -2.183 1.00 89.69 740 GLY A C 1
ATOM 5668 O O . GLY A 1 740 ? -28.663 13.095 -2.376 1.00 89.69 740 GLY A O 1
ATOM 5669 N N . ARG A 1 741 ? -26.530 12.472 -2.709 1.00 91.12 741 ARG A N 1
ATOM 5670 C CA . ARG A 1 741 ? -26.109 13.600 -3.552 1.00 91.12 741 ARG A CA 1
ATOM 5671 C C . ARG A 1 741 ? -24.911 13.229 -4.410 1.00 91.12 741 ARG A C 1
ATOM 5673 O O . ARG A 1 741 ? -24.194 12.283 -4.097 1.00 91.12 741 ARG A O 1
ATOM 5680 N N . VAL A 1 742 ? -24.680 13.985 -5.475 1.00 90.88 742 VAL A N 1
ATOM 5681 C CA . VAL A 1 742 ? -23.536 13.759 -6.370 1.00 90.88 742 VAL A CA 1
ATOM 5682 C C . VAL A 1 742 ? -22.238 14.194 -5.662 1.00 90.88 742 VAL A C 1
ATOM 5684 O O . VAL A 1 742 ? -22.266 15.199 -4.942 1.00 90.88 742 VAL A O 1
ATOM 5687 N N . PRO A 1 743 ? -21.112 13.467 -5.806 1.00 87.69 743 PRO A N 1
ATOM 5688 C CA . PRO A 1 743 ? -19.853 13.789 -5.131 1.00 87.69 743 PRO A CA 1
ATOM 5689 C C . PRO A 1 743 ? -19.392 15.245 -5.239 1.00 87.69 743 PRO A C 1
ATOM 5691 O O . PRO A 1 743 ? -18.858 15.794 -4.278 1.00 87.69 743 PRO A O 1
ATOM 5694 N N . GLU A 1 744 ? -19.626 15.899 -6.376 1.00 89.56 744 GLU A N 1
ATOM 5695 C CA . GLU A 1 744 ? -19.226 17.287 -6.621 1.00 89.56 744 GLU A CA 1
ATOM 5696 C C . GLU A 1 744 ? -19.975 18.274 -5.720 1.00 89.56 744 GLU A C 1
ATOM 5698 O O . GLU A 1 744 ? -19.452 19.339 -5.388 1.00 89.56 744 GLU A O 1
ATOM 5703 N N . GLU A 1 745 ? -21.184 17.927 -5.274 1.00 91.31 745 GLU A N 1
ATOM 5704 C CA . GLU A 1 745 ? -21.958 18.758 -4.352 1.00 91.31 745 GLU A CA 1
ATOM 5705 C C . GLU A 1 745 ? -21.344 18.809 -2.950 1.00 91.31 745 GLU A C 1
ATOM 5707 O O . GLU A 1 745 ? -21.555 19.793 -2.243 1.00 91.31 745 GLU A O 1
ATOM 5712 N N . LEU A 1 746 ? -20.540 17.810 -2.557 1.00 90.56 746 LEU A N 1
ATOM 5713 C CA . LEU A 1 746 ? -19.832 17.811 -1.270 1.00 90.56 746 LEU A CA 1
ATOM 5714 C C . LEU A 1 746 ? -18.844 18.978 -1.163 1.00 90.56 746 LEU A C 1
ATOM 5716 O O . LEU A 1 746 ? -18.595 19.478 -0.071 1.00 90.56 746 LEU A O 1
ATOM 5720 N N . LEU A 1 747 ? -18.312 19.455 -2.293 1.00 90.62 747 LEU A N 1
ATOM 5721 C CA . LEU A 1 747 ? -17.394 20.596 -2.331 1.00 90.62 747 LEU A CA 1
ATOM 5722 C C . LEU A 1 747 ? -18.081 21.930 -2.006 1.00 90.62 747 LEU A C 1
ATOM 5724 O O . LEU A 1 747 ? -17.395 22.901 -1.695 1.00 90.62 747 LEU A O 1
ATOM 5728 N N . ARG A 1 748 ? -19.417 21.989 -2.087 1.00 91.44 748 ARG A N 1
ATOM 5729 C CA . ARG A 1 748 ? -20.215 23.190 -1.794 1.00 91.44 748 ARG A CA 1
ATOM 5730 C C . ARG A 1 748 ? -20.683 23.261 -0.341 1.00 91.44 748 ARG A C 1
ATOM 5732 O O . ARG A 1 748 ? -21.245 24.280 0.050 1.00 91.44 748 ARG A O 1
ATOM 5739 N N . LEU A 1 749 ? -20.503 22.189 0.428 1.00 91.31 749 LEU A N 1
ATOM 5740 C CA . LEU A 1 749 ? -20.912 22.126 1.825 1.00 91.31 749 LEU A CA 1
ATOM 5741 C C . LEU A 1 749 ? -19.915 22.873 2.717 1.00 91.31 749 LEU A C 1
ATOM 5743 O O . LEU A 1 749 ? -18.708 22.876 2.468 1.00 91.31 749 LEU A O 1
ATOM 5747 N N . ASP A 1 750 ? -20.432 23.495 3.771 1.00 91.69 750 ASP A N 1
ATOM 5748 C CA . ASP A 1 750 ? -19.624 24.069 4.838 1.00 91.69 750 ASP A CA 1
ATOM 5749 C C . ASP A 1 750 ? -19.168 22.987 5.834 1.00 91.69 750 ASP A C 1
ATOM 5751 O O . ASP A 1 750 ? -19.557 21.816 5.767 1.00 91.69 750 ASP A O 1
ATOM 5755 N N . CYS A 1 751 ? -18.285 23.369 6.761 1.00 90.38 751 CYS A N 1
ATOM 5756 C CA . CYS A 1 751 ? -17.723 22.426 7.729 1.00 90.38 751 CYS A CA 1
ATOM 5757 C C . CYS A 1 751 ? -18.810 21.792 8.615 1.00 90.38 751 CYS A C 1
ATOM 5759 O O . CYS A 1 751 ? -18.688 20.619 8.972 1.00 90.38 751 CYS A O 1
ATOM 5761 N N . ASP A 1 752 ? -19.859 22.545 8.951 1.00 92.56 752 ASP A N 1
ATOM 5762 C CA . ASP A 1 752 ? -20.941 22.080 9.818 1.00 92.56 752 ASP A CA 1
ATOM 5763 C C . ASP A 1 752 ? -21.850 21.087 9.090 1.00 92.56 752 ASP A C 1
ATOM 5765 O O . ASP A 1 752 ? -22.145 20.024 9.640 1.00 92.56 752 ASP A O 1
ATOM 5769 N N . ALA A 1 753 ? -22.215 21.344 7.828 1.00 92.44 753 ALA A N 1
ATOM 5770 C CA . ALA A 1 753 ? -22.962 20.380 7.022 1.00 92.44 753 ALA A CA 1
ATOM 5771 C C . ALA A 1 753 ? -22.146 19.111 6.730 1.00 92.44 753 ALA A C 1
ATOM 5773 O O . ALA A 1 753 ? -22.700 18.011 6.751 1.00 92.44 753 ALA A O 1
ATOM 5774 N N . MET A 1 754 ? -20.832 19.233 6.502 1.00 92.62 754 MET A N 1
ATOM 5775 C CA . MET A 1 754 ? -19.939 18.077 6.338 1.00 92.62 754 MET A CA 1
ATOM 5776 C C . MET A 1 754 ? -19.854 17.237 7.613 1.00 92.62 754 MET A C 1
ATOM 5778 O O . MET A 1 754 ? -19.893 16.007 7.543 1.00 92.62 754 MET A O 1
ATOM 5782 N N . LYS A 1 755 ? -19.774 17.887 8.780 1.00 93.75 755 LYS A N 1
ATOM 5783 C CA . LYS A 1 755 ? -19.787 17.206 10.076 1.00 93.75 755 LYS A CA 1
ATOM 5784 C C . LYS A 1 755 ? -21.120 16.511 10.321 1.00 93.75 755 LYS A C 1
ATOM 5786 O O . LYS A 1 755 ? -21.122 15.321 10.602 1.00 93.75 755 LYS A O 1
ATOM 5791 N N . TYR A 1 756 ? -22.235 17.205 10.107 1.00 94.62 756 TYR A N 1
ATOM 5792 C CA . TYR A 1 756 ? -23.570 16.623 10.223 1.00 94.62 756 TYR A CA 1
ATOM 5793 C C . TYR A 1 756 ? -23.744 15.386 9.329 1.00 94.62 756 TYR A C 1
ATOM 5795 O O . TYR A 1 756 ? -24.274 14.368 9.768 1.00 94.62 756 TYR A O 1
ATOM 5803 N N . LEU A 1 757 ? -23.265 15.448 8.082 1.00 91.94 757 LEU A N 1
ATOM 5804 C CA . LEU A 1 757 ? -23.312 14.315 7.160 1.00 91.94 757 LEU A CA 1
ATOM 5805 C C . LEU A 1 757 ? -22.444 13.143 7.643 1.00 91.94 757 LEU A C 1
ATOM 5807 O O . LEU A 1 757 ? -22.878 11.997 7.566 1.00 91.94 757 LEU A O 1
ATOM 5811 N N . SER A 1 758 ? -21.244 13.423 8.159 1.00 92.69 758 SER A N 1
ATOM 5812 C CA . SER A 1 758 ? -20.346 12.410 8.726 1.00 92.69 758 SER A CA 1
ATOM 5813 C C . SER A 1 758 ? -20.956 11.732 9.955 1.00 92.69 758 SER A C 1
ATOM 5815 O O . SER A 1 758 ? -20.979 10.505 10.024 1.00 92.69 758 SER A O 1
ATOM 5817 N N . ASP A 1 759 ? -21.498 12.522 10.884 1.00 92.81 759 ASP A N 1
ATOM 5818 C CA . ASP A 1 759 ? -22.116 12.046 12.125 1.00 92.81 759 ASP A CA 1
ATOM 5819 C C . ASP A 1 759 ? -23.374 11.217 11.830 1.00 92.81 759 ASP A C 1
ATOM 5821 O O . ASP A 1 759 ? -23.608 10.195 12.468 1.00 92.81 759 ASP A O 1
ATOM 5825 N N . ARG A 1 760 ? -24.152 11.604 10.808 1.00 92.38 760 ARG A N 1
ATOM 5826 C CA . ARG A 1 760 ? -25.323 10.842 10.354 1.00 92.38 760 ARG A CA 1
ATOM 5827 C C . ARG A 1 760 ? -24.947 9.470 9.796 1.00 92.38 760 ARG A C 1
ATOM 5829 O O . ARG A 1 760 ? -25.736 8.546 9.935 1.00 92.38 760 ARG A O 1
ATOM 5836 N N . LEU A 1 761 ? -23.804 9.339 9.123 1.00 91.44 761 LEU A N 1
ATOM 5837 C CA . LEU A 1 761 ? -23.371 8.072 8.523 1.00 91.44 761 LEU A CA 1
ATOM 5838 C C . LEU A 1 761 ? -22.740 7.117 9.540 1.00 91.44 761 LEU A C 1
ATOM 5840 O O . LEU A 1 761 ? -22.749 5.906 9.322 1.00 91.44 761 LEU A O 1
ATOM 5844 N N . LEU A 1 762 ? -22.187 7.640 10.634 1.00 92.12 762 LEU A N 1
ATOM 5845 C CA . LEU A 1 762 ? -21.551 6.829 11.663 1.00 92.12 762 LEU A CA 1
ATOM 5846 C C . LEU A 1 762 ? -22.574 5.890 12.323 1.00 92.12 762 LEU A C 1
ATOM 5848 O O . LEU A 1 762 ? -23.667 6.301 12.700 1.00 92.12 762 LEU A O 1
ATOM 5852 N N . PHE A 1 763 ? -22.217 4.613 12.439 1.00 91.50 763 PHE A N 1
ATOM 5853 C CA . PHE A 1 763 ? -23.056 3.517 12.934 1.00 91.50 763 PHE A CA 1
ATOM 5854 C C . PHE A 1 763 ? -24.348 3.255 12.144 1.00 91.50 763 PHE A C 1
ATOM 5856 O O . PHE A 1 763 ? -25.196 2.483 12.593 1.00 91.50 763 PHE A O 1
ATOM 5863 N N . CYS A 1 764 ? -24.494 3.817 10.939 1.00 92.00 764 CYS A N 1
ATOM 5864 C CA . CYS A 1 764 ? -25.577 3.415 10.047 1.00 92.00 764 CYS A CA 1
ATOM 5865 C C . CYS A 1 764 ? -25.378 1.973 9.567 1.00 92.00 764 CYS A C 1
ATOM 5867 O O . CYS A 1 764 ? -24.292 1.604 9.106 1.00 92.00 764 CYS A O 1
ATOM 5869 N N . ARG A 1 765 ? -26.455 1.179 9.631 1.00 92.44 765 ARG A N 1
ATOM 5870 C CA . ARG A 1 765 ? -26.536 -0.131 8.977 1.00 92.44 765 ARG A CA 1
ATOM 5871 C C . ARG A 1 765 ? -26.959 0.077 7.530 1.00 92.44 765 ARG A C 1
ATOM 5873 O O . ARG A 1 765 ? -27.938 0.767 7.276 1.00 92.44 765 ARG A O 1
ATOM 5880 N N . LEU A 1 766 ? -26.207 -0.497 6.603 1.00 94.00 766 LEU A N 1
ATOM 5881 C CA . LEU A 1 766 ? -26.400 -0.353 5.167 1.00 94.00 766 LEU A CA 1
ATOM 5882 C C . LEU A 1 766 ? -26.327 -1.718 4.495 1.00 94.00 766 LEU A C 1
ATOM 5884 O O . LEU A 1 766 ? -25.570 -2.595 4.908 1.00 94.00 766 LEU A O 1
ATOM 5888 N N . THR A 1 767 ? -27.067 -1.865 3.405 1.00 94.06 767 THR A N 1
ATOM 5889 C CA . THR A 1 767 ? -26.937 -2.996 2.491 1.00 94.06 767 THR A CA 1
ATOM 5890 C C . THR A 1 767 ? -26.125 -2.562 1.273 1.00 94.06 767 THR A C 1
ATOM 5892 O O . THR A 1 767 ? -26.568 -1.742 0.467 1.00 94.06 767 THR A O 1
ATOM 5895 N N . LEU A 1 768 ? -24.920 -3.105 1.133 1.00 95.06 768 LEU A N 1
ATOM 5896 C CA . LEU A 1 768 ? -24.041 -2.885 -0.009 1.00 95.06 768 LEU A CA 1
ATOM 5897 C C . LEU A 1 768 ? -24.340 -3.914 -1.099 1.00 95.06 768 LEU A C 1
ATOM 5899 O O . LEU A 1 768 ? -24.357 -5.116 -0.841 1.00 95.06 768 LEU A O 1
ATOM 5903 N N . LEU A 1 769 ? -24.527 -3.440 -2.328 1.00 94.75 769 LEU A N 1
ATOM 5904 C CA . LEU A 1 769 ? -24.534 -4.285 -3.516 1.00 94.75 769 LEU A CA 1
ATOM 5905 C C . LEU A 1 769 ? -23.093 -4.371 -3.999 1.00 94.75 769 LEU A C 1
ATOM 5907 O O . LEU A 1 769 ? -22.544 -3.365 -4.455 1.00 94.75 769 LEU A O 1
ATOM 5911 N N . PHE A 1 770 ? -22.474 -5.537 -3.863 1.00 94.50 770 PHE A N 1
ATOM 5912 C CA . PHE A 1 770 ? -21.044 -5.696 -4.090 1.00 94.50 770 PHE A CA 1
ATOM 5913 C C . PHE A 1 770 ? -20.732 -6.710 -5.195 1.00 94.50 770 PHE A C 1
ATOM 5915 O O . PHE A 1 770 ? -21.540 -7.581 -5.519 1.00 94.50 770 PHE A O 1
ATOM 5922 N N . GLY A 1 771 ? -19.525 -6.591 -5.737 1.00 92.81 771 GLY A N 1
ATOM 5923 C CA . GLY A 1 771 ? -18.882 -7.553 -6.616 1.00 92.81 771 GLY A CA 1
ATOM 5924 C C . GLY A 1 771 ? -17.444 -7.818 -6.169 1.00 92.81 771 GLY A C 1
ATOM 5925 O O . GLY A 1 771 ? -16.737 -6.910 -5.721 1.00 92.81 771 GLY A O 1
ATOM 5926 N N . TRP A 1 772 ? -17.015 -9.067 -6.293 1.00 92.12 772 TRP A N 1
ATOM 5927 C CA . TRP A 1 772 ? -15.645 -9.519 -6.087 1.00 92.12 772 TRP A CA 1
ATOM 5928 C C . TRP A 1 772 ? -15.100 -10.131 -7.375 1.00 92.12 772 TRP A C 1
ATOM 5930 O O . TRP A 1 772 ? -15.795 -10.880 -8.062 1.00 92.12 772 TRP A O 1
ATOM 5940 N N . THR A 1 773 ? -13.845 -9.821 -7.694 1.00 89.88 773 THR A N 1
ATOM 5941 C CA . THR A 1 773 ? -13.121 -10.438 -8.805 1.00 89.88 773 THR A CA 1
ATOM 5942 C C . THR A 1 773 ? -11.756 -10.917 -8.345 1.00 89.88 773 THR A C 1
ATOM 5944 O O . THR A 1 773 ? -11.001 -10.157 -7.737 1.00 89.88 773 THR A O 1
ATOM 5947 N N . GLY A 1 774 ? -11.441 -12.172 -8.666 1.00 83.06 774 GLY A N 1
ATOM 5948 C CA . GLY A 1 774 ? -10.107 -12.742 -8.514 1.00 83.06 774 GLY A CA 1
ATOM 5949 C C . GLY A 1 774 ? -9.048 -12.131 -9.438 1.00 83.06 774 GLY A C 1
ATOM 5950 O O . GLY A 1 774 ? -7.848 -12.251 -9.185 1.00 83.06 774 GLY A O 1
ATOM 5951 N N . ASP A 1 775 ? -9.467 -11.434 -10.500 1.00 82.69 775 ASP A N 1
ATOM 5952 C CA . ASP A 1 775 ? -8.547 -10.712 -11.376 1.00 82.69 775 ASP A CA 1
ATOM 5953 C C . ASP A 1 775 ? -8.060 -9.429 -10.692 1.00 82.69 775 ASP A C 1
ATOM 5955 O O . ASP A 1 775 ? -8.653 -8.347 -10.805 1.00 82.69 775 ASP A O 1
ATOM 5959 N N . GLU A 1 776 ? -6.936 -9.559 -9.983 1.00 77.69 776 GLU A N 1
ATOM 5960 C CA . GLU A 1 776 ? -6.279 -8.446 -9.307 1.00 77.69 776 GLU A CA 1
ATOM 5961 C C . GLU A 1 776 ? -6.024 -7.274 -10.257 1.00 77.69 776 GLU A C 1
ATOM 5963 O O . GLU A 1 776 ? -6.136 -6.145 -9.808 1.00 77.69 776 GLU A O 1
ATOM 5968 N N . SER A 1 777 ? -5.789 -7.487 -11.559 1.00 73.88 777 SER A N 1
ATOM 5969 C CA . SER A 1 777 ? -5.516 -6.389 -12.500 1.00 73.88 777 SER A CA 1
ATOM 5970 C C . SER A 1 777 ? -6.687 -5.412 -12.675 1.00 73.88 777 SER A C 1
ATOM 5972 O O . SER A 1 777 ? -6.478 -4.269 -13.087 1.00 73.88 777 SER A O 1
ATOM 5974 N N . LYS A 1 778 ? -7.917 -5.838 -12.354 1.00 78.00 778 LYS A N 1
ATOM 5975 C CA . LYS A 1 778 ? -9.146 -5.052 -12.544 1.00 78.00 778 LYS A CA 1
ATOM 5976 C C . LYS A 1 778 ? -9.530 -4.238 -11.315 1.00 78.00 778 LYS A C 1
ATOM 5978 O O . LYS A 1 778 ? -9.916 -3.083 -11.454 1.00 78.00 778 LYS A O 1
ATOM 5983 N N . ALA A 1 779 ? -9.440 -4.833 -10.125 1.00 79.62 779 ALA A N 1
ATOM 5984 C CA . ALA A 1 779 ? -9.899 -4.216 -8.873 1.00 79.62 779 ALA A CA 1
ATOM 5985 C C . ALA A 1 779 ? -8.792 -4.053 -7.813 1.00 79.62 779 ALA A C 1
ATOM 5987 O O . ALA A 1 779 ? -9.013 -3.440 -6.765 1.00 79.62 779 ALA A O 1
ATOM 5988 N N . GLY A 1 780 ? -7.593 -4.594 -8.049 1.00 79.38 780 GLY A N 1
ATOM 5989 C CA . GLY A 1 780 ? -6.483 -4.591 -7.093 1.00 79.38 780 GLY A CA 1
ATOM 5990 C C . GLY A 1 780 ? -6.780 -5.361 -5.805 1.00 79.38 780 GLY A C 1
ATOM 5991 O O . GLY A 1 780 ? -6.308 -4.957 -4.743 1.00 79.38 780 GLY A O 1
ATOM 5992 N N . GLY A 1 781 ? -7.623 -6.401 -5.874 1.00 83.19 781 GLY A N 1
ATOM 5993 C CA . GLY A 1 781 ? -8.063 -7.177 -4.706 1.00 83.19 781 GLY A CA 1
ATOM 5994 C C . GLY A 1 781 ? -8.989 -6.405 -3.756 1.00 83.19 781 GLY A C 1
ATOM 5995 O O . GLY A 1 781 ? -8.962 -6.629 -2.545 1.00 83.19 781 GLY A O 1
ATOM 5996 N N . ARG A 1 782 ? -9.759 -5.441 -4.280 1.00 89.69 782 ARG A N 1
ATOM 5997 C CA . ARG A 1 782 ? -10.748 -4.652 -3.528 1.00 89.69 782 ARG A CA 1
ATOM 5998 C C . ARG A 1 782 ? -12.166 -5.147 -3.785 1.00 89.69 782 ARG A C 1
ATOM 6000 O O . ARG A 1 782 ? -12.493 -5.604 -4.878 1.00 89.69 782 ARG A O 1
ATOM 6007 N N . ILE A 1 783 ? -13.026 -4.957 -2.792 1.00 93.12 783 ILE A N 1
ATOM 6008 C CA . ILE A 1 783 ? -14.456 -5.249 -2.895 1.00 93.12 783 ILE A CA 1
ATOM 6009 C C . ILE A 1 783 ? -15.116 -4.086 -3.634 1.00 93.12 783 ILE A C 1
ATOM 6011 O O . ILE A 1 783 ? -15.059 -2.942 -3.178 1.00 93.12 783 ILE A O 1
ATOM 6015 N N . CYS A 1 784 ? -15.722 -4.362 -4.784 1.00 94.38 784 CYS A N 1
ATOM 6016 C CA . CYS A 1 784 ? -16.326 -3.342 -5.630 1.00 94.38 784 CYS A CA 1
ATOM 6017 C C . CYS A 1 784 ? -17.773 -3.105 -5.194 1.00 94.38 784 CYS A C 1
ATOM 6019 O O . CYS A 1 784 ? -18.605 -3.993 -5.321 1.00 94.38 784 CYS A O 1
ATOM 6021 N N . VAL A 1 785 ? -18.093 -1.916 -4.688 1.00 95.00 785 VAL A N 1
ATOM 6022 C CA . VAL A 1 785 ? -19.451 -1.541 -4.278 1.00 95.00 785 VAL A CA 1
ATOM 6023 C C . VAL A 1 785 ? -20.148 -0.862 -5.451 1.00 95.00 785 VAL A C 1
ATOM 6025 O O . VAL A 1 785 ? -19.781 0.244 -5.849 1.00 95.00 785 VAL A O 1
ATOM 6028 N N . LEU A 1 786 ? -21.155 -1.527 -6.011 1.00 94.00 786 LEU A N 1
ATOM 6029 C CA . LEU A 1 786 ? -21.915 -1.034 -7.155 1.00 94.00 786 LEU A CA 1
ATOM 6030 C C . LEU A 1 786 ? -23.045 -0.083 -6.759 1.00 94.00 786 LEU A C 1
ATOM 6032 O O . LEU A 1 786 ? -23.372 0.814 -7.534 1.00 94.00 786 LEU A O 1
ATOM 6036 N N . GLY A 1 787 ? -23.643 -0.288 -5.586 1.00 92.94 787 GLY A N 1
ATOM 6037 C CA . GLY A 1 787 ? -24.761 0.503 -5.079 1.00 92.94 787 GLY A CA 1
ATOM 6038 C C . GLY A 1 787 ? -24.934 0.337 -3.573 1.00 92.94 787 GLY A C 1
ATOM 6039 O O . GLY A 1 787 ? -24.399 -0.604 -2.982 1.00 92.94 787 GLY A O 1
ATOM 6040 N N . VAL A 1 788 ? -25.690 1.246 -2.961 1.00 93.38 788 VAL A N 1
ATOM 6041 C CA . VAL A 1 788 ? -25.953 1.252 -1.515 1.00 93.38 788 VAL A CA 1
ATOM 6042 C C . VAL A 1 788 ? -27.454 1.379 -1.275 1.00 93.38 788 VAL A C 1
ATOM 6044 O O . VAL A 1 788 ? -28.141 2.128 -1.961 1.00 93.38 788 VAL A O 1
ATOM 6047 N N . GLN A 1 789 ? -27.975 0.628 -0.310 1.00 88.19 789 GLN A N 1
ATOM 6048 C CA . GLN A 1 789 ? -29.355 0.727 0.162 1.00 88.19 789 GLN A CA 1
ATOM 6049 C C . GLN A 1 789 ? -29.332 0.947 1.677 1.00 88.19 789 GLN A C 1
ATOM 6051 O O . GLN A 1 789 ? -28.652 0.205 2.386 1.00 88.19 789 GLN A O 1
ATOM 6056 N N . SER A 1 790 ? -30.026 1.984 2.155 1.00 65.31 790 SER A N 1
ATOM 6057 C CA . SER A 1 790 ? -30.189 2.276 3.587 1.00 65.31 790 SER A CA 1
ATOM 6058 C C . SER A 1 790 ? -31.447 1.644 4.150 1.00 65.31 790 SER A C 1
ATOM 6060 O O . SER A 1 790 ? -32.495 1.829 3.483 1.00 65.31 790 SER A O 1
#

Radius of gyration: 41.05 Å; chains: 1; bounding box: 101×81×125 Å

Foldseek 3Di:
DDWDKDWPPDPPALTWMWTGAQFWIKIKGKHDQAQDDPVQFAQQFEAEFEAEAELDDGDDPLRVVLRVQLRQLVVLWAPGRVRHNGYIYMYMYINDGGPDDQDDCLSSQVCNQRVNVRRQNRCVRSVGHTPFDKHKWKWFAAPVLDIDTRDHPVRSNRTQKMWIWMATLVLDTRDTDMDHDDDPVSVVVSSVVRSQQTNQLCDDDDPCVVPDPDDDPDRNVNNVVSVVVVCVVCVVVVVPPDPDDDDDPDPDPDDDDDDDDDDDDDDDDDDDDDDDDDYDDDDDDDDPPPDDDDDDDDDDDDDDDDDDDDDPPDPPDDPVNVVVVLDQDPDDPFDAPDDADEDALQRDDFDFAWHKYKFFFFDKDWAQDDAPDSNRFRTWIWTWTHFQEAIAIEIETHRPDDDLHEGGWMKMKTARGKHFAPDCVQAAPRHRIYYYDYVSPDSRIDMDTPLQPDLSPGRQADHPDDPPDDRPQEDEPVVCLVPSLVPAFHKYKKAFQFKFDKDWDQDPVRDTKIKIWTWIHFPPDIAIEIQIHSNSCQQPADDDPDDDDVDPSSVPSRHGGDRLAKMKMKTSWDWDDDPGIYTYDDSNITIRIQHPDDVSVVRSLVSLLVCLQPWQADDFQPPQDDPCCCVPNPDADEDEPQNVVVCCVVPLADKDWHKYWKWQADFCQLVCVVVQFQWWGDDSNDIDGGLDQWDQDPGPRDIDGTDGGQQRRAWIHDPRGIDGGSQEHEDQQAVCQLQVHGSNVSSVDDSVVSVVSRVVRHGDTKMFTWMAGSSSSRNVNHIYTHHIDD